Protein 4NT1 (pdb70)

Solvent-accessible surface area: 34996 Å² total

Secondary structure (DSSP, 8-state):
--HHHHHHHHHHHHHHHHTSSS---BHHHHHHHHHHHHHHHHHH-GGGTHHIIIII--HHHHHHGGG--BHHHHHHHHHHTT-TTSTT-HHHHHHHHHHHHHHHHHHHHHHHHTTT----HHHHHHHHHHHTGGGS-HHHHHHHHHHGGGPPPHHHHHHHTT--HHHHHHHHHHHHHHHHHHHHHHHHHHHTTT--S--/--HHHHHHHHHHHHHHHHTSSS---BHHHHHHHHHHHHHHHHHT-GGGTHHIIIII--HHHHHHHTT--BHHHHHHHHHHHT-TTSTT-HHHHHHHHHHHHHHHHHHHHHHHHTTT----HHHHHHHHHHHTGGGS-HHHHHHHHHGGGGPPPHHHHHHHTT--HHHHHHHHHHHHHHHHHHHHHHHHHHHHTT--S--/--HHHHHHHHHHHHHHHHTSSS---BHHHHHHHHHHHHHHHHHH-GGGTHHIIIII--HHHHHHTTT--BHHHHHHHHHHHT-TTSTT-HHHHHHHHHHHHHHHHHHHHHHHHTTT----HHHHHHHHHHHTGGG--HHHHHHHHHHGGGPPPHHHHHHHHT--HHHHHHHHHHHHHHHHHHHHHHHHHHHHTT--S--/--SHHHHHHHHHHHHHHHHTSSS---BHHHHHHHHHHHTHHHHHT-GGGTHHIIIII--HHHHHHTTT--BHHHHHHHHHHTT-TT-TT-HHHHHHHHHHHHHHHHHHHHHHHTTTT----HHHHHHHHHHHTGGGS-HHHHHHHHHHGGGPPPHHHHHHHHT--HHHHHHHHHHHHHHHHHHHHHHHHHHHT-

Foldseek 3Di:
DFLLQLLLVLLLVVLCQLPDPPHFAFLLSVLVSLQSCLCVLVLFPDLSPVCVVLANVSVLSNVVSVPGGGPLRQVVVCVVVVCCCPPSRPNVNLLSNLLSLQLLLQLLVVCLVPPVDFASLVSNVVSCVVRPVLPDDPVSVVSSVVTSVVGDTPVVSCVVSVHDPVVSNVSSVSSNVSSVSVSVVSQCSCVVVPNDSSD/DQLLVLLLVLLQVLLCLLPDPHNFAQLQSVLVSLLSLLVLQVLFPQLSVVCVVLANVSVLSNVCRVPAGGPLRLQVVCVVVVCCCPPSRNNVNLLSNLLSLQLLLQLLVVCLVPPPFFASLVSNLVSCVVRPVLQDDVVSVVSSVVGSVVGGTNVSSCVVSVHDPVVSNVSSVSSNVSSPSVSVSSQCSCVVVVNDSRD/DQLLVLLLVLLQVVLVQLPDPPRFAQLQSVLVSLLSCLVLLVLQWQLSVVCVVLANVSVLSNVCRVPAGGPLSLQVVCVVVVNQCPPSRNNVNLLSSLLVLQLLLQLLVVCLVPPVAFASLVSNVVSCVVRPVVLDDPVSVVSSVVTNVVGDTNVSSCVVSPHDPVVSNVSSVSSNVRSVSVSVSSQCSCVVVPNDRND/DPQLLVLLLVLLQVVLVQLPDPDHWAFLQSVLVSLLSLLVVLVQFPDLSPVCVVLAVVSVVSNVCSVPATTPLSLLVVCVVVVQQLHPPGVNVNLVSNLLSLQLLLQLLVVLLVPPPFQQSLVSNVVSCVVRPPVPDDPVSVVSSVVCSVVTGTNVSSCVVSVHDPVVSNVSSVSSNVRSVSVSVSSVVSVVVD

Radius of gyration: 30.1 Å; Cα contacts (8 Å, |Δi|>4): 1041; chains: 4; bounding box: 87×82×71 Å

GO terms:
  GO:0005737 cytoplasm (C, EXP)
  GO:0140338 sphingomyelin transfer activity (F, IDA)
  GO:0042742 defense response to bacterium (P, IMP)
  GO:0009751 response to salicylic acid (P, IMP)
  GO:0005515 protein binding (F, IPI)

B-factor: mean 27.27, std 8.45, range [14.64, 74.23]

CATH classification: 1.10.3520.10

Nearest PDB structures (foldseek):
  4nti-assembly2_B  TM=9.754E-01  e=1.206E-26  Arabidopsis thaliana
  4ntg-assembly2_B  TM=9.744E-01  e=2.266E-26  Arabidopsis thaliana
  4nt1-assembly4_D  TM=9.929E-01  e=7.839E-25  Arabidopsis thaliana
  4kbr-assembly7_G  TM=8.841E-01  e=5.913E-07  Mus musculus
  2evt-assembly1_A  TM=8.700E-01  e=7.537E-07  Homo sapiens

Organism: Arabidopsis thaliana (NCBI:txid3702)

Sequence (791 aa):
DKPLRKISAAFKKLAIIVVNSPNPEVPVTQFSHACSSLVSPLFGCLGIAFKFAEMDYVAVDDLVRASSSISTLVVMMDKDIEADCVRKAGSHTRNLLRVKRGLDMVKVLFEQIIASEGDNSLKDPATKSYAQVFAPHHGWAIRKAVSLGMYALPTRAHLLNNMLKEDEAAAKIHMQSYVNSSAPLITYLDNLFLSKQLGIDWDKPLRKISAAFKKLAIIVNSPNPEVPVTTQFSHHACSSLVSPLFGCLGIAFKFAEMDYVAVDDLVRASSSSISTLVVMMDKDIEADCVRKKAGSHTRNLLRVKRGLDMVKVLFEQIIASEGDNSLKDPATKSYAQVFAPHHGWAIRKAVSLGMYALPTRAHLLNMLKEDEAAAKIHMQSYVNSSAPLITTYLDNLFLSKQLGIDWDKPLRKISAAFKKLAIIVVNSPNPEVPVTQFSHACSLVSPLFGCLGIAFKFAEMDYVAVDDLVRASSSISTLVVMMDKDIEADDCVRKAGSHTRNLLRVKRGLDMVKVLFEQIIASEGDNSLKDPATKSYAQVFAPHHGWAIRKAVSLGMYALPTTRAHLLNMLKEDEAAAKIHMQSYVNSSAPLITYLDNLFLSKQQLGIDWADKPLRKISAAFKKKLAIIVNSPNPEVPVTTQFSHACSLVSPLLFGCLGIAFKFAEMDYVAVDDLVRASSSISTLVVMMDKDIEADCVRKAGSHTRNLLRVKRGLDMVKVLFEQIIASEGDNSLKDPATTKSYAQVFAPHHGWAIRRKKAVSLGMYALPTRAHLLNMLKEDEAAAKIHMQSYVNSSAPLITYLDNLFLSK

InterPro domains:
  IPR014830 Glycolipid transfer protein domain [PF08718] (31-169)
  IPR014830 Glycolipid transfer protein domain [PTHR10219] (1-197)
  IPR036497 Glycolipid transfer protein superfamily [G3DSA:1.10.3520.10] (1-206)
  IPR036497 Glycolipid transfer protein superfamily [SSF110004] (26-205)

Structure (mmCIF, N/CA/C/O backbone):
data_4NT1
#
_entry.id   4NT1
#
_cell.length_a   70.756
_cell.length_b   77.014
_cell.length_c   154.716
_cell.angle_alpha   90.000
_cell.angle_beta   90.000
_cell.angle_gamma   90.000
#
_symmetry.space_group_name_H-M   'P 21 21 21'
#
loop_
_entity.id
_entity.type
_entity.pdbx_description
1 polymer 'accelerated-cell-death 11'
2 non-polymer 'SODIUM ION'
3 water water
#
loop_
_atom_site.group_PDB
_atom_site.id
_atom_site.type_symbol
_atom_site.label_atom_id
_atom_site.label_alt_id
_atom_site.label_comp_id
_atom_site.label_asym_id
_atom_site.label_entity_id
_atom_site.label_seq_id
_atom_site.pdbx_PDB_ins_code
_atom_site.Cartn_x
_atom_site.Cartn_y
_atom_site.Cartn_z
_atom_site.occupancy
_atom_site.B_iso_or_equiv
_atom_site.auth_seq_id
_atom_site.auth_comp_id
_atom_site.auth_asym_id
_atom_site.auth_atom_id
_atom_site.pdbx_PDB_model_num
ATOM 1 N N . ASP A 1 8 ? 18.457 48.649 27.083 1.00 49.40 7 ASP A N 1
ATOM 2 C CA . ASP A 1 8 ? 18.910 47.354 26.580 1.00 51.36 7 ASP A CA 1
ATOM 3 C C . ASP A 1 8 ? 19.344 46.436 27.719 1.00 52.33 7 ASP A C 1
ATOM 4 O O . ASP A 1 8 ? 18.637 45.488 28.068 1.00 51.62 7 ASP A O 1
ATOM 6 N N . LYS A 1 9 ? 20.511 46.717 28.293 1.00 41.23 8 LYS A N 1
ATOM 7 C CA . LYS A 1 9 ? 21.039 45.904 29.387 1.00 38.94 8 LYS A CA 1
ATOM 8 C C . LYS A 1 9 ? 21.417 46.775 30.588 1.00 37.69 8 LYS A C 1
ATOM 9 O O . LYS A 1 9 ? 22.576 47.165 30.740 1.00 30.35 8 LYS A O 1
ATOM 15 N N . PRO A 1 10 ? 20.436 47.079 31.447 1.00 31.03 9 PRO A N 1
ATOM 16 C CA . PRO A 1 10 ? 20.649 48.020 32.557 1.00 31.00 9 PRO A CA 1
ATOM 17 C C . PRO A 1 10 ? 21.762 47.614 33.525 1.00 25.87 9 PRO A C 1
ATOM 18 O O . PRO A 1 10 ? 22.487 48.490 34.000 1.00 25.06 9 PRO A O 1
ATOM 22 N N . LEU A 1 11 ? 21.897 46.323 33.829 1.00 23.87 10 LEU A N 1
ATOM 23 C CA . LEU A 1 11 ? 22.977 45.881 34.709 1.00 26.91 10 LEU A CA 1
ATOM 24 C C . LEU A 1 11 ? 24.335 46.113 34.067 1.00 23.85 10 LEU A C 1
ATOM 25 O O . LEU A 1 11 ? 25.327 46.315 34.756 1.00 21.87 10 LEU A O 1
ATOM 30 N N . ARG A 1 12 ? 24.386 46.031 32.743 1.00 22.54 11 ARG A N 1
ATOM 31 C CA . ARG A 1 12 ? 25.651 46.197 32.039 1.00 25.12 11 ARG A CA 1
ATOM 32 C C . ARG A 1 12 ? 26.034 47.680 31.969 1.00 23.82 11 ARG A C 1
ATOM 33 O O . ARG A 1 12 ? 27.208 48.025 32.043 1.00 21.94 11 ARG A O 1
ATOM 41 N N . LYS A 1 13 ? 25.041 48.556 31.853 1.00 19.24 12 LYS A N 1
ATOM 42 C CA . LYS A 1 13 ? 25.307 49.995 31.907 1.00 19.26 12 LYS A CA 1
ATOM 43 C C . LYS A 1 13 ? 25.819 50.360 33.299 1.00 19.89 12 LYS A C 1
ATOM 44 O O . LYS A 1 13 ? 26.740 51.167 33.449 1.00 19.06 12 LYS A O 1
ATOM 50 N N . ILE A 1 14 ? 25.213 49.760 34.316 1.00 18.77 13 ILE A N 1
ATOM 51 C CA . ILE A 1 14 ? 25.678 49.953 35.684 1.00 18.51 13 ILE A CA 1
ATOM 52 C C . ILE A 1 14 ? 27.112 49.455 35.884 1.00 20.08 13 ILE A C 1
ATOM 53 O O . ILE A 1 14 ? 27.951 50.169 36.431 1.00 17.95 13 ILE A O 1
ATOM 58 N N . SER A 1 15 ? 27.409 48.235 35.445 1.00 20.01 14 SER A N 1
ATOM 59 C CA . SER A 1 15 ? 28.757 47.709 35.675 1.00 20.39 14 SER A CA 1
ATOM 60 C C . SER A 1 15 ? 29.817 48.513 34.910 1.00 23.35 14 SER A C 1
ATOM 61 O O . SER A 1 15 ? 30.922 48.734 35.414 1.00 20.54 14 SER A O 1
ATOM 64 N N . ALA A 1 16 ? 29.477 48.968 33.707 1.00 20.57 15 ALA A N 1
ATOM 65 C CA . ALA A 1 16 ? 30.421 49.745 32.906 1.00 21.35 15 ALA A CA 1
ATOM 66 C C . ALA A 1 16 ? 30.720 51.089 33.566 1.00 20.28 15 ALA A C 1
ATOM 67 O O . ALA A 1 16 ? 31.873 51.516 33.623 1.00 18.84 15 ALA A O 1
ATOM 69 N N . ALA A 1 17 ? 29.674 51.753 34.057 1.00 19.66 16 ALA A N 1
ATOM 70 C CA . ALA A 1 17 ? 29.838 53.073 34.653 1.00 18.99 16 ALA A CA 1
ATOM 71 C C . ALA A 1 17 ? 30.679 52.986 35.920 1.00 18.08 16 ALA A C 1
ATOM 72 O O . ALA A 1 17 ? 31.553 53.825 36.162 1.00 19.11 16 ALA A O 1
ATOM 74 N N . PHE A 1 18 ? 30.426 51.967 36.733 1.00 18.40 17 PHE A N 1
ATOM 75 C CA . PHE A 1 18 ? 31.155 51.852 37.988 1.00 19.53 17 PHE A CA 1
ATOM 76 C C . PHE A 1 18 ? 32.585 51.345 37.828 1.00 20.23 17 PHE A C 1
ATOM 77 O O . PHE A 1 18 ? 33.468 51.726 38.592 1.00 18.84 17 PHE A O 1
ATOM 85 N N . LYS A 1 19 ? 32.809 50.514 36.815 1.00 21.35 18 LYS A N 1
ATOM 86 C CA . LYS A 1 19 ? 34.159 50.133 36.447 1.00 20.03 18 LYS A CA 1
ATOM 87 C C . LYS A 1 19 ? 35.005 51.381 36.191 1.00 19.31 18 LYS A C 1
ATOM 88 O O . LYS A 1 19 ? 36.127 51.489 36.676 1.00 22.38 18 LYS A O 1
ATOM 94 N N . LYS A 1 20 ? 34.447 52.342 35.453 1.00 21.18 19 LYS A N 1
ATOM 95 C CA . LYS A 1 20 ? 35.164 53.580 35.144 1.00 21.80 19 LYS A CA 1
ATOM 96 C C . LYS A 1 20 ? 35.499 54.387 36.397 1.00 19.12 19 LYS A C 1
ATOM 97 O O . LYS A 1 20 ? 36.593 54.934 36.512 1.00 17.45 19 LYS A O 1
ATOM 103 N N . LEU A 1 21 ? 34.549 54.469 37.326 1.00 20.35 20 LEU A N 1
ATOM 104 C CA . LEU A 1 21 ? 34.773 55.176 38.580 1.00 21.06 20 LEU A CA 1
ATOM 105 C C . LEU A 1 21 ? 35.841 54.463 39.407 1.00 17.82 20 LEU A C 1
ATOM 106 O O . LEU A 1 21 ? 36.687 55.121 40.004 1.00 18.14 20 LEU A O 1
ATOM 111 N N . ALA A 1 22 ? 35.818 53.128 39.425 1.00 16.06 21 ALA A N 1
ATOM 112 C CA . ALA A 1 22 ? 36.837 52.371 40.174 1.00 19.33 21 ALA A CA 1
ATOM 113 C C . ALA A 1 22 ? 38.235 52.622 39.598 1.00 21.04 21 ALA A C 1
ATOM 114 O O . ALA A 1 22 ? 39.210 52.808 40.331 1.00 18.07 21 ALA A O 1
ATOM 116 N N . ILE A 1 23 ? 38.324 52.634 38.276 1.00 20.67 22 ILE A N 1
ATOM 117 C CA . ILE A 1 23 ? 39.586 52.961 37.603 1.00 21.64 22 ILE A CA 1
ATOM 118 C C . ILE A 1 23 ? 40.112 54.333 38.016 1.00 20.63 22 ILE A C 1
ATOM 119 O O . ILE A 1 23 ? 41.306 54.491 38.278 1.00 22.91 22 ILE A O 1
ATOM 124 N N . ILE A 1 24 ? 39.223 55.325 38.070 1.00 16.82 23 ILE A N 1
ATOM 125 C CA . ILE A 1 24 ? 39.596 56.667 38.503 1.00 18.58 23 ILE A CA 1
ATOM 126 C C . ILE A 1 24 ? 40.082 56.692 39.957 1.00 21.13 23 ILE A C 1
ATOM 127 O O . ILE A 1 24 ? 41.121 57.280 40.261 1.00 22.79 23 ILE A O 1
ATOM 132 N N . VAL A 1 25 ? 39.346 56.054 40.862 1.00 20.10 24 VAL A N 1
ATOM 133 C CA A VAL A 1 25 ? 39.709 56.043 42.274 0.38 19.74 24 VAL A CA 1
ATOM 134 C CA B VAL A 1 25 ? 39.751 56.100 42.264 0.62 19.70 24 VAL A CA 1
ATOM 135 C C . VAL A 1 25 ? 41.041 55.334 42.499 1.00 20.41 24 VAL A C 1
ATOM 136 O O . VAL A 1 25 ? 41.746 55.597 43.467 1.00 22.64 24 VAL A O 1
ATOM 143 N N . ASN A 1 26 ? 41.367 54.417 41.596 1.00 21.88 25 ASN A N 1
ATOM 144 C CA . ASN A 1 26 ? 42.573 53.604 41.757 1.00 22.44 25 ASN A CA 1
ATOM 145 C C . ASN A 1 26 ? 43.732 54.139 40.926 1.00 31.95 25 ASN A C 1
ATOM 146 O O . ASN A 1 26 ? 44.793 53.525 40.852 1.00 31.94 25 ASN A O 1
ATOM 151 N N . SER A 1 27 ? 43.512 55.285 40.292 1.00 30.39 26 SER A N 1
ATOM 152 C CA . SER A 1 27 ? 44.523 55.879 39.423 1.00 31.98 26 SER A CA 1
ATOM 153 C C . SER A 1 27 ? 45.349 56.899 40.201 1.00 26.90 26 SER A C 1
ATOM 154 O O . SER A 1 27 ? 44.917 57.402 41.243 1.00 25.20 26 SER A O 1
ATOM 157 N N . PRO A 1 28 ? 46.553 57.206 39.702 1.00 28.35 27 PRO A N 1
ATOM 158 C CA . PRO A 1 28 ? 47.361 58.256 40.332 1.00 29.41 27 PRO A CA 1
ATOM 159 C C . PRO A 1 28 ? 46.582 59.576 40.402 1.00 33.03 27 PRO A C 1
ATOM 160 O O . PRO A 1 28 ? 45.866 59.925 39.453 1.00 31.18 27 PRO A O 1
ATOM 164 N N . ASN A 1 29 ? 46.709 60.281 41.523 1.00 30.23 28 ASN A N 1
ATOM 165 C CA . ASN A 1 29 ? 46.013 61.549 41.733 1.00 35.43 28 ASN A CA 1
ATOM 166 C C . ASN A 1 29 ? 44.551 61.503 41.274 1.00 37.45 28 ASN A C 1
ATOM 167 O O . ASN A 1 29 ? 44.184 62.157 40.297 1.00 35.78 28 ASN A O 1
ATOM 169 N N . PRO A 1 30 ? 43.712 60.732 41.987 1.00 29.51 29 PRO A N 1
ATOM 170 C CA . PRO A 1 30 ? 42.328 60.502 41.555 1.00 26.91 29 PRO A CA 1
ATOM 171 C C . PRO A 1 30 ? 41.466 61.760 41.679 1.00 28.99 29 PRO A C 1
ATOM 172 O O . PRO A 1 30 ? 41.508 62.460 42.691 1.00 32.30 29 PRO A O 1
ATOM 176 N N . GLU A 1 31 ? 40.706 62.045 40.631 1.00 23.84 30 GLU A N 1
ATOM 177 C CA . GLU A 1 31 ? 39.747 63.143 40.638 1.00 24.10 30 GLU A CA 1
ATOM 178 C C . GLU A 1 31 ? 38.429 62.620 40.102 1.00 22.39 30 GLU A C 1
ATOM 179 O O . GLU A 1 31 ? 38.329 62.253 38.930 1.00 24.03 30 GLU A O 1
ATOM 185 N N . VAL A 1 32 ? 37.429 62.546 40.974 1.00 24.00 31 VAL A N 1
ATOM 186 C CA . VAL A 1 32 ? 36.130 62.042 40.576 1.00 19.40 31 VAL A CA 1
ATOM 187 C C . VAL A 1 32 ? 35.240 63.198 40.136 1.00 18.58 31 VAL A C 1
ATOM 188 O O . VAL A 1 32 ? 34.862 64.047 40.957 1.00 17.74 31 VAL A O 1
ATOM 192 N N . PRO A 1 33 ? 34.916 63.251 38.836 1.00 15.47 32 PRO A N 1
ATOM 193 C CA . PRO A 1 33 ? 34.074 64.339 38.338 1.00 17.46 32 PRO A CA 1
ATOM 194 C C . PRO A 1 33 ? 32.663 64.174 38.858 1.00 19.70 32 PRO A C 1
ATOM 195 O O . PRO A 1 33 ? 32.162 63.047 38.929 1.00 19.82 32 PRO A O 1
ATOM 199 N N . VAL A 1 34 ? 32.033 65.279 39.239 1.00 18.33 33 VAL A N 1
ATOM 200 C CA . VAL A 1 34 ? 30.728 65.175 39.867 1.00 22.33 33 VAL A CA 1
ATOM 201 C C . VAL A 1 34 ? 29.660 64.782 38.855 1.00 17.81 33 VAL A C 1
ATOM 202 O O . VAL A 1 34 ? 28.760 64.005 39.170 1.00 20.88 33 VAL A O 1
ATOM 206 N N . THR A 1 35 ? 29.775 65.299 37.635 1.00 15.64 34 THR A N 1
ATOM 207 C CA . THR A 1 35 ? 28.817 64.970 36.586 1.00 19.91 34 THR A CA 1
ATOM 208 C C . THR A 1 35 ? 28.873 63.470 36.314 1.00 23.57 34 THR A C 1
ATOM 209 O O . THR A 1 35 ? 27.856 62.787 36.417 1.00 18.45 34 THR A O 1
ATOM 213 N N . GLN A 1 36 ? 30.062 62.951 36.008 1.00 17.55 35 GLN A N 1
ATOM 214 C CA . GLN A 1 36 ? 30.211 61.507 35.759 1.00 19.64 35 GLN A CA 1
ATOM 215 C C . GLN A 1 36 ? 29.685 60.652 36.909 1.00 19.30 35 GLN A C 1
ATOM 216 O O . GLN A 1 36 ? 28.944 59.682 36.693 1.00 18.50 35 GLN A O 1
ATOM 222 N N . PHE A 1 37 ? 30.105 60.995 38.126 1.00 20.71 36 PHE A N 1
ATOM 223 C CA . PHE A 1 37 ? 29.662 60.283 39.326 1.00 18.95 36 PHE A CA 1
ATOM 224 C C . PHE A 1 37 ? 28.141 60.304 39.465 1.00 19.24 36 PHE A C 1
ATOM 225 O O . PHE A 1 37 ? 27.509 59.264 39.651 1.00 18.33 36 PHE A O 1
ATOM 233 N N . SER A 1 38 ? 27.542 61.484 39.355 1.00 18.45 37 SER A N 1
ATOM 234 C CA . SER A 1 38 ? 26.097 61.580 39.574 1.00 20.18 37 SER A CA 1
ATOM 235 C C . SER A 1 38 ? 25.312 60.803 38.509 1.00 17.92 37 SER A C 1
ATOM 236 O O . SER A 1 38 ? 24.309 60.144 38.816 1.00 18.29 37 SER A O 1
ATOM 239 N N . HIS A 1 39 ? 25.782 60.858 37.264 1.00 20.28 38 HIS A N 1
ATOM 240 C CA . HIS A 1 39 ? 25.174 60.078 36.190 1.00 20.70 38 HIS A CA 1
ATOM 241 C C . HIS A 1 39 ? 25.225 58.565 36.458 1.00 20.42 38 HIS A C 1
ATOM 242 O O . HIS A 1 39 ? 24.241 57.855 36.232 1.00 18.19 38 HIS A O 1
ATOM 249 N N . ALA A 1 40 ? 26.367 58.075 36.932 1.00 18.98 39 ALA A N 1
ATOM 250 C CA . ALA A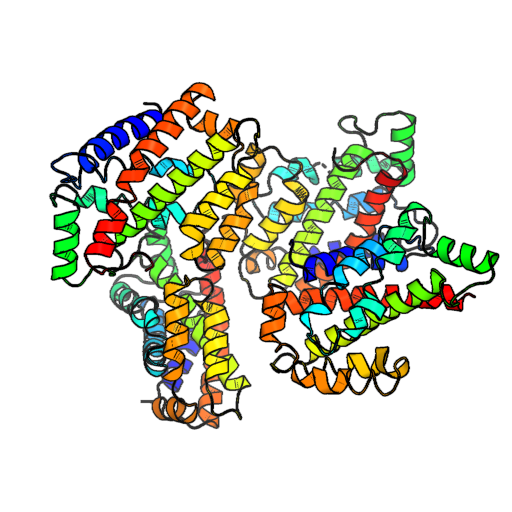 1 40 ? 26.501 56.651 37.256 1.00 18.49 39 ALA A CA 1
ATOM 251 C C . ALA A 1 40 ? 25.532 56.256 38.363 1.00 20.50 39 ALA A C 1
ATOM 252 O O . ALA A 1 40 ? 24.877 55.217 38.298 1.00 18.55 39 ALA A O 1
ATOM 254 N N . CYS A 1 41 ? 25.446 57.098 39.385 1.00 15.63 40 CYS A N 1
ATOM 255 C CA . CYS A 1 41 ? 24.520 56.857 40.478 1.00 16.96 40 CYS A CA 1
ATOM 256 C C . CYS A 1 41 ? 23.076 56.806 39.983 1.00 18.70 40 CYS A C 1
ATOM 257 O O . CYS A 1 41 ? 22.260 56.046 40.516 1.00 20.52 40 CYS A O 1
ATOM 260 N N . SER A 1 42 ? 22.768 57.596 38.959 1.00 18.67 41 SER A N 1
ATOM 261 C CA A SER A 1 42 ? 21.417 57.638 38.408 0.47 18.81 41 SER A CA 1
ATOM 262 C CA B SER A 1 42 ? 21.414 57.632 38.421 0.53 18.81 41 SER A CA 1
ATOM 263 C C . SER A 1 42 ? 21.058 56.329 37.705 1.00 18.95 41 SER A C 1
ATOM 264 O O . SER A 1 42 ? 19.891 55.968 37.610 1.00 21.73 41 SER A O 1
ATOM 269 N N . LEU A 1 43 ? 22.064 55.605 37.226 1.00 19.62 42 LEU A N 1
ATOM 270 C CA . LEU A 1 43 ? 21.788 54.316 36.585 1.00 21.01 42 LEU A CA 1
ATOM 271 C C . LEU A 1 43 ? 21.294 53.287 37.599 1.00 22.22 42 LEU A C 1
ATOM 272 O O . LEU A 1 43 ? 20.607 52.324 37.247 1.00 20.07 42 LEU A O 1
ATOM 277 N N . VAL A 1 44 ? 21.658 53.495 38.858 1.00 20.00 43 VAL A N 1
ATOM 278 C CA . VAL A 1 44 ? 21.259 52.602 39.940 1.00 20.18 43 VAL A CA 1
ATOM 279 C C . VAL A 1 44 ? 19.844 52.906 40.454 1.00 21.87 43 VAL A C 1
ATOM 280 O O . VAL A 1 44 ? 19.152 52.018 40.948 1.00 19.40 43 VAL A O 1
ATOM 284 N N . SER A 1 45 ? 19.405 54.154 40.317 1.00 21.18 44 SER A N 1
ATOM 285 C CA . SER A 1 45 ? 18.116 54.563 40.900 1.00 20.91 44 SER A CA 1
ATOM 286 C C . SER A 1 45 ? 16.938 53.617 40.619 1.00 18.03 44 SER A C 1
ATOM 287 O O . SER A 1 45 ? 16.158 53.319 41.523 1.00 23.89 44 SER A O 1
ATOM 290 N N . PRO A 1 46 ? 16.784 53.159 39.368 1.00 21.27 45 PRO A N 1
ATOM 291 C CA . PRO A 1 46 ? 15.588 52.358 39.074 1.00 23.36 45 PRO A CA 1
ATOM 292 C C . PRO A 1 46 ? 15.577 50.996 39.760 1.00 24.11 45 PRO A C 1
ATOM 293 O O . PRO A 1 46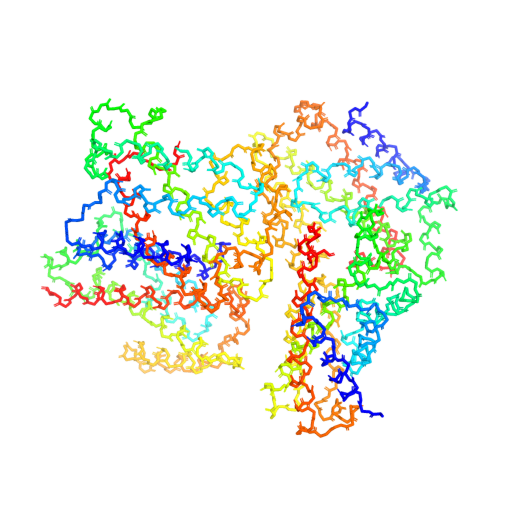 ? 14.521 50.375 39.832 1.00 26.49 45 PRO A O 1
ATOM 297 N N . LEU A 1 47 ? 16.715 50.531 40.267 1.00 23.99 46 LEU A N 1
ATOM 298 C CA . LEU A 1 47 ? 16.728 49.249 40.961 1.00 21.52 46 LEU A CA 1
ATOM 299 C C . LEU A 1 47 ? 15.815 49.256 42.187 1.00 27.34 46 LEU A C 1
ATOM 300 O O . LEU A 1 47 ? 15.181 48.249 42.496 1.00 26.66 46 LEU A O 1
ATOM 305 N N . PHE A 1 48 ? 15.750 50.381 42.893 1.00 23.60 47 PHE A N 1
ATOM 306 C CA . PHE A 1 48 ? 14.938 50.432 44.107 1.00 24.07 47 PHE A CA 1
ATOM 307 C C . PHE A 1 48 ? 13.463 50.221 43.784 1.00 25.95 47 PHE A C 1
ATOM 308 O O . PHE A 1 48 ? 12.753 49.527 44.512 1.00 26.77 47 PHE A O 1
ATOM 316 N N . GLY A 1 49 ? 13.015 50.799 42.673 1.00 25.11 48 GLY A N 1
ATOM 317 C CA . GLY A 1 49 ? 11.641 50.636 42.242 1.00 25.73 48 GLY A CA 1
ATOM 318 C C . GLY A 1 49 ? 11.363 49.187 41.902 1.00 27.65 48 GLY A C 1
ATOM 319 O O . GLY A 1 49 ? 10.274 48.680 42.163 1.00 29.25 48 GLY A O 1
ATOM 320 N N . CYS A 1 50 ? 12.360 48.521 41.321 1.00 25.36 49 CYS A N 1
ATOM 321 C CA . CYS A 1 50 ? 12.254 47.108 40.993 1.00 29.03 49 CYS A CA 1
ATOM 322 C C . CYS A 1 50 ? 11.942 46.257 42.216 1.00 26.53 49 CYS A C 1
ATOM 323 O O . CYS A 1 50 ? 11.193 45.292 42.113 1.00 27.22 49 CYS A O 1
ATOM 326 N N . LEU A 1 51 ? 12.520 46.607 43.362 1.00 22.85 50 LEU A N 1
ATOM 327 C CA . LEU A 1 51 ? 12.341 45.827 44.587 1.00 29.32 50 LEU A CA 1
ATOM 328 C C . LEU A 1 51 ? 10.956 45.991 45.217 1.00 32.91 50 LEU A C 1
ATOM 329 O O . LEU A 1 51 ? 10.557 45.199 46.075 1.00 27.21 50 LEU A O 1
ATOM 334 N N . GLY A 1 52 ? 10.228 47.022 44.801 1.00 31.46 51 GLY A N 1
ATOM 335 C CA . GLY A 1 52 ? 8.864 47.203 45.264 1.00 33.19 51 GLY A CA 1
ATOM 336 C C . GLY A 1 52 ? 8.683 48.091 46.479 1.00 33.18 51 GLY A C 1
ATOM 337 O O . GLY A 1 52 ? 9.589 48.824 46.888 1.00 29.89 51 GLY A O 1
ATOM 338 N N . ILE A 1 53 ? 7.497 48.006 47.071 1.00 31.45 52 ILE A N 1
ATOM 339 C CA . ILE A 1 53 ? 7.084 48.939 48.115 1.00 28.16 52 ILE A CA 1
ATOM 340 C C . ILE A 1 53 ? 7.964 48.950 49.369 1.00 26.96 52 ILE A C 1
ATOM 341 O O . ILE A 1 53 ? 8.037 49.954 50.067 1.00 30.59 52 ILE A O 1
ATOM 346 N N . ALA A 1 54 ? 8.655 47.848 49.649 1.00 27.49 53 ALA A N 1
ATOM 347 C CA . ALA A 1 54 ? 9.536 47.815 50.813 1.00 28.04 53 ALA A CA 1
ATOM 348 C C . ALA A 1 54 ? 10.535 48.966 50.734 1.00 25.22 53 ALA A C 1
ATOM 349 O O . ALA A 1 54 ? 10.953 49.521 51.750 1.00 24.04 53 ALA A O 1
ATOM 351 N N . PHE A 1 55 ? 10.907 49.316 49.510 1.00 25.82 54 PHE A N 1
ATOM 352 C CA . PHE A 1 55 ? 11.966 50.293 49.278 1.00 27.90 54 PHE A CA 1
ATOM 353 C C . PHE A 1 55 ? 11.470 51.643 48.772 1.00 29.13 54 PHE A C 1
ATOM 354 O O . PHE A 1 55 ? 12.224 52.399 48.162 1.00 28.51 54 PHE A O 1
ATOM 362 N N . LYS A 1 56 ? 10.213 51.961 49.069 1.00 30.96 55 LYS A N 1
ATOM 363 C CA . LYS A 1 56 ? 9.670 53.282 48.756 1.00 28.99 55 LYS A CA 1
ATOM 364 C C . LYS A 1 56 ? 10.499 54.413 49.370 1.00 26.23 55 LYS A C 1
ATOM 365 O O . LYS A 1 56 ? 10.583 55.502 48.797 1.00 28.13 55 LYS A O 1
ATOM 371 N N . PHE A 1 57 ? 11.114 54.154 50.524 1.00 25.68 56 PHE A N 1
ATOM 372 C CA . PHE A 1 57 ? 11.925 55.161 51.212 1.00 26.68 56 PHE A CA 1
ATOM 373 C C . PHE A 1 57 ? 13.047 55.675 50.316 1.00 26.26 56 PHE A C 1
ATOM 374 O O . PHE A 1 57 ? 13.492 56.817 50.440 1.00 24.42 56 PHE A O 1
ATOM 382 N N . ALA A 1 58 ? 13.513 54.812 49.425 1.00 22.82 57 ALA A N 1
ATOM 383 C CA . ALA A 1 58 ? 14.660 55.137 48.593 1.00 22.55 57 ALA A CA 1
ATOM 384 C C . ALA A 1 58 ? 14.330 56.224 47.578 1.00 25.39 57 ALA A C 1
ATOM 385 O O . ALA A 1 58 ? 15.227 56.866 47.032 1.00 24.57 57 ALA A O 1
ATOM 387 N N . GLU A 1 59 ? 13.046 56.430 47.304 1.00 24.24 58 GLU A N 1
ATOM 388 C CA . GLU A 1 59 ? 12.670 57.510 46.391 1.00 24.99 58 GLU A CA 1
ATOM 389 C C . GLU A 1 59 ? 13.148 58.876 46.910 1.00 25.30 58 GLU A C 1
ATOM 390 O O . GLU A 1 59 ? 13.751 59.647 46.170 1.00 25.50 58 GLU A O 1
ATOM 396 N N . MET A 1 60 ? 12.909 59.169 48.184 1.00 25.75 59 MET A N 1
ATOM 397 C CA . MET A 1 60 ? 13.449 60.400 48.771 1.00 27.57 59 MET A CA 1
ATOM 398 C C . MET A 1 60 ? 14.886 60.247 49.298 1.00 26.06 59 MET A C 1
ATOM 399 O O . MET A 1 60 ? 15.704 61.163 49.182 1.00 28.04 59 MET A O 1
ATOM 404 N N . ASP A 1 61 ? 15.195 59.086 49.867 1.00 23.42 60 ASP A N 1
ATOM 405 C CA . ASP A 1 61 ? 16.490 58.871 50.510 1.00 24.37 60 ASP A CA 1
ATOM 406 C C . ASP A 1 61 ? 17.642 58.697 49.520 1.00 21.40 60 ASP A C 1
ATOM 407 O O . ASP A 1 61 ? 18.795 58.970 49.847 1.00 22.30 60 ASP A O 1
ATOM 412 N N . TYR A 1 62 ? 17.331 58.233 48.317 1.00 23.06 61 TYR A N 1
ATOM 413 C CA . TYR A 1 62 ? 18.376 58.014 47.327 1.00 23.43 61 TYR A CA 1
ATOM 414 C C . TYR A 1 62 ? 18.084 58.708 46.002 1.00 19.78 61 TYR A C 1
ATOM 415 O O . TYR A 1 62 ? 18.850 59.560 45.573 1.00 20.04 61 TYR A O 1
ATOM 424 N N . VAL A 1 63 ? 16.971 58.360 45.365 1.00 19.56 62 VAL A N 1
ATOM 425 C CA . VAL A 1 63 ? 16.713 58.819 44.004 1.00 22.39 62 VAL A CA 1
ATOM 426 C C . VAL A 1 63 ? 16.662 60.346 43.894 1.00 25.72 62 VAL A C 1
ATOM 427 O O . VAL A 1 63 ? 17.302 60.935 43.018 1.00 22.27 62 VAL A O 1
ATOM 431 N N . ALA A 1 64 ? 15.906 60.991 44.777 1.00 22.19 63 ALA A N 1
ATOM 432 C CA . ALA A 1 64 ? 15.822 62.452 44.756 1.00 23.65 63 ALA A CA 1
ATOM 433 C C . ALA A 1 64 ? 17.174 63.107 45.060 1.00 24.82 63 ALA A C 1
ATOM 434 O O . ALA A 1 64 ? 17.472 64.202 44.571 1.00 24.94 63 ALA A O 1
ATOM 445 N N . VAL A 1 66 ? 20.189 61.754 44.361 1.00 19.97 65 VAL A N 1
ATOM 446 C CA . VAL A 1 66 ? 20.950 61.623 43.125 1.00 20.06 65 VAL A CA 1
ATOM 447 C C . VAL A 1 66 ? 20.526 62.719 42.165 1.00 23.73 65 VAL A C 1
ATOM 448 O O . VAL A 1 66 ? 21.367 63.401 41.592 1.00 22.00 65 VAL A O 1
ATOM 452 N N . ASP A 1 67 ? 19.221 62.898 41.993 1.00 22.72 66 ASP A N 1
ATOM 453 C CA . ASP A 1 67 ? 18.739 63.915 41.055 1.00 25.55 66 ASP A CA 1
ATOM 454 C C . ASP A 1 67 ? 19.203 65.314 41.465 1.00 25.86 66 ASP A C 1
ATOM 455 O O . ASP A 1 67 ? 19.523 66.133 40.605 1.00 26.13 66 ASP A O 1
ATOM 460 N N . ASP A 1 68 ? 19.263 65.579 42.770 1.00 24.85 67 ASP A N 1
ATOM 461 C CA . ASP A 1 68 ? 19.784 66.850 43.265 1.00 25.26 67 ASP A CA 1
ATOM 462 C C . ASP A 1 68 ? 21.255 67.043 42.876 1.00 29.05 67 ASP A C 1
ATOM 463 O O . ASP A 1 68 ? 21.671 68.146 42.505 1.00 28.31 67 ASP A O 1
ATOM 468 N N . LEU A 1 69 ? 22.048 65.979 42.960 1.00 21.75 68 LEU A N 1
ATOM 469 C CA . LEU A 1 69 ? 23.453 66.078 42.591 1.00 19.92 68 LEU A CA 1
ATOM 470 C C . LEU A 1 69 ? 23.630 66.228 41.073 1.00 21.51 68 LEU A C 1
ATOM 471 O O . LEU A 1 69 ? 24.507 66.954 40.622 1.00 20.79 68 LEU A O 1
ATOM 476 N N . VAL A 1 70 ? 22.808 65.527 40.298 1.00 19.90 69 VAL A N 1
ATOM 477 C CA . VAL A 1 70 ? 22.876 65.642 38.843 1.00 21.81 69 VAL A CA 1
ATOM 478 C C . VAL A 1 70 ? 22.594 67.088 38.450 1.00 26.25 69 VAL A C 1
ATOM 479 O O . VAL A 1 70 ? 23.356 67.698 37.694 1.00 23.08 69 VAL A O 1
ATOM 483 N N . ARG A 1 71 ? 21.508 67.635 38.985 1.00 26.97 70 ARG A N 1
ATOM 484 C CA . ARG A 1 71 ? 21.153 69.027 38.725 1.00 27.12 70 ARG A CA 1
ATOM 485 C C . ARG A 1 71 ? 22.301 69.957 39.087 1.00 27.37 70 ARG A C 1
ATOM 486 O O . ARG A 1 71 ? 22.671 70.831 38.298 1.00 30.87 70 ARG A O 1
ATOM 494 N N . ALA A 1 72 ? 22.878 69.754 40.266 1.00 25.99 71 ALA A N 1
ATOM 495 C CA . ALA A 1 72 ? 23.949 70.618 40.762 1.00 27.16 71 ALA A CA 1
ATOM 496 C C . ALA A 1 72 ? 25.284 70.426 40.038 1.00 29.16 71 ALA A C 1
ATOM 497 O O . ALA A 1 72 ? 26.112 71.333 39.988 1.00 25.07 71 ALA A O 1
ATOM 499 N N . SER A 1 73 ? 25.488 69.241 39.477 1.00 23.72 72 SER A N 1
ATOM 500 C CA . SER A 1 73 ? 26.773 68.883 38.894 1.00 24.02 72 SER A CA 1
ATOM 501 C C . SER A 1 73 ? 27.246 69.838 37.796 1.00 22.98 72 SER A C 1
ATOM 502 O O . SER A 1 73 ? 28.431 69.869 37.480 1.00 24.19 72 SER A O 1
ATOM 505 N N . SER A 1 74 ? 26.335 70.613 37.212 1.00 21.39 73 SER A N 1
ATOM 506 C CA . SER A 1 74 ? 26.720 71.509 36.116 1.00 24.54 73 SER A CA 1
ATOM 507 C C . SER A 1 74 ? 27.685 72.604 36.574 1.00 29.14 73 SER A C 1
ATOM 508 O O . SER A 1 74 ? 28.364 73.223 35.759 1.00 26.58 73 SER A O 1
ATOM 511 N N . SER A 1 75 ? 27.762 72.820 37.881 1.00 20.66 74 SER A N 1
ATOM 512 C CA . SER A 1 75 ? 28.599 73.880 38.439 1.00 21.83 74 SER A CA 1
ATOM 513 C C . SER A 1 75 ? 29.703 73.367 39.361 1.00 26.25 74 SER A C 1
ATOM 514 O O . SER A 1 75 ? 30.373 74.157 40.032 1.00 25.41 74 SER A O 1
ATOM 517 N N . ILE A 1 76 ? 29.901 72.050 39.409 1.00 20.46 75 ILE A N 1
ATOM 518 C CA . ILE A 1 76 ? 30.896 71.500 40.327 1.00 23.42 75 ILE A CA 1
ATOM 519 C C . ILE A 1 76 ? 31.861 70.606 39.571 1.00 24.91 75 ILE A C 1
ATOM 520 O O . ILE A 1 76 ? 31.426 69.795 38.778 1.00 21.98 75 ILE A O 1
ATOM 525 N N . SER A 1 77 ? 33.159 70.725 39.822 1.00 25.12 76 SER A N 1
ATOM 526 C CA . SER A 1 77 ? 34.123 69.904 39.088 1.00 21.78 76 SER A CA 1
ATOM 527 C C . SER A 1 77 ? 34.276 68.512 39.677 1.00 22.43 76 SER A C 1
ATOM 528 O O . SER A 1 77 ? 33.882 67.519 39.048 1.00 21.56 76 SER A O 1
ATOM 531 N N . THR A 1 78 ? 34.839 68.434 40.882 1.00 19.25 77 THR A N 1
ATOM 532 C CA . THR A 1 78 ? 35.168 67.135 41.475 1.00 18.60 77 THR A CA 1
ATOM 533 C C . THR A 1 78 ? 34.584 66.997 42.882 1.00 18.45 77 THR A C 1
ATOM 534 O O . THR A 1 78 ? 34.248 67.994 43.513 1.00 20.25 77 THR A O 1
ATOM 538 N N . LEU A 1 79 ? 34.484 65.760 43.372 1.00 17.04 78 LEU A N 1
ATOM 539 C CA . LEU A 1 79 ? 33.924 65.519 44.698 1.00 18.17 78 LEU A CA 1
ATOM 540 C C . LEU A 1 79 ? 34.731 66.206 45.790 1.00 20.38 78 LEU A C 1
ATOM 541 O O . LEU A 1 79 ? 34.164 66.739 46.745 1.00 22.33 78 LEU A O 1
ATOM 546 N N . VAL A 1 80 ? 36.054 66.196 45.648 1.00 20.12 79 VAL A N 1
ATOM 547 C CA . VAL A 1 80 ? 36.929 66.862 46.617 1.00 20.07 79 VAL A CA 1
ATOM 548 C C . VAL A 1 80 ? 36.654 68.363 46.682 1.00 21.69 79 VAL A C 1
ATOM 549 O O . VAL A 1 80 ? 36.487 68.927 47.763 1.00 23.58 79 VAL A O 1
ATOM 553 N N . VAL A 1 81 ? 36.609 69.007 45.523 1.00 23.01 80 VAL A N 1
ATOM 554 C CA . VAL A 1 81 ? 36.322 70.435 45.464 1.00 22.21 80 VAL A CA 1
ATOM 555 C C . VAL A 1 81 ? 34.954 70.735 46.060 1.00 21.32 80 VAL A C 1
ATOM 556 O O . VAL A 1 81 ? 34.802 71.681 46.835 1.00 20.75 80 VAL A O 1
ATOM 560 N N . MET A 1 82 ? 33.974 69.901 45.719 1.00 21.65 81 MET A N 1
ATOM 561 C CA . MET A 1 82 ? 32.612 70.040 46.217 1.00 18.18 81 MET A CA 1
ATOM 562 C C . MET A 1 82 ? 32.592 70.029 47.746 1.00 20.50 81 MET A C 1
ATOM 563 O O . MET A 1 82 ? 31.995 70.903 48.380 1.00 19.05 81 MET A O 1
ATOM 568 N N . MET A 1 83 ? 33.257 69.044 48.338 1.00 18.36 82 MET A N 1
ATOM 569 C CA . MET A 1 83 ? 33.283 68.927 49.794 1.00 20.15 82 MET A CA 1
ATOM 570 C C . MET A 1 83 ? 34.090 70.031 50.450 1.00 22.17 82 MET A C 1
ATOM 571 O O . MET A 1 83 ? 33.700 70.539 51.504 1.00 19.63 82 MET A O 1
ATOM 576 N N . ASP A 1 84 ? 35.214 70.400 49.846 1.00 20.39 83 ASP A N 1
ATOM 577 C CA . ASP A 1 84 ? 36.035 71.471 50.409 1.00 20.55 83 ASP A CA 1
ATOM 578 C C . ASP A 1 84 ? 35.224 72.773 50.515 1.00 20.68 83 ASP A C 1
ATOM 579 O O . ASP A 1 84 ? 35.350 73.509 51.494 1.00 23.97 83 ASP A O 1
ATOM 584 N N . LYS A 1 85 ? 34.394 73.067 49.515 1.00 21.61 84 LYS A N 1
ATOM 585 C CA . LYS A 1 85 ? 33.595 74.298 49.570 1.00 23.77 84 LYS A CA 1
ATOM 586 C C . LYS A 1 85 ? 32.560 74.268 50.701 1.00 23.90 84 LYS A C 1
ATOM 587 O O . LYS A 1 85 ? 32.263 75.305 51.310 1.00 21.42 84 LYS A O 1
ATOM 593 N N . ASP A 1 86 ? 32.016 73.085 50.987 1.00 22.04 85 ASP A N 1
ATOM 594 C CA . ASP A 1 86 ? 31.097 72.954 52.120 1.00 22.33 85 ASP A CA 1
ATOM 595 C C . ASP A 1 86 ? 31.836 73.120 53.447 1.00 24.48 85 ASP A C 1
ATOM 596 O O . ASP A 1 86 ? 31.299 73.684 54.397 1.00 22.86 85 ASP A O 1
ATOM 601 N N . ILE A 1 87 ? 33.062 72.605 53.517 1.00 19.11 86 ILE A N 1
ATOM 602 C CA . ILE A 1 87 ? 33.873 72.755 54.728 1.00 23.91 86 ILE A CA 1
ATOM 603 C C . ILE A 1 87 ? 34.217 74.234 54.957 1.00 25.50 86 ILE A C 1
ATOM 604 O O . ILE A 1 87 ? 34.171 74.733 56.085 1.00 22.01 86 ILE A O 1
ATOM 609 N N . GLU A 1 88 ? 34.544 74.923 53.872 1.00 22.87 87 GLU A N 1
ATOM 610 C CA . GLU A 1 88 ? 34.919 76.337 53.922 1.00 27.01 87 GLU A CA 1
ATOM 611 C C . GLU A 1 88 ? 33.755 77.191 54.429 1.00 26.15 87 GLU A C 1
ATOM 612 O O . GLU A 1 88 ? 33.942 78.127 55.212 1.00 28.70 87 GLU A O 1
ATOM 618 N N . ALA A 1 89 ? 32.550 76.861 53.983 1.00 22.87 88 ALA A N 1
ATOM 619 C CA . ALA A 1 89 ? 31.356 77.608 54.369 1.00 26.02 88 ALA A CA 1
ATOM 620 C C . ALA A 1 89 ? 30.740 77.069 55.652 1.00 29.67 88 ALA A C 1
ATOM 621 O O . ALA A 1 89 ? 29.744 77.612 56.148 1.00 29.10 88 ALA A O 1
ATOM 623 N N . ASP A 1 90 ? 31.322 75.993 56.178 1.00 24.59 89 ASP A N 1
ATOM 624 C CA . ASP A 1 90 ? 30.828 75.345 57.391 1.00 28.14 89 ASP A CA 1
ATOM 625 C C . ASP A 1 90 ? 29.366 74.926 57.268 1.00 28.96 89 ASP A C 1
ATOM 626 O O . ASP A 1 90 ? 28.583 75.127 58.194 1.00 30.46 89 ASP A O 1
ATOM 631 N N . CYS A 1 91 ? 29.002 74.332 56.132 1.00 22.54 90 CYS A N 1
ATOM 632 C CA . CYS A 1 91 ? 27.618 73.933 55.885 1.00 21.51 90 CYS A CA 1
ATOM 633 C C . CYS A 1 91 ? 27.483 72.443 55.564 1.00 23.84 90 CYS A C 1
ATOM 634 O O . CYS A 1 91 ? 26.510 72.018 54.943 1.00 24.80 90 CYS A O 1
ATOM 637 N N . VAL A 1 92 ? 28.458 71.651 55.992 1.00 21.38 91 VAL A N 1
ATOM 638 C CA . VAL A 1 92 ? 28.468 70.221 55.682 1.00 20.50 91 VAL A CA 1
ATOM 639 C C . VAL A 1 92 ? 27.148 69.516 56.007 1.00 23.03 91 VAL A C 1
ATOM 640 O O . VAL A 1 92 ? 26.595 68.799 55.174 1.00 22.63 91 VAL A O 1
ATOM 644 N N . ARG A 1 93 ? 26.632 69.743 57.209 1.00 24.97 92 ARG A N 1
ATOM 645 C CA . ARG A 1 93 ? 25.458 69.008 57.661 1.00 27.72 92 ARG A CA 1
ATOM 646 C C . ARG A 1 93 ? 24.139 69.728 57.410 1.00 25.66 92 ARG A C 1
ATOM 647 O O . ARG A 1 93 ? 23.071 69.238 57.796 1.00 25.72 92 ARG A O 1
ATOM 655 N N . LYS A 1 94 ? 24.204 70.881 56.758 1.00 25.50 93 LYS A N 1
ATOM 656 C CA . LYS A 1 94 ? 22.993 71.610 56.421 1.00 23.75 93 LYS A CA 1
ATOM 657 C C . LYS A 1 94 ? 22.118 70.810 55.468 1.00 25.92 93 LYS A C 1
ATOM 658 O O . LYS A 1 94 ? 22.616 70.103 54.593 1.00 25.55 93 LYS A O 1
ATOM 664 N N . ALA A 1 95 ? 20.804 70.916 55.643 1.00 24.97 94 ALA A N 1
ATOM 665 C CA . ALA A 1 95 ? 19.884 70.262 54.728 1.00 24.64 94 ALA A CA 1
ATOM 666 C C . ALA A 1 95 ? 20.189 70.681 53.295 1.00 25.51 94 ALA A C 1
ATOM 667 O O . ALA A 1 95 ? 20.402 71.863 53.016 1.00 24.31 94 ALA A O 1
ATOM 669 N N . GLY A 1 96 ? 20.229 69.711 52.392 1.00 23.44 95 GLY A N 1
ATOM 670 C CA . GLY A 1 96 ? 20.408 70.007 50.983 1.00 22.41 95 GLY A CA 1
ATOM 671 C C . GLY A 1 96 ? 21.814 70.389 50.553 1.00 20.66 95 GLY A C 1
ATOM 672 O O . GLY A 1 96 ? 22.023 70.709 49.381 1.00 23.58 95 GLY A O 1
ATOM 673 N N . SER A 1 97 ? 22.780 70.374 51.472 1.00 19.73 96 SER A N 1
ATOM 674 C CA . SER A 1 97 ? 24.170 70.600 51.060 1.00 19.99 96 SER A CA 1
ATOM 675 C C . SER A 1 97 ? 24.658 69.461 50.155 1.00 21.21 96 SER A C 1
ATOM 676 O O . SER A 1 97 ? 24.211 68.315 50.262 1.00 20.09 96 SER A O 1
ATOM 679 N N . HIS A 1 98 ? 25.571 69.792 49.253 1.00 20.74 97 HIS A N 1
ATOM 680 C CA . HIS A 1 98 ? 26.133 68.802 48.343 1.00 18.01 97 HIS A CA 1
ATOM 681 C C . HIS A 1 98 ? 26.712 67.616 49.112 1.00 21.25 97 HIS A C 1
ATOM 682 O O . HIS A 1 98 ? 26.539 66.461 48.716 1.00 20.32 97 HIS A O 1
ATOM 689 N N . THR A 1 99 ? 27.391 67.912 50.215 1.00 19.23 98 THR A N 1
ATOM 690 C CA . THR A 1 99 ? 28.104 66.900 50.978 1.00 19.23 98 THR A CA 1
ATOM 691 C C . THR A 1 99 ? 27.133 66.011 51.750 1.00 21.33 98 THR A C 1
ATOM 692 O O . THR A 1 99 ? 27.322 64.796 51.837 1.00 19.91 98 THR A O 1
ATOM 696 N N . ARG A 1 100 ? 26.080 66.614 52.289 1.00 17.54 99 ARG A N 1
ATOM 697 C CA . ARG A 1 100 ? 25.019 65.834 52.928 1.00 19.54 99 ARG A CA 1
ATOM 698 C C . ARG A 1 100 ? 24.368 64.887 51.921 1.00 20.48 99 ARG A C 1
ATOM 699 O O . ARG A 1 100 ? 24.136 63.709 52.215 1.00 21.54 99 ARG A O 1
ATOM 707 N N . ASN A 1 101 ? 24.067 65.399 50.733 1.00 19.55 100 ASN A N 1
ATOM 708 C CA . ASN A 1 101 ? 23.450 64.560 49.716 1.00 19.36 100 ASN A CA 1
ATOM 709 C C . ASN A 1 101 ? 24.399 63.465 49.252 1.00 19.32 100 ASN A C 1
ATOM 710 O O . ASN A 1 101 ? 23.979 62.333 49.028 1.00 17.56 100 ASN A O 1
ATOM 715 N N . LEU A 1 102 ? 25.690 63.789 49.175 1.00 15.90 101 LEU A N 1
ATOM 716 C CA . LEU A 1 102 ? 26.700 62.780 48.861 1.00 17.11 101 LEU A CA 1
ATOM 717 C C . LEU A 1 102 ? 26.685 61.617 49.850 1.00 17.29 101 LEU A C 1
ATOM 718 O O . LEU A 1 102 ? 26.774 60.454 49.443 1.00 16.52 101 LEU A O 1
ATOM 723 N N . LEU A 1 103 ? 26.606 61.926 51.146 1.00 18.31 102 LEU A N 1
ATOM 724 C CA . LEU A 1 103 ? 26.573 60.884 52.158 1.00 18.22 102 LEU A CA 1
ATOM 725 C C . LEU A 1 103 ? 25.357 59.980 51.947 1.00 18.43 102 LEU A C 1
ATOM 726 O O . LEU A 1 103 ? 25.454 58.756 52.061 1.00 17.95 102 LEU A O 1
ATOM 731 N N . ARG A 1 104 ? 24.209 60.575 51.641 1.00 17.95 103 ARG A N 1
ATOM 732 C CA . ARG A 1 104 ? 23.008 59.782 51.390 1.00 18.98 103 ARG A CA 1
ATOM 733 C C . ARG A 1 104 ? 23.154 58.889 50.149 1.00 18.62 103 ARG A C 1
ATOM 734 O O . ARG A 1 104 ? 22.764 57.705 50.164 1.00 19.23 103 ARG A O 1
ATOM 742 N N . VAL A 1 105 ? 23.738 59.440 49.091 1.00 16.33 104 VAL A N 1
ATOM 743 C CA . VAL A 1 105 ? 23.962 58.674 47.870 1.00 17.21 104 VAL A CA 1
ATOM 744 C C . VAL A 1 105 ? 24.920 57.513 48.142 1.00 18.12 104 VAL A C 1
ATOM 745 O O . VAL A 1 105 ? 24.671 56.381 47.733 1.00 17.03 104 VAL A O 1
ATOM 749 N N . LYS A 1 106 ? 25.993 57.782 48.872 1.00 16.88 105 LYS A N 1
ATOM 750 C CA . LYS A 1 106 ? 26.932 56.716 49.232 1.00 20.24 105 LYS A CA 1
ATOM 751 C C . LYS A 1 106 ? 26.205 55.528 49.881 1.00 19.87 105 LYS A C 1
ATOM 752 O O . LYS A 1 106 ? 26.483 54.360 49.566 1.00 18.33 105 LYS A O 1
ATOM 758 N N . ARG A 1 107 ? 25.276 55.814 50.788 1.00 18.93 106 ARG A N 1
ATOM 759 C CA . ARG A 1 107 ? 24.563 54.733 51.466 1.00 20.41 106 ARG A CA 1
ATOM 760 C C . ARG A 1 107 ? 23.771 53.868 50.485 1.00 18.21 106 ARG A C 1
ATOM 761 O O . ARG A 1 107 ? 23.730 52.638 50.615 1.00 20.68 106 ARG A O 1
ATOM 769 N N . GLY A 1 108 ? 23.137 54.501 49.502 1.00 15.17 107 GLY A N 1
ATOM 770 C CA . GLY A 1 108 ? 22.424 53.756 48.482 1.00 17.51 107 GLY A CA 1
ATOM 771 C C . GLY A 1 108 ? 23.332 52.827 47.681 1.00 17.50 107 GLY A C 1
ATOM 772 O O . GLY A 1 108 ? 22.987 51.672 47.419 1.00 16.65 107 GLY A O 1
ATOM 773 N N . LEU A 1 109 ? 24.497 53.336 47.280 1.00 15.63 108 LEU A N 1
ATOM 774 C CA . LEU A 1 109 ? 25.458 52.520 46.537 1.00 18.10 108 LEU A CA 1
ATOM 775 C C . LEU A 1 109 ? 25.884 51.327 47.370 1.00 17.71 108 LEU A C 1
ATOM 776 O O . LEU A 1 109 ? 26.053 50.222 46.849 1.00 19.05 108 LEU A O 1
ATOM 781 N N . ASP A 1 110 ? 26.067 51.559 48.667 1.00 18.49 109 ASP A N 1
ATOM 782 C CA . ASP A 1 110 ? 26.477 50.507 49.590 1.00 16.70 109 ASP A CA 1
ATOM 783 C C . ASP A 1 110 ? 25.354 49.481 49.746 1.00 19.25 109 ASP A C 1
ATOM 784 O O . ASP A 1 110 ? 25.607 48.275 49.706 1.00 19.78 109 ASP A O 1
ATOM 789 N N . MET A 1 111 ? 24.108 49.934 49.890 1.00 17.49 110 MET A N 1
ATOM 790 C CA . MET A 1 111 ? 23.008 48.969 49.999 1.00 21.33 110 MET A CA 1
ATOM 791 C C . MET A 1 111 ? 22.916 48.065 48.762 1.00 21.71 110 MET A C 1
ATOM 792 O O . MET A 1 111 ? 22.671 46.866 48.877 1.00 20.31 110 MET A O 1
ATOM 797 N N . VAL A 1 112 ? 23.091 48.649 47.582 1.00 16.81 111 VAL A N 1
ATOM 798 C CA . VAL A 1 112 ? 23.052 47.872 46.348 1.00 17.70 111 VAL A CA 1
ATOM 799 C C . VAL A 1 112 ? 24.228 46.897 46.316 1.00 17.84 111 VAL A C 1
ATOM 800 O O . VAL A 1 112 ? 24.059 45.730 45.962 1.00 20.25 111 VAL A O 1
ATOM 804 N N . LYS A 1 113 ? 25.407 47.360 46.717 1.00 16.97 112 LYS A N 1
ATOM 805 C CA . LYS A 1 113 ? 26.558 46.467 46.802 1.00 15.76 112 LYS A CA 1
ATOM 806 C C . LYS A 1 113 ? 26.270 45.240 47.678 1.00 20.35 112 LYS A C 1
ATOM 807 O O . LYS A 1 113 ? 26.569 44.115 47.285 1.00 21.27 112 LYS A O 1
ATOM 813 N N . VAL A 1 114 ? 25.707 45.458 48.867 1.00 18.73 113 VAL A N 1
ATOM 814 C CA . VAL A 1 114 ? 25.409 44.343 49.779 1.00 20.33 113 VAL A CA 1
ATOM 815 C C . VAL A 1 114 ? 24.291 43.480 49.226 1.00 22.79 113 VAL A C 1
ATOM 816 O O . VAL A 1 114 ? 24.344 42.253 49.297 1.00 21.18 113 VAL A O 1
ATOM 820 N N . LEU A 1 115 ? 23.270 44.125 48.675 1.00 17.64 114 LEU A N 1
ATOM 821 C CA . LEU A 1 115 ? 22.209 43.392 48.001 1.00 19.10 114 LEU A CA 1
ATOM 822 C C . LEU A 1 115 ? 22.783 42.410 46.968 1.00 20.33 114 LEU A C 1
ATOM 823 O O . LEU A 1 115 ? 22.451 41.215 46.979 1.00 22.40 114 LEU A O 1
ATOM 828 N N . PHE A 1 116 ? 23.639 42.912 46.074 1.00 19.97 115 PHE A N 1
ATOM 829 C CA . PHE A 1 116 ? 24.269 42.071 45.058 1.00 19.67 115 PHE A CA 1
ATOM 830 C C . PHE A 1 116 ? 25.128 40.949 45.666 1.00 18.23 115 PHE A C 1
ATOM 831 O O . PHE A 1 116 ? 25.058 39.792 45.239 1.00 20.97 115 PHE A O 1
ATOM 839 N N . GLU A 1 117 ? 25.951 41.291 46.647 1.00 18.06 116 GLU A N 1
ATOM 840 C CA . GLU A 1 117 ? 26.754 40.290 47.339 1.00 19.47 116 GLU A CA 1
ATOM 841 C C . GLU A 1 117 ? 25.850 39.185 47.883 1.00 21.39 116 GLU A C 1
ATOM 842 O O . GLU A 1 117 ? 26.172 37.997 47.804 1.00 20.83 116 GLU A O 1
ATOM 848 N N . GLN A 1 118 ? 24.721 39.576 48.460 1.00 19.89 117 GLN A N 1
ATOM 849 C CA . GLN A 1 118 ? 23.852 38.600 49.109 1.00 22.67 117 GLN A CA 1
ATOM 850 C C . GLN A 1 118 ? 23.081 37.756 48.102 1.00 24.45 117 GLN A C 1
ATOM 851 O O . GLN A 1 118 ? 22.833 36.568 48.345 1.00 20.76 117 GLN A O 1
ATOM 857 N N . ILE A 1 119 ? 22.699 38.361 46.981 1.00 21.51 118 ILE A N 1
ATOM 858 C CA . ILE A 1 119 ? 22.081 37.609 45.901 1.00 19.82 118 ILE A CA 1
ATOM 859 C C . ILE A 1 119 ? 23.052 36.542 45.401 1.00 24.35 118 ILE A C 1
ATOM 860 O O . ILE A 1 119 ? 22.698 35.371 45.273 1.00 25.08 118 ILE A O 1
ATOM 865 N N . ILE A 1 120 ? 24.289 36.942 45.140 1.00 20.74 119 ILE A N 1
ATOM 866 C CA . ILE A 1 120 ? 25.300 35.984 44.695 1.00 23.83 119 ILE A CA 1
ATOM 867 C C . ILE A 1 120 ? 25.510 34.873 45.725 1.00 26.93 119 ILE A C 1
ATOM 868 O O . ILE A 1 120 ? 25.539 33.684 45.379 1.00 28.29 119 ILE A O 1
ATOM 873 N N . ALA A 1 121 ? 25.626 35.259 46.992 1.00 21.09 120 ALA A N 1
ATOM 874 C CA . ALA A 1 121 ? 25.880 34.312 48.074 1.00 24.72 120 ALA A CA 1
ATOM 875 C C . ALA A 1 121 ? 24.714 33.349 48.303 1.00 29.53 120 ALA A C 1
ATOM 876 O O . ALA A 1 121 ? 24.899 32.250 48.818 1.00 31.07 120 ALA A O 1
ATOM 878 N N . SER A 1 122 ? 23.510 33.755 47.926 1.00 26.37 121 SER A N 1
ATOM 879 C CA . SER A 1 122 ? 22.350 32.897 48.147 1.00 30.79 121 SER A CA 1
ATOM 880 C C . SER A 1 122 ? 21.910 32.137 46.893 1.00 29.66 121 SER A C 1
ATOM 881 O O . SER A 1 122 ? 20.796 31.627 46.839 1.00 30.80 121 SER A O 1
ATOM 884 N N . GLU A 1 123 ? 22.791 32.050 45.898 1.00 26.10 122 GLU A N 1
ATOM 885 C CA . GLU A 1 123 ? 22.476 31.358 44.657 1.00 28.21 122 GLU A CA 1
ATOM 886 C C . GLU A 1 123 ? 21.849 29.991 44.948 1.00 28.26 122 GLU A C 1
ATOM 887 O O . GLU A 1 123 ? 22.373 29.226 45.755 1.00 28.60 122 GLU A O 1
ATOM 893 N N . GLY A 1 124 ? 20.728 29.694 44.298 1.00 27.27 123 GLY A N 1
ATOM 894 C CA . GLY A 1 124 ? 19.988 28.474 44.580 1.00 32.96 123 GLY A CA 1
ATOM 895 C C . GLY A 1 124 ? 18.700 28.762 45.331 1.00 35.75 123 GLY A C 1
ATOM 896 O O . GLY A 1 124 ? 17.764 27.960 45.330 1.00 36.63 123 GLY A O 1
ATOM 897 N N . ASP A 1 125 ? 18.660 29.916 45.985 1.00 30.54 124 ASP A N 1
ATOM 898 C CA . ASP A 1 125 ? 17.443 30.400 46.624 1.00 36.43 124 ASP A CA 1
ATOM 899 C C . ASP A 1 125 ? 16.615 31.149 45.586 1.00 30.37 124 ASP A C 1
ATOM 900 O O . ASP A 1 125 ? 17.145 31.961 44.829 1.00 28.42 124 ASP A O 1
ATOM 905 N N . ASN A 1 126 ? 15.316 30.869 45.536 1.00 24.91 125 ASN A N 1
ATOM 906 C CA . ASN A 1 126 ? 14.455 31.509 44.545 1.00 22.91 125 ASN A CA 1
ATOM 907 C C . ASN A 1 126 ? 13.854 32.817 45.064 1.00 23.92 125 ASN A C 1
ATOM 908 O O . ASN A 1 126 ? 13.254 33.578 44.313 1.00 25.04 125 ASN A O 1
ATOM 913 N N . SER A 1 127 ? 14.040 33.068 46.353 1.00 23.56 126 SER A N 1
ATOM 914 C CA . SER A 1 127 ? 13.502 34.269 46.992 1.00 25.88 126 SER A CA 1
ATOM 915 C C . SER A 1 127 ? 14.566 35.358 47.120 1.00 26.54 126 SER A C 1
ATOM 916 O O . SER A 1 127 ? 15.757 35.055 47.234 1.00 24.98 126 SER A O 1
ATOM 919 N N . LEU A 1 128 ? 14.133 36.618 47.101 1.00 23.31 127 LEU A N 1
ATOM 920 C CA . LEU A 1 128 ? 15.028 37.749 47.365 1.00 19.88 127 LEU A CA 1
ATOM 921 C C . LEU A 1 128 ? 14.910 38.253 48.801 1.00 23.42 127 LEU A C 1
ATOM 922 O O . LEU A 1 128 ? 15.554 39.236 49.169 1.00 24.12 127 LEU A O 1
ATOM 927 N N . LYS A 1 129 ? 14.090 37.595 49.612 1.00 25.00 128 LYS A N 1
ATOM 928 C CA . LYS A 1 129 ? 13.773 38.132 50.934 1.00 25.31 128 LYS A CA 1
ATOM 929 C C . LYS A 1 129 ? 15.004 38.318 51.824 1.00 26.80 128 LYS A C 1
ATOM 930 O O . LYS A 1 129 ? 15.204 39.379 52.400 1.00 25.34 128 LYS A O 1
ATOM 936 N N . ASP A 1 130 ? 15.837 37.292 51.935 1.00 26.54 129 ASP A N 1
ATOM 937 C CA . ASP A 1 130 ? 17.031 37.424 52.764 1.00 31.26 129 ASP A CA 1
ATOM 938 C C . ASP A 1 130 ? 18.052 38.461 52.247 1.00 25.88 129 ASP A C 1
ATOM 939 O O . ASP A 1 130 ? 18.511 39.306 53.018 1.00 25.24 129 ASP A O 1
ATOM 944 N N . PRO A 1 131 ? 18.397 38.418 50.947 1.00 23.80 130 PRO A N 1
ATOM 945 C CA . PRO A 1 131 ? 19.309 39.468 50.460 1.00 22.32 130 PRO A CA 1
ATOM 946 C C . PRO A 1 131 ? 18.759 40.885 50.638 1.00 21.88 130 PRO A C 1
ATOM 947 O O . PRO A 1 131 ? 19.505 41.779 51.040 1.00 23.60 130 PRO A O 1
ATOM 951 N N . ALA A 1 132 ? 17.486 41.102 50.321 1.00 21.22 131 ALA A N 1
ATOM 952 C CA . ALA A 1 132 ? 16.907 42.444 50.469 1.00 21.51 131 ALA A CA 1
ATOM 953 C C . ALA A 1 132 ? 16.850 42.848 51.945 1.00 22.62 131 ALA A C 1
ATOM 954 O O . ALA A 1 132 ? 17.181 43.980 52.309 1.00 19.82 131 ALA A O 1
ATOM 956 N N . THR A 1 133 ? 16.442 41.915 52.799 1.00 20.87 132 THR A N 1
ATOM 957 C CA . THR A 1 133 ? 16.396 42.183 54.239 1.00 21.82 132 THR A CA 1
ATOM 958 C C . THR A 1 133 ? 17.781 42.450 54.841 1.00 22.39 132 THR A C 1
ATOM 959 O O . THR A 1 133 ? 17.956 43.392 55.614 1.00 22.32 132 THR A O 1
ATOM 963 N N . LYS A 1 134 ? 18.769 41.631 54.483 1.00 23.39 133 LYS A N 1
ATOM 964 C CA . LYS A 1 134 ? 20.112 41.785 55.040 1.00 22.18 133 LYS A CA 1
ATOM 965 C C . LYS A 1 134 ? 20.781 43.085 54.595 1.00 24.27 133 LYS A C 1
ATOM 966 O O . LYS A 1 134 ? 21.470 43.739 55.378 1.00 24.13 133 LYS A O 1
ATOM 972 N N . SER A 1 135 ? 20.586 43.458 53.336 1.00 20.67 134 SER A N 1
ATOM 973 C CA . SER A 1 135 ? 21.203 44.684 52.843 1.00 19.48 134 SER A CA 1
ATOM 974 C C . SER A 1 135 ? 20.517 45.900 53.472 1.00 22.77 134 SER A C 1
ATOM 975 O O . SER A 1 135 ? 21.176 46.871 53.828 1.00 24.00 134 SER A O 1
ATOM 978 N N . TYR A 1 136 ? 19.198 45.839 53.634 1.00 21.10 135 TYR A N 1
ATOM 979 C CA . TYR A 1 136 ? 18.487 46.946 54.268 1.00 20.12 135 TYR A CA 1
ATOM 980 C C . TYR A 1 136 ? 18.903 47.107 55.726 1.00 20.59 135 TYR A C 1
ATOM 981 O O . TYR A 1 136 ? 19.202 48.215 56.183 1.00 19.77 135 TYR A O 1
ATOM 990 N N . ALA A 1 137 ? 18.932 45.994 56.452 1.00 21.02 136 ALA A N 1
ATOM 991 C CA . ALA A 1 137 ? 19.230 46.029 57.888 1.00 19.23 136 ALA A CA 1
ATOM 992 C C . ALA A 1 137 ? 20.662 46.487 58.168 1.00 24.03 136 ALA A C 1
ATOM 993 O O . ALA A 1 137 ? 20.921 47.162 59.154 1.00 23.94 136 ALA A O 1
ATOM 995 N N . GLN A 1 138 ? 21.599 46.115 57.302 1.00 23.41 137 GLN A N 1
ATOM 996 C CA . GLN A 1 138 ? 22.979 46.543 57.493 1.00 26.47 137 GLN A CA 1
ATOM 997 C C . GLN A 1 138 ? 23.182 48.017 57.159 1.00 25.89 137 GLN A C 1
ATOM 998 O O . GLN A 1 138 ? 23.863 48.740 57.887 1.00 25.04 137 GLN A O 1
ATOM 1004 N N . VAL A 1 139 ? 22.603 48.461 56.048 1.00 22.45 138 VAL A N 1
ATOM 1005 C CA . VAL A 1 139 ? 22.924 49.788 55.527 1.00 21.24 138 VAL A CA 1
ATOM 1006 C C . VAL A 1 139 ? 21.964 50.893 55.966 1.00 24.11 138 VAL A C 1
ATOM 1007 O O . VAL A 1 139 ? 22.402 51.967 56.380 1.00 26.96 138 VAL A O 1
ATOM 1011 N N . PHE A 1 140 ? 20.662 50.635 55.897 1.00 22.08 139 PHE A N 1
ATOM 1012 C CA . PHE A 1 140 ? 19.684 51.693 56.115 1.00 22.88 139 PHE A CA 1
ATOM 1013 C C . PHE A 1 140 ? 18.976 51.673 57.473 1.00 27.26 139 PHE A C 1
ATOM 1014 O O . PHE A 1 140 ? 18.657 52.724 58.017 1.00 26.10 139 PHE A O 1
ATOM 1022 N N . ALA A 1 141 ? 18.716 50.493 58.023 1.00 23.26 140 ALA A N 1
ATOM 1023 C CA . ALA A 1 141 ? 18.031 50.444 59.310 1.00 26.32 140 ALA A CA 1
ATOM 1024 C C . ALA A 1 141 ? 18.673 51.336 60.391 1.00 20.51 140 ALA A C 1
ATOM 1025 O O . ALA A 1 141 ? 17.955 51.955 61.165 1.00 27.65 140 ALA A O 1
ATOM 1027 N N . PRO A 1 142 ? 20.020 51.401 60.459 1.00 27.23 141 PRO A N 1
ATOM 1028 C CA . PRO A 1 142 ? 20.620 52.231 61.515 1.00 29.59 141 PRO A CA 1
ATOM 1029 C C . PRO A 1 142 ? 20.303 53.722 61.387 1.00 29.34 141 PRO A C 1
ATOM 1030 O O . PRO A 1 142 ? 20.544 54.477 62.329 1.00 34.39 141 PRO A O 1
ATOM 1034 N N . HIS A 1 143 ? 19.768 54.137 60.246 1.00 27.30 142 HIS A N 1
ATOM 1035 C CA . HIS A 1 143 ? 19.571 55.559 59.970 1.00 27.46 142 HIS A CA 1
ATOM 1036 C C . HIS A 1 143 ? 18.091 55.877 59.875 1.00 30.41 142 HIS A C 1
ATOM 1037 O O . HIS A 1 143 ? 17.701 57.019 59.610 1.00 31.00 142 HIS A O 1
ATOM 1044 N N . HIS A 1 144 ? 17.270 54.856 60.108 1.00 24.83 143 HIS A N 1
ATOM 1045 C CA . HIS A 1 144 ? 15.821 54.967 59.989 1.00 21.80 143 HIS A CA 1
ATOM 1046 C C . HIS A 1 144 ? 15.127 54.828 61.333 1.00 27.19 143 HIS A C 1
ATOM 1047 O O . HIS A 1 144 ? 15.494 53.982 62.134 1.00 28.12 143 HIS A O 1
ATOM 1054 N N . GLY A 1 145 ? 14.113 55.655 61.566 1.00 31.93 144 GLY A N 1
ATOM 1055 C CA . GLY A 1 145 ? 13.300 55.550 62.764 1.00 36.98 144 GLY A CA 1
ATOM 1056 C C . GLY A 1 145 ? 12.496 54.263 62.757 1.00 31.70 144 GLY A C 1
ATOM 1057 O O . GLY A 1 145 ? 12.265 53.674 61.702 1.00 30.02 144 GLY A O 1
ATOM 1058 N N . TRP A 1 146 ? 12.066 53.824 63.938 1.00 32.21 145 TRP A N 1
ATOM 1059 C CA . TRP A 1 146 ? 11.343 52.562 64.059 1.00 30.64 145 TRP A CA 1
ATOM 1060 C C . TRP A 1 146 ? 10.151 52.424 63.119 1.00 29.16 145 TRP A C 1
ATOM 1061 O O . TRP A 1 146 ? 9.957 51.372 62.519 1.00 31.03 145 TRP A O 1
ATOM 1072 N N . ALA A 1 147 ? 9.349 53.475 62.984 1.00 35.05 146 ALA A N 1
ATOM 1073 C CA . ALA A 1 147 ? 8.163 53.401 62.132 1.00 28.13 146 ALA A CA 1
ATOM 1074 C C . ALA A 1 147 ? 8.516 53.135 60.665 1.00 31.00 146 ALA A C 1
ATOM 1075 O O . ALA A 1 147 ? 7.773 52.458 59.955 1.00 28.54 146 ALA A O 1
ATOM 1077 N N . ILE A 1 148 ? 9.645 53.671 60.210 1.00 29.46 147 ILE A N 1
ATOM 1078 C CA . ILE A 1 148 ? 10.109 53.377 58.855 1.00 28.71 147 ILE A CA 1
ATOM 1079 C C . ILE A 1 148 ? 10.553 51.915 58.741 1.00 27.72 147 ILE A C 1
ATOM 1080 O O . ILE A 1 148 ? 10.189 51.226 57.791 1.00 28.64 147 ILE A O 1
ATOM 1085 N N . ARG A 1 149 ? 11.330 51.452 59.714 1.00 26.05 148 ARG A N 1
ATOM 1086 C CA . ARG A 1 149 ? 11.795 50.060 59.738 1.00 26.76 148 ARG A CA 1
ATOM 1087 C C . ARG A 1 149 ? 10.615 49.085 59.682 1.00 29.01 148 ARG A C 1
ATOM 1088 O O . ARG A 1 149 ? 10.647 48.091 58.947 1.00 23.93 148 ARG A O 1
ATOM 1096 N N . LYS A 1 150 ? 9.570 49.370 60.454 1.00 25.34 149 LYS A N 1
ATOM 1097 C CA . LYS A 1 150 ? 8.378 48.523 60.436 1.00 24.93 149 LYS A CA 1
ATOM 1098 C C . LYS A 1 150 ? 7.755 48.486 59.044 1.00 27.92 149 LYS A C 1
ATOM 1099 O O . LYS A 1 150 ? 7.414 47.421 58.535 1.00 28.65 149 LYS A O 1
ATOM 1105 N N . ALA A 1 151 ? 7.608 49.654 58.427 1.00 28.19 150 ALA A N 1
ATOM 1106 C CA . ALA A 1 151 ? 7.020 49.732 57.093 1.00 24.24 150 ALA A CA 1
ATOM 1107 C C . ALA A 1 151 ? 7.806 48.898 56.080 1.00 26.08 150 ALA A C 1
ATOM 1108 O O . ALA A 1 151 ? 7.221 48.216 55.235 1.00 28.17 150 ALA A O 1
ATOM 1110 N N . VAL A 1 152 ? 9.132 48.965 56.167 1.00 27.86 151 VAL A N 1
ATOM 1111 C CA . VAL A 1 152 ? 10.005 48.205 55.272 1.00 28.37 151 VAL A CA 1
ATOM 1112 C C . VAL A 1 152 ? 9.732 46.710 55.424 1.00 27.55 151 VAL A C 1
ATOM 1113 O O . VAL A 1 152 ? 9.493 46.003 54.446 1.00 26.17 151 VAL A O 1
ATOM 1117 N N . SER A 1 153 ? 9.725 46.242 56.664 1.00 27.97 152 SER A N 1
ATOM 1118 C CA . SER A 1 153 ? 9.519 44.818 56.938 1.00 26.45 152 SER A CA 1
ATOM 1119 C C . SER A 1 153 ? 8.205 44.298 56.359 1.00 23.10 152 SER A C 1
ATOM 1120 O O . SER A 1 153 ? 8.098 43.125 56.004 1.00 31.15 152 SER A O 1
ATOM 1123 N N . LEU A 1 154 ? 7.204 45.166 56.270 1.00 26.06 153 LEU A N 1
ATOM 1124 C CA . LEU A 1 154 ? 5.892 44.736 55.806 1.00 32.61 153 LEU A CA 1
ATOM 1125 C C . LEU A 1 154 ? 5.851 44.649 54.280 1.00 37.85 153 LEU A C 1
ATOM 1126 O O . LEU A 1 154 ? 5.079 43.879 53.708 1.00 40.82 153 LEU A O 1
ATOM 1131 N N . GLY A 1 155 ? 6.708 45.421 53.624 1.00 32.96 154 GLY A N 1
ATOM 1132 C CA . GLY A 1 155 ? 6.763 45.417 52.174 1.00 32.98 154 GLY A CA 1
ATOM 1133 C C . GLY A 1 155 ? 7.564 44.278 51.572 1.00 32.27 154 GLY A C 1
ATOM 1134 O O . GLY A 1 155 ? 7.531 44.067 50.358 1.00 36.60 154 GLY A O 1
ATOM 1135 N N . MET A 1 156 ? 8.278 43.534 52.412 1.00 32.21 155 MET A N 1
ATOM 1136 C CA . MET A 1 156 ? 9.149 42.470 51.930 1.00 33.93 155 MET A CA 1
ATOM 1137 C C . MET A 1 156 ? 8.400 41.358 51.194 1.00 36.01 155 MET A C 1
ATOM 1138 O O . MET A 1 156 ? 8.964 40.706 50.320 1.00 35.72 155 MET A O 1
ATOM 1143 N N . TYR A 1 157 ? 7.136 41.144 51.546 1.00 39.28 156 TYR A N 1
ATOM 1144 C CA . TYR A 1 157 ? 6.338 40.098 50.910 1.00 36.67 156 TYR A CA 1
ATOM 1145 C C . TYR A 1 157 ? 6.121 40.423 49.442 1.00 32.70 156 TYR A C 1
ATOM 1146 O O . TYR A 1 157 ? 5.858 39.536 48.629 1.00 41.90 156 TYR A O 1
ATOM 1148 N N . ALA A 1 158 ? 6.236 41.706 49.115 1.00 33.99 157 ALA A N 1
ATOM 1149 C CA . ALA A 1 158 ? 5.959 42.189 47.770 1.00 36.90 157 ALA A CA 1
ATOM 1150 C C . ALA A 1 158 ? 7.223 42.323 46.924 1.00 29.51 157 ALA A C 1
ATOM 1151 O O . ALA A 1 158 ? 7.196 42.934 45.866 1.00 29.98 157 ALA A O 1
ATOM 1153 N N . LEU A 1 159 ? 8.331 41.762 47.394 1.00 26.61 158 LEU A N 1
ATOM 1154 C CA . LEU A 1 159 ? 9.520 41.688 46.556 1.00 28.31 158 LEU A CA 1
ATOM 1155 C C . LEU A 1 159 ? 9.189 40.854 45.331 1.00 28.25 158 LEU A C 1
ATOM 1156 O O . LEU A 1 159 ? 8.417 39.901 45.419 1.00 30.26 158 LEU A O 1
ATOM 1161 N N . PRO A 1 160 ? 9.774 41.199 44.181 1.00 28.00 159 PRO A N 1
ATOM 1162 C CA . PRO A 1 160 ? 9.647 40.291 43.039 1.00 26.33 159 PRO A CA 1
ATOM 1163 C C . PRO A 1 160 ? 10.390 38.992 43.345 1.00 25.87 159 PRO A C 1
ATOM 1164 O O . PRO A 1 160 ? 11.290 38.997 44.179 1.00 25.73 159 PRO A O 1
ATOM 1168 N N . THR A 1 161 ? 10.021 37.898 42.688 1.00 27.15 160 THR A N 1
ATOM 1169 C CA . THR A 1 161 ? 10.845 36.695 42.731 1.00 24.88 160 THR A CA 1
ATOM 1170 C C . THR A 1 161 ? 12.214 37.010 42.134 1.00 26.93 160 THR A C 1
ATOM 1171 O O . THR A 1 161 ? 12.363 37.956 41.361 1.00 26.74 160 THR A O 1
ATOM 1175 N N . ARG A 1 162 ? 13.213 36.222 42.503 1.00 25.85 161 ARG A N 1
ATOM 1176 C CA . ARG A 1 162 ? 14.556 36.411 41.981 1.00 27.45 161 ARG A CA 1
ATOM 1177 C C . ARG A 1 162 ? 14.535 36.307 40.458 1.00 23.64 161 ARG A C 1
ATOM 1178 O O . ARG A 1 162 ? 15.148 37.117 39.755 1.00 27.73 161 ARG A O 1
ATOM 1186 N N . ALA A 1 163 ? 13.791 35.331 39.948 1.00 24.42 162 ALA A N 1
ATOM 1187 C CA . ALA A 1 163 ? 13.644 35.155 38.510 1.00 22.70 162 ALA A CA 1
ATOM 1188 C C . ALA A 1 163 ? 13.002 36.364 37.836 1.00 26.40 162 ALA A C 1
ATOM 1189 O O . ALA A 1 163 ? 13.387 36.751 36.734 1.00 26.18 162 ALA A O 1
ATOM 1191 N N . HIS A 1 164 ? 12.013 36.952 38.496 1.00 27.85 163 HIS A N 1
ATOM 1192 C CA . HIS A 1 164 ? 11.335 38.119 37.954 1.00 25.19 163 HIS A CA 1
ATOM 1193 C C . HIS A 1 164 ? 12.276 39.327 37.915 1.00 25.04 163 HIS A C 1
ATOM 1194 O O . HIS A 1 164 ? 12.267 40.090 36.953 1.00 26.14 163 HIS A O 1
ATOM 1201 N N . LEU A 1 165 ? 13.096 39.490 38.952 1.00 29.00 164 LEU A N 1
ATOM 1202 C CA . LEU A 1 165 ? 14.071 40.590 38.964 1.00 27.39 164 LEU A CA 1
ATOM 1203 C C . LEU A 1 165 ? 15.042 40.461 37.792 1.00 25.45 164 LEU A C 1
ATOM 1204 O O . LEU A 1 165 ? 15.337 41.438 37.094 1.00 27.20 164 LEU A O 1
ATOM 1209 N N . LEU A 1 166 ? 15.548 39.255 37.569 1.00 23.51 165 LEU A N 1
ATOM 1210 C CA . LEU A 1 166 ? 16.457 39.043 36.454 1.00 24.83 165 LEU A CA 1
ATOM 1211 C C . LEU A 1 166 ? 15.753 39.361 35.137 1.00 28.78 165 LEU A C 1
ATOM 1212 O O . LEU A 1 166 ? 16.355 39.891 34.210 1.00 26.98 165 LEU A O 1
ATOM 1217 N N . ASN A 1 167 ? 14.468 39.043 35.054 1.00 28.18 166 ASN A N 1
ATOM 1218 C CA A ASN A 1 167 ? 13.703 39.354 33.853 0.47 28.73 166 ASN A CA 1
ATOM 1219 C CA B ASN A 1 167 ? 13.698 39.353 33.857 0.53 28.72 166 ASN A CA 1
ATOM 1220 C C . ASN A 1 167 ? 13.614 40.860 33.629 1.00 28.61 166 ASN A C 1
ATOM 1221 O O . ASN A 1 167 ? 13.784 41.341 32.508 1.00 31.09 166 ASN A O 1
ATOM 1230 N N . MET A 1 168 ? 13.356 41.600 34.702 1.00 29.92 167 MET A N 1
ATOM 1231 C CA . MET A 1 168 ? 13.295 43.056 34.648 1.00 28.76 167 MET A CA 1
ATOM 1232 C C . MET A 1 168 ? 14.632 43.650 34.217 1.00 29.86 167 MET A C 1
ATOM 1233 O O . MET A 1 168 ? 14.673 44.701 33.571 1.00 34.74 167 MET A O 1
ATOM 1238 N N . LEU A 1 169 ? 15.721 42.980 34.578 1.00 27.01 168 LEU A N 1
ATOM 1239 C CA . LEU A 1 169 ? 17.065 43.450 34.234 1.00 26.89 168 LEU A CA 1
ATOM 1240 C C . LEU A 1 169 ? 17.577 42.866 32.912 1.00 29.23 168 LEU A C 1
ATOM 1241 O O . LEU A 1 169 ? 18.692 43.159 32.488 1.00 30.84 168 LEU A O 1
ATOM 1246 N N . LYS A 1 170 ? 16.764 42.031 32.279 1.00 27.23 169 LYS A N 1
ATOM 1247 C CA . LYS A 1 170 ? 17.093 41.490 30.964 1.00 35.53 169 LYS A CA 1
ATOM 1248 C C . LYS A 1 170 ? 18.360 40.629 30.970 1.00 31.83 169 LYS A C 1
ATOM 1249 O O . LYS A 1 170 ? 19.165 40.708 30.046 1.00 35.73 169 LYS A O 1
ATOM 1255 N N . GLU A 1 171 ? 18.536 39.811 32.006 1.00 27.30 170 GLU A N 1
ATOM 1256 C CA . GLU A 1 171 ? 19.701 38.928 32.097 1.00 28.25 170 GLU A CA 1
ATOM 1257 C C . GLU A 1 171 ? 19.297 37.531 32.560 1.00 26.60 170 GLU A C 1
ATOM 1258 O O . GLU A 1 171 ? 18.284 37.372 33.232 1.00 30.99 170 GLU A O 1
ATOM 1264 N N . ASP A 1 172 ? 20.095 36.520 32.227 1.00 29.35 171 ASP A N 1
ATOM 1265 C CA . ASP A 1 172 ? 19.924 35.218 32.864 1.00 31.23 171 ASP A CA 1
ATOM 1266 C C . ASP A 1 172 ? 20.846 35.125 34.081 1.00 28.15 171 ASP A C 1
ATOM 1267 O O . ASP A 1 172 ? 21.641 36.033 34.325 1.00 30.40 171 ASP A O 1
ATOM 1272 N N . GLU A 1 173 ? 20.728 34.047 34.849 1.00 26.01 172 GLU A N 1
ATOM 1273 C CA . GLU A 1 173 ? 21.501 33.909 36.083 1.00 32.52 172 GLU A CA 1
ATOM 1274 C C . GLU A 1 173 ? 22.999 34.095 35.842 1.00 32.54 172 GLU A C 1
ATOM 1275 O O . GLU A 1 173 ? 23.646 34.863 36.544 1.00 26.84 172 GLU A O 1
ATOM 1281 N N . ALA A 1 174 ? 23.548 33.404 34.847 1.00 30.96 173 ALA A N 1
ATOM 1282 C CA . ALA A 1 174 ? 24.990 33.462 34.611 1.00 25.88 173 ALA A CA 1
ATOM 1283 C C . ALA A 1 174 ? 25.492 34.885 34.351 1.00 28.68 173 ALA A C 1
ATOM 1284 O O . ALA A 1 174 ? 26.461 35.328 34.973 1.00 29.67 173 ALA A O 1
ATOM 1286 N N . ALA A 1 175 ? 24.838 35.589 33.431 1.00 25.48 174 ALA A N 1
ATOM 1287 C CA . ALA A 1 175 ? 25.251 36.943 33.046 1.00 25.62 174 ALA A CA 1
ATOM 1288 C C . ALA A 1 175 ? 25.010 37.931 34.184 1.00 27.94 174 ALA A C 1
ATOM 1289 O O . ALA A 1 175 ? 25.810 38.839 34.418 1.00 26.60 174 ALA A O 1
ATOM 1291 N N . ALA A 1 176 ? 23.885 37.767 34.866 1.00 24.46 175 ALA A N 1
ATOM 1292 C CA . ALA A 1 176 ? 23.557 38.627 35.996 1.00 27.64 175 ALA A CA 1
ATOM 1293 C C . ALA A 1 176 ? 24.604 38.469 37.103 1.00 26.21 175 ALA A C 1
ATOM 1294 O O . ALA A 1 176 ? 25.043 39.451 37.701 1.00 25.69 175 ALA A O 1
ATOM 1296 N N . LYS A 1 177 ? 25.025 37.237 37.370 1.00 22.92 176 LYS A N 1
ATOM 1297 C CA . LYS A 1 177 ? 26.064 37.030 38.377 1.00 29.22 176 LYS A CA 1
ATOM 1298 C C . LYS A 1 177 ? 27.338 37.782 37.997 1.00 26.47 176 LYS A C 1
ATOM 1299 O O . LYS A 1 177 ? 27.974 38.419 38.835 1.00 27.74 176 LYS A O 1
ATOM 1305 N N . ILE A 1 178 ? 27.712 37.713 36.728 1.00 23.43 177 ILE A N 1
ATOM 1306 C CA . ILE A 1 178 ? 28.938 38.380 36.295 1.00 23.26 177 ILE A CA 1
ATOM 1307 C C . ILE A 1 178 ? 28.878 39.893 36.492 1.00 25.86 177 ILE A C 1
ATOM 1308 O O . ILE A 1 178 ? 29.819 40.513 37.009 1.00 24.05 177 ILE A O 1
ATOM 1313 N N . HIS A 1 179 ? 27.772 40.498 36.090 1.00 22.84 178 HIS A N 1
ATOM 1314 C CA . HIS A 1 179 ? 27.675 41.952 36.170 1.00 20.71 178 HIS A CA 1
ATOM 1315 C C . HIS A 1 179 ? 27.379 42.459 37.573 1.00 24.08 178 HIS A C 1
ATOM 1316 O O . HIS A 1 179 ? 27.813 43.552 37.936 1.00 19.68 178 HIS A O 1
ATOM 1323 N N . MET A 1 180 ? 26.663 41.664 38.364 1.00 20.10 179 MET A N 1
ATOM 1324 C CA . MET A 1 180 ? 26.478 42.002 39.774 1.00 20.88 179 MET A CA 1
ATOM 1325 C C . MET A 1 180 ? 27.826 41.970 40.493 1.00 24.06 179 MET A C 1
ATOM 1326 O O . MET A 1 180 ? 28.182 42.897 41.227 1.00 22.77 179 MET A O 1
ATOM 1331 N N . GLN A 1 181 ? 28.585 40.903 40.274 1.00 20.82 180 GLN A N 1
ATOM 1332 C CA . GLN A 1 181 ? 29.899 40.799 40.890 1.00 20.89 180 GLN A CA 1
ATOM 1333 C C . GLN A 1 181 ? 30.811 41.938 40.427 1.00 20.36 180 GLN A C 1
ATOM 1334 O O . GLN A 1 181 ? 31.657 42.415 41.176 1.00 22.47 180 GLN A O 1
ATOM 1340 N N . SER A 1 182 ? 30.651 42.361 39.182 1.00 18.31 181 SER A N 1
ATOM 1341 C CA . SER A 1 182 ? 31.449 43.469 38.680 1.00 19.24 181 SER A CA 1
ATOM 1342 C C . SER A 1 182 ? 31.118 44.733 39.463 1.00 21.61 181 SER A C 1
ATOM 1343 O O . SER A 1 182 ? 32.019 45.434 39.930 1.00 18.66 181 SER A O 1
ATOM 1346 N N . TYR A 1 183 ? 29.822 45.014 39.611 1.00 19.54 182 TYR A N 1
ATOM 1347 C CA . TYR A 1 183 ? 29.399 46.170 40.406 1.00 18.05 182 TYR A CA 1
ATOM 1348 C C . TYR A 1 183 ? 29.940 46.082 41.826 1.00 21.90 182 TYR A C 1
ATOM 1349 O O . TYR A 1 183 ? 30.378 47.086 42.404 1.00 18.46 182 TYR A O 1
ATOM 1358 N N . VAL A 1 184 ? 29.892 44.883 42.399 1.00 19.22 183 VAL A N 1
ATOM 1359 C CA . VAL A 1 184 ? 30.396 44.702 43.752 1.00 20.03 183 VAL A CA 1
ATOM 1360 C C . VAL A 1 184 ? 31.879 45.047 43.814 1.00 22.76 183 VAL A C 1
ATOM 1361 O O . VAL A 1 184 ? 32.320 45.754 44.726 1.00 23.46 183 VAL A O 1
ATOM 1365 N N . ASN A 1 185 ? 32.644 44.559 42.840 1.00 18.98 184 ASN A N 1
ATOM 1366 C CA . ASN A 1 185 ? 34.092 44.806 42.814 1.00 23.27 184 ASN A CA 1
ATOM 1367 C C . ASN A 1 185 ? 34.476 46.256 42.552 1.00 24.32 184 ASN A C 1
ATOM 1368 O O . ASN A 1 185 ? 35.494 46.734 43.054 1.00 21.08 184 ASN A O 1
ATOM 1373 N N . SER A 1 186 ? 33.678 46.946 41.748 1.00 21.63 185 SER A N 1
ATOM 1374 C CA . SER A 1 186 ? 33.975 48.335 41.419 1.00 18.09 185 SER A CA 1
ATOM 1375 C C . SER A 1 186 ? 33.493 49.283 42.512 1.00 21.93 185 SER A C 1
ATOM 1376 O O . SER A 1 186 ? 34.189 50.238 42.880 1.00 20.78 185 SER A O 1
ATOM 1379 N N . SER A 1 187 ? 32.308 49.007 43.045 1.00 19.66 186 SER A N 1
ATOM 1380 C CA . SER A 1 187 ? 31.702 49.909 44.016 1.00 18.31 186 SER A CA 1
ATOM 1381 C C . SER A 1 187 ? 32.438 49.888 45.347 1.00 23.58 186 SER A C 1
ATOM 1382 O O . SER A 1 187 ? 32.470 50.895 46.062 1.00 22.48 186 SER A O 1
ATOM 1385 N N . ALA A 1 188 ? 33.048 48.758 45.685 1.00 21.72 187 ALA A N 1
ATOM 1386 C CA . ALA A 1 188 ? 33.694 48.661 46.994 1.00 20.22 187 ALA A CA 1
ATOM 1387 C C . ALA A 1 188 ? 34.782 49.717 47.191 1.00 19.63 187 ALA A C 1
ATOM 1388 O O . ALA A 1 188 ? 34.739 50.461 48.168 1.00 19.51 187 ALA A O 1
ATOM 1390 N N . PRO A 1 189 ? 35.751 49.810 46.260 1.00 22.66 188 PRO A N 1
ATOM 1391 C CA . PRO A 1 189 ? 36.777 50.851 46.417 1.00 18.67 188 PRO A CA 1
ATOM 1392 C C . PRO A 1 189 ? 36.210 52.270 46.318 1.00 19.08 188 PRO A C 1
ATOM 1393 O O . PRO A 1 189 ? 36.737 53.174 46.960 1.00 18.29 188 PRO A O 1
ATOM 1397 N N . LEU A 1 190 ? 35.172 52.461 45.506 1.00 19.30 189 LEU A N 1
ATOM 1398 C CA . LEU A 1 190 ? 34.518 53.765 45.393 1.00 19.90 189 LEU A CA 1
ATOM 1399 C C . LEU A 1 190 ? 33.883 54.196 46.717 1.00 18.52 189 LEU A C 1
ATOM 1400 O O . LEU A 1 190 ? 34.034 55.347 47.166 1.00 19.23 189 LEU A O 1
ATOM 1405 N N . ILE A 1 191 ? 33.169 53.265 47.338 1.00 21.02 190 ILE A N 1
ATOM 1406 C CA . ILE A 1 191 ? 32.514 53.524 48.611 1.00 20.05 190 ILE A CA 1
ATOM 1407 C C . ILE A 1 191 ? 33.548 53.829 49.695 1.00 22.27 190 ILE A C 1
ATOM 1408 O O . ILE A 1 191 ? 33.354 54.720 50.513 1.00 21.37 190 ILE A O 1
ATOM 1413 N N . THR A 1 192 ? 34.651 53.091 49.695 1.00 21.84 191 THR A N 1
ATOM 1414 C CA . THR A 1 192 ? 35.741 53.343 50.645 1.00 17.30 191 THR A CA 1
ATOM 1415 C C . THR A 1 192 ? 36.361 54.715 50.378 1.00 22.06 191 THR A C 1
ATOM 1416 O O . THR A 1 192 ? 36.666 55.467 51.302 1.00 21.52 191 THR A O 1
ATOM 1420 N N . TYR A 1 193 ? 36.565 55.024 49.101 1.00 18.97 192 TYR A N 1
ATOM 1421 C CA . TYR A 1 193 ? 37.061 56.338 48.703 1.00 20.02 192 TYR A CA 1
ATOM 1422 C C . TYR A 1 193 ? 36.127 57.427 49.237 1.00 20.39 192 TYR A C 1
ATOM 1423 O O . TYR A 1 193 ? 36.581 58.437 49.767 1.00 19.67 192 TYR A O 1
ATOM 1432 N N . LEU A 1 194 ? 34.821 57.210 49.119 1.00 16.60 193 LEU A N 1
ATOM 1433 C CA . LEU A 1 194 ? 33.856 58.209 49.588 1.00 16.98 193 LEU A CA 1
ATOM 1434 C C . LEU A 1 194 ? 33.912 58.360 51.111 1.00 21.60 193 LEU A C 1
ATOM 1435 O O . LEU A 1 194 ? 34.071 59.472 51.620 1.00 20.22 193 LEU A O 1
ATOM 1440 N N . ASP A 1 195 ? 33.794 57.247 51.835 1.00 19.67 194 ASP A N 1
ATOM 1441 C CA . ASP A 1 195 ? 33.924 57.264 53.293 1.00 23.66 194 ASP A CA 1
ATOM 1442 C C . ASP A 1 195 ? 35.163 58.043 53.715 1.00 21.09 194 ASP A C 1
ATOM 1443 O O . ASP A 1 195 ? 35.117 58.841 54.644 1.00 24.26 194 ASP A O 1
ATOM 1448 N N . ASN A 1 196 ? 36.280 57.782 53.046 1.00 21.75 195 ASN A N 1
ATOM 1449 C CA . ASN A 1 196 ? 37.538 58.436 53.396 1.00 20.40 195 ASN A CA 1
ATOM 1450 C C . ASN A 1 196 ? 37.547 59.953 53.185 1.00 25.02 195 ASN A C 1
ATOM 1451 O O . ASN A 1 196 ? 38.191 60.673 53.944 1.00 27.08 195 ASN A O 1
ATOM 1456 N N . LEU A 1 197 ? 36.846 60.442 52.164 1.00 22.02 196 LEU A N 1
ATOM 1457 C CA . LEU A 1 197 ? 36.698 61.892 52.011 1.00 21.61 196 LEU A CA 1
ATOM 1458 C C . LEU A 1 197 ? 36.112 62.503 53.287 1.00 23.98 196 LEU A C 1
ATOM 1459 O O . LEU A 1 197 ? 36.519 63.594 53.705 1.00 24.12 196 LEU A O 1
ATOM 1464 N N . PHE A 1 198 ? 35.153 61.804 53.889 1.00 21.37 197 PHE A N 1
ATOM 1465 C CA . PHE A 1 198 ? 34.506 62.279 55.115 1.00 20.93 197 PHE A CA 1
ATOM 1466 C C . PHE A 1 198 ? 35.423 62.091 56.325 1.00 25.01 197 PHE A C 1
ATOM 1467 O O . PHE A 1 198 ? 35.636 63.019 57.107 1.00 26.33 197 PHE A O 1
ATOM 1475 N N . LEU A 1 199 ? 35.959 60.884 56.476 1.00 24.86 198 LEU A N 1
ATOM 1476 C CA . LEU A 1 199 ? 36.738 60.536 57.659 1.00 24.55 198 LEU A CA 1
ATOM 1477 C C . LEU A 1 199 ? 38.063 61.284 57.767 1.00 25.97 198 LEU A C 1
ATOM 1478 O O . LEU A 1 199 ? 38.507 61.605 58.870 1.00 26.46 198 LEU A O 1
ATOM 1483 N N . SER A 1 200 ? 38.686 61.563 56.627 1.00 25.40 199 SER A N 1
ATOM 1484 C CA . SER A 1 200 ? 39.969 62.266 56.599 1.00 26.00 199 SER A CA 1
ATOM 1485 C C . SER A 1 200 ? 39.804 63.744 56.940 1.00 31.27 199 SER A C 1
ATOM 1486 O O . SER A 1 200 ? 40.779 64.433 57.253 1.00 34.56 199 SER A O 1
ATOM 1489 N N . LYS A 1 201 ? 38.569 64.230 56.874 1.00 25.26 200 LYS A N 1
ATOM 1490 C CA . LYS A 1 201 ? 38.272 65.609 57.262 1.00 29.98 200 LYS A CA 1
ATOM 1491 C C . LYS A 1 201 ? 37.502 65.663 58.580 1.00 30.79 200 LYS A C 1
ATOM 1492 O O . LYS A 1 201 ? 36.932 66.698 58.933 1.00 28.62 200 LYS A O 1
ATOM 1498 N N . GLN A 1 202 ? 37.486 64.543 59.297 1.00 27.29 201 GLN A N 1
ATOM 1499 C CA . GLN A 1 202 ? 36.811 64.454 60.596 1.00 30.43 201 GLN A CA 1
ATOM 1500 C C . GLN A 1 202 ? 35.331 64.828 60.542 1.00 32.22 201 GLN A C 1
ATOM 1501 O O . GLN A 1 202 ? 34.802 65.395 61.498 1.00 30.78 201 GLN A O 1
ATOM 1507 N N . LEU A 1 203 ? 34.654 64.503 59.442 1.00 21.82 202 LEU A N 1
ATOM 1508 C CA . LEU A 1 203 ? 33.267 64.916 59.281 1.00 23.71 202 LEU A CA 1
ATOM 1509 C C . LEU A 1 203 ? 32.252 63.906 59.813 1.00 23.05 202 LEU A C 1
ATOM 1510 O O . LEU A 1 203 ? 31.084 64.240 59.984 1.00 24.22 202 LEU A O 1
ATOM 1515 N N . GLY A 1 204 ? 32.690 62.667 60.027 1.00 25.35 203 GLY A N 1
ATOM 1516 C CA . GLY A 1 204 ? 31.799 61.592 60.416 1.00 25.23 203 GLY A CA 1
ATOM 1517 C C . GLY A 1 204 ? 31.003 61.094 59.225 1.00 24.60 203 GLY A C 1
ATOM 1518 O O . GLY A 1 204 ? 30.916 61.792 58.213 1.00 23.37 203 GLY A O 1
ATOM 1519 N N . ILE A 1 205 ? 30.416 59.900 59.338 1.00 21.31 204 ILE A N 1
ATOM 1520 C CA . ILE A 1 205 ? 29.576 59.369 58.267 1.00 21.84 204 ILE A CA 1
ATOM 1521 C C . ILE A 1 205 ? 28.248 58.822 58.776 1.00 27.83 204 ILE A C 1
ATOM 1522 O O . ILE A 1 205 ? 27.492 58.214 58.022 1.00 25.67 204 ILE A O 1
ATOM 1527 N N . ASP A 1 206 ? 27.950 59.049 60.049 1.00 26.79 205 ASP A N 1
ATOM 1528 C CA . ASP A 1 206 ? 26.770 58.426 60.641 1.00 28.60 205 ASP A CA 1
ATOM 1529 C C . ASP A 1 206 ? 25.612 59.406 60.869 1.00 31.55 205 ASP A C 1
ATOM 1530 O O . ASP A 1 206 ? 24.627 59.080 61.536 1.00 32.03 205 ASP A O 1
ATOM 1535 N N . TRP A 1 207 ? 25.723 60.596 60.281 1.00 29.75 206 TRP A N 1
ATOM 1536 C CA . TRP A 1 207 ? 24.711 61.641 60.463 1.00 29.63 206 TRP A CA 1
ATOM 1537 C C . TRP A 1 207 ? 23.753 61.769 59.280 1.00 36.50 206 TRP A C 1
ATOM 1538 O O . TRP A 1 207 ? 22.766 62.509 59.352 1.00 36.55 206 TRP A O 1
ATOM 1550 N N . ASP B 1 8 ? -10.496 47.833 79.357 1.00 47.25 7 ASP B N 1
ATOM 1551 C CA . ASP B 1 8 ? -10.266 47.608 77.934 1.00 48.04 7 ASP B CA 1
ATOM 1552 C C . ASP B 1 8 ? -8.785 47.365 77.648 1.00 51.74 7 ASP B C 1
ATOM 1553 O O . ASP B 1 8 ? -8.432 46.478 76.867 1.00 56.33 7 ASP B O 1
ATOM 1555 N N . LYS B 1 9 ? -7.931 48.170 78.279 1.00 42.66 8 LYS B N 1
ATOM 1556 C CA . LYS B 1 9 ? -6.477 48.053 78.169 1.00 33.59 8 LYS B CA 1
ATOM 1557 C C . LYS B 1 9 ? -6.025 46.588 78.140 1.00 32.32 8 LYS B C 1
ATOM 1558 O O . LYS B 1 9 ? -6.289 45.842 79.079 1.00 29.92 8 LYS B O 1
ATOM 1564 N N . PRO B 1 10 ? -5.325 46.180 77.074 1.00 32.71 9 PRO B N 1
ATOM 1565 C CA . PRO B 1 10 ? -4.984 44.759 76.906 1.00 31.75 9 PRO B CA 1
ATOM 1566 C C . PRO B 1 10 ? -4.202 44.154 78.079 1.00 26.97 9 PRO B C 1
ATOM 1567 O O . PRO B 1 10 ? -4.476 43.017 78.461 1.00 25.48 9 PRO B O 1
ATOM 1571 N N . LEU B 1 11 ? -3.236 44.882 78.630 1.00 23.37 10 LEU B N 1
ATOM 1572 C CA . LEU B 1 11 ? -2.421 44.333 79.712 1.00 23.96 10 LEU B CA 1
ATOM 1573 C C . LEU B 1 11 ? -3.274 44.089 80.955 1.00 27.16 10 LEU B C 1
ATOM 1574 O O . LEU B 1 11 ? -2.981 43.204 81.759 1.00 22.97 10 LEU B O 1
ATOM 1579 N N . ARG B 1 12 ? -4.327 44.884 81.118 1.00 26.50 11 ARG B N 1
ATOM 1580 C CA . ARG B 1 12 ? -5.182 44.744 82.295 1.00 22.14 11 ARG B CA 1
ATOM 1581 C C . ARG B 1 12 ? -6.224 43.646 82.103 1.00 24.38 11 ARG B C 1
ATOM 1582 O O . ARG B 1 12 ? -6.611 42.980 83.065 1.00 25.27 11 ARG B O 1
ATOM 1590 N N . LYS B 1 13 ? -6.672 43.441 80.867 1.00 24.06 12 LYS B N 1
ATOM 1591 C CA . LYS B 1 13 ? -7.542 42.302 80.587 1.00 27.19 12 LYS B CA 1
ATOM 1592 C C . LYS B 1 13 ? -6.777 41.010 80.869 1.00 24.77 12 LYS B C 1
ATOM 1593 O O . LYS B 1 13 ? -7.326 40.061 81.431 1.00 21.36 12 LYS B O 1
ATOM 1599 N N . ILE B 1 14 ? -5.508 40.991 80.468 1.00 19.83 13 ILE B N 1
ATOM 1600 C CA . ILE B 1 14 ? -4.621 39.857 80.717 1.00 20.99 13 ILE B CA 1
ATOM 1601 C C . ILE B 1 14 ? -4.405 39.612 82.216 1.00 22.24 13 ILE B C 1
ATOM 1602 O O . ILE B 1 14 ? -4.633 38.502 82.714 1.00 19.49 13 ILE B O 1
ATOM 1607 N N . SER B 1 15 ? -3.966 40.638 82.939 1.00 20.80 14 SER B N 1
ATOM 1608 C CA . SER B 1 15 ? -3.675 40.463 84.367 1.00 22.46 14 SER B CA 1
ATOM 1609 C C . SER B 1 15 ? -4.909 39.990 85.135 1.00 23.17 14 SER B C 1
ATOM 1610 O O . SER B 1 15 ? -4.812 39.137 86.017 1.00 21.26 14 SER B O 1
ATOM 1613 N N . ALA B 1 16 ? -6.074 40.530 84.796 1.00 22.05 15 ALA B N 1
ATOM 1614 C CA . ALA B 1 16 ? -7.300 40.132 85.487 1.00 28.53 15 ALA B CA 1
ATOM 1615 C C . ALA B 1 16 ? -7.654 38.667 85.233 1.00 22.92 15 ALA B C 1
ATOM 1616 O O . ALA B 1 16 ? -8.018 37.937 86.157 1.00 22.12 15 ALA B O 1
ATOM 1618 N N . 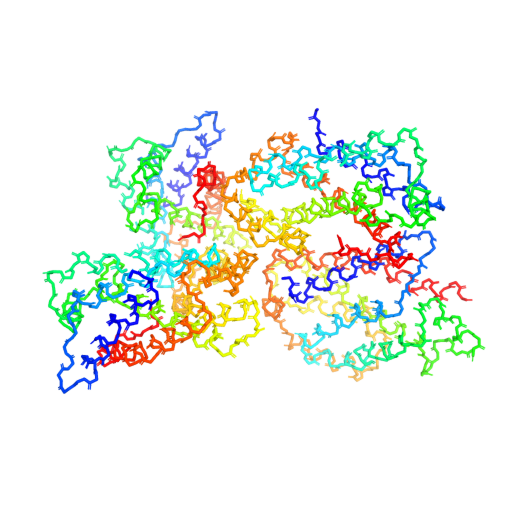ALA B 1 17 ? -7.539 38.229 83.983 1.00 21.69 16 ALA B N 1
ATOM 1619 C CA . ALA B 1 17 ? -7.917 36.866 83.641 1.00 19.68 16 ALA B CA 1
ATOM 1620 C C . ALA B 1 17 ? -6.943 35.853 84.222 1.00 20.58 16 ALA B C 1
ATOM 1621 O O . ALA B 1 17 ? -7.341 34.780 84.671 1.00 21.19 16 ALA B O 1
ATOM 1623 N N . PHE B 1 18 ? -5.661 36.184 84.200 1.00 19.80 17 PHE B N 1
ATOM 1624 C CA . PHE B 1 18 ? -4.687 35.217 84.672 1.00 19.40 17 PHE B CA 1
ATOM 1625 C C . PHE B 1 18 ? -4.663 35.163 86.183 1.00 20.44 17 PHE B C 1
ATOM 1626 O O . PHE B 1 18 ? -4.348 34.118 86.754 1.00 20.90 17 PHE B O 1
ATOM 1634 N N . LYS B 1 19 ? -5.027 36.271 86.829 1.00 19.32 18 LYS B N 1
ATOM 1635 C CA . LYS B 1 19 ? -5.168 36.250 88.288 1.00 19.63 18 LYS B CA 1
ATOM 1636 C C . LYS B 1 19 ? -6.201 35.200 88.701 1.00 20.57 18 LYS B C 1
ATOM 1637 O O . LYS B 1 19 ? -5.984 34.440 89.650 1.00 22.02 18 LYS B O 1
ATOM 1643 N N . LYS B 1 20 ? -7.324 35.158 87.990 1.00 22.08 19 LYS B N 1
ATOM 1644 C CA . LYS B 1 20 ? -8.399 34.219 88.304 1.00 20.37 19 LYS B CA 1
ATOM 1645 C C . LYS B 1 20 ? -7.951 32.775 88.078 1.00 25.27 19 LYS B C 1
ATOM 1646 O O . LYS B 1 20 ? -8.269 31.879 88.857 1.00 22.69 19 LYS B O 1
ATOM 1652 N N . LEU B 1 21 ? -7.205 32.543 87.005 1.00 22.53 20 LEU B N 1
ATOM 1653 C CA . LEU B 1 21 ? -6.675 31.208 86.757 1.00 23.62 20 LEU B CA 1
ATOM 1654 C C . LEU B 1 21 ? -5.689 30.769 87.848 1.00 21.30 20 LEU B C 1
ATOM 1655 O O . LEU B 1 21 ? -5.708 29.606 88.272 1.00 22.90 20 LEU B O 1
ATOM 1660 N N . ALA B 1 22 ? -4.813 31.679 88.271 1.00 19.41 21 ALA B N 1
ATOM 1661 C CA . ALA B 1 22 ? -3.822 31.342 89.300 1.00 23.87 21 ALA B CA 1
ATOM 1662 C C . ALA B 1 22 ? -4.514 31.015 90.624 1.00 23.95 21 ALA B C 1
ATOM 1663 O O . ALA B 1 22 ? -4.049 30.168 91.388 1.00 21.45 21 ALA B O 1
ATOM 1665 N N . ILE B 1 23 ? -5.635 31.674 90.892 1.00 23.45 22 ILE B N 1
ATOM 1666 C CA . ILE B 1 23 ? -6.422 31.321 92.071 1.00 24.46 22 ILE B CA 1
ATOM 1667 C C . ILE B 1 23 ? -6.876 29.863 92.010 1.00 23.99 22 ILE B C 1
ATOM 1668 O O . ILE B 1 23 ? -6.737 29.130 92.985 1.00 26.36 22 ILE B O 1
ATOM 1673 N N . ILE B 1 24 ? -7.384 29.433 90.859 1.00 20.82 23 ILE B N 1
ATOM 1674 C CA . ILE B 1 24 ? -7.821 28.055 90.704 1.00 22.49 23 ILE B CA 1
ATOM 1675 C C . ILE B 1 24 ? -6.652 27.098 90.893 1.00 25.99 23 ILE B C 1
ATOM 1676 O O . ILE B 1 24 ? -6.732 26.140 91.675 1.00 25.21 23 ILE B O 1
ATOM 1681 N N . VAL B 1 25 ? -5.554 27.378 90.203 1.00 19.36 24 VAL B N 1
ATOM 1682 C CA . VAL B 1 25 ? -4.410 26.477 90.229 1.00 19.21 24 VAL B CA 1
ATOM 1683 C C . VAL B 1 25 ? -3.845 26.320 91.639 1.00 24.88 24 VAL B C 1
ATOM 1684 O O . VAL B 1 25 ? -3.428 25.222 92.024 1.00 24.49 24 VAL B O 1
ATOM 1688 N N . ASN B 1 26 ? -3.855 27.415 92.398 1.00 23.35 25 ASN B N 1
ATOM 1689 C CA . ASN B 1 26 ? -3.327 27.439 93.774 1.00 23.16 25 ASN B CA 1
ATOM 1690 C C . ASN B 1 26 ? -4.340 26.992 94.831 1.00 24.24 25 ASN B C 1
ATOM 1691 O O . ASN B 1 26 ? -4.028 26.955 96.025 1.00 23.77 25 ASN B O 1
ATOM 1696 N N . SER B 1 27 ? -5.551 26.657 94.410 1.00 25.03 26 SER B N 1
ATOM 1697 C CA . SER B 1 27 ? -6.608 26.339 95.370 1.00 25.52 26 SER B CA 1
ATOM 1698 C C . SER B 1 27 ? -6.577 24.884 95.851 1.00 29.35 26 SER B C 1
ATOM 1699 O O . SER B 1 27 ? -5.855 24.048 95.304 1.00 25.77 26 SER B O 1
ATOM 1702 N N . PRO B 1 28 ? -7.355 24.585 96.905 1.00 23.36 27 PRO B N 1
ATOM 1703 C CA . PRO B 1 28 ? -7.522 23.221 97.411 1.00 25.76 27 PRO B CA 1
ATOM 1704 C C . PRO B 1 28 ? -8.167 22.320 96.363 1.00 30.26 27 PRO B C 1
ATOM 1705 O O . PRO B 1 28 ? -8.117 21.100 96.485 1.00 27.78 27 PRO B O 1
ATOM 1709 N N . ASN B 1 29 ? -8.762 22.926 95.338 1.00 29.34 28 ASN B N 1
ATOM 1710 C CA . ASN B 1 29 ? -9.423 22.173 94.278 1.00 30.29 28 ASN B CA 1
ATOM 1711 C C . ASN B 1 29 ? -9.094 22.738 92.897 1.00 35.75 28 ASN B C 1
ATOM 1712 O O . ASN B 1 29 ? -9.877 23.496 92.317 1.00 33.77 28 ASN B O 1
ATOM 1717 N N . PRO B 1 30 ? -7.932 22.365 92.361 1.00 31.38 29 PRO B N 1
ATOM 1718 C CA . PRO B 1 30 ? -7.491 22.940 91.084 1.00 27.21 29 PRO B CA 1
ATOM 1719 C C . PRO B 1 30 ? -8.077 22.269 89.832 1.00 31.96 29 PRO B C 1
ATOM 1720 O O . PRO B 1 30 ? -7.344 21.567 89.139 1.00 40.14 29 PRO B O 1
ATOM 1724 N N . GLU B 1 31 ? -9.365 22.485 89.553 1.00 30.70 30 GLU B N 1
ATOM 1725 C CA . GLU B 1 31 ? -9.989 22.028 88.307 1.00 22.60 30 GLU B CA 1
ATOM 1726 C C . GLU B 1 31 ? -10.074 23.225 87.364 1.00 27.57 30 GLU B C 1
ATOM 1727 O O . GLU B 1 31 ? -10.799 24.174 87.651 1.00 26.26 30 GLU B O 1
ATOM 1733 N N . VAL B 1 32 ? -9.351 23.191 86.249 1.00 22.51 31 VAL B N 1
ATOM 1734 C CA . VAL B 1 32 ? -9.284 24.352 85.360 1.00 17.67 31 VAL B CA 1
ATOM 1735 C C . VAL B 1 32 ? -10.220 24.166 84.169 1.00 22.10 31 VAL B C 1
ATOM 1736 O O . VAL B 1 32 ? -10.023 23.266 83.357 1.00 21.45 31 VAL B O 1
ATOM 1740 N N . PRO B 1 33 ? -11.254 25.012 84.066 1.00 20.38 32 PRO B N 1
ATOM 1741 C CA . PRO B 1 33 ? -12.189 24.916 82.940 1.00 19.67 32 PRO B CA 1
ATOM 1742 C C . PRO B 1 33 ? -11.503 25.258 81.617 1.00 17.02 32 PRO B C 1
ATOM 1743 O O . PRO B 1 33 ? -10.757 26.235 81.535 1.00 19.26 32 PRO B O 1
ATOM 1747 N N . VAL B 1 34 ? -11.761 24.458 80.596 1.00 19.85 33 VAL B N 1
ATOM 1748 C CA . VAL B 1 34 ? -11.191 24.726 79.275 1.00 18.90 33 VAL B CA 1
ATOM 1749 C C . VAL B 1 34 ? -11.659 26.091 78.761 1.00 22.04 33 VAL B C 1
ATOM 1750 O O . VAL B 1 34 ? -10.891 26.832 78.140 1.00 18.23 33 VAL B O 1
ATOM 1754 N N . THR B 1 35 ? -12.916 26.431 79.042 1.00 19.31 34 THR B N 1
ATOM 1755 C CA A THR B 1 35 ? -13.453 27.723 78.639 0.61 19.29 34 THR B CA 1
ATOM 1756 C CA B THR B 1 35 ? -13.472 27.724 78.663 0.39 19.34 34 THR B CA 1
ATOM 1757 C C . THR B 1 35 ? -12.656 28.878 79.221 1.00 20.86 34 THR B C 1
ATOM 1758 O O . THR B 1 35 ? -12.144 29.706 78.481 1.00 21.67 34 THR B O 1
ATOM 1765 N N . GLN B 1 36 ? -12.557 28.930 80.547 1.00 18.20 35 GLN B N 1
ATOM 1766 C CA . GLN B 1 36 ? -11.832 30.000 81.206 1.00 18.16 35 GLN B CA 1
ATOM 1767 C C . GLN B 1 36 ? -10.370 30.066 80.757 1.00 18.25 35 GLN B C 1
ATOM 1768 O O . GLN B 1 36 ? -9.840 31.152 80.489 1.00 17.74 35 GLN B O 1
ATOM 1774 N N . PHE B 1 37 ? -9.721 28.908 80.688 1.00 18.55 36 PHE B N 1
ATOM 1775 C CA . PHE B 1 37 ? -8.318 28.850 80.295 1.00 16.76 36 PHE B CA 1
ATOM 1776 C C . PHE B 1 37 ? -8.127 29.399 78.878 1.00 17.30 36 PHE B C 1
ATOM 1777 O O . PHE B 1 37 ? -7.275 30.257 78.643 1.00 17.15 36 PHE B O 1
ATOM 1785 N N . SER B 1 38 ? -8.930 28.911 77.944 1.00 18.82 37 SER B N 1
ATOM 1786 C CA . SER B 1 38 ? -8.726 29.266 76.541 1.00 19.45 37 SER B CA 1
ATOM 1787 C C . SER B 1 38 ? -9.016 30.743 76.284 1.00 16.93 37 SER B C 1
ATOM 1788 O O . SER B 1 38 ? -8.328 31.382 75.482 1.00 18.72 37 SER B O 1
ATOM 1791 N N . HIS B 1 39 ? -10.018 31.296 76.972 1.00 18.77 38 HIS B N 1
ATOM 1792 C CA A HIS B 1 39 ? -10.344 32.724 76.853 0.59 20.90 38 HIS B CA 1
ATOM 1793 C CA B HIS B 1 39 ? -10.334 32.704 76.810 0.41 20.89 38 HIS B CA 1
ATOM 1794 C C . HIS B 1 39 ? -9.186 33.583 77.316 1.00 20.50 38 HIS B C 1
ATOM 1795 O O . HIS B 1 39 ? -8.836 34.573 76.680 1.00 18.69 38 HIS B O 1
ATOM 1808 N N . ALA B 1 40 ? -8.597 33.202 78.448 1.00 20.40 39 ALA B N 1
ATOM 1809 C CA . ALA B 1 40 ? -7.456 33.931 78.982 1.00 17.54 39 ALA B CA 1
ATOM 1810 C C . ALA B 1 40 ? -6.283 33.913 77.994 1.00 17.61 39 ALA B C 1
ATOM 1811 O O . ALA B 1 40 ? -5.668 34.950 77.739 1.00 17.13 39 ALA B O 1
ATOM 1813 N N . CYS B 1 41 ? -5.980 32.738 77.444 1.00 17.49 40 CYS B N 1
ATOM 1814 C CA . CYS B 1 41 ? -4.887 32.617 76.480 1.00 17.56 40 CYS B CA 1
ATOM 1815 C C . CYS B 1 41 ? -5.127 33.468 75.235 1.00 17.51 40 CYS B C 1
ATOM 1816 O O . CYS B 1 41 ? -4.184 34.009 74.650 1.00 19.25 40 CYS B O 1
ATOM 1819 N N . SER B 1 42 ? -6.381 33.578 74.818 1.00 17.67 41 SER B N 1
ATOM 1820 C CA A SER B 1 42 ? -6.716 34.371 73.635 0.38 21.10 41 SER B CA 1
ATOM 1821 C CA B SER B 1 42 ? -6.702 34.360 73.633 0.62 21.12 41 SER B CA 1
ATOM 1822 C C . SER B 1 42 ? -6.391 35.850 73.848 1.00 21.01 41 SER B C 1
ATOM 1823 O O . SER B 1 42 ? -6.120 36.574 72.900 1.00 20.59 41 SER B O 1
ATOM 1828 N N . LEU B 1 43 ? -6.409 36.299 75.101 1.00 18.04 42 LEU B N 1
ATOM 1829 C CA . LEU B 1 43 ? -6.103 37.699 75.417 1.00 19.01 42 LEU B CA 1
ATOM 1830 C C . LEU B 1 43 ? -4.614 38.009 75.258 1.00 18.82 42 LEU B C 1
ATOM 1831 O O . LEU B 1 43 ? -4.218 39.160 75.080 1.00 19.56 42 LEU B O 1
ATOM 1836 N N . VAL B 1 44 ? -3.796 36.966 75.302 1.00 18.63 43 VAL B N 1
ATOM 1837 C CA . VAL B 1 44 ? -2.360 37.114 75.156 1.00 17.01 43 VAL B CA 1
ATOM 1838 C C . VAL B 1 44 ? -1.965 37.184 73.678 1.00 21.09 43 VAL B C 1
ATOM 1839 O O . VAL B 1 44 ? -0.942 37.760 73.323 1.00 18.19 43 VAL B O 1
ATOM 1843 N N . SER B 1 45 ? -2.793 36.594 72.828 1.00 18.31 44 SER B N 1
ATOM 1844 C CA . SER B 1 45 ? -2.510 36.506 71.390 1.00 18.25 44 SER B CA 1
ATOM 1845 C C . SER B 1 45 ? -1.994 37.789 70.727 1.00 19.38 44 SER B C 1
ATOM 1846 O O . SER B 1 45 ? -1.027 37.741 69.980 1.00 19.82 44 SER B O 1
ATOM 1849 N N . PRO B 1 46 ? -2.634 38.935 70.995 1.00 16.74 45 PRO B N 1
ATOM 1850 C CA . PRO B 1 46 ? -2.228 40.161 70.301 1.00 20.91 45 PRO B CA 1
ATOM 1851 C C . PRO B 1 46 ? -0.819 40.626 70.651 1.00 22.74 45 PRO B C 1
ATOM 1852 O O . PRO B 1 46 ? -0.244 41.390 69.886 1.00 20.79 45 PRO B O 1
ATOM 1856 N N . LEU B 1 47 ? -0.266 40.186 71.781 1.00 19.96 46 LEU B N 1
ATOM 1857 C CA . LEU B 1 47 ? 1.083 40.617 72.159 1.00 21.66 46 LEU B CA 1
ATOM 1858 C C . LEU B 1 47 ? 2.136 40.250 71.117 1.00 20.33 46 LEU B C 1
ATOM 1859 O O . LEU B 1 47 ? 3.066 41.017 70.869 1.00 21.89 46 LEU B O 1
ATOM 1864 N N . PHE B 1 48 ? 1.996 39.081 70.505 1.00 20.34 47 PHE B N 1
ATOM 1865 C CA . PHE B 1 48 ? 3.001 38.643 69.536 1.00 23.66 47 PHE B CA 1
ATOM 1866 C C . PHE B 1 48 ? 3.074 39.554 68.310 1.00 23.18 47 PHE B C 1
ATOM 1867 O O . PHE B 1 48 ? 4.160 39.948 67.892 1.00 22.90 47 PHE B O 1
ATOM 1875 N N . GLY B 1 49 ? 1.922 39.899 67.748 1.00 22.18 48 GLY B N 1
ATOM 1876 C CA . GLY B 1 49 ? 1.889 40.781 66.596 1.00 26.39 48 GLY B CA 1
ATOM 1877 C C . GLY B 1 49 ? 2.560 42.116 66.876 1.00 28.83 48 GLY B C 1
ATOM 1878 O O . GLY B 1 49 ? 3.158 42.699 65.977 1.00 23.07 48 GLY B O 1
ATOM 1879 N N . CYS B 1 50 ? 2.469 42.592 68.119 1.00 22.38 49 CYS B N 1
ATOM 1880 C CA . CYS B 1 50 ? 3.087 43.861 68.512 1.00 25.40 49 CYS B CA 1
ATOM 1881 C C . CYS B 1 50 ? 4.597 43.822 68.314 1.00 25.46 49 CYS B C 1
ATOM 1882 O O . CYS B 1 50 ? 5.223 44.848 68.075 1.00 25.88 49 CYS B O 1
ATOM 1885 N N . LEU B 1 51 ? 5.179 42.634 68.423 1.00 21.61 50 LEU B N 1
ATOM 1886 C CA . LEU B 1 51 ? 6.624 42.498 68.329 1.00 23.09 50 LEU B CA 1
ATOM 1887 C C . LEU B 1 51 ? 7.133 42.560 66.890 1.00 23.34 50 LEU B C 1
ATOM 1888 O O . LEU B 1 51 ? 8.335 42.632 66.666 1.00 26.19 50 LEU B O 1
ATOM 1893 N N . GLY B 1 52 ? 6.215 42.502 65.928 1.00 24.42 51 GLY B N 1
ATOM 1894 C CA . GLY B 1 52 ? 6.564 42.637 64.523 1.00 20.69 51 GLY B CA 1
ATOM 1895 C C . GLY B 1 52 ? 6.934 41.322 63.858 1.00 25.95 51 GLY B C 1
ATOM 1896 O O . GLY B 1 52 ? 6.769 40.237 64.434 1.00 23.03 51 GLY B O 1
ATOM 1897 N N . ILE B 1 53 ? 7.449 41.419 62.638 1.00 20.78 52 ILE B N 1
ATOM 1898 C CA . ILE B 1 53 ? 7.749 40.238 61.830 1.00 23.08 52 ILE B CA 1
ATOM 1899 C C . ILE B 1 53 ? 8.625 39.163 62.490 1.00 20.40 52 ILE B C 1
ATOM 1900 O O . ILE B 1 53 ? 8.535 37.991 62.127 1.00 21.00 52 ILE B O 1
ATOM 1905 N N . ALA B 1 54 ? 9.483 39.542 63.435 1.00 20.07 53 ALA B N 1
ATOM 1906 C CA . ALA B 1 54 ? 10.373 38.561 64.037 1.00 19.29 53 ALA B CA 1
ATOM 1907 C C . ALA B 1 54 ? 9.563 37.450 64.718 1.00 19.86 53 ALA B C 1
ATOM 1908 O O . ALA B 1 54 ? 10.025 36.318 64.834 1.00 21.90 53 ALA B O 1
ATOM 1910 N N . PHE B 1 55 ? 8.357 37.782 65.167 1.00 21.01 54 PHE B N 1
ATOM 1911 C CA . PHE B 1 55 ? 7.536 36.816 65.907 1.00 20.56 54 PHE B CA 1
ATOM 1912 C C . PHE B 1 55 ? 6.342 36.327 65.105 1.00 23.73 54 PHE B C 1
ATOM 1913 O O . PHE B 1 55 ? 5.337 35.881 65.655 1.00 20.10 54 PHE B O 1
ATOM 1921 N N . LYS B 1 56 ? 6.481 36.382 63.786 1.00 21.97 55 LYS B N 1
ATOM 1922 C CA . LYS B 1 56 ? 5.464 35.857 62.894 1.00 23.27 55 LYS B CA 1
ATOM 1923 C C . LYS B 1 56 ? 5.125 34.378 63.147 1.00 20.33 55 LYS B C 1
ATOM 1924 O O . LYS B 1 56 ? 3.984 33.964 62.958 1.00 21.67 55 LYS B O 1
ATOM 1930 N N . PHE B 1 57 ? 6.104 33.577 63.564 1.00 18.73 56 PHE B N 1
ATOM 1931 C CA . PHE B 1 57 ? 5.853 32.156 63.807 1.00 19.16 56 PHE B CA 1
ATOM 1932 C C . PHE B 1 57 ? 4.727 31.933 64.825 1.00 20.37 56 PHE B C 1
ATOM 1933 O O . PHE B 1 57 ? 4.107 30.880 64.838 1.00 19.14 56 PHE B O 1
ATOM 1941 N N . ALA B 1 58 ? 4.474 32.920 65.676 1.00 19.94 57 ALA B N 1
ATOM 1942 C CA . ALA B 1 58 ? 3.504 32.756 66.754 1.00 17.94 57 ALA B CA 1
ATOM 1943 C C . ALA B 1 58 ? 2.063 32.765 66.250 1.00 17.04 57 ALA B C 1
ATOM 1944 O O . ALA B 1 58 ? 1.148 32.309 66.945 1.00 19.02 57 ALA B O 1
ATOM 1946 N N . GLU B 1 59 ? 1.840 33.280 65.045 1.00 17.59 58 GLU B N 1
ATOM 1947 C CA . GLU B 1 59 ? 0.486 33.237 64.517 1.00 19.26 58 GLU B CA 1
ATOM 1948 C C . GLU B 1 59 ? 0.051 31.788 64.342 1.00 19.55 58 GLU B C 1
ATOM 1949 O O . GLU B 1 59 ? -1.059 31.416 64.738 1.00 21.39 58 GLU B O 1
ATOM 1955 N N . MET B 1 60 ? 0.928 30.968 63.758 1.00 18.02 59 MET B N 1
ATOM 1956 C CA . MET B 1 60 ? 0.646 29.544 63.554 1.00 21.66 59 MET B CA 1
ATOM 1957 C C . MET B 1 60 ? 0.817 28.715 64.836 1.00 21.24 59 MET B C 1
ATOM 1958 O O . MET B 1 60 ? 0.030 27.817 65.125 1.00 19.83 59 MET B O 1
ATOM 1963 N N . ASP B 1 61 ? 1.864 29.001 65.592 1.00 19.15 60 ASP B N 1
ATOM 1964 C CA . ASP B 1 61 ? 2.244 28.124 66.682 1.00 16.98 60 ASP B CA 1
ATOM 1965 C C . ASP B 1 61 ? 1.600 28.493 68.016 1.00 17.28 60 ASP B C 1
ATOM 1966 O O . ASP B 1 61 ? 1.672 27.716 68.967 1.00 17.99 60 ASP B O 1
ATOM 1971 N N . TYR B 1 62 ? 0.983 29.669 68.092 1.00 18.33 61 TYR B N 1
ATOM 1972 C CA . TYR B 1 62 ? 0.254 30.051 69.303 1.00 17.07 61 TYR B CA 1
ATOM 1973 C C . TYR B 1 62 ? -1.198 30.464 69.007 1.00 18.27 61 TYR B C 1
ATOM 1974 O O . TYR B 1 62 ? -2.139 29.794 69.438 1.00 18.81 61 TYR B O 1
ATOM 1983 N N . VAL B 1 63 ? -1.372 31.543 68.253 1.00 17.65 62 VAL B N 1
ATOM 1984 C CA . VAL B 1 63 ? -2.698 32.111 68.041 1.00 19.08 62 VAL B CA 1
ATOM 1985 C C . VAL B 1 63 ? -3.682 31.103 67.439 1.00 17.51 62 VAL B C 1
ATOM 1986 O O . VAL B 1 63 ? -4.795 30.942 67.937 1.00 18.41 62 VAL B O 1
ATOM 1990 N N . ALA B 1 64 ? -3.290 30.440 66.358 1.00 17.24 63 ALA B N 1
ATOM 1991 C CA . ALA B 1 64 ? -4.170 29.463 65.717 1.00 18.94 63 ALA B CA 1
ATOM 1992 C C . ALA B 1 64 ? -4.544 28.329 66.663 1.00 18.13 63 ALA B C 1
ATOM 1993 O O . ALA B 1 64 ? -5.669 27.801 66.628 1.00 17.02 63 ALA B O 1
ATOM 2007 N N . VAL B 1 66 ? -4.524 28.424 70.088 1.00 16.65 65 VAL B N 1
ATOM 2008 C CA . VAL B 1 66 ? -5.433 28.971 71.094 1.00 18.07 65 VAL B CA 1
ATOM 2009 C C . VAL B 1 66 ? -6.852 29.020 70.545 1.00 16.40 65 VAL B C 1
ATOM 2010 O O . VAL B 1 66 ? -7.809 28.623 71.221 1.00 17.38 65 VAL B O 1
ATOM 2014 N N . ASP B 1 67 ? -6.991 29.499 69.312 1.00 16.81 66 ASP B N 1
ATOM 2015 C CA . ASP B 1 67 ? -8.317 29.588 68.698 1.00 16.59 66 ASP B CA 1
ATOM 2016 C C . ASP B 1 67 ? -9.021 28.224 68.611 1.00 19.46 66 ASP B C 1
ATOM 2017 O O . ASP B 1 67 ? -10.223 28.135 68.849 1.00 18.07 66 ASP B O 1
ATOM 2022 N N . ASP B 1 68 ? -8.283 27.159 68.295 1.00 16.78 67 ASP B N 1
ATOM 2023 C CA . ASP B 1 68 ? -8.888 25.828 68.288 1.00 17.20 67 ASP B CA 1
ATOM 2024 C C . ASP B 1 68 ? -9.327 25.401 69.694 1.00 18.33 67 ASP B C 1
ATOM 2025 O O . ASP B 1 68 ? -10.358 24.742 69.861 1.00 18.90 67 ASP B O 1
ATOM 2030 N N . LEU B 1 69 ? -8.536 25.739 70.709 1.00 16.94 68 LEU B N 1
ATOM 2031 C CA . LEU B 1 69 ? -8.968 25.429 72.064 1.00 16.30 68 LEU B CA 1
ATOM 2032 C C . LEU B 1 69 ? -10.252 26.184 72.419 1.00 17.97 68 LEU B C 1
ATOM 2033 O O . LEU B 1 69 ? -11.164 25.598 73.002 1.00 19.96 68 LEU B O 1
ATOM 2038 N N . VAL B 1 70 ? -10.315 27.472 72.075 1.00 17.69 69 VAL B N 1
ATOM 2039 C CA . VAL B 1 70 ? -11.516 28.287 72.313 1.00 19.74 69 VAL B CA 1
ATOM 2040 C C . VAL B 1 70 ? -12.766 27.646 71.688 1.00 22.25 69 VAL B C 1
ATOM 2041 O O . VAL B 1 70 ? -13.820 27.538 72.331 1.00 20.64 69 VAL B O 1
ATOM 2045 N N . ARG B 1 71 ? -12.636 27.226 70.430 1.00 20.10 70 ARG B N 1
ATOM 2046 C CA . ARG B 1 71 ? -13.730 26.593 69.696 1.00 22.89 70 ARG B CA 1
ATOM 2047 C C . ARG B 1 71 ? -14.241 25.323 70.332 1.00 23.88 70 ARG B C 1
ATOM 2048 O O . ARG B 1 71 ? -15.415 24.980 70.184 1.00 23.64 70 ARG B O 1
ATOM 2056 N N . ALA B 1 72 ? -13.351 24.606 71.008 1.00 23.57 71 ALA B N 1
ATOM 2057 C CA . ALA B 1 72 ? -13.688 23.312 71.574 1.00 22.97 71 ALA B CA 1
ATOM 2058 C C . ALA B 1 72 ? -14.142 23.435 73.019 1.00 24.87 71 ALA B C 1
ATOM 2059 O O . ALA B 1 72 ? -14.749 22.522 73.566 1.00 26.14 71 ALA B O 1
ATOM 2061 N N . SER B 1 73 ? -13.847 24.572 73.629 1.00 21.38 72 SER B N 1
ATOM 2062 C CA . SER B 1 73 ? -13.944 24.690 75.082 1.00 22.73 72 SER B CA 1
ATOM 2063 C C . SER B 1 73 ? -15.357 24.463 75.634 1.00 25.72 72 SER B C 1
ATOM 2064 O O . SER B 1 73 ? -15.514 23.937 76.735 1.00 24.86 72 SER B O 1
ATOM 2067 N N . SER B 1 74 ? -16.385 24.846 74.884 1.00 22.77 73 SER B N 1
ATOM 2068 C CA . SER B 1 74 ? -17.754 24.620 75.352 1.00 26.13 73 SER B CA 1
ATOM 2069 C C . SER B 1 74 ? -18.178 23.141 75.348 1.00 29.27 73 SER B C 1
ATOM 2070 O O . SER B 1 74 ? -19.235 22.802 75.879 1.00 31.56 73 SER B O 1
ATOM 2073 N N . SER B 1 75 ? -17.348 22.265 74.777 1.00 22.71 74 SER B N 1
ATOM 2074 C CA A SER B 1 75 ? -17.695 20.851 74.655 0.41 26.10 74 SER B CA 1
ATOM 2075 C CA B SER B 1 75 ? -17.679 20.847 74.643 0.59 26.06 74 SER B CA 1
ATOM 2076 C C . SER B 1 75 ? -16.870 19.951 75.577 1.00 28.55 74 SER B C 1
ATOM 2077 O O . SER B 1 75 ? -17.115 18.743 75.664 1.00 28.80 74 SER B O 1
ATOM 2082 N N . ILE B 1 76 ? -15.890 20.533 76.258 1.00 27.02 75 ILE B N 1
ATOM 2083 C CA . ILE B 1 76 ? -15.028 19.764 77.150 1.00 25.44 75 ILE B CA 1
ATOM 2084 C C . ILE B 1 76 ? -14.892 20.480 78.488 1.00 25.02 75 ILE B C 1
ATOM 2085 O O . ILE B 1 76 ? -14.698 21.697 78.536 1.00 28.07 75 ILE B O 1
ATOM 2090 N N . SER B 1 77 ? -14.986 19.724 79.575 1.00 25.35 76 SER B N 1
ATOM 2091 C CA . SER B 1 77 ? -15.034 20.327 80.904 1.00 23.79 76 SER B CA 1
ATOM 2092 C C . SER B 1 77 ? -13.711 20.964 81.337 1.00 19.64 76 SER B C 1
ATOM 2093 O O . SER B 1 77 ? -13.579 22.182 81.357 1.00 18.82 76 SER B O 1
ATOM 2096 N N . THR B 1 78 ? -12.748 20.132 81.714 1.00 22.67 77 THR B N 1
ATOM 2097 C CA . THR B 1 78 ? -11.502 20.627 82.292 1.00 21.92 77 THR B CA 1
ATOM 2098 C C . THR B 1 78 ? -10.298 20.212 81.453 1.00 19.35 77 THR B C 1
ATOM 2099 O O . THR B 1 78 ? -10.390 19.340 80.586 1.00 20.63 77 THR B O 1
ATOM 2103 N N . LEU B 1 79 ? -9.159 20.840 81.724 1.00 21.60 78 LEU B N 1
ATOM 2104 C CA . LEU B 1 79 ? -7.933 20.486 81.027 1.00 19.37 78 LEU B CA 1
ATOM 2105 C C . LEU B 1 79 ? -7.562 19.030 81.272 1.00 21.83 78 LEU B C 1
ATOM 2106 O O . LEU B 1 79 ? -7.124 18.348 80.369 1.00 18.88 78 LEU B O 1
ATOM 2111 N N . VAL B 1 80 ? -7.725 18.557 82.502 1.00 22.11 79 VAL B N 1
ATOM 2112 C CA . VAL B 1 80 ? -7.398 17.166 82.811 1.00 22.47 79 VAL B CA 1
ATOM 2113 C C . VAL B 1 80 ? -8.259 16.178 82.012 1.00 21.44 79 VAL B C 1
ATOM 2114 O O . VAL B 1 80 ? -7.747 15.217 81.447 1.00 20.65 79 VAL B O 1
ATOM 2118 N N . VAL B 1 81 ? -9.562 16.429 81.950 1.00 19.34 80 VAL B N 1
ATOM 2119 C CA . VAL B 1 81 ? -10.455 15.574 81.181 1.00 18.67 80 VAL B CA 1
ATOM 2120 C C . VAL B 1 81 ? -10.072 15.589 79.705 1.00 22.86 80 VAL B C 1
ATOM 2121 O O . VAL B 1 81 ? -10.047 14.547 79.041 1.00 19.31 80 VAL B O 1
ATOM 2125 N N . MET B 1 82 ? -9.771 16.785 79.201 1.00 21.84 81 MET B N 1
ATOM 2126 C CA . MET B 1 82 ? -9.328 16.964 77.823 1.00 22.14 81 MET B CA 1
ATOM 2127 C C . MET B 1 82 ? -8.108 16.082 77.518 1.00 20.33 81 MET B C 1
ATOM 2128 O O . MET B 1 82 ? -8.079 15.350 76.523 1.00 22.09 81 MET B O 1
ATOM 2133 N N . MET B 1 83 ? -7.093 16.155 78.369 1.00 18.91 82 MET B N 1
ATOM 2134 C CA . MET B 1 83 ? -5.898 15.336 78.155 1.00 20.27 82 MET B CA 1
ATOM 2135 C C . MET B 1 83 ? -6.200 13.831 78.266 1.00 22.17 82 MET B C 1
ATOM 2136 O O . MET B 1 83 ? -5.761 13.033 77.439 1.00 20.01 82 MET B O 1
ATOM 2141 N N . ASP B 1 84 ? -6.955 13.437 79.283 1.00 21.91 83 ASP B N 1
ATOM 2142 C CA . ASP B 1 84 ? -7.268 12.023 79.459 1.00 20.46 83 ASP B CA 1
ATOM 2143 C C . ASP B 1 84 ? -7.993 11.424 78.252 1.00 24.36 83 ASP B C 1
ATOM 2144 O O . ASP B 1 84 ? -7.757 10.265 77.891 1.00 21.91 83 ASP B O 1
ATOM 2149 N N . LYS B 1 85 ? -8.872 12.204 77.631 1.00 23.88 84 LYS B N 1
ATOM 2150 C CA . LYS B 1 85 ? -9.565 11.739 76.438 1.00 22.36 84 LYS B CA 1
ATOM 2151 C C . LYS B 1 85 ? -8.595 11.486 75.293 1.00 23.65 84 LYS B C 1
ATOM 2152 O O . LYS B 1 85 ? -8.746 10.521 74.551 1.00 22.81 84 LYS B O 1
ATOM 2158 N N . ASP B 1 86 ? -7.600 12.358 75.143 1.00 21.81 85 ASP B N 1
ATOM 2159 C CA . ASP B 1 86 ? -6.611 12.167 74.082 1.00 19.64 85 ASP B CA 1
ATOM 2160 C C . ASP B 1 86 ? -5.690 10.978 74.340 1.00 18.89 85 ASP B C 1
ATOM 2161 O O . ASP B 1 86 ? -5.283 10.287 73.411 1.00 20.55 85 ASP B O 1
ATOM 2166 N N . ILE B 1 87 ? -5.338 10.766 75.604 1.00 20.84 86 ILE B N 1
ATOM 2167 C CA . ILE B 1 87 ? -4.561 9.587 75.986 1.00 20.97 86 ILE B CA 1
ATOM 2168 C C . ILE B 1 87 ? -5.329 8.313 75.636 1.00 22.64 86 ILE B C 1
ATOM 2169 O O . ILE B 1 87 ? -4.782 7.393 75.023 1.00 23.09 86 ILE B O 1
ATOM 2174 N N . GLU B 1 88 ? -6.608 8.272 76.003 1.00 21.13 87 GLU B N 1
ATOM 2175 C CA . GLU B 1 88 ? -7.452 7.113 75.708 1.00 23.80 87 GLU B CA 1
ATOM 2176 C C . GLU B 1 88 ? -7.626 6.891 74.206 1.00 27.41 87 GLU B C 1
ATOM 2177 O O . GLU B 1 88 ? -7.700 5.753 73.742 1.00 27.53 87 GLU B O 1
ATOM 2183 N N . ALA B 1 89 ? -7.674 7.980 73.449 1.00 23.73 88 ALA B N 1
ATOM 2184 C CA . ALA B 1 89 ? -7.859 7.899 72.007 1.00 26.79 88 ALA B CA 1
ATOM 2185 C C . ALA B 1 89 ? -6.527 7.696 71.291 1.00 27.28 88 ALA B C 1
ATOM 2186 O O . ALA B 1 89 ? -6.488 7.485 70.078 1.00 27.90 88 ALA B O 1
ATOM 2188 N N . ASP B 1 90 ? -5.446 7.771 72.060 1.00 24.62 89 ASP B N 1
ATOM 2189 C CA . ASP B 1 90 ? -4.081 7.703 71.542 1.00 26.19 89 ASP B CA 1
ATOM 2190 C C . ASP B 1 90 ? -3.796 8.727 70.435 1.00 27.93 89 ASP B C 1
ATOM 2191 O O . ASP B 1 90 ? -3.203 8.397 69.405 1.00 27.87 89 ASP B O 1
ATOM 2196 N N . CYS B 1 91 ? -4.206 9.972 70.656 1.00 20.71 90 CYS B N 1
ATOM 2197 C CA . CYS B 1 91 ? -3.993 11.031 69.671 1.00 22.72 90 CYS B CA 1
ATOM 2198 C C . CYS B 1 91 ? -3.297 12.247 70.284 1.00 23.46 90 CYS B C 1
ATOM 2199 O O . CYS B 1 91 ? -3.360 13.344 69.737 1.00 23.81 90 CYS B O 1
ATOM 2202 N N . VAL B 1 92 ? -2.645 12.042 71.426 1.00 19.06 91 VAL B N 1
ATOM 2203 C CA . VAL B 1 92 ? -1.921 13.109 72.100 1.00 20.47 91 VAL B CA 1
ATOM 2204 C C . VAL B 1 92 ? -1.027 13.913 71.161 1.00 22.42 91 VAL B C 1
ATOM 2205 O O . VAL B 1 92 ? -1.105 15.134 71.144 1.00 20.63 91 VAL B O 1
ATOM 2209 N N . ARG B 1 93 ? -0.174 13.251 70.379 1.00 18.87 92 ARG B N 1
ATOM 2210 C CA . ARG B 1 93 ? 0.780 14.027 69.595 1.00 18.59 92 ARG B CA 1
ATOM 2211 C C . ARG B 1 93 ? 0.299 14.370 68.188 1.00 21.58 92 ARG B C 1
ATOM 2212 O O . ARG B 1 93 ? 1.033 14.983 67.417 1.00 20.51 92 ARG B O 1
ATOM 2220 N N . LYS B 1 94 ? -0.936 14.000 67.873 1.00 19.10 93 LYS B N 1
ATOM 2221 C CA A LYS B 1 94 ? -1.494 14.244 66.545 0.44 21.57 93 LYS B CA 1
ATOM 2222 C CA B LYS B 1 94 ? -1.468 14.246 66.538 0.56 21.57 93 LYS B CA 1
ATOM 2223 C C . LYS B 1 94 ? -1.661 15.738 66.279 1.00 22.53 93 LYS B C 1
ATOM 2224 O O . LYS B 1 94 ? -2.137 16.480 67.138 1.00 20.04 93 LYS B O 1
ATOM 2235 N N . ALA B 1 95 ? -1.270 16.182 65.092 1.00 19.83 94 ALA B N 1
ATOM 2236 C CA . ALA B 1 95 ? -1.423 17.585 64.741 1.00 21.57 94 ALA B CA 1
ATOM 2237 C C . ALA B 1 95 ? -2.893 17.980 64.878 1.00 19.98 94 ALA B C 1
ATOM 2238 O O . ALA B 1 95 ? -3.782 17.304 64.348 1.00 21.84 94 ALA B O 1
ATOM 2240 N N . GLY B 1 96 ? -3.140 19.052 65.621 1.00 19.26 95 GLY B N 1
ATOM 2241 C CA . GLY B 1 96 ? -4.487 19.542 65.833 1.00 16.94 95 GLY B CA 1
ATOM 2242 C C . GLY B 1 96 ? -5.290 18.847 66.918 1.00 19.07 95 GLY B C 1
ATOM 2243 O O . GLY B 1 96 ? -6.491 19.107 67.039 1.00 18.25 95 GLY B O 1
ATOM 2244 N N . SER B 1 97 ? -4.657 17.964 67.698 1.00 17.76 96 SER B N 1
ATOM 2245 C CA . SER B 1 97 ? -5.321 17.415 68.884 1.00 17.29 96 SER B CA 1
ATOM 2246 C C . SER B 1 97 ? -5.396 18.502 69.964 1.00 19.89 96 SER B C 1
ATOM 2247 O O . SER B 1 97 ? -4.590 19.437 69.960 1.00 19.67 96 SER B O 1
ATOM 2250 N N . HIS B 1 98 ? -6.363 18.398 70.879 1.00 19.29 97 HIS B N 1
ATOM 2251 C CA . HIS B 1 98 ? -6.509 19.408 71.931 1.00 18.79 97 HIS B CA 1
ATOM 2252 C C . HIS B 1 98 ? -5.260 19.436 72.805 1.00 17.31 97 HIS B C 1
ATOM 2253 O O . HIS B 1 98 ? -4.819 20.489 73.247 1.00 16.98 97 HIS B O 1
ATOM 2260 N N . THR B 1 99 ? -4.699 18.257 73.070 1.00 19.53 98 THR B N 1
ATOM 2261 C CA . THR B 1 99 ? -3.551 18.164 73.965 1.00 19.20 98 THR B CA 1
ATOM 2262 C C . THR B 1 99 ? -2.280 18.718 73.329 1.00 17.70 98 THR B C 1
ATOM 2263 O O . THR B 1 99 ? -1.469 19.331 74.007 1.00 16.13 98 THR B O 1
ATOM 2267 N N . ARG B 1 100 ? -2.102 18.496 72.030 1.00 16.84 99 ARG B N 1
ATOM 2268 C CA . ARG B 1 100 ? -0.988 19.128 71.345 1.00 17.79 99 ARG B CA 1
ATOM 2269 C C . ARG B 1 100 ? -1.175 20.649 71.320 1.00 16.70 99 ARG B C 1
ATOM 2270 O O . ARG B 1 100 ? -0.224 21.418 71.517 1.00 15.15 99 ARG B O 1
ATOM 2278 N N . ASN B 1 101 ? -2.402 21.100 71.082 1.00 16.53 100 ASN B N 1
ATOM 2279 C CA . ASN B 1 101 ? -2.653 22.533 71.117 1.00 16.68 100 ASN B CA 1
ATOM 2280 C C . ASN B 1 101 ? -2.279 23.090 72.492 1.00 18.61 100 ASN B C 1
ATOM 2281 O O . ASN B 1 101 ? -1.672 24.154 72.604 1.00 18.35 100 ASN B O 1
ATOM 2286 N N . LEU B 1 102 ? -2.650 22.359 73.535 1.00 15.84 101 LEU B N 1
ATOM 2287 C CA . LEU B 1 102 ? -2.362 22.791 74.897 1.00 15.03 101 LEU B CA 1
ATOM 2288 C C . LEU B 1 102 ? -0.858 22.964 75.125 1.00 16.30 101 LEU B C 1
ATOM 2289 O O . LEU B 1 102 ? -0.425 23.959 75.693 1.00 15.52 101 LEU B O 1
ATOM 2294 N N . LEU B 1 103 ? -0.059 22.002 74.676 1.00 17.38 102 LEU B N 1
ATOM 2295 C CA . LEU B 1 103 ? 1.390 22.101 74.859 1.00 15.17 102 LEU B CA 1
ATOM 2296 C C . LEU B 1 103 ? 1.944 23.333 74.137 1.00 19.61 102 LEU B C 1
ATOM 2297 O O . LEU B 1 103 ? 2.786 24.056 74.677 1.00 15.11 102 LEU B O 1
ATOM 2302 N N . ARG B 1 104 ? 1.458 23.584 72.920 1.00 16.54 103 ARG B N 1
ATOM 2303 C CA . ARG B 1 104 ? 1.929 24.715 72.132 1.00 18.62 103 ARG B CA 1
ATOM 2304 C C . ARG B 1 104 ? 1.538 26.014 72.820 1.00 15.45 103 ARG B C 1
ATOM 2305 O O . ARG B 1 104 ? 2.319 26.948 72.878 1.00 16.86 103 ARG B O 1
ATOM 2313 N N . VAL B 1 105 ? 0.320 26.060 73.346 1.00 17.24 104 VAL B N 1
ATOM 2314 C CA . VAL B 1 105 ? -0.161 27.259 74.008 1.00 15.66 104 VAL B CA 1
ATOM 2315 C C . VAL B 1 105 ? 0.647 27.536 75.290 1.00 15.14 104 VAL B C 1
ATOM 2316 O O . VAL B 1 105 ? 0.988 28.670 75.581 1.00 16.30 104 VAL B O 1
ATOM 2320 N N . LYS B 1 106 ? 0.984 26.480 76.021 1.00 17.67 105 LYS B N 1
ATOM 2321 C CA . LYS B 1 106 ? 1.786 26.620 77.230 1.00 14.74 105 LYS B CA 1
ATOM 2322 C C . LYS B 1 106 ? 3.120 27.322 76.933 1.00 17.72 105 LYS B C 1
ATOM 2323 O O . LYS B 1 106 ? 3.553 28.190 77.693 1.00 17.07 105 LYS B O 1
ATOM 2329 N N . ARG B 1 107 ? 3.779 26.937 75.844 1.00 18.18 106 ARG B N 1
ATOM 2330 C CA . ARG B 1 107 ? 5.042 27.576 75.478 1.00 18.03 106 ARG B CA 1
ATOM 2331 C C . ARG B 1 107 ? 4.866 29.069 75.217 1.00 17.50 106 ARG B C 1
ATOM 2332 O O . ARG B 1 107 ? 5.708 29.873 75.596 1.00 19.50 106 ARG B O 1
ATOM 2340 N N . GLY B 1 108 ? 3.779 29.438 74.546 1.00 17.63 107 GLY B N 1
ATOM 2341 C CA . GLY B 1 108 ? 3.486 30.839 74.292 1.00 16.89 107 GLY B CA 1
ATOM 2342 C C . GLY B 1 108 ? 3.308 31.618 75.588 1.00 16.70 107 GLY B C 1
ATOM 2343 O O . GLY B 1 108 ? 3.832 32.710 75.733 1.00 17.20 107 GLY B O 1
ATOM 2344 N N . LEU B 1 109 ? 2.560 31.055 76.531 1.00 16.57 108 LEU B N 1
ATOM 2345 C CA . LEU B 1 109 ? 2.386 31.700 77.831 1.00 15.97 108 LEU B CA 1
ATOM 2346 C C . LEU B 1 109 ? 3.738 31.910 78.511 1.00 18.49 108 LEU B C 1
ATOM 2347 O O . LEU B 1 109 ? 3.991 32.957 79.109 1.00 19.21 108 LEU B O 1
ATOM 2352 N N . ASP B 1 110 ? 4.599 30.902 78.417 1.00 17.46 109 ASP B N 1
ATOM 2353 C CA . ASP B 1 110 ? 5.926 30.942 79.032 1.00 21.39 109 ASP B CA 1
ATOM 2354 C C . ASP B 1 110 ? 6.801 32.006 78.352 1.00 18.78 109 ASP B C 1
ATOM 2355 O O . ASP B 1 110 ? 7.519 32.741 79.027 1.00 17.72 109 ASP B O 1
ATOM 2360 N N . MET B 1 111 ? 6.725 32.136 77.027 1.00 17.43 110 MET B N 1
ATOM 2361 C CA . MET B 1 111 ? 7.558 33.146 76.363 1.00 17.58 110 MET B CA 1
ATOM 2362 C C . MET B 1 111 ? 7.177 34.547 76.799 1.00 18.30 110 MET B C 1
ATOM 2363 O O . MET B 1 111 ? 8.034 35.403 76.986 1.00 19.60 110 MET B O 1
ATOM 2368 N N . VAL B 1 112 ? 5.880 34.784 76.938 1.00 17.90 111 VAL B N 1
ATOM 2369 C CA . VAL B 1 112 ? 5.403 36.091 77.369 1.00 21.42 111 VAL B CA 1
ATOM 2370 C C . VAL B 1 112 ? 5.829 36.364 78.822 1.00 18.34 111 VAL B C 1
ATOM 2371 O O . VAL B 1 112 ? 6.218 37.488 79.160 1.00 21.78 111 VAL B O 1
ATOM 2375 N N . LYS B 1 113 ? 5.790 35.337 79.663 1.00 19.16 112 LYS B N 1
ATOM 2376 C CA . LYS B 1 113 ? 6.273 35.473 81.045 1.00 17.94 112 LYS B CA 1
ATOM 2377 C C . LYS B 1 113 ? 7.734 35.930 81.065 1.00 23.43 112 LYS B C 1
ATOM 2378 O O . LYS B 1 113 ? 8.084 36.887 81.762 1.00 22.91 112 LYS B O 1
ATOM 2384 N N . VAL B 1 114 ? 8.581 35.234 80.307 1.00 23.49 113 VAL B N 1
ATOM 2385 C CA . VAL B 1 114 ? 10.008 35.546 80.276 1.00 21.74 113 VAL B CA 1
ATOM 2386 C C . VAL B 1 114 ? 10.251 36.915 79.644 1.00 24.92 113 VAL B C 1
ATOM 2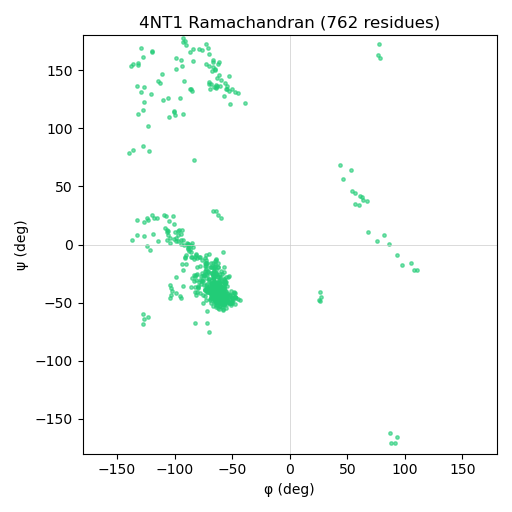387 O O . VAL B 1 114 ? 11.052 37.705 80.150 1.00 26.90 113 VAL B O 1
ATOM 2391 N N . LEU B 1 115 ? 9.552 37.198 78.549 1.00 21.87 114 LEU B N 1
ATOM 2392 C CA . LEU B 1 115 ? 9.591 38.525 77.941 1.00 21.89 114 LEU B CA 1
ATOM 2393 C C . LEU B 1 115 ? 9.294 39.628 78.968 1.00 26.69 114 LEU B C 1
ATOM 2394 O O . LEU B 1 115 ? 10.040 40.605 79.089 1.00 24.65 114 LEU B O 1
ATOM 2399 N N . PHE B 1 116 ? 8.205 39.471 79.710 1.00 24.41 115 PHE B N 1
ATOM 2400 C CA . PHE B 1 116 ? 7.832 40.469 80.712 1.00 26.60 115 PHE B CA 1
ATOM 2401 C C . PHE B 1 116 ? 8.891 40.606 81.823 1.00 26.38 115 PHE B C 1
ATOM 2402 O O . PHE B 1 116 ? 9.257 41.726 82.221 1.00 27.04 115 PHE B O 1
ATOM 2410 N N . GLU B 1 117 ? 9.383 39.474 82.317 1.00 25.14 116 GLU B N 1
ATOM 2411 C CA . GLU B 1 117 ? 10.419 39.480 83.354 1.00 29.29 116 GLU B CA 1
ATOM 2412 C C . GLU B 1 117 ? 11.616 40.304 82.889 1.00 32.71 116 GLU B C 1
ATOM 2413 O O . GLU B 1 117 ? 12.172 41.109 83.640 1.00 32.69 116 GLU B O 1
ATOM 2419 N N . GLN B 1 118 ? 12.003 40.093 81.638 1.00 26.36 117 GLN B N 1
ATOM 2420 C CA . GLN B 1 118 ? 13.132 40.791 81.041 1.00 27.43 117 GLN B CA 1
ATOM 2421 C C . GLN B 1 118 ? 12.850 42.273 80.800 1.00 31.17 117 GLN B C 1
ATOM 2422 O O . GLN B 1 118 ? 13.728 43.121 81.000 1.00 33.17 117 GLN B O 1
ATOM 2428 N N . ILE B 1 119 ? 11.633 42.597 80.374 1.00 25.07 118 ILE B N 1
ATOM 2429 C CA . ILE B 1 119 ? 11.281 43.992 80.137 1.00 30.52 118 ILE B CA 1
ATOM 2430 C C . ILE B 1 119 ? 11.337 44.752 81.452 1.00 34.91 118 ILE B C 1
ATOM 2431 O O . ILE B 1 119 ? 11.883 45.854 81.532 1.00 32.07 118 ILE B O 1
ATOM 2436 N N . ILE B 1 120 ? 10.788 44.128 82.486 1.00 31.41 119 ILE B N 1
ATOM 2437 C CA . ILE B 1 120 ? 10.781 44.691 83.826 1.00 32.40 119 ILE B CA 1
ATOM 2438 C C . ILE B 1 120 ? 12.208 44.895 84.332 1.00 41.94 119 ILE B C 1
ATOM 2439 O O . ILE B 1 120 ? 12.536 45.942 84.890 1.00 43.87 119 ILE B O 1
ATOM 2444 N N . ALA B 1 121 ? 13.055 43.895 84.114 1.00 31.36 120 ALA B N 1
ATOM 2445 C CA . ALA B 1 121 ? 14.417 43.891 84.636 1.00 38.50 120 ALA B CA 1
ATOM 2446 C C . ALA B 1 121 ? 15.348 44.852 83.900 1.00 44.52 120 ALA B C 1
ATOM 2447 O O . ALA B 1 121 ? 16.459 45.120 84.359 1.00 42.99 120 ALA B O 1
ATOM 2449 N N . SER B 1 122 ? 14.897 45.369 82.763 1.00 40.69 121 SER B N 1
ATOM 2450 C CA . SER B 1 122 ? 15.752 46.204 81.928 1.00 40.55 121 SER B CA 1
ATOM 2451 C C . SER B 1 122 ? 15.207 47.619 81.782 1.00 39.25 121 SER B C 1
ATOM 2452 O O . SER B 1 122 ? 15.529 48.317 80.818 1.00 45.71 121 SER B O 1
ATOM 2455 N N . GLU B 1 123 ? 14.373 48.038 82.728 1.00 42.40 122 GLU B N 1
ATOM 2456 C CA . GLU B 1 123 ? 13.817 49.387 82.712 1.00 45.03 122 GLU B CA 1
ATOM 2457 C C . GLU B 1 123 ? 14.940 50.418 82.585 1.00 41.81 122 GLU B C 1
ATOM 2458 O O . GLU B 1 123 ? 16.034 50.216 83.108 1.00 40.83 122 GLU B O 1
ATOM 2464 N N . GLY B 1 124 ? 14.667 51.509 81.876 1.00 43.92 123 GLY B N 1
ATOM 2465 C CA . GLY B 1 124 ? 15.667 52.534 81.632 1.00 47.39 123 GLY B CA 1
ATOM 2466 C C . GLY B 1 124 ? 16.326 52.372 80.274 1.00 50.84 123 GLY B C 1
ATOM 2467 O O . GLY B 1 124 ? 16.953 53.298 79.753 1.00 49.16 123 GLY B O 1
ATOM 2468 N N . ASP B 1 125 ? 16.182 51.180 79.702 1.00 41.25 124 ASP B N 1
ATOM 2469 C CA . ASP B 1 125 ? 16.730 50.869 78.389 1.00 42.12 124 ASP B CA 1
ATOM 2470 C C . ASP B 1 125 ? 15.571 50.846 77.401 1.00 39.35 124 ASP B C 1
ATOM 2471 O O . ASP B 1 125 ? 14.580 50.151 77.626 1.00 40.70 124 ASP B O 1
ATOM 2476 N N . ASN B 1 126 ? 15.682 51.613 76.323 1.00 32.89 125 ASN B N 1
ATOM 2477 C CA . ASN B 1 126 ? 14.595 51.720 75.356 1.00 35.92 125 ASN B CA 1
ATOM 2478 C C . ASN B 1 126 ? 14.620 50.623 74.301 1.00 33.84 125 ASN B C 1
ATOM 2479 O O . ASN B 1 126 ? 13.678 50.482 73.529 1.00 34.65 125 ASN B O 1
ATOM 2484 N N . SER B 1 127 ? 15.705 49.863 74.254 1.00 34.30 126 SER B N 1
ATOM 2485 C CA . SER B 1 127 ? 15.780 48.742 73.324 1.00 32.87 126 SER B CA 1
ATOM 2486 C C . SER B 1 127 ? 15.169 47.497 73.942 1.00 29.80 126 SER B C 1
ATOM 2487 O O . SER B 1 127 ? 15.445 47.162 75.096 1.00 36.18 126 SER B O 1
ATOM 2490 N N . LEU B 1 128 ? 14.343 46.812 73.165 1.00 30.82 127 LEU B N 1
ATOM 2491 C CA . LEU B 1 128 ? 13.721 45.573 73.603 1.00 30.92 127 LEU B CA 1
ATOM 2492 C C . LEU B 1 128 ? 14.457 44.373 73.029 1.00 31.02 127 LEU B C 1
ATOM 2493 O O . LEU B 1 128 ? 14.036 43.235 73.222 1.00 30.28 127 LEU B O 1
ATOM 2498 N N . LYS B 1 129 ? 15.561 44.626 72.333 1.00 33.09 128 LYS B N 1
ATOM 2499 C CA . LYS B 1 129 ? 16.289 43.559 71.650 1.00 31.09 128 LYS B CA 1
ATOM 2500 C C . LYS B 1 129 ? 16.716 42.419 72.566 1.00 29.80 128 LYS B C 1
ATOM 2501 O O . LYS B 1 129 ? 16.509 41.249 72.245 1.00 29.32 128 LYS B O 1
ATOM 2507 N N . ASP B 1 130 ? 17.309 42.745 73.709 1.00 33.80 129 ASP B N 1
ATOM 2508 C CA . ASP B 1 130 ? 17.723 41.706 74.644 1.00 35.01 129 ASP B CA 1
ATOM 2509 C C . ASP B 1 130 ? 16.544 40.905 75.211 1.00 30.73 129 ASP B C 1
ATOM 2510 O O . ASP B 1 130 ? 16.581 39.678 75.211 1.00 30.11 129 ASP B O 1
ATOM 2515 N N . PRO B 1 131 ? 15.505 41.595 75.712 1.00 31.58 130 PRO B N 1
ATOM 2516 C CA . PRO B 1 131 ? 14.351 40.850 76.228 1.00 29.69 130 PRO B CA 1
ATOM 2517 C C . PRO B 1 131 ? 13.708 39.937 75.183 1.00 27.35 130 PRO B C 1
ATOM 2518 O O . PRO B 1 131 ? 13.390 38.788 75.486 1.00 28.10 130 PRO B O 1
ATOM 2522 N N . ALA B 1 132 ? 13.516 40.437 73.969 1.00 28.89 131 ALA B N 1
ATOM 2523 C CA . ALA B 1 132 ? 12.878 39.639 72.928 1.00 26.97 131 ALA B CA 1
ATOM 2524 C C . ALA B 1 132 ? 13.747 38.448 72.541 1.00 29.20 131 ALA B C 1
ATOM 2525 O O . ALA B 1 132 ? 13.260 37.316 72.384 1.00 25.30 131 ALA B O 1
ATOM 2527 N N . THR B 1 133 ? 15.041 38.699 72.397 1.00 25.48 132 THR B N 1
ATOM 2528 C CA . THR B 1 133 ? 15.983 37.648 72.035 1.00 25.42 132 THR B CA 1
ATOM 2529 C C . THR B 1 133 ? 16.145 36.593 73.129 1.00 25.38 132 THR B C 1
ATOM 2530 O O . THR B 1 133 ? 16.193 35.402 72.844 1.00 26.99 132 THR B O 1
ATOM 2534 N N . LYS B 1 134 ? 16.229 37.034 74.381 1.00 31.41 133 LYS B N 1
ATOM 2535 C CA . LYS B 1 134 ? 16.373 36.109 75.503 1.00 27.36 133 LYS B CA 1
ATOM 2536 C C . LYS B 1 134 ? 15.124 35.254 75.706 1.00 21.67 133 LYS B C 1
ATOM 2537 O O . LYS B 1 134 ? 15.219 34.034 75.890 1.00 27.82 133 LYS B O 1
ATOM 2543 N N . SER B 1 135 ? 13.954 35.883 75.675 1.00 25.60 134 SER B N 1
ATOM 2544 C CA . SER B 1 135 ? 12.723 35.122 75.864 1.00 25.16 134 SER B CA 1
ATOM 2545 C C . SER B 1 135 ? 12.520 34.122 74.728 1.00 22.61 134 SER B C 1
ATOM 2546 O O . SER B 1 135 ? 12.132 32.980 74.966 1.00 24.34 134 SER B O 1
ATOM 2549 N N . TYR B 1 136 ? 12.799 34.535 73.494 1.00 22.21 135 TYR B N 1
ATOM 2550 C CA . TYR B 1 136 ? 12.686 33.598 72.383 1.00 19.45 135 TYR B CA 1
ATOM 2551 C C . TYR B 1 136 ? 13.690 32.452 72.539 1.00 25.65 135 TYR B C 1
ATOM 2552 O O . TYR B 1 136 ? 13.351 31.286 72.343 1.00 22.00 135 TYR B O 1
ATOM 2561 N N . ALA B 1 137 ? 14.919 32.785 72.922 1.00 21.81 136 ALA B N 1
ATOM 2562 C CA . ALA B 1 137 ? 15.975 31.783 72.995 1.00 25.19 136 ALA B CA 1
ATOM 2563 C C . ALA B 1 137 ? 15.679 30.737 74.068 1.00 25.29 136 ALA B C 1
ATOM 2564 O O . ALA B 1 137 ? 15.935 29.547 73.883 1.00 25.40 136 ALA B O 1
ATOM 2566 N N . GLN B 1 138 ? 15.127 31.182 75.190 1.00 28.45 137 GLN B N 1
ATOM 2567 C CA . GLN B 1 138 ? 14.894 30.283 76.313 1.00 24.42 137 GLN B CA 1
ATOM 2568 C C . GLN B 1 138 ? 13.699 29.379 76.056 1.00 32.25 137 GLN B C 1
ATOM 2569 O O . GLN B 1 138 ? 13.752 28.173 76.317 1.00 25.00 137 GLN B O 1
ATOM 2575 N N . VAL B 1 139 ? 12.628 29.958 75.521 1.00 23.38 138 VAL B N 1
ATOM 2576 C CA . VAL B 1 139 ? 11.354 29.246 75.416 1.00 22.62 138 VAL B CA 1
ATOM 2577 C C . VAL B 1 139 ? 11.076 28.558 74.079 1.00 21.38 138 VAL B C 1
ATOM 2578 O O . VAL B 1 139 ? 10.637 27.411 74.054 1.00 24.06 138 VAL B O 1
ATOM 2582 N N . PHE B 1 140 ? 11.339 29.235 72.964 1.00 21.64 139 PHE B N 1
ATOM 2583 C CA . PHE B 1 140 ? 10.972 28.675 71.660 1.00 20.76 139 PHE B CA 1
ATOM 2584 C C . PHE B 1 140 ? 12.127 28.052 70.861 1.00 23.00 139 PHE B C 1
ATOM 2585 O O . PHE B 1 140 ? 11.964 27.014 70.216 1.00 23.43 139 PHE B O 1
ATOM 2593 N N . ALA B 1 141 ? 13.290 28.690 70.900 1.00 22.63 140 ALA B N 1
ATOM 2594 C CA . ALA B 1 141 ? 14.422 28.232 70.104 1.00 24.73 140 ALA B CA 1
ATOM 2595 C C . ALA B 1 141 ? 14.698 26.727 70.222 1.00 29.84 140 ALA B C 1
ATOM 2596 O O . ALA B 1 141 ? 14.988 26.083 69.221 1.00 25.40 140 ALA B O 1
ATOM 2598 N N . PRO B 1 142 ? 14.611 26.161 71.440 1.00 27.86 141 PRO B N 1
ATOM 2599 C CA . PRO B 1 142 ? 14.907 24.723 71.537 1.00 31.55 141 PRO B CA 1
ATOM 2600 C C . PRO B 1 142 ? 13.952 23.840 70.728 1.00 29.84 141 PRO B C 1
ATOM 2601 O O . PRO B 1 142 ? 14.297 22.699 70.422 1.00 33.35 141 PRO B O 1
ATOM 2605 N N . HIS B 1 143 ? 12.781 24.362 70.379 1.00 27.85 142 HIS B N 1
ATOM 2606 C CA . HIS B 1 143 ? 11.765 23.591 69.669 1.00 24.87 142 HIS B CA 1
ATOM 2607 C C . HIS B 1 143 ? 11.672 23.940 68.189 1.00 27.48 142 HIS B C 1
ATOM 2608 O O . HIS B 1 143 ? 10.833 23.404 67.467 1.00 27.34 142 HIS B O 1
ATOM 2615 N N . HIS B 1 144 ? 12.528 24.851 67.742 1.00 25.25 143 HIS B N 1
ATOM 2616 C CA . HIS B 1 144 ? 12.498 25.314 66.368 1.00 22.81 143 HIS B CA 1
ATOM 2617 C C . HIS B 1 144 ? 13.718 24.852 65.569 1.00 25.34 143 HIS B C 1
ATOM 2618 O O . HIS B 1 144 ? 14.809 24.748 66.114 1.00 25.50 143 HIS B O 1
ATOM 2625 N N . GLY B 1 145 ? 13.526 24.606 64.274 1.00 24.49 144 GLY B N 1
ATOM 2626 C CA . GLY B 1 145 ? 14.639 24.363 63.371 1.00 28.82 144 GLY B CA 1
ATOM 2627 C C . GLY B 1 145 ? 15.330 25.676 63.041 1.00 27.89 144 GLY B C 1
ATOM 2628 O O . GLY B 1 145 ? 14.790 26.747 63.313 1.00 24.95 144 GLY B O 1
ATOM 2629 N N . TRP B 1 146 ? 16.511 25.617 62.435 1.00 29.18 145 TRP B N 1
ATOM 2630 C CA . TRP B 1 146 ? 17.262 26.855 62.218 1.00 30.81 145 TRP B CA 1
ATOM 2631 C C . TRP B 1 146 ? 16.621 27.871 61.254 1.00 26.27 145 TRP B C 1
ATOM 2632 O O . TRP B 1 146 ? 16.924 29.056 61.333 1.00 27.21 145 TRP B O 1
ATOM 2643 N N . ALA B 1 147 ? 15.723 27.425 60.375 1.00 24.57 146 ALA B N 1
ATOM 2644 C CA . ALA B 1 147 ? 15.060 28.336 59.453 1.00 24.79 146 ALA B CA 1
ATOM 2645 C C . ALA B 1 147 ? 14.243 29.376 60.214 1.00 25.00 146 ALA B C 1
ATOM 2646 O O . ALA B 1 147 ? 14.344 30.570 59.949 1.00 25.14 146 ALA B O 1
ATOM 2648 N N . ILE B 1 148 ? 13.438 28.916 61.162 1.00 20.78 147 ILE B N 1
ATOM 2649 C CA . ILE B 1 148 ? 12.655 29.825 61.993 1.00 24.69 147 ILE B CA 1
ATOM 2650 C C . ILE B 1 148 ? 13.559 30.632 62.920 1.00 23.46 147 ILE B C 1
ATOM 2651 O O . ILE B 1 148 ? 13.361 31.835 63.077 1.00 22.30 147 ILE B O 1
ATOM 2656 N N . ARG B 1 149 ? 14.579 30.001 63.499 1.00 18.74 148 ARG B N 1
ATOM 2657 C CA . ARG B 1 149 ? 15.468 30.734 64.401 1.00 22.14 148 ARG B CA 1
ATOM 2658 C C . ARG B 1 149 ? 16.159 31.883 63.666 1.00 21.75 148 ARG B C 1
ATOM 2659 O O . ARG B 1 149 ? 16.317 32.979 64.204 1.00 22.31 148 ARG B O 1
ATOM 2667 N N . LYS B 1 150 ? 16.573 31.626 62.431 1.00 23.68 149 LYS B N 1
ATOM 2668 C CA . LYS B 1 150 ? 17.252 32.662 61.653 1.00 25.80 149 LYS B CA 1
ATOM 2669 C C . LYS B 1 150 ? 16.311 33.802 61.291 1.00 26.24 149 LYS B C 1
ATOM 2670 O O . LYS B 1 150 ? 16.694 34.980 61.322 1.00 26.33 149 LYS B O 1
ATOM 2676 N N . ALA B 1 151 ? 15.073 33.456 60.965 1.00 22.37 150 ALA B N 1
ATOM 2677 C CA . ALA B 1 151 ? 14.070 34.463 60.628 1.00 24.99 150 ALA B CA 1
ATOM 2678 C C . ALA B 1 151 ? 13.747 35.355 61.829 1.00 23.99 150 ALA B C 1
ATOM 2679 O O . ALA B 1 151 ? 13.555 36.567 61.691 1.00 24.53 150 ALA B O 1
ATOM 2681 N N . VAL B 1 152 ? 13.651 34.755 63.007 1.00 20.81 151 VAL B N 1
ATOM 2682 C CA . VAL B 1 152 ? 13.406 35.535 64.217 1.00 23.56 151 VAL B CA 1
ATOM 2683 C C . VAL B 1 152 ? 14.540 36.542 64.427 1.00 26.92 151 VAL B C 1
ATOM 2684 O O . VAL B 1 152 ? 14.300 37.734 64.647 1.00 22.14 151 VAL B O 1
ATOM 2688 N N . SER B 1 153 ? 15.775 36.056 64.344 1.00 20.74 152 SER B N 1
ATOM 2689 C CA . SER B 1 153 ? 16.943 36.918 64.470 1.00 24.82 152 SER B CA 1
ATOM 2690 C C . SER B 1 153 ? 16.953 38.033 63.431 1.00 27.22 152 SER B C 1
ATOM 2691 O O . SER B 1 153 ? 17.240 39.190 63.750 1.00 25.79 152 SER B O 1
ATOM 2694 N N . LEU B 1 154 ? 16.652 37.675 62.184 1.00 24.54 153 LEU B N 1
ATOM 2695 C CA . LEU B 1 154 ? 16.636 38.630 61.076 1.00 28.62 153 LEU B CA 1
ATOM 2696 C C . LEU B 1 154 ? 15.565 39.704 61.193 1.00 32.83 153 LEU B C 1
ATOM 2697 O O . LEU B 1 154 ? 15.710 40.791 60.628 1.00 31.79 153 LEU B O 1
ATOM 2702 N N . GLY B 1 155 ? 14.473 39.400 61.884 1.00 20.79 154 GLY B N 1
ATOM 2703 C CA . GLY B 1 155 ? 13.372 40.344 61.962 1.00 17.59 154 GLY B CA 1
ATOM 2704 C C . GLY B 1 155 ? 13.502 41.328 63.114 1.00 22.03 154 GLY B C 1
ATOM 2705 O O . GLY B 1 155 ? 12.639 42.188 63.290 1.00 21.26 154 GLY B O 1
ATOM 2706 N N . MET B 1 156 ? 14.579 41.208 63.884 1.00 21.82 155 MET B N 1
ATOM 2707 C CA . MET B 1 156 ? 14.801 42.086 65.039 1.00 24.14 155 MET B CA 1
ATOM 2708 C C . MET B 1 156 ? 14.979 43.559 64.673 1.00 26.94 155 MET B C 1
ATOM 2709 O O . MET B 1 156 ? 14.765 44.441 65.504 1.00 23.13 155 MET B O 1
ATOM 2714 N N . TYR B 1 157 ? 15.351 43.845 63.434 1.00 22.11 156 TYR B N 1
ATOM 2715 C CA . TYR B 1 157 ? 15.460 45.249 63.039 1.00 22.73 156 TYR B CA 1
ATOM 2716 C C . TYR B 1 157 ? 14.106 45.966 63.072 1.00 26.08 156 TYR B C 1
ATOM 2717 O O . TYR B 1 157 ? 14.056 47.196 63.103 1.00 27.02 156 TYR B O 1
ATOM 2726 N N . ALA B 1 158 ? 13.010 45.208 63.069 1.00 19.64 157 ALA B N 1
ATOM 2727 C CA . ALA B 1 158 ? 11.681 45.817 63.072 1.00 19.90 157 ALA B CA 1
ATOM 2728 C C . ALA B 1 158 ? 11.007 45.742 64.442 1.00 21.65 157 ALA B C 1
ATOM 2729 O O . ALA B 1 158 ? 9.842 46.103 64.586 1.00 27.69 157 ALA B O 1
ATOM 2731 N N . LEU B 1 159 ? 11.736 45.256 65.430 1.00 22.44 158 LEU B N 1
ATOM 2732 C CA . LEU B 1 159 ? 11.206 45.136 66.786 1.00 24.25 158 LEU B CA 1
ATOM 2733 C C . LEU B 1 159 ? 10.898 46.530 67.355 1.00 30.43 158 LEU B C 1
ATOM 2734 O O . LEU B 1 159 ? 11.704 47.454 67.208 1.00 30.63 158 LEU B O 1
ATOM 2739 N N . PRO B 1 160 ? 9.719 46.701 67.985 1.00 30.69 159 PRO B N 1
ATOM 2740 C CA . PRO B 1 160 ? 9.435 48.008 68.601 1.00 29.97 159 PRO B CA 1
ATOM 2741 C C . PRO B 1 160 ? 10.421 48.342 69.708 1.00 26.84 159 PRO B C 1
ATOM 2742 O O . PRO B 1 160 ? 10.998 47.448 70.317 1.00 26.74 159 PRO B O 1
ATOM 2746 N N . THR B 1 161 ? 10.599 49.631 69.979 1.00 31.12 160 THR B N 1
ATOM 2747 C CA . THR B 1 161 ? 11.339 50.049 71.152 1.00 30.05 160 THR B CA 1
ATOM 2748 C C . THR B 1 161 ? 10.402 49.916 72.345 1.00 29.74 160 THR B C 1
ATOM 2749 O O . THR B 1 161 ? 9.200 49.730 72.175 1.00 29.64 160 THR B O 1
ATOM 2753 N N . ARG B 1 162 ? 10.948 50.022 73.548 1.00 32.07 161 ARG B N 1
ATOM 2754 C CA . ARG B 1 162 ? 10.132 49.993 74.760 1.00 28.40 161 ARG B CA 1
ATOM 2755 C C . ARG B 1 162 ? 8.990 51.007 74.686 1.00 29.37 161 ARG B C 1
ATOM 2756 O O . ARG B 1 162 ? 7.830 50.666 74.919 1.00 27.06 161 ARG B O 1
ATOM 2764 N N . ALA B 1 163 ? 9.316 52.253 74.351 1.00 31.12 162 ALA B N 1
ATOM 2765 C CA . ALA B 1 163 ? 8.306 53.308 74.310 1.00 28.96 162 ALA B CA 1
ATOM 2766 C C . ALA B 1 163 ? 7.203 53.014 73.293 1.00 28.49 162 ALA B C 1
ATOM 2767 O O . ALA B 1 163 ? 6.020 53.236 73.561 1.00 27.61 162 ALA B O 1
ATOM 2769 N N . HIS B 1 164 ? 7.580 52.502 72.128 1.00 26.96 163 HIS B N 1
ATOM 2770 C CA . HIS B 1 164 ? 6.580 52.171 71.119 1.00 29.07 163 HIS B CA 1
ATOM 2771 C C . HIS B 1 164 ? 5.682 51.018 71.560 1.00 24.14 163 HIS B C 1
ATOM 2772 O O . HIS B 1 164 ? 4.481 51.033 71.316 1.00 27.65 163 HIS B O 1
ATOM 2779 N N . LEU B 1 165 ? 6.267 50.022 72.209 1.00 24.34 164 LEU B N 1
ATOM 2780 C CA . LEU B 1 165 ? 5.474 48.906 72.712 1.00 27.77 164 LEU B CA 1
ATOM 2781 C C . LEU B 1 165 ? 4.447 49.394 73.738 1.00 25.54 164 LEU B C 1
ATOM 2782 O O . LEU B 1 165 ? 3.261 49.073 73.650 1.00 24.27 164 LEU B O 1
ATOM 2787 N N . LEU B 1 166 ? 4.898 50.179 74.711 1.00 29.26 165 LEU B N 1
ATOM 2788 C CA . LEU B 1 166 ? 3.974 50.691 75.719 1.00 28.19 165 LEU B CA 1
ATOM 2789 C C . LEU B 1 166 ? 2.870 51.524 75.076 1.00 28.35 165 LEU B C 1
ATOM 2790 O O . LEU B 1 166 ? 1.716 51.473 75.505 1.00 31.78 165 LEU B O 1
ATOM 2795 N N . ASN B 1 167 ? 3.220 52.280 74.037 1.00 26.10 166 ASN B N 1
ATOM 2796 C CA . ASN B 1 167 ? 2.222 53.043 73.310 1.00 28.37 166 ASN B CA 1
ATOM 2797 C C . ASN B 1 167 ? 1.177 52.144 72.663 1.00 28.61 166 ASN B C 1
ATOM 2798 O O . ASN B 1 167 ? -0.015 52.442 72.697 1.00 28.57 166 ASN B O 1
ATOM 2803 N N . MET B 1 168 ? 1.624 51.039 72.070 1.00 30.21 167 MET B N 1
ATOM 2804 C CA . MET B 1 168 ? 0.695 50.094 71.456 1.00 31.04 167 MET B CA 1
ATOM 2805 C C . MET B 1 168 ? -0.236 49.496 72.498 1.00 27.90 167 MET B C 1
ATOM 2806 O O . MET B 1 168 ? -1.405 49.212 72.222 1.00 28.10 167 MET B O 1
ATOM 2811 N N . LEU B 1 169 ? 0.294 49.299 73.695 1.00 28.67 168 LEU B N 1
ATOM 2812 C CA . LEU B 1 169 ? -0.456 48.654 74.760 1.00 29.35 168 LEU B CA 1
ATOM 2813 C C . LEU B 1 169 ? -1.263 49.650 75.588 1.00 32.53 168 LEU B C 1
ATOM 2814 O O . LEU B 1 169 ? -1.962 49.261 76.520 1.00 31.85 168 LEU B O 1
ATOM 2819 N N . LYS B 1 170 ? -1.151 50.931 75.253 1.00 28.74 169 LYS B N 1
ATOM 2820 C CA . LYS B 1 170 ? -1.979 51.965 75.877 1.00 36.71 169 LYS B CA 1
ATOM 2821 C C . LYS B 1 170 ? -1.668 52.166 77.361 1.00 32.91 169 LYS B C 1
ATOM 2822 O O . LYS B 1 170 ? -2.574 52.411 78.156 1.00 37.20 169 LYS B O 1
ATOM 2828 N N . GLU B 1 171 ? -0.394 52.072 77.732 1.00 32.96 170 GLU B N 1
ATOM 2829 C CA . GLU B 1 171 ? 0.013 52.268 79.124 1.00 34.62 170 GLU B CA 1
ATOM 2830 C C . GLU B 1 171 ? 1.281 53.098 79.236 1.00 32.73 170 GLU B C 1
ATOM 2831 O O . GLU B 1 171 ? 2.104 53.116 78.318 1.00 28.46 170 GLU B O 1
ATOM 2837 N N . ASP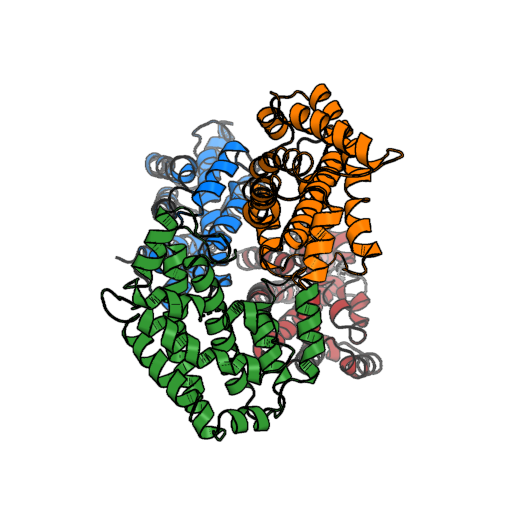 B 1 172 ? 1.439 53.785 80.365 1.00 31.98 171 ASP B N 1
ATOM 2838 C CA . ASP B 1 172 ? 2.725 54.386 80.694 1.00 34.32 171 ASP B CA 1
ATOM 2839 C C . ASP B 1 172 ? 3.560 53.388 81.496 1.00 30.23 171 ASP B C 1
ATOM 2840 O O . ASP B 1 172 ? 3.063 52.329 81.879 1.00 33.64 171 ASP B O 1
ATOM 2845 N N . GLU B 1 173 ? 4.826 53.717 81.729 1.00 24.79 172 GLU B N 1
ATOM 2846 C CA . GLU B 1 173 ? 5.760 52.800 82.372 1.00 30.92 172 GLU B CA 1
ATOM 2847 C C . GLU B 1 173 ? 5.219 52.221 83.669 1.00 31.58 172 GLU B C 1
ATOM 2848 O O . GLU B 1 173 ? 5.255 51.016 83.884 1.00 26.18 172 GLU B O 1
ATOM 2854 N N . ALA B 1 174 ? 4.727 53.086 84.545 1.00 31.80 173 ALA B N 1
ATOM 2855 C CA . ALA B 1 174 ? 4.243 52.639 85.848 1.00 31.01 173 ALA B CA 1
ATOM 2856 C C . ALA B 1 174 ? 3.129 51.596 85.749 1.00 27.57 173 ALA B C 1
ATOM 2857 O O . ALA B 1 174 ? 3.196 50.551 86.391 1.00 28.12 173 ALA B O 1
ATOM 2859 N N . ALA B 1 175 ? 2.102 51.888 84.959 1.00 28.46 174 ALA B N 1
ATOM 2860 C CA . ALA B 1 175 ? 0.958 50.991 84.833 1.00 28.32 174 ALA B CA 1
ATOM 2861 C C . ALA B 1 175 ? 1.374 49.692 84.148 1.00 26.24 174 ALA B C 1
ATOM 2862 O O . ALA B 1 175 ? 0.933 48.605 84.531 1.00 25.00 174 ALA B O 1
ATOM 2864 N N . ALA B 1 176 ? 2.215 49.812 83.124 1.00 26.83 175 ALA B N 1
ATOM 2865 C CA . ALA B 1 176 ? 2.666 48.638 82.383 1.00 28.58 175 ALA B CA 1
ATOM 2866 C C . ALA B 1 176 ? 3.431 47.705 83.311 1.00 28.42 175 ALA B C 1
ATOM 2867 O O . ALA B 1 176 ? 3.226 46.490 83.290 1.00 27.69 175 ALA B O 1
ATOM 2869 N N . LYS B 1 177 ? 4.300 48.279 84.140 1.00 29.74 176 LYS B N 1
ATOM 2870 C CA . LYS B 1 177 ? 5.077 47.489 85.089 1.00 31.13 176 LYS B CA 1
ATOM 2871 C C . LYS B 1 177 ? 4.187 46.683 86.034 1.00 30.27 176 LYS B C 1
ATOM 2872 O O . LYS B 1 177 ? 4.424 45.495 86.260 1.00 30.78 176 LYS B O 1
ATOM 2878 N N . ILE B 1 178 ? 3.165 47.331 86.582 1.00 26.51 177 ILE B N 1
ATOM 2879 C CA . ILE B 1 178 ? 2.237 46.671 87.496 1.00 26.17 177 ILE B CA 1
ATOM 2880 C C . ILE B 1 178 ? 1.573 45.460 86.861 1.00 27.55 177 ILE B C 1
ATOM 2881 O O . ILE B 1 178 ? 1.582 44.368 87.425 1.00 24.73 177 ILE B O 1
ATOM 2886 N N . HIS B 1 179 ? 1.012 45.656 85.672 1.00 28.84 178 HIS B N 1
ATOM 2887 C CA . HIS B 1 179 ? 0.269 44.595 85.014 1.00 27.45 178 HIS B CA 1
ATOM 2888 C C . HIS B 1 179 ? 1.150 43.517 84.381 1.00 22.08 178 HIS B C 1
ATOM 2889 O O . HIS B 1 179 ? 0.758 42.348 84.333 1.00 25.77 178 HIS B O 1
ATOM 2896 N N . MET B 1 180 ? 2.337 43.898 83.916 1.00 24.23 179 MET B N 1
ATOM 2897 C CA . MET B 1 180 ? 3.308 42.911 83.463 1.00 23.53 179 MET B CA 1
ATOM 2898 C C . MET B 1 180 ? 3.760 42.014 84.610 1.00 27.83 179 MET B C 1
ATOM 2899 O O . MET B 1 180 ? 3.787 40.792 84.480 1.00 23.23 179 MET B O 1
ATOM 2904 N N . GLN B 1 181 ? 4.110 42.621 85.739 1.00 25.30 180 GLN B N 1
ATOM 2905 C CA . GLN B 1 181 ? 4.536 41.850 86.900 1.00 25.28 180 GLN B CA 1
ATOM 2906 C C . GLN B 1 181 ? 3.396 40.962 87.407 1.00 20.12 180 GLN B C 1
ATOM 2907 O O . GLN B 1 181 ? 3.629 39.853 87.890 1.00 23.57 180 GLN B O 1
ATOM 2913 N N . SER B 1 182 ? 2.165 41.454 87.294 1.00 20.51 181 SER B N 1
ATOM 2914 C CA . SER B 1 182 ? 1.012 40.672 87.727 1.00 21.61 181 SER B CA 1
ATOM 2915 C C . SER B 1 182 ? 0.883 39.407 86.893 1.00 20.96 181 SER B C 1
ATOM 2916 O O . SER B 1 182 ? 0.710 38.318 87.442 1.00 21.49 181 SER B O 1
ATOM 2919 N N . TYR B 1 183 ? 0.984 39.539 85.567 1.00 19.65 182 TYR B N 1
ATOM 2920 C CA . TYR B 1 183 ? 0.959 38.354 84.716 1.00 20.36 182 TYR B CA 1
ATOM 2921 C C . TYR B 1 183 ? 2.102 37.395 85.033 1.00 19.11 182 TYR B C 1
ATOM 2922 O O . TYR B 1 183 ? 1.913 36.182 85.049 1.00 21.65 182 TYR B O 1
ATOM 2931 N N . VAL B 1 184 ? 3.293 37.930 85.271 1.00 22.98 183 VAL B N 1
ATOM 2932 C CA . VAL B 1 184 ? 4.422 37.083 85.637 1.00 21.48 183 VAL B CA 1
ATOM 2933 C C . VAL B 1 184 ? 4.097 36.267 86.885 1.00 21.89 183 VAL B C 1
ATOM 2934 O O . VAL B 1 184 ? 4.389 35.069 86.951 1.00 22.28 183 VAL B O 1
ATOM 2938 N N . ASN B 1 185 ? 3.487 36.920 87.873 1.00 22.51 184 ASN B N 1
ATOM 2939 C CA . ASN B 1 185 ? 3.126 36.253 89.122 1.00 24.44 184 ASN B CA 1
ATOM 2940 C C . ASN B 1 185 ? 2.032 35.208 88.927 1.00 22.03 184 ASN B C 1
ATOM 2941 O O . ASN B 1 185 ? 2.073 34.138 89.522 1.00 22.35 184 ASN B O 1
ATOM 2946 N N . SER B 1 186 ? 1.047 35.523 88.095 1.00 22.81 185 SER B N 1
ATOM 2947 C CA . SER B 1 186 ? -0.079 34.621 87.905 1.00 24.02 185 SER B CA 1
ATOM 2948 C C . SER B 1 186 ? 0.254 33.482 86.944 1.00 22.13 185 SER B C 1
ATOM 2949 O O . SER B 1 186 ? -0.149 32.341 87.165 1.00 20.60 185 SER B O 1
ATOM 2952 N N . SER B 1 187 ? 0.968 33.796 85.867 1.00 20.00 186 SER B N 1
ATOM 2953 C CA . SER B 1 187 ? 1.256 32.779 84.865 1.00 19.12 186 SER B CA 1
ATOM 2954 C C . SER B 1 187 ? 2.232 31.725 85.362 1.00 23.39 186 SER B C 1
ATOM 2955 O O . SER B 1 187 ? 2.180 30.588 84.910 1.00 20.57 186 SER B O 1
ATOM 2958 N N . ALA B 1 188 ? 3.127 32.087 86.276 1.00 21.48 187 ALA B N 1
ATOM 2959 C CA . ALA B 1 188 ? 4.157 31.134 86.710 1.00 22.40 187 ALA B CA 1
ATOM 2960 C C . ALA B 1 188 ? 3.581 29.807 87.236 1.00 22.39 187 ALA B C 1
ATOM 2961 O O . ALA B 1 188 ? 3.939 28.741 86.744 1.00 21.13 187 ALA B O 1
ATOM 2963 N N . PRO B 1 189 ? 2.673 29.862 88.224 1.00 21.56 188 PRO B N 1
ATOM 2964 C CA . PRO B 1 189 ? 2.091 28.609 88.730 1.00 21.46 188 PRO B CA 1
ATOM 2965 C C . PRO B 1 189 ? 1.205 27.886 87.709 1.00 22.12 188 PRO B C 1
ATOM 2966 O O . PRO B 1 189 ? 1.095 26.658 87.752 1.00 19.34 188 PRO B O 1
ATOM 2970 N N . LEU B 1 190 ? 0.576 28.633 86.807 1.00 21.58 189 LEU B N 1
ATOM 2971 C CA . LEU B 1 190 ? -0.225 28.017 85.750 1.00 20.12 189 LEU B CA 1
ATOM 2972 C C . LEU B 1 190 ? 0.661 27.236 84.775 1.00 17.87 189 LEU B C 1
ATOM 2973 O O . LEU B 1 190 ? 0.328 26.125 84.364 1.00 18.15 189 LEU B O 1
ATOM 2978 N N . ILE B 1 191 ? 1.781 27.836 84.392 1.00 18.92 190 ILE B N 1
ATOM 2979 C CA . ILE B 1 191 ? 2.705 27.181 83.467 1.00 19.95 190 ILE B CA 1
ATOM 2980 C C . ILE B 1 191 ? 3.265 25.888 84.075 1.00 21.47 190 ILE B C 1
ATOM 2981 O O . ILE B 1 191 ? 3.346 24.864 83.402 1.00 17.33 190 ILE B O 1
ATOM 2986 N N . THR B 1 192 ? 3.650 25.914 85.346 1.00 20.76 191 THR B N 1
ATOM 2987 C CA A THR B 1 192 ? 4.161 24.719 86.010 0.29 21.27 191 THR B CA 1
ATOM 2988 C CA B THR B 1 192 ? 4.180 24.690 85.935 0.71 21.24 191 THR B CA 1
ATOM 2989 C C . THR B 1 192 ? 3.077 23.648 86.136 1.00 20.53 191 THR B C 1
ATOM 2990 O O . THR B 1 192 ? 3.329 22.453 85.986 1.00 17.41 191 THR B O 1
ATOM 2997 N N . TYR B 1 193 ? 1.857 24.093 86.434 1.00 19.23 192 TYR B N 1
ATOM 2998 C CA . TYR B 1 193 ? 0.709 23.186 86.519 1.00 19.37 192 TYR B CA 1
ATOM 2999 C C . TYR B 1 193 ? 0.533 22.424 85.192 1.00 19.63 192 TYR B C 1
ATOM 3000 O O . TYR B 1 193 ? 0.382 21.198 85.163 1.00 18.32 192 TYR B O 1
ATOM 3009 N N . LEU B 1 194 ? 0.559 23.168 84.090 1.00 18.76 193 LEU B N 1
ATOM 3010 C CA . LEU B 1 194 ? 0.436 22.585 82.762 1.00 19.16 193 LEU B CA 1
ATOM 3011 C C . LEU B 1 194 ? 1.571 21.600 82.481 1.00 18.19 193 LEU B C 1
ATOM 3012 O O . LEU B 1 194 ? 1.317 20.477 82.083 1.00 18.66 193 LEU B O 1
ATOM 3017 N N . ASP B 1 195 ? 2.816 22.022 82.691 1.00 17.00 194 ASP B N 1
ATOM 3018 C CA . ASP B 1 195 ? 3.958 21.114 82.519 1.00 15.73 194 ASP B CA 1
ATOM 3019 C C . ASP B 1 195 ? 3.718 19.811 83.275 1.00 19.93 194 ASP B C 1
ATOM 3020 O O . ASP B 1 195 ? 3.951 18.719 82.757 1.00 18.66 194 ASP B O 1
ATOM 3025 N N . ASN B 1 196 ? 3.268 19.934 84.520 1.00 19.71 195 ASN B N 1
ATOM 3026 C CA . ASN B 1 196 ? 3.113 18.768 85.382 1.00 18.57 195 ASN B CA 1
ATOM 3027 C C . ASN B 1 196 ? 1.957 17.834 85.002 1.00 18.88 195 ASN B C 1
ATOM 3028 O O . ASN B 1 196 ? 1.992 16.653 85.309 1.00 19.38 195 ASN B O 1
ATOM 3033 N N . LEU B 1 197 ? 0.947 18.355 84.306 1.00 20.90 196 LEU B N 1
ATOM 3034 C CA . LEU B 1 197 ? -0.068 17.494 83.704 1.00 20.31 196 LEU B CA 1
ATOM 3035 C C . LEU B 1 197 ? 0.598 16.540 82.712 1.00 20.35 196 LEU B C 1
ATOM 3036 O O . LEU B 1 197 ? 0.325 15.339 82.707 1.00 19.51 196 LEU B O 1
ATOM 3041 N N . PHE B 1 198 ? 1.487 17.082 81.882 1.00 16.91 197 PHE B N 1
ATOM 3042 C CA . PHE B 1 198 ? 2.181 16.259 80.897 1.00 20.57 197 PHE B CA 1
ATOM 3043 C C . PHE B 1 198 ? 3.156 15.284 81.556 1.00 17.10 197 PHE B C 1
ATOM 3044 O O . PHE B 1 198 ? 3.137 14.099 81.264 1.00 20.13 197 PHE B O 1
ATOM 3052 N N . LEU B 1 199 ? 4.011 15.797 82.434 1.00 17.53 198 LEU B N 1
ATOM 3053 C CA . LEU B 1 199 ? 5.029 14.968 83.066 1.00 19.64 198 LEU B CA 1
ATOM 3054 C C . LEU B 1 199 ? 4.433 13.875 83.962 1.00 17.66 198 LEU B C 1
ATOM 3055 O O . LEU B 1 199 ? 4.906 12.739 83.950 1.00 18.08 198 LEU B O 1
ATOM 3060 N N . SER B 1 200 ? 3.392 14.206 84.723 1.00 19.25 199 SER B N 1
ATOM 3061 C CA . SER B 1 200 ? 2.769 13.216 85.604 1.00 18.43 199 SER B CA 1
ATOM 3062 C C . SER B 1 200 ? 2.101 12.112 84.800 1.00 21.79 199 SER B C 1
ATOM 3063 O O . SER B 1 200 ? 1.958 10.980 85.278 1.00 20.34 199 SER B O 1
ATOM 3066 N N . LYS B 1 201 ? 1.704 12.436 83.570 1.00 20.88 200 LYS B N 1
ATOM 3067 C CA . LYS B 1 201 ? 1.078 11.459 82.695 1.00 21.03 200 LYS B CA 1
ATOM 3068 C C . LYS B 1 201 ? 2.077 10.840 81.715 1.00 22.27 200 LYS B C 1
ATOM 3069 O O . LYS B 1 201 ? 1.678 10.159 80.776 1.00 21.22 200 LYS B O 1
ATOM 3075 N N . GLN B 1 202 ? 3.365 11.080 81.947 1.00 20.10 201 GLN B N 1
ATOM 3076 C CA . GLN B 1 202 ? 4.442 10.441 81.183 1.00 17.42 201 GLN B CA 1
ATOM 3077 C C . GLN B 1 202 ? 4.349 10.777 79.693 1.00 24.59 201 GLN B C 1
ATOM 3078 O O . GLN B 1 202 ? 4.712 9.972 78.832 1.00 21.51 201 GLN B O 1
ATOM 3084 N N . LEU B 1 203 ? 3.893 11.988 79.400 1.00 21.34 202 LEU B N 1
ATOM 3085 C CA . LEU B 1 203 ? 3.718 12.412 78.020 1.00 20.20 202 LEU B CA 1
ATOM 3086 C C . LEU B 1 203 ? 4.909 13.146 77.430 1.00 21.48 202 LEU B C 1
ATOM 3087 O O . LEU B 1 203 ? 5.036 13.217 76.214 1.00 22.70 202 LEU B O 1
ATOM 3092 N N . GLY B 1 204 ? 5.757 13.706 78.285 1.00 19.77 203 GLY B N 1
ATOM 3093 C CA . GLY B 1 204 ? 6.852 14.554 77.845 1.00 21.86 203 GLY B CA 1
ATOM 3094 C C . GLY B 1 204 ? 6.347 15.948 77.505 1.00 22.29 203 GLY B C 1
ATOM 3095 O O . GLY B 1 204 ? 5.152 16.123 77.288 1.00 20.59 203 GLY B O 1
ATOM 3096 N N . ILE B 1 205 ? 7.244 16.935 77.483 1.00 21.03 204 ILE B N 1
ATOM 3097 C CA . ILE B 1 205 ? 6.902 18.302 77.073 1.00 20.87 204 ILE B CA 1
ATOM 3098 C C . ILE B 1 205 ? 7.826 18.826 75.974 1.00 23.17 204 ILE B C 1
ATOM 3099 O O . ILE B 1 205 ? 7.766 20.000 75.605 1.00 21.19 204 ILE B O 1
ATOM 3104 N N . ASP B 1 206 ? 8.676 17.956 75.446 1.00 21.13 205 ASP B N 1
ATOM 3105 C CA . ASP B 1 206 ? 9.679 18.421 74.499 1.00 23.84 205 ASP B CA 1
ATOM 3106 C C . ASP B 1 206 ? 9.385 18.017 73.058 1.00 26.77 205 ASP B C 1
ATOM 3107 O O . ASP B 1 206 ? 10.235 18.175 72.186 1.00 34.28 205 ASP B O 1
ATOM 3112 N N . TRP B 1 207 ? 8.183 17.511 72.805 1.00 23.28 206 TRP B N 1
ATOM 3113 C CA . TRP B 1 207 ? 7.786 17.148 71.443 1.00 24.22 206 TRP B CA 1
ATOM 3114 C C . TRP B 1 207 ? 6.925 18.207 70.769 1.00 29.67 206 TRP B C 1
ATOM 3115 O O . TRP B 1 207 ? 6.660 18.126 69.554 1.00 25.12 206 TRP B O 1
ATOM 3127 N N . ASP C 1 8 ? 6.450 -2.642 37.738 1.00 44.94 7 ASP C N 1
ATOM 3128 C CA . ASP C 1 8 ? 7.104 -2.608 39.043 1.00 52.20 7 ASP C CA 1
ATOM 3129 C C . ASP C 1 8 ? 8.518 -2.043 38.931 1.00 54.66 7 ASP C C 1
ATOM 3130 O O . ASP C 1 8 ? 9.476 -2.620 39.448 1.00 51.66 7 ASP C O 1
ATOM 3132 N N . LYS C 1 9 ? 8.638 -0.917 38.237 1.00 49.99 8 LYS C N 1
ATOM 3133 C CA . LYS C 1 9 ? 9.900 -0.196 38.135 1.00 41.41 8 LYS C CA 1
ATOM 3134 C C . LYS C 1 9 ? 9.673 1.209 38.665 1.00 30.66 8 LYS C C 1
ATOM 3135 O O . LYS C 1 9 ? 9.481 2.143 37.888 1.00 34.58 8 LYS C O 1
ATOM 3141 N N . PRO C 1 10 ? 9.683 1.359 39.996 1.00 36.00 9 PRO C N 1
ATOM 3142 C CA . PRO C 1 10 ? 9.346 2.612 40.675 1.00 32.93 9 PRO C CA 1
ATOM 3143 C C . PRO C 1 10 ? 10.108 3.799 40.099 1.00 29.42 9 PRO C C 1
ATOM 3144 O O . PRO C 1 10 ? 9.504 4.843 39.856 1.00 31.05 9 PRO C O 1
ATOM 3148 N N . LEU C 1 11 ? 11.412 3.643 39.880 1.00 24.65 10 LEU C N 1
ATOM 3149 C CA . LEU C 1 11 ? 12.217 4.739 39.341 1.00 24.30 10 LEU C CA 1
ATOM 3150 C C . LEU C 1 11 ? 11.762 5.169 37.959 1.00 24.52 10 LEU C C 1
ATOM 3151 O O . LEU C 1 11 ? 11.762 6.354 37.643 1.00 28.08 10 LEU C O 1
ATOM 3156 N N . ARG C 1 12 ? 11.388 4.199 37.135 1.00 24.85 11 ARG C N 1
ATOM 3157 C CA . ARG C 1 12 ? 10.998 4.491 35.758 1.00 31.11 11 ARG C CA 1
ATOM 3158 C C . ARG C 1 12 ? 9.643 5.185 35.678 1.00 30.64 11 ARG C C 1
ATOM 3159 O O . ARG C 1 12 ? 9.419 6.024 34.801 1.00 27.91 11 ARG C O 1
ATOM 3167 N N . LYS C 1 13 ? 8.731 4.836 36.580 1.00 26.19 12 LYS C N 1
ATOM 3168 C CA . LYS C 1 13 ? 7.459 5.548 36.636 1.00 28.87 12 LYS C CA 1
ATOM 3169 C C . LYS C 1 13 ? 7.701 6.974 37.103 1.00 26.46 12 LYS C C 1
ATOM 3170 O O . LYS C 1 13 ? 7.081 7.921 36.614 1.00 25.09 12 LYS C O 1
ATOM 3176 N N . ILE C 1 14 ? 8.620 7.126 38.047 1.00 26.34 13 ILE C N 1
ATOM 3177 C CA . ILE C 1 14 ? 8.923 8.447 38.592 1.00 27.49 13 ILE C CA 1
ATOM 3178 C C . ILE C 1 14 ? 9.516 9.357 37.519 1.00 28.34 13 ILE C C 1
ATOM 3179 O O . ILE C 1 14 ? 9.055 10.491 37.325 1.00 24.72 13 ILE C O 1
ATOM 3184 N N . SER C 1 15 ? 10.531 8.869 36.814 1.00 24.85 14 SER C N 1
ATOM 3185 C CA . SER C 1 15 ? 11.190 9.708 35.819 1.00 25.28 14 SER C CA 1
ATOM 3186 C C . SER C 1 15 ? 10.246 10.086 34.687 1.00 26.11 14 SER C C 1
ATOM 3187 O O . SER C 1 15 ? 10.288 11.212 34.190 1.00 25.46 14 SER C O 1
ATOM 3190 N N . ALA C 1 16 ? 9.378 9.158 34.299 1.00 27.27 15 ALA C N 1
ATOM 3191 C CA . ALA C 1 16 ? 8.435 9.429 33.213 1.00 29.22 15 ALA C CA 1
ATOM 3192 C C . ALA C 1 16 ? 7.401 10.473 33.628 1.00 27.64 15 ALA C C 1
ATOM 3193 O O . ALA C 1 16 ? 7.087 11.391 32.865 1.00 27.88 15 ALA C O 1
ATOM 3195 N N . ALA C 1 17 ? 6.886 10.344 34.849 1.00 28.19 16 ALA C N 1
ATOM 3196 C CA . ALA C 1 17 ? 5.859 11.260 35.334 1.00 25.53 16 ALA C CA 1
ATOM 3197 C C . ALA C 1 17 ? 6.415 12.668 35.458 1.00 28.30 16 ALA C C 1
ATOM 3198 O O . ALA C 1 17 ? 5.745 13.649 35.122 1.00 24.85 16 ALA C O 1
ATOM 3200 N N . PHE C 1 18 ? 7.650 12.768 35.938 1.00 24.31 17 PHE C N 1
ATOM 3201 C CA . PHE C 1 18 ? 8.239 14.073 36.184 1.00 25.22 17 PHE C CA 1
ATOM 3202 C C . PHE C 1 18 ? 8.793 14.709 34.917 1.00 24.60 17 PHE C C 1
ATOM 3203 O O . PHE C 1 18 ? 8.856 15.933 34.804 1.00 25.91 17 PHE C O 1
ATOM 3211 N N . LYS C 1 19 ? 9.157 13.872 33.957 1.00 24.21 18 LYS C N 1
ATOM 3212 C CA . LYS C 1 19 ? 9.544 14.367 32.647 1.00 27.91 18 LYS C CA 1
ATOM 3213 C C . LYS C 1 19 ? 8.373 15.127 32.034 1.00 29.73 18 LYS C C 1
ATOM 3214 O O . LYS C 1 19 ? 8.551 16.208 31.473 1.00 25.48 18 LYS C O 1
ATOM 3220 N N . LYS C 1 20 ? 7.167 14.572 32.156 1.00 27.96 19 LYS C N 1
ATOM 3221 C CA . LYS C 1 20 ? 5.985 15.211 31.575 1.00 27.58 19 LYS C CA 1
ATOM 3222 C C . LYS C 1 20 ? 5.676 16.535 32.262 1.00 30.07 19 LYS C C 1
ATOM 3223 O O . LYS C 1 20 ? 5.314 17.514 31.613 1.00 26.60 19 LYS C O 1
ATOM 3229 N N . LEU C 1 21 ? 5.813 16.570 33.582 1.00 23.39 20 LEU C N 1
ATOM 3230 C CA . LEU C 1 21 ? 5.582 17.811 34.305 1.00 26.99 20 LEU C CA 1
ATOM 3231 C C . LEU C 1 21 ? 6.606 18.896 33.957 1.00 26.53 20 LEU C C 1
ATOM 3232 O O . LEU C 1 21 ? 6.264 20.077 33.882 1.00 25.17 20 LEU C O 1
ATOM 3237 N N . ALA C 1 22 ? 7.858 18.502 33.755 1.00 23.51 21 ALA C N 1
ATOM 3238 C CA . ALA C 1 22 ? 8.901 19.471 33.417 1.00 23.78 21 ALA C CA 1
ATOM 3239 C C . ALA C 1 22 ? 8.606 20.097 32.055 1.00 27.43 21 ALA C C 1
ATOM 3240 O O . ALA C 1 22 ? 8.868 21.279 31.832 1.00 28.89 21 ALA C O 1
ATOM 3242 N N . ILE C 1 23 ? 8.049 19.299 31.151 1.00 29.08 22 ILE C N 1
ATOM 3243 C CA . ILE C 1 23 ? 7.644 19.824 29.850 1.00 28.95 22 ILE C CA 1
ATOM 3244 C C . ILE C 1 23 ? 6.535 20.867 30.003 1.00 34.12 22 ILE C C 1
ATOM 3245 O O . ILE C 1 23 ? 6.551 21.897 29.329 1.00 29.11 22 ILE C O 1
ATOM 3250 N N . ILE C 1 24 ? 5.589 20.623 30.908 1.00 29.95 23 ILE C N 1
ATOM 3251 C CA . ILE C 1 24 ? 4.539 21.603 31.172 1.00 29.55 23 ILE C CA 1
ATOM 3252 C C . ILE C 1 24 ? 5.109 22.902 31.749 1.00 32.48 23 ILE C C 1
ATOM 3253 O O . ILE C 1 24 ? 4.861 23.986 31.219 1.00 33.28 23 ILE C O 1
ATOM 3258 N N . VAL C 1 25 ? 5.882 22.796 32.828 1.00 30.69 24 VAL C N 1
ATOM 3259 C CA A VAL C 1 25 ? 6.453 23.962 33.494 0.34 30.79 24 VAL C CA 1
ATOM 3260 C CA B VAL C 1 25 ? 6.408 23.994 33.472 0.66 30.78 24 VAL C CA 1
ATOM 3261 C C . VAL C 1 25 ? 7.385 24.765 32.584 1.00 32.90 24 VAL C C 1
ATOM 3262 O O . VAL C 1 25 ? 7.591 25.959 32.782 1.00 35.56 24 VAL C O 1
ATOM 3269 N N . ASN C 1 26 ? 7.961 24.101 31.590 1.00 30.85 25 ASN C N 1
ATOM 3270 C CA . ASN C 1 26 ? 8.889 24.786 30.689 1.00 34.56 25 ASN C CA 1
ATOM 3271 C C . ASN C 1 26 ? 8.213 25.307 29.422 1.00 39.95 25 ASN C C 1
ATOM 3272 O O . ASN C 1 26 ? 8.875 25.774 28.494 1.00 45.42 25 ASN C O 1
ATOM 3277 N N . SER C 1 27 ? 6.887 25.240 29.402 1.00 40.05 26 SER C N 1
ATOM 3278 C CA . SER C 1 27 ? 6.117 25.654 28.238 1.00 40.67 26 SER C CA 1
ATOM 3279 C C . SER C 1 27 ? 5.584 27.063 28.441 1.00 44.81 26 SER C C 1
ATOM 3280 O O . SER C 1 27 ? 5.511 27.551 29.572 1.00 40.69 26 SER C O 1
ATOM 3283 N N . PRO C 1 28 ? 5.211 27.734 27.344 1.00 48.77 27 PRO C N 1
ATOM 3284 C CA . PRO C 1 28 ? 4.566 29.037 27.516 1.00 51.89 27 PRO C CA 1
ATOM 3285 C C . PRO C 1 28 ? 3.240 28.843 28.244 1.00 50.19 27 PRO C C 1
ATOM 3286 O O . PRO C 1 28 ? 2.513 27.893 27.934 1.00 48.33 27 PRO C O 1
ATOM 3290 N N . ASN C 1 29 ? 2.938 29.717 29.199 1.00 51.30 28 ASN C N 1
ATOM 3291 C CA . ASN C 1 29 ? 1.679 29.642 29.932 1.00 46.94 28 ASN C CA 1
ATOM 3292 C C . ASN C 1 29 ? 1.442 28.255 30.536 1.00 49.73 28 ASN C C 1
ATOM 3293 O O . ASN C 1 29 ? 0.494 27.562 30.161 1.00 47.71 28 ASN C O 1
ATOM 3298 N N . PRO C 1 30 ? 2.310 27.843 31.471 1.00 45.87 29 PRO C N 1
ATOM 3299 C CA . PRO C 1 30 ? 2.152 26.525 32.095 1.00 43.39 29 PRO C CA 1
ATOM 3300 C C . PRO C 1 30 ? 0.857 26.419 32.880 1.00 32.09 29 PRO C C 1
ATOM 3301 O O . PRO C 1 30 ? 0.475 27.352 33.588 1.00 41.57 29 PRO C O 1
ATOM 3305 N N . GLU C 1 31 ? 0.175 25.292 32.719 1.00 36.03 30 GLU C N 1
ATOM 3306 C CA . GLU C 1 31 ? -0.972 24.947 33.549 1.00 35.16 30 GLU C CA 1
ATOM 3307 C C . GLU C 1 31 ? -0.738 23.551 34.103 1.00 30.13 30 GLU C C 1
ATOM 3308 O O . GLU C 1 31 ? -0.658 22.583 33.346 1.00 29.48 30 GLU C O 1
ATOM 3314 N N . VAL C 1 32 ? -0.613 23.443 35.422 1.00 28.29 31 VAL C N 1
ATOM 3315 C CA . VAL C 1 32 ? -0.298 22.156 36.036 1.00 28.30 31 VAL C CA 1
ATOM 3316 C C . VAL C 1 32 ? -1.535 21.560 36.696 1.00 26.51 31 VAL C C 1
ATOM 3317 O O . VAL C 1 32 ? -1.996 22.068 37.716 1.00 25.81 31 VAL C O 1
ATOM 3321 N N . PRO C 1 33 ? -2.077 20.484 36.114 1.00 27.44 32 PRO C N 1
ATOM 3322 C CA . PRO C 1 33 ? -3.265 19.844 36.691 1.00 28.67 32 PRO C CA 1
ATOM 3323 C C . PRO C 1 33 ? -2.960 19.259 38.068 1.00 27.94 32 PRO C C 1
ATOM 3324 O O . PRO C 1 33 ? -1.923 18.618 38.242 1.00 26.51 32 PRO C O 1
ATOM 3328 N N . VAL C 1 34 ? -3.851 19.470 39.030 1.00 27.80 33 VAL C N 1
ATOM 3329 C CA . VAL C 1 34 ? -3.663 18.897 40.360 1.00 26.50 33 VAL C CA 1
ATOM 3330 C C . VAL C 1 34 ? -3.614 17.374 40.265 1.00 28.29 33 VAL C C 1
ATOM 3331 O O . VAL C 1 34 ? -2.790 16.729 40.915 1.00 26.45 33 VAL C O 1
ATOM 3335 N N . THR C 1 35 ? -4.484 16.794 39.437 1.00 26.96 34 THR C N 1
ATOM 3336 C CA . THR C 1 35 ? -4.498 15.345 39.261 1.00 26.53 34 THR C CA 1
ATOM 3337 C C . THR C 1 35 ? -3.131 14.819 38.808 1.00 27.87 34 THR C C 1
ATOM 3338 O O . THR C 1 35 ? -2.575 13.901 39.415 1.00 27.63 34 THR C O 1
ATOM 3342 N N . GLN C 1 36 ? -2.591 15.409 37.748 1.00 25.63 35 GLN C N 1
ATOM 3343 C CA . GLN C 1 36 ? -1.310 14.963 37.209 1.00 27.27 35 GLN C CA 1
ATOM 3344 C C . GLN C 1 36 ? -0.180 15.196 38.213 1.00 26.90 35 GLN C C 1
ATOM 3345 O O . GLN C 1 36 ? 0.651 14.310 38.439 1.00 26.31 35 GLN C O 1
ATOM 3351 N N . PHE C 1 37 ? -0.162 16.380 38.819 1.00 28.45 36 PHE C N 1
ATOM 3352 C CA . PHE C 1 37 ? 0.861 16.712 39.808 1.00 27.42 36 PHE C CA 1
ATOM 3353 C C . PHE C 1 37 ? 0.815 15.756 40.997 1.00 25.79 36 PHE C C 1
ATOM 3354 O O . PHE C 1 37 ? 1.830 15.157 41.361 1.00 26.46 36 PHE C O 1
ATOM 3362 N N . SER C 1 38 ? -0.361 15.607 41.599 1.00 24.62 37 SER C N 1
ATOM 3363 C CA . SER C 1 38 ? -0.480 14.761 42.787 1.00 27.46 37 SER C CA 1
ATOM 3364 C C . SER C 1 38 ? -0.152 13.300 42.461 1.00 26.67 37 SER C C 1
ATOM 3365 O O . SER C 1 38 ? 0.456 12.596 43.269 1.00 21.11 37 SER C O 1
ATOM 3368 N N . HIS C 1 39 ? -0.536 12.838 41.273 1.00 25.70 38 HIS C N 1
ATOM 3369 C CA . HIS C 1 39 ? -0.196 11.480 40.874 1.00 22.62 38 HIS C CA 1
ATOM 3370 C C . HIS C 1 39 ? 1.310 11.230 40.853 1.00 26.33 38 HIS C C 1
ATOM 3371 O O . HIS C 1 39 ? 1.777 10.215 41.377 1.00 25.82 38 HIS C O 1
ATOM 3378 N N . ALA C 1 40 ? 2.054 12.131 40.212 1.00 21.17 39 ALA C N 1
ATOM 3379 C CA . ALA C 1 40 ? 3.513 12.011 40.149 1.00 21.48 39 ALA C CA 1
ATOM 3380 C C . ALA C 1 40 ? 4.109 12.038 41.559 1.00 19.87 39 ALA C C 1
ATOM 3381 O O . ALA C 1 40 ? 4.977 11.230 41.886 1.00 23.71 39 ALA C O 1
ATOM 3383 N N . CYS C 1 41 ? 3.639 12.960 42.389 1.00 21.33 40 CYS C N 1
ATOM 3384 C CA . CYS C 1 41 ? 4.128 13.028 43.767 1.00 22.04 40 CYS C CA 1
ATOM 3385 C C . CYS C 1 41 ? 3.855 11.731 44.518 1.00 23.92 40 CYS C C 1
ATOM 3386 O O . CYS C 1 41 ? 4.677 11.287 45.323 1.00 24.46 40 CYS C O 1
ATOM 3389 N N . SER C 1 42 ? 2.710 11.110 44.246 1.00 18.92 41 SER C N 1
ATOM 3390 C CA . SER C 1 42 ? 2.401 9.837 44.896 1.00 21.80 41 SER C CA 1
ATOM 3391 C C . SER C 1 42 ? 3.377 8.721 44.511 1.00 22.36 41 SER C C 1
ATOM 3392 O O . SER C 1 42 ? 3.552 7.761 45.261 1.00 26.71 41 SER C O 1
ATOM 3395 N N . LEU C 1 43 ? 4.004 8.832 43.341 1.00 22.71 42 LEU C N 1
ATOM 3396 C CA . LEU C 1 43 ? 4.976 7.830 42.910 1.00 20.50 42 LEU C CA 1
ATOM 3397 C C . LEU C 1 43 ? 6.270 7.887 43.722 1.00 23.48 42 LEU C C 1
ATOM 3398 O O . LEU C 1 43 ? 7.023 6.911 43.786 1.00 21.86 42 LEU C O 1
ATOM 3403 N N . VAL C 1 44 ? 6.529 9.045 44.315 1.00 23.30 43 VAL C N 1
ATOM 3404 C CA . VAL C 1 44 ? 7.730 9.257 45.116 1.00 23.20 43 VAL C CA 1
ATOM 3405 C C . VAL C 1 44 ? 7.494 8.781 46.554 1.00 25.71 43 VAL C C 1
ATOM 3406 O O . VAL C 1 44 ? 8.421 8.340 47.248 1.00 23.96 43 VAL C O 1
ATOM 3410 N N . SER C 1 45 ? 6.241 8.841 46.990 1.00 19.85 44 SER C N 1
ATOM 3411 C CA . SER C 1 45 ? 5.898 8.496 48.375 1.00 20.98 44 SER C CA 1
ATOM 3412 C C . SER C 1 45 ? 6.591 7.230 48.912 1.00 21.98 44 SER C C 1
ATOM 3413 O O . SER C 1 45 ? 7.136 7.253 50.020 1.00 23.08 44 SER C O 1
ATOM 3416 N N . PRO C 1 46 ? 6.580 6.126 48.144 1.00 22.18 45 PRO C N 1
ATOM 3417 C CA . PRO C 1 46 ? 7.144 4.889 48.699 1.00 29.84 45 PRO C CA 1
ATOM 3418 C C . PRO C 1 46 ? 8.656 4.944 48.952 1.00 27.81 45 PRO C C 1
ATOM 3419 O O . PRO C 1 46 ? 9.157 4.133 49.731 1.00 24.05 45 PRO C O 1
ATOM 3423 N N . LEU C 1 47 ? 9.376 5.873 48.326 1.00 26.50 46 LEU C N 1
ATOM 3424 C CA . LEU C 1 47 ? 10.820 5.968 48.576 1.00 24.12 46 LEU C CA 1
ATOM 3425 C C . LEU C 1 47 ? 11.128 6.263 50.043 1.00 22.36 46 LEU C C 1
ATOM 3426 O O . LEU C 1 47 ? 12.124 5.775 50.584 1.00 24.29 46 LEU C O 1
ATOM 3431 N N . PHE C 1 48 ? 10.296 7.069 50.694 1.00 19.10 47 PHE C N 1
ATOM 3432 C CA . PHE C 1 48 ? 10.551 7.392 52.101 1.00 20.30 47 PHE C CA 1
ATOM 3433 C C . PHE C 1 48 ? 10.513 6.158 53.008 1.00 22.36 47 PHE C C 1
ATOM 3434 O O . PHE C 1 48 ? 11.390 5.969 53.858 1.00 21.86 47 PHE C O 1
ATOM 3442 N N . GLY C 1 49 ? 9.506 5.312 52.816 1.00 25.23 48 GLY C N 1
ATOM 3443 C CA . GLY C 1 49 ? 9.418 4.052 53.537 1.00 24.75 48 GLY C CA 1
ATOM 3444 C C . GLY C 1 49 ? 10.637 3.176 53.304 1.00 22.00 48 GLY C C 1
ATOM 3445 O O . GLY C 1 49 ? 11.107 2.485 54.209 1.00 23.95 48 GLY C O 1
ATOM 3446 N N . CYS C 1 50 ? 11.169 3.214 52.089 1.00 20.96 49 CYS C N 1
ATOM 3447 C CA . CYS C 1 50 ? 12.353 2.414 51.773 1.00 26.26 49 CYS C CA 1
ATOM 3448 C C . CYS C 1 50 ? 13.549 2.808 52.615 1.00 20.53 49 CYS C C 1
ATOM 3449 O O . CYS C 1 50 ? 14.391 1.969 52.929 1.00 21.22 49 CYS C O 1
ATOM 3452 N N . LEU C 1 51 ? 13.636 4.092 52.956 1.00 19.43 50 LEU C N 1
AT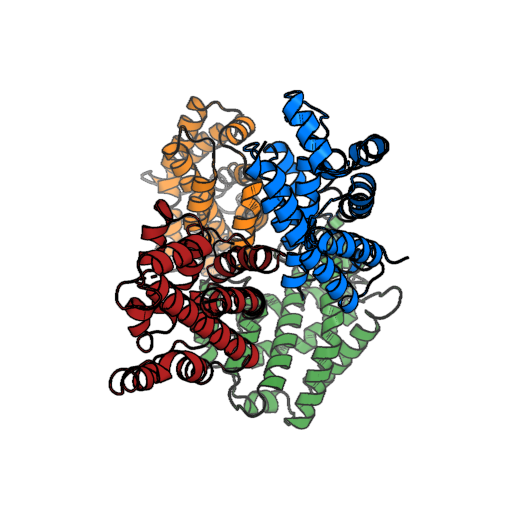OM 3453 C CA . LEU C 1 51 ? 14.789 4.607 53.679 1.00 19.01 50 LEU C CA 1
ATOM 3454 C C . LEU C 1 51 ? 14.758 4.223 55.157 1.00 20.35 50 LEU C C 1
ATOM 3455 O O . LEU C 1 51 ? 15.758 4.369 55.856 1.00 22.53 50 LEU C O 1
ATOM 3460 N N . GLY C 1 52 ? 13.608 3.739 55.627 1.00 19.08 51 GLY C N 1
ATOM 3461 C CA . GLY C 1 52 ? 13.502 3.220 56.981 1.00 22.97 51 GLY C CA 1
ATOM 3462 C C . GLY C 1 52 ? 13.089 4.225 58.042 1.00 21.91 51 GLY C C 1
ATOM 3463 O O . GLY C 1 52 ? 12.717 5.359 57.744 1.00 22.83 51 GLY C O 1
ATOM 3464 N N . ILE C 1 53 ? 13.174 3.808 59.301 1.00 21.32 52 ILE C N 1
ATOM 3465 C CA . ILE C 1 53 ? 12.607 4.579 60.411 1.00 22.55 52 ILE C CA 1
ATOM 3466 C C . ILE C 1 53 ? 13.165 5.991 60.589 1.00 25.33 52 ILE C C 1
ATOM 3467 O O . ILE C 1 53 ? 12.503 6.847 61.185 1.00 21.01 52 ILE C O 1
ATOM 3472 N N . ALA C 1 54 ? 14.374 6.241 60.091 1.00 19.42 53 ALA C N 1
ATOM 3473 C CA . ALA C 1 54 ? 14.911 7.597 60.150 1.00 18.65 53 ALA C CA 1
ATOM 3474 C C . ALA C 1 54 ? 13.958 8.585 59.477 1.00 22.61 53 ALA C C 1
ATOM 3475 O O . ALA C 1 54 ? 13.862 9.745 59.880 1.00 18.29 53 ALA C O 1
ATOM 3477 N N . PHE C 1 55 ? 13.275 8.129 58.430 1.00 20.46 54 PHE C N 1
ATOM 3478 C CA . PHE C 1 55 ? 12.399 9.011 57.677 1.00 19.39 54 PHE C CA 1
ATOM 3479 C C . PHE C 1 55 ? 10.927 8.823 58.025 1.00 21.58 54 PHE C C 1
ATOM 3480 O O . PHE C 1 55 ? 10.042 9.144 57.241 1.00 17.80 54 PHE C O 1
ATOM 3488 N N . LYS C 1 56 ? 10.667 8.331 59.231 1.00 19.11 55 LYS C N 1
ATOM 3489 C CA . LYS C 1 56 ? 9.291 8.196 59.697 1.00 21.19 55 LYS C CA 1
ATOM 3490 C C . LYS C 1 56 ? 8.500 9.505 59.621 1.00 19.42 55 LYS C C 1
ATOM 3491 O O . LYS C 1 56 ? 7.308 9.481 59.327 1.00 23.38 55 LYS C O 1
ATOM 3497 N N . PHE C 1 57 ? 9.148 10.645 59.884 1.00 15.64 56 PHE C N 1
ATOM 3498 C CA . PHE C 1 57 ? 8.459 11.931 59.818 1.00 18.37 56 PHE C CA 1
ATOM 3499 C C . PHE C 1 57 ? 7.769 12.132 58.471 1.00 20.37 56 PHE C C 1
ATOM 3500 O O . PHE C 1 57 ? 6.776 12.845 58.389 1.00 20.25 56 PHE C O 1
ATOM 3508 N N . ALA C 1 58 ? 8.304 11.514 57.422 1.00 18.56 57 ALA C N 1
ATOM 3509 C CA . ALA C 1 58 ? 7.775 11.749 56.080 1.00 21.76 57 ALA C CA 1
ATOM 3510 C C . ALA C 1 58 ? 6.407 11.100 55.860 1.00 23.36 57 ALA C C 1
ATOM 3511 O O . ALA C 1 58 ? 5.701 11.446 54.918 1.00 21.87 57 ALA C O 1
ATOM 3513 N N . GLU C 1 59 ? 6.020 10.165 56.721 1.00 21.97 58 GLU C N 1
ATOM 3514 C CA . GLU C 1 59 ? 4.695 9.577 56.569 1.00 25.85 58 GLU C CA 1
ATOM 3515 C C . GLU C 1 59 ? 3.609 10.647 56.732 1.00 22.46 58 GLU C C 1
ATOM 3516 O O . GLU C 1 59 ? 2.710 10.757 55.896 1.00 25.68 58 GLU C O 1
ATOM 3522 N N . MET C 1 60 ? 3.716 11.456 57.781 1.00 22.78 59 MET C N 1
ATOM 3523 C CA . MET C 1 60 ? 2.768 12.544 58.010 1.00 24.40 59 MET C CA 1
ATOM 3524 C C . MET C 1 60 ? 3.093 13.791 57.204 1.00 30.19 59 MET C C 1
ATOM 3525 O O . MET C 1 60 ? 2.187 14.487 56.744 1.00 28.20 59 MET C O 1
ATOM 3530 N N . ASP C 1 61 ? 4.381 14.083 57.044 1.00 24.26 60 ASP C N 1
ATOM 3531 C CA . ASP C 1 61 ? 4.787 15.350 56.438 1.00 23.39 60 ASP C CA 1
ATOM 3532 C C . ASP C 1 61 ? 4.960 15.312 54.924 1.00 20.51 60 ASP C C 1
ATOM 3533 O O . ASP C 1 61 ? 5.111 16.368 54.311 1.00 22.31 60 ASP C O 1
ATOM 3538 N N . TYR C 1 62 ? 4.952 14.119 54.333 1.00 22.48 61 TYR C N 1
ATOM 3539 C CA . TYR C 1 62 ? 4.926 13.999 52.865 1.00 18.29 61 TYR C CA 1
ATOM 3540 C C . TYR C 1 62 ? 3.800 13.098 52.357 1.00 23.57 61 TYR C C 1
ATOM 3541 O O . TYR C 1 62 ? 2.852 13.572 51.717 1.00 23.03 61 TYR C O 1
ATOM 3550 N N . VAL C 1 63 ? 3.905 11.802 52.635 1.00 19.79 62 VAL C N 1
ATOM 3551 C CA . VAL C 1 63 ? 2.948 10.839 52.094 1.00 22.68 62 VAL C CA 1
ATOM 3552 C C . VAL C 1 63 ? 1.492 11.262 52.338 1.00 22.16 62 VAL C C 1
ATOM 3553 O O . VAL C 1 63 ? 0.696 11.282 51.409 1.00 24.54 62 VAL C O 1
ATOM 3557 N N . ALA C 1 64 ? 1.152 11.607 53.578 1.00 21.94 63 ALA C N 1
ATOM 3558 C CA . ALA C 1 64 ? -0.233 11.965 53.921 1.00 28.15 63 ALA C CA 1
ATOM 3559 C C . ALA C 1 64 ? -0.690 13.253 53.257 1.00 30.10 63 ALA C C 1
ATOM 3560 O O . ALA C 1 64 ? -1.880 13.445 52.979 1.00 25.79 63 ALA C O 1
ATOM 3574 N N . VAL C 1 66 ? 0.517 14.352 50.309 1.00 18.88 65 VAL C N 1
ATOM 3575 C CA . VAL C 1 66 ? 0.299 13.977 48.910 1.00 21.72 65 VAL C CA 1
ATOM 3576 C C . VAL C 1 66 ? -1.094 13.357 48.747 1.00 30.12 65 VAL C C 1
ATOM 3577 O O . VAL C 1 66 ? -1.808 13.615 47.771 1.00 23.39 65 VAL C O 1
ATOM 3581 N N . ASP C 1 67 ? -1.475 12.527 49.709 1.00 24.44 66 ASP C N 1
ATOM 3582 C CA . ASP C 1 67 ? -2.752 11.829 49.622 1.00 26.78 66 ASP C CA 1
ATOM 3583 C C . ASP C 1 67 ? -3.900 12.820 49.715 1.00 28.36 66 ASP C C 1
ATOM 3584 O O . ASP C 1 67 ? -4.932 12.635 49.075 1.00 30.54 66 ASP C O 1
ATOM 3589 N N . ASP C 1 68 ? -3.718 13.873 50.509 1.00 27.00 67 ASP C N 1
ATOM 3590 C CA . ASP C 1 68 ? -4.723 14.927 50.615 1.00 31.44 67 ASP C CA 1
ATOM 3591 C C . ASP C 1 68 ? -4.889 15.628 49.271 1.00 31.46 67 ASP C C 1
ATOM 3592 O O . ASP C 1 68 ? -6.002 15.967 48.874 1.00 28.19 67 ASP C O 1
ATOM 3597 N N . LEU C 1 69 ? -3.779 15.856 48.575 1.00 27.52 68 LEU C N 1
ATOM 3598 C CA . LEU C 1 69 ? -3.832 16.516 47.273 1.00 25.85 68 LEU C CA 1
ATOM 3599 C C . LEU C 1 69 ? -4.509 15.633 46.238 1.00 27.53 68 LEU C C 1
ATOM 3600 O O . LEU C 1 69 ? -5.274 16.123 45.406 1.00 27.51 68 LEU C O 1
ATOM 3605 N N . VAL C 1 70 ? -4.215 14.337 46.285 1.00 25.45 69 VAL C N 1
ATOM 3606 C CA . VAL C 1 70 ? -4.837 13.373 45.380 1.00 26.62 69 VAL C CA 1
ATOM 3607 C C . VAL C 1 70 ? -6.351 13.409 45.561 1.00 27.56 69 VAL C C 1
ATOM 3608 O O . VAL C 1 70 ? -7.115 13.396 44.595 1.00 29.07 69 VAL C O 1
ATOM 3612 N N . ARG C 1 71 ? -6.767 13.466 46.818 1.00 30.28 70 ARG C N 1
ATOM 3613 C CA . ARG C 1 71 ? -8.171 13.540 47.191 1.00 34.85 70 ARG C CA 1
ATOM 3614 C C . ARG C 1 71 ? -8.848 14.784 46.622 1.00 36.27 70 ARG C C 1
ATOM 3615 O O . ARG C 1 71 ? -9.958 14.708 46.102 1.00 39.85 70 ARG C O 1
ATOM 3623 N N . ALA C 1 72 ? -8.183 15.930 46.724 1.00 28.69 71 ALA C N 1
ATOM 3624 C CA . ALA C 1 72 ? -8.785 17.190 46.286 1.00 32.11 71 ALA C CA 1
ATOM 3625 C C . ALA C 1 72 ? -8.688 17.399 44.778 1.00 35.37 71 ALA C C 1
ATOM 3626 O O . ALA C 1 72 ? -9.315 18.303 44.229 1.00 36.36 71 ALA C O 1
ATOM 3628 N N . SER C 1 73 ? -7.893 16.575 44.110 1.00 25.09 72 SER C N 1
ATOM 3629 C CA . SER C 1 73 ? -7.628 16.796 42.691 1.00 31.39 72 SER C CA 1
ATOM 3630 C C . SER C 1 73 ? -8.868 16.604 41.825 1.00 35.14 72 SER C C 1
ATOM 3631 O O . SER C 1 73 ? -8.970 17.184 40.743 1.00 35.00 72 SER C O 1
ATOM 3634 N N . SER C 1 74 ? -9.806 15.787 42.296 1.00 31.90 73 SER C N 1
ATOM 3635 C CA . SER C 1 74 ? -11.002 15.492 41.514 1.00 38.59 73 SER C CA 1
ATOM 3636 C C . SER C 1 74 ? -11.892 16.721 41.344 1.00 37.29 73 SER C C 1
ATOM 3637 O O . SER C 1 74 ? -12.769 16.737 40.482 1.00 46.28 73 SER C O 1
ATOM 3640 N N . SER C 1 75 ? -11.662 17.750 42.156 1.00 35.03 74 SER C N 1
ATOM 3641 C CA . SER C 1 75 ? -12.552 18.906 42.178 1.00 38.92 74 SER C CA 1
ATOM 3642 C C . SER C 1 75 ? -11.840 20.233 41.919 1.00 42.63 74 SER C C 1
ATOM 3643 O O . SER C 1 75 ? -12.472 21.287 41.900 1.00 40.18 74 SER C O 1
ATOM 3646 N N . ILE C 1 76 ? -10.526 20.188 41.733 1.00 33.52 75 ILE C N 1
ATOM 3647 C CA . ILE C 1 76 ? -9.766 21.405 41.480 1.00 30.77 75 ILE C CA 1
ATOM 3648 C C . ILE C 1 76 ? -8.899 21.205 40.245 1.00 34.48 75 ILE C C 1
ATOM 3649 O O . ILE C 1 76 ? -8.214 20.192 40.120 1.00 31.88 75 ILE C O 1
ATOM 3654 N N . SER C 1 77 ? -8.941 22.163 39.325 1.00 34.60 76 SER C N 1
ATOM 3655 C CA . SER C 1 77 ? -8.271 22.001 38.037 1.00 36.10 76 SER C CA 1
ATOM 3656 C C . SER C 1 77 ? -6.745 22.083 38.121 1.00 29.93 76 SER C C 1
ATOM 3657 O O . SER C 1 77 ? -6.053 21.092 37.888 1.00 33.74 76 SER C O 1
ATOM 3660 N N . THR C 1 78 ? -6.225 23.259 38.447 1.00 25.23 77 THR C N 1
ATOM 3661 C CA . THR C 1 78 ? -4.782 23.473 38.423 1.00 27.96 77 THR C CA 1
ATOM 3662 C C . THR C 1 78 ? -4.228 23.865 39.789 1.00 25.23 77 THR C C 1
ATOM 3663 O O . THR C 1 78 ? -4.980 24.234 40.693 1.00 27.63 77 THR C O 1
ATOM 3667 N N . LEU C 1 79 ? -2.906 23.789 39.925 1.00 23.47 78 LEU C N 1
ATOM 3668 C CA . LEU C 1 79 ? -2.226 24.256 41.130 1.00 24.00 78 LEU C CA 1
ATOM 3669 C C . LEU C 1 79 ? -2.472 25.739 41.384 1.00 26.08 78 LEU C C 1
ATOM 3670 O O . LEU C 1 79 ? -2.657 26.161 42.523 1.00 24.56 78 LEU C O 1
ATOM 3675 N N . VAL C 1 80 ? -2.467 26.542 40.328 1.00 26.51 79 VAL C N 1
ATOM 3676 C CA . VAL C 1 80 ? -2.712 27.966 40.498 1.00 29.98 79 VAL C CA 1
ATOM 3677 C C . VAL C 1 80 ? -4.116 28.209 41.053 1.00 25.62 79 VAL C C 1
ATOM 3678 O O . VAL C 1 80 ? -4.288 28.990 41.987 1.00 29.46 79 VAL C O 1
ATOM 3682 N N . VAL C 1 81 ? -5.108 27.530 40.483 1.00 29.15 80 VAL C N 1
ATOM 3683 C CA . VAL C 1 81 ? -6.483 27.673 40.952 1.00 28.33 80 VAL C CA 1
ATOM 3684 C C . VAL C 1 81 ? -6.544 27.247 42.411 1.00 27.26 80 VAL C C 1
ATOM 3685 O O . VAL C 1 81 ? -7.152 27.920 43.243 1.00 27.22 80 VAL C O 1
ATOM 3689 N N . MET C 1 82 ? -5.885 26.133 42.714 1.00 25.69 81 MET C N 1
ATOM 3690 C CA . MET C 1 82 ? -5.822 25.626 44.082 1.00 27.89 81 MET C CA 1
ATOM 3691 C C . MET C 1 82 ? -5.304 26.664 45.074 1.00 28.98 81 MET C C 1
ATOM 3692 O O . MET C 1 82 ? -5.897 26.877 46.137 1.00 24.56 81 MET C O 1
ATOM 3697 N N . MET C 1 83 ? -4.195 27.312 44.739 1.00 25.41 82 MET C N 1
ATOM 3698 C CA . MET C 1 83 ? -3.623 28.300 45.641 1.00 23.88 82 MET C CA 1
ATOM 3699 C C . MET C 1 83 ? -4.483 29.561 45.729 1.00 27.77 82 MET C C 1
ATOM 3700 O O . MET C 1 83 ? -4.665 30.114 46.809 1.00 25.26 82 MET C O 1
ATOM 3705 N N . ASP C 1 84 ? -5.013 30.016 44.598 1.00 26.99 83 ASP C N 1
ATOM 3706 C CA . ASP C 1 84 ? -5.866 31.207 44.609 1.00 29.74 83 ASP C CA 1
ATOM 3707 C C . ASP C 1 84 ? -7.093 31.046 45.515 1.00 28.47 83 ASP C C 1
ATOM 3708 O O . ASP C 1 84 ? -7.513 31.999 46.179 1.00 29.20 83 ASP C O 1
ATOM 3713 N N . LYS C 1 85 ? -7.660 29.845 45.541 1.00 27.88 84 LYS C N 1
ATOM 3714 C CA . LYS C 1 85 ? -8.825 29.577 46.374 1.00 28.57 84 LYS C CA 1
ATOM 3715 C C . LYS C 1 85 ? -8.480 29.686 47.863 1.00 31.48 84 LYS C C 1
ATOM 3716 O O . LYS C 1 85 ? -9.261 30.232 48.637 1.00 26.11 84 LYS C O 1
ATOM 3722 N N . ASP C 1 86 ? -7.312 29.176 48.258 1.00 27.33 85 ASP C N 1
ATOM 3723 C CA . ASP C 1 86 ? -6.873 29.269 49.654 1.00 24.79 85 ASP C CA 1
ATOM 3724 C C . ASP C 1 86 ? -6.580 30.718 50.047 1.00 23.17 85 ASP C C 1
ATOM 3725 O O . ASP C 1 86 ? -6.880 31.149 51.155 1.00 24.61 85 ASP C O 1
ATOM 3730 N N . ILE C 1 87 ? -5.989 31.469 49.122 1.00 27.94 86 ILE C N 1
ATOM 3731 C CA . ILE C 1 87 ? -5.702 32.874 49.356 1.00 27.00 86 ILE C CA 1
ATOM 3732 C C . ILE C 1 87 ? -7.010 33.638 49.540 1.00 26.71 86 ILE C C 1
ATOM 3733 O O . ILE C 1 87 ? -7.137 34.464 50.447 1.00 30.61 86 ILE C O 1
ATOM 3738 N N . GLU C 1 88 ? -7.988 33.337 48.692 1.00 28.65 87 GLU C N 1
ATOM 3739 C CA . GLU C 1 88 ? -9.303 33.960 48.806 1.00 28.70 87 GLU C CA 1
ATOM 3740 C C . GLU C 1 88 ? -9.993 33.603 50.120 1.00 32.92 87 GLU C C 1
ATOM 3741 O O . GLU C 1 88 ? -10.667 34.443 50.717 1.00 32.66 87 GLU C O 1
ATOM 3747 N N . ALA C 1 89 ? -9.819 32.361 50.566 1.00 28.04 88 ALA C N 1
ATOM 3748 C CA . ALA C 1 89 ? -10.430 31.899 51.813 1.00 29.96 88 ALA C CA 1
ATOM 3749 C C . ALA C 1 89 ? -9.652 32.308 53.064 1.00 30.21 88 ALA C C 1
ATOM 3750 O O . ALA C 1 89 ? -10.133 32.123 54.184 1.00 26.30 88 ALA C O 1
ATOM 3752 N N . ASP C 1 90 ? -8.458 32.867 52.863 1.00 25.73 89 ASP C N 1
ATOM 3753 C CA A ASP C 1 90 ? -7.537 33.225 53.942 0.55 27.60 89 ASP C CA 1
ATOM 3754 C CA B ASP C 1 90 ? -7.585 33.241 53.973 0.45 27.60 89 ASP C CA 1
ATOM 3755 C C . ASP C 1 90 ? -7.174 32.038 54.831 1.00 23.61 89 ASP C C 1
ATOM 3756 O O . ASP C 1 90 ? -7.121 32.145 56.050 1.00 26.95 89 ASP C O 1
ATOM 3765 N N . CYS C 1 91 ? -6.898 30.900 54.204 1.00 23.25 90 CYS C N 1
ATOM 3766 C CA . CYS C 1 91 ? -6.578 29.694 54.958 1.00 28.29 90 CYS C CA 1
ATOM 3767 C C . CYS C 1 91 ? -5.224 29.116 54.587 1.00 27.14 90 CYS C C 1
ATOM 3768 O O . CYS C 1 91 ? -4.966 27.944 54.835 1.00 25.46 90 CYS C O 1
ATOM 3771 N N . VAL C 1 92 ? -4.361 29.941 54.006 1.00 24.60 91 VAL C N 1
ATOM 3772 C CA . VAL C 1 92 ? -3.126 29.423 53.424 1.00 29.37 91 VAL C CA 1
ATOM 3773 C C . VAL C 1 92 ? -2.322 28.567 54.405 1.00 29.78 91 VAL C C 1
ATOM 3774 O O . VAL C 1 92 ? -1.932 27.444 54.086 1.00 25.88 91 VAL C O 1
ATOM 3778 N N . ARG C 1 93 ? -2.101 29.083 55.609 1.00 30.52 92 ARG C N 1
ATOM 3779 C CA . ARG C 1 93 ? -1.182 28.437 56.536 1.00 31.16 92 ARG C CA 1
ATOM 3780 C C . ARG C 1 93 ? -1.814 27.474 57.542 1.00 32.99 92 ARG C C 1
ATOM 3781 O O . ARG C 1 93 ? -1.107 26.903 58.369 1.00 29.24 92 ARG C O 1
ATOM 3789 N N . LYS C 1 94 ? -3.131 27.292 57.482 1.00 24.78 93 LYS C N 1
ATOM 3790 C CA . LYS C 1 94 ? -3.793 26.351 58.385 1.00 30.61 93 LYS C CA 1
ATOM 3791 C C . LYS C 1 94 ? -3.431 24.923 58.010 1.00 25.32 93 LYS C C 1
ATOM 3792 O O . LYS C 1 94 ? -3.397 24.576 56.829 1.00 27.32 93 LYS C O 1
ATOM 3798 N N . ALA C 1 95 ? -3.176 24.084 59.009 1.00 29.21 94 ALA C N 1
ATOM 3799 C CA . ALA C 1 95 ? -2.894 22.682 58.747 1.00 26.00 94 ALA C CA 1
ATOM 3800 C C . ALA C 1 95 ? -4.028 22.050 57.946 1.00 27.58 94 ALA C C 1
ATOM 3801 O O . ALA C 1 95 ? -5.204 22.258 58.240 1.00 28.99 94 ALA C O 1
ATOM 3803 N N . GLY C 1 96 ? -3.668 21.307 56.909 1.00 25.12 95 GLY C N 1
ATOM 3804 C CA . GLY C 1 96 ? -4.647 20.646 56.068 1.00 25.72 95 GLY C CA 1
ATOM 3805 C C . GLY C 1 96 ? -5.073 21.441 54.845 1.00 26.14 95 GLY C C 1
ATOM 3806 O O . GLY C 1 96 ? -5.772 20.922 53.978 1.00 24.74 95 GLY C O 1
ATOM 3807 N N . SER C 1 97 ? -4.656 22.698 54.764 1.00 24.05 96 SER C N 1
ATOM 3808 C CA . SER C 1 97 ? -4.973 23.492 53.590 1.00 24.53 96 SER C CA 1
ATOM 3809 C C . SER C 1 97 ? -4.221 22.893 52.415 1.00 26.55 96 SER C C 1
ATOM 3810 O O . SER C 1 97 ? -3.144 22.326 52.584 1.00 23.75 96 SER C O 1
ATOM 3813 N N . HIS C 1 98 ? -4.795 23.003 51.224 1.00 26.74 97 HIS C N 1
ATOM 3814 C CA . HIS C 1 98 ? -4.168 22.440 50.045 1.00 24.60 97 HIS C CA 1
ATOM 3815 C C . HIS C 1 98 ? -2.847 23.137 49.766 1.00 23.65 97 HIS C C 1
ATOM 3816 O O . HIS C 1 98 ? -1.869 22.506 49.361 1.00 21.82 97 HIS C O 1
ATOM 3823 N N . THR C 1 99 ? -2.816 24.439 49.999 1.00 20.30 98 THR C N 1
ATOM 3824 C CA . THR C 1 99 ? -1.604 25.215 49.731 1.00 21.68 98 THR C CA 1
ATOM 3825 C C . THR C 1 99 ? -0.482 24.855 50.698 1.00 23.53 98 THR C C 1
ATOM 3826 O O . THR C 1 99 ? 0.679 24.745 50.295 1.00 20.55 98 THR C O 1
ATOM 3830 N N . ARG C 1 100 ? -0.818 24.657 51.970 1.00 18.65 99 ARG C N 1
ATOM 3831 C CA . ARG C 1 100 ? 0.193 24.207 52.924 1.00 20.89 99 ARG C CA 1
ATOM 3832 C C . ARG C 1 100 ? 0.660 22.803 52.581 1.00 21.33 99 ARG C C 1
ATOM 3833 O O . ARG C 1 100 ? 1.843 22.478 52.701 1.00 20.41 99 ARG C O 1
ATOM 3841 N N . ASN C 1 101 ? -0.269 21.955 52.153 1.00 21.85 100 ASN C N 1
ATOM 3842 C CA . ASN C 1 101 ? 0.117 20.622 51.712 1.00 22.63 100 ASN C CA 1
ATOM 3843 C C . ASN C 1 101 ? 1.075 20.703 50.518 1.00 20.55 100 ASN C C 1
ATOM 3844 O O . ASN C 1 101 ? 2.041 19.943 50.437 1.00 18.16 100 ASN C O 1
ATOM 3849 N N . LEU C 1 102 ? 0.797 21.615 49.593 1.00 21.69 101 LEU C N 1
ATOM 3850 C CA . LEU C 1 102 ? 1.654 21.769 48.420 1.00 20.10 101 LEU C CA 1
ATOM 3851 C C . LEU C 1 102 ? 3.073 22.157 48.848 1.00 21.59 101 LEU C C 1
ATOM 3852 O O . LEU C 1 102 ? 4.059 21.661 48.301 1.00 18.64 101 LEU C O 1
ATOM 3857 N N . LEU C 1 103 ? 3.163 23.062 49.820 1.00 19.85 102 LEU C N 1
ATOM 3858 C CA . LEU C 1 103 ? 4.453 23.498 50.339 1.00 20.09 102 LEU C CA 1
ATOM 3859 C C . LEU C 1 103 ? 5.221 22.327 50.934 1.00 22.30 102 LEU C C 1
ATOM 3860 O O . LEU C 1 103 ? 6.409 22.162 50.666 1.00 20.62 102 LEU C O 1
ATOM 3865 N N . ARG C 1 104 ? 4.544 21.509 51.739 1.00 21.96 103 ARG C N 1
ATOM 3866 C CA . ARG C 1 104 ? 5.184 20.343 52.342 1.00 23.98 103 ARG C CA 1
ATOM 3867 C C . ARG C 1 104 ? 5.623 19.331 51.285 1.00 22.52 103 ARG C C 1
ATOM 3868 O O . ARG C 1 104 ? 6.691 18.721 51.396 1.00 22.16 103 ARG C O 1
ATOM 3876 N N . VAL C 1 105 ? 4.790 19.143 50.266 1.00 17.78 104 VAL C N 1
ATOM 3877 C CA . VAL C 1 105 ? 5.101 18.180 49.218 1.00 19.56 104 VAL C CA 1
ATOM 3878 C C . VAL C 1 105 ? 6.321 18.673 48.423 1.00 19.64 104 VAL C C 1
ATOM 3879 O O . VAL C 1 105 ? 7.188 17.883 48.058 1.00 19.45 104 VAL C O 1
ATOM 3883 N N . LYS C 1 106 ? 6.390 19.982 48.194 1.00 18.36 105 LYS C N 1
ATOM 3884 C CA . LYS C 1 106 ? 7.529 20.585 47.502 1.00 20.17 105 LYS C CA 1
ATOM 3885 C C . LYS C 1 106 ? 8.842 20.233 48.191 1.00 18.95 105 LYS C C 1
ATOM 3886 O O . LYS C 1 106 ? 9.823 19.865 47.536 1.00 17.36 105 LYS C O 1
ATOM 3892 N N . ARG C 1 107 ? 8.866 20.340 49.518 1.00 17.94 106 ARG C N 1
ATOM 3893 C CA . ARG C 1 107 ? 10.087 20.022 50.247 1.00 21.21 106 ARG C CA 1
ATOM 3894 C C . ARG C 1 107 ? 10.488 18.573 50.068 1.00 18.16 106 ARG C C 1
ATOM 3895 O O . ARG C 1 107 ? 11.677 18.253 49.991 1.00 19.24 106 ARG C O 1
ATOM 3903 N N . GLY C 1 108 ? 9.500 17.684 50.044 1.00 16.66 107 GLY C N 1
ATOM 3904 C CA . GLY C 1 108 ? 9.763 16.286 49.793 1.00 16.96 107 GLY C CA 1
ATOM 3905 C C . GLY C 1 108 ? 10.384 16.035 48.431 1.00 18.23 107 GLY C C 1
ATOM 3906 O O . GLY C 1 108 ? 11.309 15.229 48.309 1.00 17.19 107 GLY C O 1
ATOM 3907 N N . LEU C 1 109 ? 9.863 16.692 47.397 1.00 17.82 108 LEU C N 1
ATOM 3908 C CA . LEU C 1 109 ? 10.430 16.521 46.051 1.00 19.03 108 LEU C CA 1
ATOM 3909 C C . LEU C 1 109 ? 11.880 16.979 46.039 1.00 19.30 108 LEU C C 1
ATOM 3910 O O . LEU C 1 109 ? 12.741 16.392 45.366 1.00 19.57 108 LEU C O 1
ATOM 3915 N N . ASP C 1 110 ? 12.148 18.027 46.801 1.00 18.01 109 ASP C N 1
ATOM 3916 C CA . ASP C 1 110 ? 13.478 18.623 46.837 1.00 19.65 109 ASP C CA 1
ATOM 3917 C C . ASP C 1 110 ? 14.441 17.696 47.580 1.00 20.07 109 ASP C C 1
ATOM 3918 O O . ASP C 1 110 ? 15.587 17.521 47.165 1.00 19.03 109 ASP C O 1
ATOM 3923 N N . MET C 1 111 ? 13.987 17.082 48.669 1.00 17.40 110 MET C N 1
ATOM 3924 C CA . MET C 1 111 ? 14.867 16.148 49.373 1.00 18.52 110 MET C CA 1
ATOM 3925 C C . MET C 1 111 ? 15.222 14.959 48.492 1.00 20.45 110 MET C C 1
ATOM 3926 O O . MET C 1 111 ? 16.357 14.477 48.519 1.00 18.53 110 MET C O 1
ATOM 3931 N N . VAL C 1 112 ? 14.259 14.476 47.709 1.00 18.58 111 VAL C N 1
ATOM 3932 C CA . VAL C 1 112 ? 14.535 13.354 46.820 1.00 18.90 111 VAL C CA 1
ATOM 3933 C C . VAL C 1 112 ? 15.498 13.776 45.704 1.00 18.81 111 VAL C C 1
ATOM 3934 O O . VAL C 1 112 ? 16.386 13.009 45.326 1.00 17.90 111 VAL C O 1
ATOM 3938 N N . LYS C 1 113 ? 15.339 15.001 45.202 1.00 19.07 112 LYS C N 1
ATOM 3939 C CA . LYS C 1 113 ? 16.261 15.528 44.204 1.00 17.67 112 LYS C CA 1
ATOM 3940 C C . LYS C 1 113 ? 17.690 15.558 44.745 1.00 17.95 112 LYS C C 1
ATOM 3941 O O . LYS C 1 113 ? 18.611 15.094 44.083 1.00 19.52 112 LYS C O 1
ATOM 3947 N N . VAL C 1 114 ? 17.866 16.091 45.953 1.00 16.69 113 VAL C N 1
ATOM 3948 C CA . VAL C 1 114 ? 19.190 16.179 46.561 1.00 14.70 113 VAL C CA 1
ATOM 3949 C C . VAL C 1 114 ? 19.716 14.792 46.912 1.00 21.04 113 VAL C C 1
ATOM 3950 O O . VAL C 1 114 ? 20.895 14.507 46.712 1.00 19.44 113 VAL C O 1
ATOM 3954 N N . LEU C 1 115 ? 18.844 13.922 47.419 1.00 17.02 114 LEU C N 1
ATOM 3955 C CA . LEU C 1 115 ? 19.238 12.538 47.692 1.00 17.46 114 LEU C CA 1
ATOM 3956 C C . LEU C 1 115 ? 19.797 11.874 46.439 1.00 17.64 114 LEU C C 1
ATOM 3957 O O . LEU C 1 115 ? 20.845 11.226 46.486 1.00 16.90 114 LEU C O 1
ATOM 3962 N N . PHE C 1 116 ? 19.075 12.006 45.333 1.00 15.23 115 PHE C N 1
ATOM 3963 C CA . PHE C 1 116 ? 19.502 11.407 44.068 1.00 19.78 115 PHE C CA 1
ATOM 3964 C C . PHE C 1 116 ? 20.838 11.991 43.593 1.00 18.39 115 PHE C C 1
ATOM 3965 O O . PHE C 1 116 ? 21.737 11.245 43.176 1.00 18.22 115 PHE C O 1
ATOM 3973 N N . GLU C 1 117 ? 20.965 13.317 43.649 1.00 17.59 116 GLU C N 1
ATOM 3974 C CA . GLU C 1 117 ? 22.233 13.967 43.328 1.00 16.94 116 GLU C CA 1
ATOM 3975 C C . GLU C 1 117 ? 23.372 13.340 44.122 1.00 18.32 116 GLU C C 1
ATOM 3976 O O . GLU C 1 117 ? 24.431 13.028 43.573 1.00 18.67 116 GLU C O 1
ATOM 3982 N N . GLN C 1 118 ? 23.155 13.158 45.423 1.00 16.33 117 GLN C N 1
ATOM 3983 C CA . GLN C 1 118 ? 24.198 12.614 46.289 1.00 18.13 117 GLN C CA 1
ATOM 3984 C C . GLN C 1 118 ? 24.454 11.117 46.077 1.00 18.74 117 GLN C C 1
ATOM 3985 O O . GLN C 1 118 ? 25.593 10.656 46.185 1.00 18.98 117 GLN C O 1
ATOM 3991 N N . ILE C 1 119 ? 23.408 10.350 45.775 1.00 18.96 118 ILE C N 1
ATOM 3992 C CA . ILE C 1 119 ? 23.603 8.924 45.483 1.00 18.70 118 ILE C CA 1
ATOM 3993 C C . ILE C 1 119 ? 24.434 8.773 44.208 1.00 19.97 118 ILE C C 1
ATOM 3994 O O . ILE C 1 119 ? 25.344 7.944 44.135 1.00 21.35 118 ILE C O 1
ATOM 3999 N N . ILE C 1 120 ? 24.131 9.598 43.213 1.00 21.08 119 ILE C N 1
ATOM 4000 C CA . ILE C 1 120 ? 24.922 9.598 41.990 1.00 21.80 119 ILE C CA 1
ATOM 4001 C C . ILE C 1 120 ? 26.376 9.951 42.307 1.00 23.25 119 ILE C C 1
ATOM 4002 O O . ILE C 1 120 ? 27.312 9.321 41.801 1.00 25.38 119 ILE C O 1
ATOM 4007 N N . ALA C 1 121 ? 26.561 10.943 43.166 1.00 22.24 120 ALA C N 1
ATOM 4008 C CA . ALA C 1 121 ? 27.893 11.419 43.520 1.00 26.15 120 ALA C CA 1
ATOM 4009 C C . ALA C 1 121 ? 28.692 10.399 44.326 1.00 26.56 120 ALA C C 1
ATOM 4010 O O . ALA C 1 121 ? 29.917 10.320 44.206 1.00 28.89 120 ALA C O 1
ATOM 4012 N N . SER C 1 122 ? 28.004 9.614 45.144 1.00 21.45 121 SER C N 1
ATOM 4013 C CA . SER C 1 122 ? 28.694 8.676 46.024 1.00 21.94 121 SER C CA 1
ATOM 4014 C C . SER C 1 122 ? 28.841 7.269 45.439 1.00 23.63 121 SER C C 1
ATOM 4015 O O . SER C 1 122 ? 29.194 6.332 46.157 1.00 26.62 121 SER C O 1
ATOM 4018 N N . GLU C 1 123 ? 28.581 7.120 44.146 1.00 21.97 122 GLU C N 1
ATOM 4019 C CA . GLU C 1 123 ? 28.776 5.832 43.489 1.00 26.13 122 GLU C CA 1
ATOM 4020 C C . GLU C 1 123 ? 30.171 5.318 43.822 1.00 27.52 122 GLU C C 1
ATOM 4021 O O . GLU C 1 123 ? 31.144 6.073 43.782 1.00 30.69 122 GLU C O 1
ATOM 4027 N N . GLY C 1 124 ? 30.263 4.043 44.186 1.00 29.91 123 GLY C N 1
ATOM 4028 C CA . GLY C 1 124 ? 31.520 3.475 44.642 1.00 31.51 123 GLY C CA 1
ATOM 4029 C C . GLY C 1 124 ? 31.553 3.266 46.146 1.00 33.83 123 GLY C C 1
ATOM 4030 O O . GLY C 1 124 ? 32.407 2.546 46.668 1.00 35.44 123 GLY C O 1
ATOM 4031 N N . ASP C 1 125 ? 30.621 3.907 46.846 1.00 25.61 124 ASP C N 1
ATOM 4032 C CA . ASP C 1 125 ? 30.489 3.763 48.288 1.00 25.97 124 ASP C CA 1
ATOM 4033 C C . ASP C 1 125 ? 29.209 2.982 48.573 1.00 25.81 124 ASP C C 1
ATOM 4034 O O . ASP C 1 125 ? 28.126 3.387 48.139 1.00 25.07 124 ASP C O 1
ATOM 4039 N N . ASN C 1 126 ? 29.318 1.879 49.310 1.00 22.69 125 ASN C N 1
ATOM 4040 C CA . ASN C 1 126 ? 28.155 1.013 49.542 1.00 19.61 125 ASN C CA 1
ATOM 4041 C C . ASN C 1 126 ? 27.208 1.532 50.613 1.00 21.40 125 ASN C C 1
ATOM 4042 O O . ASN C 1 126 ? 26.110 1.002 50.793 1.00 24.25 125 ASN C O 1
ATOM 4047 N N . SER C 1 127 ? 27.644 2.552 51.341 1.00 20.96 126 SER C N 1
ATOM 4048 C CA . SER C 1 127 ? 26.818 3.133 52.390 1.00 18.69 126 SER C CA 1
ATOM 4049 C C . SER C 1 127 ? 25.998 4.290 51.828 1.00 21.70 126 SER C C 1
ATOM 4050 O O . SER C 1 127 ? 26.489 5.052 50.990 1.00 20.43 126 SER C O 1
ATOM 4053 N N . LEU C 1 128 ? 24.743 4.390 52.265 1.00 17.22 127 LEU C N 1
ATOM 4054 C CA . LEU C 1 128 ? 23.880 5.513 51.900 1.00 15.75 127 LEU C CA 1
ATOM 4055 C C . LEU C 1 128 ? 23.868 6.584 52.984 1.00 19.22 127 LEU C C 1
ATOM 4056 O O . LEU C 1 128 ? 23.146 7.581 52.869 1.00 21.92 127 LEU C O 1
ATOM 4061 N N . LYS C 1 129 ? 24.652 6.386 54.040 1.00 17.98 128 LYS C N 1
ATOM 4062 C CA . LYS C 1 129 ? 24.595 7.311 55.164 1.00 21.91 128 LYS C CA 1
ATOM 4063 C C . LYS C 1 129 ? 24.915 8.750 54.767 1.00 20.49 128 LYS C C 1
ATOM 4064 O O . LYS C 1 129 ? 24.218 9.674 55.185 1.00 17.51 128 LYS C O 1
ATOM 4067 N N . ASP C 1 130 ? 25.950 8.961 53.955 1.00 18.68 129 ASP C N 1
ATOM 4068 C CA . ASP C 1 130 ? 26.298 10.339 53.603 1.00 20.64 129 ASP C CA 1
ATOM 4069 C C . ASP C 1 130 ? 25.235 10.991 52.701 1.00 21.89 129 ASP C C 1
ATOM 4070 O O . ASP C 1 130 ? 24.810 12.129 52.945 1.00 17.70 129 ASP C O 1
ATOM 4075 N N . PRO C 1 131 ? 24.811 10.288 51.638 1.00 19.56 130 PRO C N 1
ATOM 4076 C CA . PRO C 1 131 ? 23.755 10.870 50.797 1.00 16.82 130 PRO C CA 1
ATOM 4077 C C . PRO C 1 131 ? 22.442 11.128 51.549 1.00 20.03 130 PRO C C 1
ATOM 4078 O O . PRO C 1 131 ? 21.804 12.154 51.329 1.00 19.73 130 PRO C O 1
ATOM 4082 N N . ALA C 1 132 ? 22.039 10.198 52.407 1.00 19.57 131 ALA C N 1
ATOM 4083 C CA . ALA C 1 132 ? 20.807 10.354 53.177 1.00 22.54 131 ALA C CA 1
ATOM 4084 C C . ALA C 1 132 ? 20.931 11.511 54.164 1.00 20.99 131 ALA C C 1
ATOM 4085 O O . ALA C 1 132 ? 20.023 12.332 54.281 1.00 20.53 131 ALA C O 1
ATOM 4087 N N . THR C 1 133 ? 22.056 11.580 54.870 1.00 15.87 132 THR C N 1
ATOM 4088 C CA . THR C 1 133 ? 22.250 12.642 55.857 1.00 16.97 132 THR C CA 1
ATOM 4089 C C . THR C 1 133 ? 22.437 14.020 55.227 1.00 20.22 132 THR C C 1
ATOM 4090 O O . THR C 1 133 ? 21.909 15.020 55.740 1.00 20.19 132 THR C O 1
ATOM 4094 N N . LYS C 1 134 ? 23.173 14.080 54.117 1.00 19.56 133 LYS C N 1
ATOM 4095 C CA . LYS C 1 134 ? 23.320 15.349 53.393 1.00 18.99 133 LYS C CA 1
ATOM 4096 C C . LYS C 1 134 ? 21.989 15.866 52.865 1.00 20.68 133 LYS C C 1
ATOM 4097 O O . LYS C 1 134 ? 21.702 17.059 52.976 1.00 23.41 133 LYS C O 1
ATOM 4103 N N . SER C 1 135 ? 21.179 14.984 52.282 1.00 19.22 134 SER C N 1
ATOM 4104 C CA . SER C 1 135 ? 19.909 15.430 51.724 1.00 17.96 134 SER C CA 1
ATOM 4105 C C . SER C 1 135 ? 18.962 15.871 52.839 1.00 20.88 134 SER C C 1
ATOM 4106 O O . SER C 1 135 ? 18.308 16.907 52.732 1.00 21.14 134 SER C O 1
ATOM 4109 N N . TYR C 1 136 ? 18.904 15.092 53.911 1.00 18.36 135 TYR C N 1
ATOM 4110 C CA . TYR C 1 136 ? 18.101 15.470 55.068 1.00 19.04 135 TYR C CA 1
ATOM 4111 C C . TYR C 1 136 ? 18.530 16.840 55.613 1.00 17.35 135 TYR C C 1
ATOM 4112 O O . TYR C 1 136 ? 17.713 17.739 55.798 1.00 17.55 135 TYR C O 1
ATOM 4121 N N . ALA C 1 137 ? 19.824 16.987 55.848 1.00 21.60 136 ALA C N 1
ATOM 4122 C CA . ALA C 1 137 ? 20.383 18.210 56.410 1.00 21.85 136 ALA C CA 1
ATOM 4123 C C . ALA C 1 137 ? 20.080 19.436 55.564 1.00 20.80 136 ALA C C 1
ATOM 4124 O O . ALA C 1 137 ? 19.766 20.497 56.084 1.00 21.53 136 ALA C O 1
ATOM 4126 N N . GLN C 1 138 ? 20.182 19.300 54.248 1.00 20.53 137 GLN C N 1
ATOM 4127 C CA . GLN C 1 138 ? 19.954 20.439 53.387 1.00 19.35 137 GLN C CA 1
ATOM 4128 C C . GLN C 1 138 ? 18.492 20.858 53.314 1.00 23.33 137 GLN C C 1
ATOM 4129 O O . GLN C 1 138 ? 18.179 22.055 53.312 1.00 21.58 137 GLN C O 1
ATOM 4135 N N . VAL C 1 139 ? 17.602 19.876 53.252 1.00 17.71 138 VAL C N 1
ATOM 4136 C CA . VAL C 1 139 ? 16.216 20.142 52.879 1.00 19.79 138 VAL C CA 1
ATOM 4137 C C . VAL C 1 139 ? 15.244 20.147 54.060 1.00 20.00 138 VAL C C 1
ATOM 4138 O O . VAL C 1 139 ? 14.390 21.039 54.154 1.00 19.14 138 VAL C O 1
ATOM 4142 N N . PHE C 1 140 ? 15.375 19.176 54.963 1.00 17.77 139 PHE C N 1
ATOM 4143 C CA . PHE C 1 140 ? 14.411 19.040 56.074 1.00 15.94 139 PHE C CA 1
ATOM 4144 C C . PHE C 1 140 ? 14.903 19.536 57.429 1.00 21.46 139 PHE C C 1
ATOM 4145 O O . PHE C 1 140 ? 14.126 20.097 58.208 1.00 19.78 139 PHE C O 1
ATOM 4153 N N . ALA C 1 141 ? 16.179 19.322 57.721 1.00 17.99 140 ALA C N 1
ATOM 4154 C CA . ALA C 1 141 ? 16.719 19.738 59.012 1.00 20.32 140 ALA C CA 1
ATOM 4155 C C . ALA C 1 141 ? 16.366 21.190 59.401 1.00 20.86 140 ALA C C 1
ATOM 4156 O O . ALA C 1 141 ? 16.051 21.454 60.565 1.00 21.20 140 ALA C O 1
ATOM 4158 N N . PRO C 1 142 ? 16.419 22.135 58.443 1.00 19.40 141 PRO C N 1
ATOM 4159 C CA . PRO C 1 142 ? 16.137 23.539 58.797 1.00 21.14 141 PRO C CA 1
ATOM 4160 C C . PRO C 1 142 ? 14.722 23.760 59.315 1.00 25.84 141 PRO C C 1
ATOM 4161 O O . PRO C 1 142 ? 14.468 24.761 59.982 1.00 25.46 141 PRO C O 1
ATOM 4165 N N . HIS C 1 143 ? 13.821 22.831 59.022 1.00 22.11 142 HIS C N 1
ATOM 4166 C CA . HIS C 1 143 ? 12.417 22.970 59.395 1.00 20.97 142 HIS C CA 1
ATOM 4167 C C . HIS C 1 143 ? 12.039 22.074 60.564 1.00 24.62 142 HIS C C 1
ATOM 4168 O O . HIS C 1 143 ? 10.866 21.966 60.909 1.00 26.35 142 HIS C O 1
ATOM 4175 N N . HIS C 1 144 ? 13.039 21.439 61.166 1.00 23.31 143 HIS C N 1
ATOM 4176 C CA . HIS C 1 144 ? 12.824 20.449 62.224 1.00 22.81 143 HIS C CA 1
ATOM 4177 C C . HIS C 1 144 ? 13.501 20.859 63.532 1.00 24.90 143 HIS C C 1
ATOM 4178 O O . HIS C 1 144 ? 14.693 21.180 63.551 1.00 22.30 143 HIS C O 1
ATOM 4185 N N . GLY C 1 145 ? 12.752 20.830 64.629 1.00 21.88 144 GLY C N 1
ATOM 4186 C CA . GLY C 1 145 ? 13.343 21.032 65.942 1.00 19.62 144 GLY C CA 1
ATOM 4187 C C . GLY C 1 145 ? 14.161 19.827 66.373 1.00 24.98 144 GLY C C 1
ATOM 4188 O O . GLY C 1 145 ? 14.135 18.795 65.715 1.00 21.78 144 GLY C O 1
ATOM 4189 N N . TRP C 1 146 ? 14.875 19.951 67.491 1.00 25.08 145 TRP C N 1
ATOM 4190 C CA . TRP C 1 146 ? 15.782 18.897 67.944 1.00 23.81 145 TRP C CA 1
ATOM 4191 C C . TRP C 1 146 ? 15.092 17.557 68.153 1.00 20.11 145 TRP C C 1
ATOM 4192 O O . TRP C 1 146 ? 15.647 16.510 67.828 1.00 24.13 145 TRP C O 1
ATOM 4203 N N . ALA C 1 147 ? 13.896 17.581 68.737 1.00 22.86 146 ALA C N 1
ATOM 4204 C CA . ALA C 1 147 ? 13.144 16.349 68.971 1.00 22.18 146 ALA C CA 1
ATOM 4205 C C . ALA C 1 147 ? 13.076 15.479 67.703 1.00 22.00 146 ALA C C 1
ATOM 4206 O O . ALA C 1 147 ? 13.338 14.275 67.748 1.00 21.71 146 ALA C O 1
ATOM 4208 N N . ILE C 1 148 ? 12.730 16.095 66.578 1.00 20.67 147 ILE C N 1
ATOM 4209 C CA . ILE C 1 148 ? 12.659 15.380 65.303 1.00 17.56 147 ILE C CA 1
ATOM 4210 C C . ILE C 1 148 ? 14.056 15.035 64.769 1.00 20.13 147 ILE C C 1
ATOM 4211 O O . ILE C 1 148 ? 14.315 13.892 64.374 1.00 17.63 147 ILE C O 1
ATOM 4216 N N . ARG C 1 149 ? 14.957 16.013 64.763 1.00 21.61 148 ARG C N 1
ATOM 4217 C CA . ARG C 1 149 ? 16.307 15.776 64.238 1.00 19.80 148 ARG C CA 1
ATOM 4218 C C . ARG C 1 149 ? 16.999 14.634 64.983 1.00 22.39 148 ARG C C 1
ATOM 4219 O O . ARG C 1 149 ? 17.688 13.820 64.376 1.00 19.69 148 ARG C O 1
ATOM 4227 N N . LYS C 1 150 ? 16.808 14.572 66.301 1.00 17.69 149 LYS C N 1
ATOM 4228 C CA . LYS C 1 150 ? 17.384 13.495 67.102 1.00 21.16 149 LYS C CA 1
ATOM 4229 C C . LYS C 1 150 ? 16.870 12.121 66.674 1.00 21.42 149 LYS C C 1
ATOM 4230 O O . LYS C 1 150 ? 17.634 11.152 66.590 1.00 21.39 149 LYS C O 1
ATOM 4236 N N . ALA C 1 151 ? 15.568 12.029 66.433 1.00 19.42 150 ALA C N 1
ATOM 4237 C CA . ALA C 1 151 ? 14.970 10.777 65.981 1.00 19.89 150 ALA C CA 1
ATOM 4238 C C . ALA C 1 151 ? 15.502 10.373 64.610 1.00 18.76 150 ALA C C 1
ATOM 4239 O O . ALA C 1 151 ? 15.699 9.189 64.332 1.00 23.02 150 ALA C O 1
ATOM 4241 N N . VAL C 1 152 ? 15.714 11.349 63.739 1.00 20.07 151 VAL C N 1
ATOM 4242 C CA . VAL C 1 152 ? 16.228 11.048 62.402 1.00 16.53 151 VAL C CA 1
ATOM 4243 C C . VAL C 1 152 ? 17.634 10.453 62.511 1.00 22.72 151 VAL C C 1
ATOM 4244 O O . VAL C 1 152 ? 17.951 9.446 61.857 1.00 23.02 151 VAL C O 1
ATOM 4248 N N . SER C 1 153 ? 18.461 11.054 63.364 1.00 26.33 152 SER C N 1
ATOM 4249 C CA . SER C 1 153 ? 19.808 10.537 63.638 1.00 22.98 152 SER C CA 1
ATOM 4250 C C . SER C 1 153 ? 19.806 9.126 64.210 1.00 27.68 152 SER C C 1
ATOM 4251 O O . SER C 1 153 ? 20.611 8.269 63.813 1.00 26.46 152 SER C O 1
ATOM 4254 N N . LEU C 1 154 ? 18.928 8.880 65.172 1.00 22.95 153 LEU C N 1
ATOM 4255 C CA . LEU C 1 154 ? 18.889 7.577 65.814 1.00 29.84 153 LEU C CA 1
ATOM 4256 C C . LEU C 1 154 ? 18.427 6.489 64.846 1.00 33.42 153 LEU C C 1
ATOM 4257 O O . LEU C 1 154 ? 18.822 5.333 64.973 1.00 34.65 153 LEU C O 1
ATOM 4262 N N . GLY C 1 155 ? 17.605 6.864 63.871 1.00 29.74 154 GLY C N 1
ATOM 4263 C CA . GLY C 1 155 ? 17.047 5.898 62.937 1.00 27.17 154 GLY C CA 1
ATOM 4264 C C . GLY C 1 155 ? 17.951 5.580 61.756 1.00 25.40 154 GLY C C 1
ATOM 4265 O O . GLY C 1 155 ? 17.686 4.637 61.003 1.00 27.34 154 GLY C O 1
ATOM 4266 N N . MET C 1 156 ? 19.017 6.355 61.592 1.00 26.74 155 MET C N 1
ATOM 4267 C CA . MET C 1 156 ? 19.948 6.160 60.482 1.00 32.14 155 MET C CA 1
ATOM 4268 C C . MET C 1 156 ? 20.578 4.771 60.465 1.00 38.55 155 MET C C 1
ATOM 4269 O O . MET C 1 156 ? 21.001 4.293 59.410 1.00 30.74 155 MET C O 1
ATOM 4274 N N . TYR C 1 157 ? 20.657 4.138 61.635 1.00 36.70 156 TYR C N 1
ATOM 4275 C CA . TYR C 1 157 ? 21.213 2.792 61.745 1.00 38.46 156 TYR C CA 1
ATOM 4276 C C . TYR C 1 157 ? 20.445 1.828 60.846 1.00 35.41 156 TYR C C 1
ATOM 4277 O O . TYR C 1 157 ? 21.019 0.879 60.309 1.00 41.20 156 TYR C O 1
ATOM 4286 N N . ALA C 1 158 ? 19.147 2.083 60.685 1.00 28.40 157 ALA C N 1
ATOM 4287 C CA . ALA C 1 158 ? 18.258 1.231 59.905 1.00 32.99 157 ALA C CA 1
ATOM 4288 C C . ALA C 1 158 ? 18.210 1.594 58.417 1.00 21.18 157 ALA C C 1
ATOM 4289 O O . ALA C 1 158 ? 17.473 0.976 57.649 1.00 28.83 157 ALA C O 1
ATOM 4291 N N . LEU C 1 159 ? 18.962 2.612 58.012 1.00 24.88 158 LEU C N 1
ATOM 4292 C CA . LEU C 1 159 ? 18.959 3.025 56.610 1.00 19.66 158 LEU C CA 1
ATOM 4293 C C . LEU C 1 159 ? 19.442 1.841 55.776 1.00 20.79 158 LEU C C 1
ATOM 4294 O O . LEU C 1 159 ? 20.391 1.164 56.156 1.00 20.42 158 LEU C O 1
ATOM 4299 N N . PRO C 1 160 ? 18.769 1.563 54.649 1.00 21.67 159 PRO C N 1
ATOM 4300 C CA . PRO C 1 160 ? 19.196 0.397 53.871 1.00 23.01 159 PRO C CA 1
ATOM 4301 C C . PRO C 1 160 ? 20.583 0.615 53.277 1.00 22.08 159 PRO C C 1
ATOM 4302 O O . PRO C 1 160 ? 20.968 1.760 53.036 1.00 18.15 159 PRO C O 1
ATOM 4306 N N . THR C 1 161 ? 21.331 -0.459 53.044 1.00 20.09 160 THR C N 1
ATOM 4307 C CA A THR C 1 161 ? 22.584 -0.364 52.304 0.04 21.23 160 THR C CA 1
ATOM 4308 C CA B THR C 1 161 ? 22.586 -0.322 52.318 0.96 21.18 160 THR C CA 1
ATOM 4309 C C . THR C 1 161 ? 22.256 -0.017 50.857 1.00 21.03 160 THR C C 1
ATOM 4310 O O . THR C 1 161 ? 21.122 -0.197 50.425 1.00 20.95 160 THR C O 1
ATOM 4317 N N . ARG C 1 162 ? 23.245 0.463 50.102 1.00 18.07 161 ARG C N 1
ATOM 4318 C CA . ARG C 1 162 ? 23.004 0.902 48.726 1.00 18.39 161 ARG C CA 1
ATOM 4319 C C . ARG C 1 162 ? 22.434 -0.209 47.834 1.00 22.08 161 ARG C C 1
ATOM 4320 O O . ARG C 1 162 ? 21.509 0.014 47.054 1.00 18.94 161 ARG C O 1
ATOM 4328 N N . ALA C 1 163 ? 22.982 -1.410 47.963 1.00 19.70 162 ALA C N 1
ATOM 4329 C CA . ALA C 1 163 ? 22.522 -2.530 47.150 1.00 21.80 162 ALA C CA 1
ATOM 4330 C C . ALA C 1 163 ? 21.069 -2.868 47.437 1.00 21.89 162 ALA C C 1
ATOM 4331 O O . ALA C 1 163 ? 20.315 -3.263 46.541 1.00 19.65 162 ALA C O 1
ATOM 4333 N N . HIS C 1 164 ? 20.682 -2.712 48.700 1.00 17.91 163 HIS C N 1
ATOM 4334 C CA . HIS C 1 164 ? 19.358 -3.100 49.151 1.00 19.74 163 HIS C CA 1
ATOM 4335 C C . HIS C 1 164 ? 18.343 -2.090 48.632 1.00 19.69 163 HIS C C 1
ATOM 4336 O O . HIS C 1 164 ? 17.258 -2.464 48.212 1.00 20.86 163 HIS C O 1
ATOM 4343 N N . LEU C 1 165 ? 18.701 -0.807 48.630 1.00 18.21 164 LEU C N 1
ATOM 4344 C CA . LEU C 1 165 ? 17.814 0.199 48.052 1.00 19.08 164 LEU C CA 1
ATOM 4345 C C . LEU C 1 165 ? 17.586 -0.071 46.563 1.00 21.21 164 LEU C C 1
ATOM 4346 O O . LEU C 1 165 ? 16.452 -0.033 46.079 1.00 22.94 164 LEU C O 1
ATOM 4351 N N . LEU C 1 166 ? 18.661 -0.371 45.844 1.00 21.18 165 LEU C N 1
ATOM 4352 C CA . LEU C 1 166 ? 18.561 -0.639 44.410 1.00 23.47 165 LEU C CA 1
ATOM 4353 C C . LEU C 1 166 ? 17.715 -1.886 44.151 1.00 23.62 165 LEU C C 1
ATOM 4354 O O . LEU C 1 166 ? 16.904 -1.912 43.222 1.00 25.97 165 LEU C O 1
ATOM 4359 N N . ASN C 1 167 ? 17.888 -2.904 44.988 1.00 24.45 166 ASN C N 1
ATOM 4360 C CA . ASN C 1 167 ? 17.069 -4.108 44.886 1.00 26.09 166 ASN C CA 1
ATOM 4361 C C . ASN C 1 167 ? 15.602 -3.789 45.078 1.00 29.82 166 ASN C C 1
ATOM 4362 O O . ASN C 1 167 ? 14.754 -4.286 44.346 1.00 30.55 166 ASN C O 1
ATOM 4367 N N . MET C 1 168 ? 15.301 -2.973 46.086 1.00 26.92 167 MET C N 1
ATOM 4368 C CA . MET C 1 168 ? 13.925 -2.586 46.344 1.00 25.66 167 MET C CA 1
ATOM 4369 C C . MET C 1 168 ? 13.335 -1.831 45.162 1.00 30.81 167 MET C C 1
ATOM 4370 O O . MET C 1 168 ? 12.139 -1.928 44.897 1.00 31.35 167 MET C O 1
ATOM 4375 N N . LEU C 1 169 ? 14.174 -1.072 44.460 1.00 24.17 168 LEU C N 1
ATOM 4376 C CA . LEU C 1 169 ? 13.733 -0.336 43.276 1.00 27.67 168 LEU C CA 1
ATOM 4377 C C . LEU C 1 169 ? 13.841 -1.185 42.009 1.00 29.96 168 LEU C C 1
ATOM 4378 O O . LEU C 1 169 ? 13.427 -0.759 40.927 1.00 32.63 168 LEU C O 1
ATOM 4383 N N . LYS C 1 170 ? 14.412 -2.378 42.154 1.00 29.76 169 LYS C N 1
ATOM 4384 C CA . LYS C 1 170 ? 14.518 -3.328 41.052 1.00 33.18 169 LYS C CA 1
ATOM 4385 C C . LYS C 1 170 ? 15.389 -2.833 39.893 1.00 33.81 169 LYS C C 1
ATOM 4386 O O . LYS C 1 170 ? 15.081 -3.081 38.728 1.00 31.20 169 LYS C O 1
ATOM 4392 N N . GLU C 1 171 ? 16.483 -2.148 40.213 1.00 28.34 170 GLU C N 1
ATOM 4393 C CA . GLU C 1 171 ? 17.399 -1.646 39.191 1.00 27.81 170 GLU C CA 1
ATOM 4394 C C . GLU C 1 171 ? 18.842 -1.992 39.534 1.00 22.32 170 GLU C C 1
ATOM 4395 O O . GLU C 1 171 ? 19.177 -2.181 40.701 1.00 28.01 170 GLU C O 1
ATOM 4401 N N . ASP C 1 172 ? 19.699 -2.078 38.524 1.00 21.19 171 ASP C N 1
ATOM 4402 C CA . ASP C 1 172 ? 21.133 -2.120 38.789 1.00 24.95 171 ASP C CA 1
ATOM 4403 C C . ASP C 1 172 ? 21.677 -0.691 38.783 1.00 23.58 171 ASP C C 1
ATOM 4404 O O . ASP C 1 172 ? 20.928 0.249 38.519 1.00 25.33 171 ASP C O 1
ATOM 4409 N N . GLU C 1 173 ? 22.957 -0.530 39.106 1.00 24.44 172 GLU C N 1
ATOM 4410 C CA . GLU C 1 173 ? 23.560 0.793 39.223 1.00 24.21 172 GLU C CA 1
ATOM 4411 C C . GLU C 1 173 ? 23.421 1.626 37.948 1.00 26.26 172 GLU C C 1
ATOM 4412 O O . GLU C 1 173 ? 23.017 2.798 37.992 1.00 25.29 172 GLU C O 1
ATOM 4418 N N . ALA C 1 174 ? 23.780 1.035 36.813 1.00 22.55 173 ALA C N 1
ATOM 4419 C CA . ALA C 1 174 ? 23.731 1.763 35.546 1.00 24.00 173 ALA C CA 1
ATOM 4420 C C . ALA C 1 174 ? 22.342 2.303 35.222 1.00 25.70 173 ALA C C 1
ATOM 4421 O O . ALA C 1 174 ? 22.195 3.480 34.878 1.00 28.07 173 ALA C O 1
ATOM 4423 N N . ALA C 1 175 ? 21.325 1.452 35.315 1.00 23.35 174 ALA C N 1
ATOM 4424 C CA . ALA C 1 175 ? 19.960 1.886 35.006 1.00 22.31 174 ALA C CA 1
ATOM 4425 C C . ALA C 1 175 ? 19.432 2.898 36.025 1.00 24.01 174 ALA C C 1
ATOM 4426 O O . ALA C 1 175 ? 18.795 3.884 35.659 1.00 21.23 174 ALA C O 1
ATOM 4428 N N . ALA C 1 176 ? 19.675 2.650 37.307 1.00 24.20 175 ALA C N 1
ATOM 4429 C CA . ALA C 1 176 ? 19.221 3.584 38.323 1.00 21.41 175 ALA C CA 1
ATOM 4430 C C . ALA C 1 176 ? 19.826 4.976 38.114 1.00 20.99 175 ALA C C 1
ATOM 4431 O O . ALA C 1 176 ? 19.152 5.988 38.294 1.00 21.19 175 ALA C O 1
ATOM 4433 N N . LYS C 1 177 ? 21.093 5.028 37.721 1.00 22.70 176 LYS C N 1
ATOM 4434 C CA . LYS C 1 177 ? 21.747 6.311 37.481 1.00 24.72 176 LYS C CA 1
ATOM 4435 C C . LYS C 1 177 ? 21.023 7.125 36.407 1.00 22.53 176 LYS C C 1
ATOM 4436 O O . LYS C 1 177 ? 20.822 8.328 36.562 1.00 23.64 176 LYS C O 1
ATOM 4442 N N . ILE C 1 178 ? 20.632 6.465 35.321 1.00 20.97 177 ILE C N 1
ATOM 4443 C CA . ILE C 1 178 ? 19.897 7.133 34.244 1.00 23.72 177 ILE C CA 1
ATOM 4444 C C . ILE C 1 178 ? 18.570 7.721 34.736 1.00 22.57 177 ILE C C 1
ATOM 4445 O O . ILE C 1 178 ? 18.249 8.878 34.453 1.00 21.85 177 ILE C O 1
ATOM 4450 N N . HIS C 1 179 ? 17.804 6.936 35.490 1.00 21.14 178 HIS C N 1
ATOM 4451 C CA . HIS C 1 179 ? 16.512 7.404 35.983 1.00 22.27 178 HIS C CA 1
ATOM 4452 C C . HIS C 1 179 ? 16.622 8.465 37.081 1.00 19.23 178 HIS C C 1
ATOM 4453 O O . HIS C 1 179 ? 15.850 9.424 37.090 1.00 21.06 178 HIS C O 1
ATOM 4460 N N . MET C 1 180 ? 17.589 8.317 37.980 1.00 19.01 179 MET C N 1
ATOM 4461 C CA . MET C 1 180 ? 17.846 9.361 38.970 1.00 17.99 179 MET C CA 1
ATOM 4462 C C . MET C 1 180 ? 18.296 10.672 38.314 1.00 20.00 179 MET C C 1
ATOM 4463 O O . MET C 1 180 ? 17.847 11.746 38.701 1.00 17.55 179 MET C O 1
ATOM 4468 N N . GLN C 1 181 ? 19.176 10.589 37.323 1.00 19.34 180 GLN C N 1
ATOM 4469 C CA . GLN C 1 181 ? 19.593 11.796 36.605 1.00 22.31 180 GLN C CA 1
ATOM 4470 C C . GLN C 1 181 ? 18.374 12.480 35.991 1.00 19.59 180 GLN C C 1
ATOM 4471 O O . GLN C 1 181 ? 18.241 13.709 36.033 1.00 19.73 180 GLN C O 1
ATOM 4477 N N . SER C 1 182 ? 17.484 11.670 35.418 1.00 20.10 181 SER C N 1
ATOM 4478 C CA . SER C 1 182 ? 16.292 12.188 34.770 1.00 23.13 181 SER C CA 1
ATOM 4479 C C . SER C 1 182 ? 15.407 12.904 35.770 1.00 20.42 181 SER C C 1
ATOM 4480 O O . SER C 1 182 ? 14.934 14.008 35.499 1.00 22.05 181 SER C O 1
ATOM 4483 N N . TYR C 1 183 ? 15.181 12.288 36.929 1.00 19.08 182 TYR C N 1
ATOM 4484 C CA . TYR C 1 183 ? 14.376 12.946 37.954 1.00 22.13 182 TYR C CA 1
ATOM 4485 C C . TYR C 1 183 ? 15.015 14.258 38.402 1.00 19.37 182 TYR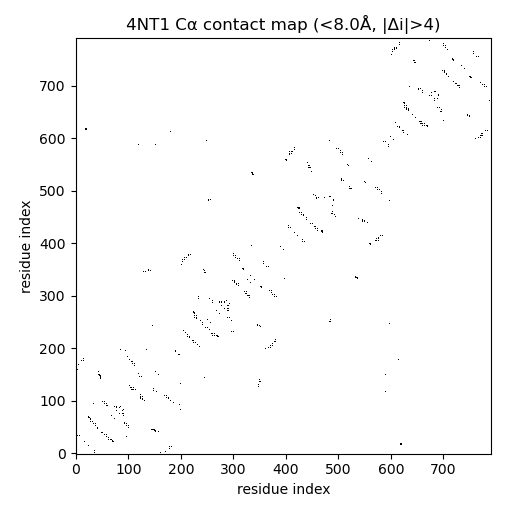 C C 1
ATOM 4486 O O . TYR C 1 183 ? 14.339 15.274 38.557 1.00 19.05 182 TYR C O 1
ATOM 4495 N N . VAL C 1 184 ? 16.320 14.224 38.630 1.00 20.08 183 VAL C N 1
ATOM 4496 C CA . VAL C 1 184 ? 17.042 15.415 39.048 1.00 18.21 183 VAL C CA 1
ATOM 4497 C C . VAL C 1 184 ? 16.863 16.534 38.025 1.00 19.43 183 VAL C C 1
ATOM 4498 O O . VAL C 1 184 ? 16.594 17.690 38.385 1.00 22.08 183 VAL C O 1
ATOM 4502 N N . ASN C 1 185 ? 17.026 16.186 36.750 1.00 20.57 184 ASN C N 1
ATOM 4503 C CA . ASN C 1 185 ? 16.865 17.146 35.664 1.00 24.29 184 ASN C CA 1
ATOM 4504 C C . ASN C 1 185 ? 15.438 17.696 35.560 1.00 24.12 184 ASN C C 1
ATOM 4505 O O . ASN C 1 185 ? 15.245 18.887 35.331 1.00 23.58 184 ASN C O 1
ATOM 4510 N N . SER C 1 186 ? 14.448 16.824 35.727 1.00 21.02 185 SER C N 1
ATOM 4511 C CA . SER C 1 186 ? 13.036 17.197 35.585 1.00 22.14 185 SER C CA 1
ATOM 4512 C C . SER C 1 186 ? 12.463 17.901 36.797 1.00 24.36 185 SER C C 1
ATOM 4513 O O . SER C 1 186 ? 11.620 18.794 36.666 1.00 24.93 185 SER C O 1
ATOM 4516 N N . SER C 1 187 ? 12.890 17.486 37.983 1.00 20.40 186 SER C N 1
ATOM 4517 C CA . SER C 1 187 ? 12.294 18.009 39.203 1.00 21.72 186 SER C CA 1
ATOM 4518 C C . SER C 1 187 ? 12.762 19.430 39.491 1.00 23.71 186 SER C C 1
ATOM 4519 O O . SER C 1 187 ? 12.067 20.197 40.148 1.00 23.18 186 SER C O 1
ATOM 4522 N N . ALA C 1 188 ? 13.941 19.778 38.998 1.00 21.05 187 ALA C N 1
ATOM 4523 C CA . ALA C 1 188 ? 14.520 21.087 39.290 1.00 22.78 187 ALA C CA 1
ATOM 4524 C C . ALA C 1 188 ? 13.614 22.248 38.857 1.00 23.59 187 ALA C C 1
ATOM 4525 O O . ALA C 1 188 ? 13.245 23.075 39.691 1.00 23.12 187 ALA C O 1
ATOM 4527 N N . PRO C 1 189 ? 13.232 22.304 37.564 1.00 22.80 188 PRO C N 1
ATOM 4528 C CA . PRO C 1 189 ? 12.339 23.389 37.127 1.00 24.80 188 PRO C CA 1
ATOM 4529 C C . PRO C 1 189 ? 10.966 23.345 37.805 1.00 25.31 188 PRO C C 1
ATOM 4530 O O . PRO C 1 189 ? 10.355 24.395 38.032 1.00 22.35 188 PRO C O 1
ATOM 4534 N N . LEU C 1 190 ? 10.486 22.146 38.118 1.00 22.87 189 LEU C N 1
ATOM 4535 C CA . LEU C 1 190 ? 9.219 22.011 38.830 1.00 21.97 189 LEU C CA 1
ATOM 4536 C C . LEU C 1 190 ? 9.307 22.647 40.223 1.00 24.12 189 LEU C C 1
ATOM 4537 O O . LEU C 1 190 ? 8.452 23.436 40.613 1.00 21.92 189 LEU C O 1
ATOM 4542 N N . ILE C 1 191 ? 10.350 22.310 40.970 1.00 22.10 190 ILE C N 1
ATOM 4543 C CA . ILE C 1 191 ? 10.536 22.879 42.299 1.00 20.89 190 ILE C CA 1
ATOM 4544 C C . ILE C 1 191 ? 10.681 24.408 42.192 1.00 26.98 190 ILE C C 1
ATOM 4545 O O . ILE C 1 191 ? 10.144 25.156 43.003 1.00 24.06 190 ILE C O 1
ATOM 4550 N N . THR C 1 192 ? 11.380 24.877 41.163 1.00 23.58 191 THR C N 1
ATOM 4551 C CA . THR C 1 192 ? 11.515 26.318 40.964 1.00 25.52 191 THR C CA 1
ATOM 4552 C C . THR C 1 192 ? 10.170 26.950 40.627 1.00 19.73 191 THR C C 1
ATOM 4553 O O . THR C 1 192 ? 9.819 28.012 41.154 1.00 27.39 191 THR C O 1
ATOM 4557 N N . TYR C 1 193 ? 9.412 26.286 39.762 1.00 22.73 192 TYR C N 1
ATOM 4558 C CA . TYR C 1 193 ? 8.074 26.750 39.410 1.00 23.56 192 TYR C CA 1
ATOM 4559 C C . TYR C 1 193 ? 7.204 26.870 40.670 1.00 25.13 192 TYR C C 1
ATOM 4560 O O . TYR C 1 193 ? 6.523 27.878 40.887 1.00 26.20 192 TYR C O 1
ATOM 4569 N N . LEU C 1 194 ? 7.261 25.852 41.519 1.00 24.50 193 LEU C N 1
ATOM 4570 C CA . LEU C 1 194 ? 6.470 25.845 42.747 1.00 25.23 193 LEU C CA 1
ATOM 4571 C C . LEU C 1 194 ? 6.893 26.973 43.695 1.00 26.51 193 LEU C C 1
ATOM 4572 O O . LEU C 1 194 ? 6.061 27.762 44.151 1.00 28.18 193 LEU C O 1
ATOM 4577 N N . ASP C 1 195 ? 8.189 27.052 43.984 1.00 24.57 194 ASP C N 1
ATOM 4578 C CA . ASP C 1 195 ? 8.726 28.158 44.764 1.00 28.18 194 ASP C CA 1
ATOM 4579 C C . ASP C 1 195 ? 8.213 29.502 44.240 1.00 29.05 194 ASP C C 1
ATOM 4580 O O . ASP C 1 195 ? 7.791 30.361 45.018 1.00 30.53 194 ASP C O 1
ATOM 4585 N N . ASN C 1 196 ? 8.234 29.683 42.922 1.00 28.29 195 ASN C N 1
ATOM 4586 C CA . ASN C 1 196 ? 7.831 30.959 42.339 1.00 30.02 195 ASN C CA 1
ATOM 4587 C C . ASN C 1 196 ? 6.348 31.269 42.508 1.00 32.42 195 ASN C C 1
ATOM 4588 O O . ASN C 1 196 ? 5.966 32.431 42.627 1.00 30.99 195 ASN C O 1
ATOM 4593 N N . LEU C 1 197 ? 5.512 30.238 42.497 1.00 28.01 196 LEU C N 1
ATOM 4594 C CA . LEU C 1 197 ? 4.095 30.434 42.785 1.00 29.46 196 LEU C CA 1
ATOM 4595 C C . LEU C 1 197 ? 3.909 31.018 44.188 1.00 29.64 196 LEU C C 1
ATOM 4596 O O . LEU C 1 197 ? 3.161 31.977 44.376 1.00 34.19 196 LEU C O 1
ATOM 4601 N N . PHE C 1 198 ? 4.590 30.449 45.175 1.00 31.56 197 PHE C N 1
ATOM 4602 C CA . PHE C 1 198 ? 4.444 30.943 46.540 1.00 30.58 197 PHE C CA 1
ATOM 4603 C C . PHE C 1 198 ? 4.970 32.370 46.670 1.00 38.98 197 PHE C C 1
ATOM 4604 O O . PHE C 1 198 ? 4.324 33.225 47.284 1.00 33.87 197 PHE C O 1
ATOM 4612 N N . LEU C 1 199 ? 6.132 32.625 46.073 1.00 36.36 198 LEU C N 1
ATOM 4613 C CA . LEU C 1 199 ? 6.784 33.930 46.182 1.00 37.38 198 LEU C CA 1
ATOM 4614 C C . LEU C 1 199 ? 6.019 35.012 45.430 1.00 30.75 198 LEU C C 1
ATOM 4615 O O . LEU C 1 199 ? 5.785 36.097 45.967 1.00 37.01 198 LEU C O 1
ATOM 4620 N N . SER C 1 200 ? 5.621 34.717 44.195 1.00 34.22 199 SER C N 1
ATOM 4621 C CA . SER C 1 200 ? 4.915 35.689 43.367 1.00 36.16 199 SER C CA 1
ATOM 4622 C C . SER C 1 200 ? 3.524 35.979 43.922 1.00 42.15 199 SER C C 1
ATOM 4623 O O . SER C 1 200 ? 2.918 37.000 43.594 1.00 40.19 199 SER C O 1
ATOM 4626 N N . LYS C 1 201 ? 3.029 35.079 44.767 1.00 34.77 200 LYS C N 1
ATOM 4627 C CA . LYS C 1 201 ? 1.746 35.279 45.442 1.00 37.93 200 LYS C CA 1
ATOM 4628 C C . LYS C 1 201 ? 1.909 35.788 46.880 1.00 38.18 200 LYS C C 1
ATOM 4629 O O . LYS C 1 201 ? 0.946 35.820 47.647 1.00 42.67 200 LYS C O 1
ATOM 4635 N N . GLN C 1 202 ? 3.133 36.180 47.235 1.00 37.07 201 GLN C N 1
ATOM 4636 C CA A GLN C 1 202 ? 3.398 36.819 48.525 0.43 38.89 201 GLN C CA 1
ATOM 4637 C CA B GLN C 1 202 ? 3.426 36.809 48.526 0.57 38.88 201 GLN C CA 1
ATOM 4638 C C . GLN C 1 202 ? 3.163 35.916 49.741 1.00 40.28 201 GLN C C 1
ATOM 4639 O O . GLN C 1 202 ? 2.769 36.397 50.805 1.00 41.18 201 GLN C O 1
ATOM 4650 N N . LEU C 1 203 ? 3.413 34.619 49.596 1.00 36.06 202 LEU C N 1
ATOM 4651 C CA . LEU C 1 203 ? 3.164 33.674 50.683 1.00 36.48 202 LEU C CA 1
ATOM 4652 C C . LEU C 1 203 ? 4.410 33.305 51.503 1.00 40.52 202 LEU C C 1
ATOM 4653 O O . LEU C 1 203 ? 4.301 32.970 52.684 1.00 37.31 202 LEU C O 1
ATOM 4658 N N . GLY C 1 204 ? 5.588 33.356 50.881 1.00 38.60 203 GLY C N 1
ATOM 4659 C CA . GLY C 1 204 ? 6.803 32.851 51.505 1.00 36.04 203 GLY C CA 1
ATOM 4660 C C . GLY C 1 204 ? 6.860 31.331 51.430 1.00 36.71 203 GLY C C 1
ATOM 4661 O O . GLY C 1 204 ? 5.883 30.706 51.023 1.00 34.62 203 GLY C O 1
ATOM 4662 N N . ILE C 1 205 ? 7.986 30.730 51.821 1.00 39.55 204 ILE C N 1
ATOM 4663 C CA . ILE C 1 205 ? 8.154 29.273 51.719 1.00 33.09 204 ILE C CA 1
ATOM 4664 C C . ILE C 1 205 ? 8.813 28.609 52.930 1.00 36.30 204 ILE C C 1
ATOM 4665 O O . ILE C 1 205 ? 9.074 27.402 52.911 1.00 36.37 204 ILE C O 1
ATOM 4670 N N . ASP C 1 206 ? 9.088 29.381 53.978 1.00 34.39 205 ASP C N 1
ATOM 4671 C CA . ASP C 1 206 ? 9.784 28.837 55.142 1.00 34.46 205 ASP C CA 1
ATOM 4672 C C . ASP C 1 206 ? 8.872 28.621 56.335 1.00 34.95 205 ASP C C 1
ATOM 4673 O O . ASP C 1 206 ? 9.343 28.379 57.449 1.00 40.10 205 ASP C O 1
ATOM 4678 N N . TRP C 1 207 ? 7.568 28.710 56.101 1.00 37.06 206 TRP C N 1
ATOM 4679 C CA . TRP C 1 207 ? 6.598 28.482 57.158 1.00 39.46 206 TRP C CA 1
ATOM 4680 C C . TRP C 1 207 ? 6.098 27.041 57.157 1.00 33.84 206 TRP C C 1
ATOM 4681 O O . TRP C 1 207 ? 5.463 26.583 58.104 1.00 40.24 206 TRP C O 1
ATOM 4693 N N . ALA D 1 7 ? 26.040 37.596 60.893 1.00 40.54 6 ALA D N 1
ATOM 4694 C CA . ALA D 1 7 ? 27.203 38.318 60.376 1.00 42.83 6 ALA D CA 1
ATOM 4695 C C . ALA D 1 7 ? 28.310 38.457 61.424 1.00 50.39 6 ALA D C 1
ATOM 4696 O O . ALA D 1 7 ? 29.374 39.019 61.148 1.00 53.88 6 ALA D O 1
ATOM 4698 N N . ASP D 1 8 ? 28.049 37.951 62.627 1.00 50.33 7 ASP D N 1
ATOM 4699 C CA . ASP D 1 8 ? 29.065 37.884 63.672 1.00 45.50 7 ASP D CA 1
ATOM 4700 C C . ASP D 1 8 ? 29.944 36.648 63.455 1.00 49.14 7 ASP D C 1
ATOM 4701 O O . ASP D 1 8 ? 30.988 36.488 64.088 1.00 53.95 7 ASP D O 1
ATOM 4703 N N . LYS D 1 9 ? 29.504 35.781 62.551 1.00 41.28 8 LYS D N 1
ATOM 4704 C CA . LYS D 1 9 ? 30.210 34.544 62.235 1.00 34.03 8 LYS D CA 1
ATOM 4705 C C . LYS D 1 9 ? 31.662 34.805 61.834 1.00 29.77 8 LYS D C 1
ATOM 4706 O O . LYS D 1 9 ? 31.941 35.721 61.063 1.00 31.57 8 LYS D O 1
ATOM 4712 N N . PRO D 1 10 ? 32.590 33.991 62.361 1.00 33.86 9 PRO D N 1
ATOM 4713 C CA . PRO D 1 10 ? 34.036 34.223 62.241 1.00 28.08 9 PRO D CA 1
ATOM 4714 C C . PRO D 1 10 ? 34.554 34.342 60.797 1.00 25.36 9 PRO D C 1
ATOM 4715 O O . PRO D 1 10 ? 35.375 35.208 60.558 1.00 27.82 9 PRO D O 1
ATOM 4719 N N . LEU D 1 11 ? 34.102 33.506 59.867 1.00 23.93 10 LEU D N 1
ATOM 4720 C CA . LEU D 1 11 ? 34.577 33.622 58.489 1.00 23.86 10 LEU D CA 1
ATOM 4721 C C . LEU D 1 11 ? 34.119 34.917 57.853 1.00 23.94 10 LEU D C 1
ATOM 4722 O O . LEU D 1 11 ? 34.762 35.429 56.939 1.00 24.05 10 LEU D O 1
ATOM 4727 N N . ARG D 1 12 ? 32.988 35.435 58.318 1.00 27.40 11 ARG D N 1
ATOM 4728 C CA . ARG D 1 12 ? 32.455 36.673 57.773 1.00 23.13 11 ARG D CA 1
ATOM 4729 C C . ARG D 1 12 ? 33.160 37.899 58.350 1.00 25.84 11 ARG D C 1
ATOM 4730 O O . ARG D 1 12 ? 33.418 38.863 57.635 1.00 26.35 11 ARG D O 1
ATOM 4738 N N . LYS D 1 13 ? 33.499 37.864 59.634 1.00 27.55 12 LYS D N 1
ATOM 4739 C CA . LYS D 1 13 ? 34.297 38.954 60.191 1.00 23.26 12 LYS D CA 1
ATOM 4740 C C . LYS D 1 13 ? 35.635 39.001 59.460 1.00 21.40 12 LYS D C 1
ATOM 4741 O O . LYS D 1 13 ? 36.124 40.067 59.097 1.00 21.04 12 LYS D O 1
ATOM 4747 N N . ILE D 1 14 ? 36.222 37.828 59.245 1.00 23.32 13 ILE D N 1
ATOM 4748 C CA . ILE D 1 14 ? 37.476 37.728 58.508 1.00 21.22 13 ILE D CA 1
ATOM 4749 C C . ILE D 1 14 ? 37.338 38.264 57.086 1.00 23.36 13 ILE D C 1
ATOM 4750 O O . ILE D 1 14 ? 38.104 39.125 56.672 1.00 22.20 13 ILE D O 1
ATOM 4755 N N . SER D 1 15 ? 36.356 37.768 56.341 1.00 23.10 14 SER D N 1
ATOM 4756 C CA . SER D 1 15 ? 36.235 38.191 54.949 1.00 23.20 14 SER D CA 1
ATOM 4757 C C . SER D 1 15 ? 36.022 39.703 54.842 1.00 21.90 14 SER D C 1
ATOM 4758 O O . SER D 1 15 ? 36.599 40.351 53.974 1.00 23.67 14 SER D O 1
ATOM 4761 N N . ALA D 1 16 ? 35.217 40.264 55.742 1.00 22.26 15 ALA D N 1
ATOM 4762 C CA . ALA D 1 16 ? 34.907 41.696 55.712 1.00 23.49 15 ALA D CA 1
ATOM 4763 C C . ALA D 1 16 ? 36.145 42.544 55.975 1.00 26.92 15 ALA D C 1
ATOM 4764 O O . ALA D 1 16 ? 36.417 43.517 55.269 1.00 24.47 15 ALA D O 1
ATOM 4766 N N . ALA D 1 17 ? 36.905 42.160 56.992 1.00 23.94 16 ALA D N 1
ATOM 4767 C CA . ALA D 1 17 ? 38.107 42.897 57.364 1.00 22.98 16 ALA D CA 1
ATOM 4768 C C . ALA D 1 17 ? 39.171 42.850 56.283 1.00 23.18 16 ALA D C 1
ATOM 4769 O O . ALA D 1 17 ? 39.814 43.862 55.985 1.00 22.52 16 ALA D O 1
ATOM 4771 N N . PHE D 1 18 ? 39.373 41.681 55.682 1.00 22.63 17 PHE D N 1
ATOM 4772 C CA . PHE D 1 18 ? 40.433 41.567 54.690 1.00 20.47 17 PHE D CA 1
ATOM 4773 C C . PHE D 1 18 ? 40.072 42.205 53.354 1.00 20.76 17 PHE D C 1
ATOM 4774 O O . PHE D 1 18 ? 40.953 42.645 52.618 1.00 21.69 17 PHE D O 1
ATOM 4782 N N . LYS D 1 19 ? 38.786 42.276 53.037 1.00 20.24 18 LYS D N 1
ATOM 4783 C CA A LYS D 1 19 ? 38.382 42.994 51.833 0.40 24.14 18 LYS D CA 1
ATOM 4784 C CA B LYS D 1 19 ? 38.355 42.999 51.845 0.60 24.14 18 LYS D CA 1
ATOM 4785 C C . LYS D 1 19 ? 38.792 44.464 51.933 1.00 22.46 18 LYS D C 1
ATOM 4786 O O . LYS D 1 19 ? 39.261 45.052 50.949 1.00 21.85 18 LYS D O 1
ATOM 4797 N N . LYS D 1 20 ? 38.637 45.049 53.117 1.00 25.15 19 LYS D N 1
ATOM 4798 C CA . LYS D 1 20 ? 39.036 46.434 53.343 1.00 27.62 19 LYS D CA 1
ATOM 4799 C C . LYS D 1 20 ? 40.529 46.610 53.111 1.00 27.07 19 LYS D C 1
ATOM 4800 O O . LYS D 1 20 ? 40.961 47.593 52.517 1.00 24.29 19 LYS D O 1
ATOM 4806 N N . LEU D 1 21 ? 41.327 45.657 53.584 1.00 26.61 20 LEU D N 1
ATOM 4807 C CA . LEU D 1 21 ? 42.772 45.770 53.450 1.00 20.81 20 LEU D CA 1
ATOM 4808 C C . LEU D 1 21 ? 43.207 45.603 51.990 1.00 19.18 20 LEU D C 1
ATOM 4809 O O . LEU D 1 21 ? 44.146 46.257 51.541 1.00 23.18 20 LEU D O 1
ATOM 4814 N N . ALA D 1 22 ? 42.529 44.730 51.253 1.00 21.98 21 ALA D N 1
ATOM 4815 C CA . ALA D 1 22 ? 42.856 44.526 49.846 1.00 23.62 21 ALA D CA 1
ATOM 4816 C C . ALA D 1 22 ? 42.606 45.820 49.065 1.00 20.61 21 ALA D C 1
ATOM 4817 O O . ALA D 1 22 ? 43.376 46.174 48.183 1.00 25.15 21 ALA D O 1
ATOM 4819 N N . ILE D 1 23 ? 41.524 46.511 49.398 1.00 24.50 22 ILE D N 1
ATOM 4820 C CA . ILE D 1 23 ? 41.217 47.787 48.746 1.00 24.03 22 ILE D CA 1
ATOM 4821 C C . ILE D 1 23 ? 42.379 48.755 48.948 1.00 30.11 22 ILE D C 1
ATOM 4822 O O . ILE D 1 23 ? 42.849 49.397 48.002 1.00 28.03 22 ILE D O 1
ATOM 4827 N N . ILE D 1 24 ? 42.863 48.837 50.182 1.00 23.34 23 ILE D N 1
ATOM 4828 C CA . ILE D 1 24 ? 43.973 49.725 50.496 1.00 24.41 23 ILE D CA 1
ATOM 4829 C C . ILE D 1 24 ? 45.254 49.354 49.747 1.00 27.50 23 ILE D C 1
ATOM 4830 O O . ILE D 1 24 ? 45.884 50.204 49.124 1.00 26.86 23 ILE D O 1
ATOM 4835 N N . VAL D 1 25 ? 45.651 48.086 49.800 1.00 26.89 24 VAL D N 1
ATOM 4836 C CA . VAL D 1 25 ? 46.943 47.728 49.236 1.00 23.72 24 VAL D CA 1
ATOM 4837 C C . VAL D 1 25 ? 46.950 47.754 47.713 1.00 24.66 24 VAL D C 1
ATOM 4838 O O . VAL D 1 25 ? 48.011 47.735 47.111 1.00 25.24 24 VAL D O 1
ATOM 4842 N N . ASN D 1 26 ? 45.769 47.819 47.104 1.00 25.20 25 ASN D N 1
ATOM 4843 C CA . ASN D 1 26 ? 45.669 47.828 45.644 1.00 27.23 25 ASN D CA 1
ATOM 4844 C C . ASN D 1 26 ? 45.714 49.235 45.044 1.00 30.46 25 ASN D C 1
ATOM 4845 O O . ASN D 1 26 ? 45.629 49.401 43.827 1.00 27.64 25 ASN D O 1
ATOM 4850 N N . SER D 1 27 ? 45.868 50.235 45.908 1.00 25.00 26 SER D N 1
ATOM 4851 C CA . SER D 1 27 ? 45.913 51.636 45.483 1.00 28.30 26 SER D CA 1
ATOM 4852 C C . SER D 1 27 ? 47.331 52.071 45.096 1.00 29.72 26 SER D C 1
ATOM 4853 O O . SER D 1 27 ? 48.296 51.365 45.370 1.00 26.36 26 SER D O 1
ATOM 4856 N N . PRO D 1 28 ? 47.456 53.222 44.414 1.00 27.42 27 PRO D N 1
ATOM 4857 C CA . PRO D 1 28 ? 48.768 53.689 43.938 1.00 28.59 27 PRO D CA 1
ATOM 4858 C C . PRO D 1 28 ? 49.815 53.830 45.041 1.00 28.31 27 PRO D C 1
ATOM 4859 O O . PRO D 1 28 ? 50.984 53.493 44.835 1.00 28.60 27 PRO D O 1
ATOM 4863 N N . ASN D 1 29 ? 49.394 54.322 46.198 1.00 23.81 28 ASN D N 1
ATOM 4864 C CA . ASN D 1 29 ? 50.303 54.529 47.322 1.00 30.32 28 ASN D CA 1
ATOM 4865 C C . ASN D 1 29 ? 49.621 54.133 48.629 1.00 29.11 28 ASN D C 1
ATOM 4866 O O . ASN D 1 29 ? 49.142 54.993 49.373 1.00 31.14 28 ASN D O 1
ATOM 4871 N N . PRO D 1 30 ? 49.558 52.818 48.903 1.00 27.11 29 PRO D N 1
ATOM 4872 C CA . PRO D 1 30 ? 48.789 52.312 50.040 1.00 27.56 29 PRO D CA 1
ATOM 4873 C C . PRO D 1 30 ? 49.272 52.878 51.364 1.00 26.93 29 PRO D C 1
ATOM 4874 O O . PRO D 1 30 ? 50.474 53.052 51.566 1.00 28.79 29 PRO D O 1
ATOM 4878 N N . GLU D 1 31 ? 48.326 53.170 52.249 1.00 21.66 30 GLU D N 1
ATOM 4879 C CA . GLU D 1 31 ? 48.633 53.549 53.619 1.00 26.19 30 GLU D CA 1
ATOM 4880 C C . GLU D 1 31 ? 47.910 52.585 54.554 1.00 27.24 30 GLU D C 1
ATOM 4881 O O . GLU D 1 31 ? 46.707 52.704 54.772 1.00 27.03 30 GLU D O 1
ATOM 4887 N N . VAL D 1 32 ? 48.649 51.620 55.094 1.00 26.30 31 VAL D N 1
ATOM 4888 C CA . VAL D 1 32 ? 48.055 50.575 55.922 1.00 24.39 31 VAL D CA 1
ATOM 4889 C C . VAL D 1 32 ? 48.229 50.837 57.417 1.00 23.00 31 VAL D C 1
ATOM 4890 O O . VAL D 1 32 ? 49.341 50.775 57.937 1.00 25.06 31 VAL D O 1
ATOM 4894 N N . PRO D 1 33 ? 47.124 51.134 58.112 1.00 23.68 32 PRO D N 1
ATOM 4895 C CA . PRO D 1 33 ? 47.183 51.414 59.549 1.00 24.89 32 PRO D CA 1
ATOM 4896 C C . PRO D 1 33 ? 47.544 50.165 60.337 1.00 28.53 32 PRO D C 1
ATOM 4897 O O . PRO D 1 33 ? 47.016 49.094 60.038 1.00 24.44 32 PRO D O 1
ATOM 4901 N N . VAL D 1 34 ? 48.416 50.292 61.333 1.00 24.52 33 VAL D N 1
ATOM 4902 C CA . VAL D 1 34 ? 48.782 49.130 62.143 1.00 27.68 33 VAL D CA 1
ATOM 4903 C C . VAL D 1 34 ? 47.585 48.627 62.942 1.00 25.72 33 VAL D C 1
ATOM 4904 O O . VAL D 1 34 ? 47.398 47.423 63.101 1.00 25.49 33 VAL D O 1
ATOM 4908 N N . THR D 1 35 ? 46.763 49.549 63.434 1.00 26.75 34 THR D N 1
ATOM 4909 C CA A THR D 1 35 ? 45.553 49.171 64.153 0.30 27.51 34 THR D CA 1
ATOM 4910 C CA B THR D 1 35 ? 45.543 49.182 64.144 0.70 27.51 34 THR D CA 1
ATOM 4911 C C . THR D 1 35 ? 44.631 48.308 63.287 1.00 25.06 34 THR D C 1
ATOM 4912 O O . THR D 1 35 ? 44.213 47.237 63.706 1.00 26.80 34 THR D O 1
ATOM 4919 N N . GLN D 1 36 ? 44.320 48.781 62.083 1.00 23.17 35 GLN D N 1
ATOM 4920 C CA . GLN D 1 36 ? 43.441 48.062 61.176 1.00 25.57 35 GLN D CA 1
ATOM 4921 C C . GLN D 1 36 ? 44.047 46.714 60.793 1.00 21.16 35 GLN D C 1
ATOM 4922 O O . GLN D 1 36 ? 43.353 45.695 60.787 1.00 25.37 35 GLN D O 1
ATOM 4928 N N . PHE D 1 37 ? 45.341 46.714 60.478 1.00 22.79 36 PHE D N 1
ATOM 4929 C CA . PHE D 1 37 ? 46.026 45.489 60.075 1.00 24.83 36 PHE D CA 1
ATOM 4930 C C . PHE D 1 37 ? 46.037 44.459 61.199 1.00 20.18 36 PHE D C 1
ATOM 4931 O O . PHE D 1 37 ? 45.634 43.311 61.003 1.00 21.73 36 PHE D O 1
ATOM 4939 N N . SER D 1 38 ? 46.478 44.872 62.383 1.00 26.78 37 SER D N 1
ATOM 4940 C CA . SER D 1 38 ? 46.569 43.944 63.499 1.00 24.94 37 SER D CA 1
ATOM 4941 C C . SER D 1 38 ? 45.200 43.396 63.892 1.00 23.67 37 SER D C 1
ATOM 4942 O O . SER D 1 38 ? 45.072 42.217 64.200 1.00 21.44 37 SER D O 1
ATOM 4945 N N . HIS D 1 39 ? 44.172 44.239 63.847 1.00 23.83 38 HIS D N 1
ATOM 4946 C CA . HIS D 1 39 ? 42.825 43.781 64.171 1.00 24.97 38 HIS D CA 1
ATOM 4947 C C . HIS D 1 39 ? 42.344 42.682 63.229 1.00 18.56 38 HIS D C 1
ATOM 4948 O O . HIS D 1 39 ? 41.813 41.662 63.679 1.00 23.83 38 HIS D O 1
ATOM 4955 N N . ALA D 1 40 ? 42.513 42.896 61.922 1.00 21.67 39 ALA D N 1
ATOM 4956 C CA . ALA D 1 40 ? 42.171 41.885 60.932 1.00 21.51 39 ALA D CA 1
ATOM 4957 C C . ALA D 1 40 ? 42.882 40.552 61.202 1.00 18.63 39 ALA D C 1
ATOM 4958 O O . ALA D 1 40 ? 42.258 39.484 61.178 1.00 19.54 39 ALA D O 1
ATOM 4960 N N . CYS D 1 41 ? 44.189 40.617 61.441 1.00 20.79 40 CYS D N 1
ATOM 4961 C CA . CYS D 1 41 ? 44.969 39.410 61.714 1.00 21.78 40 CYS D CA 1
ATOM 4962 C C . CYS D 1 41 ? 44.478 38.727 62.980 1.00 21.00 40 CYS D C 1
ATOM 4963 O O . CYS D 1 41 ? 44.584 37.507 63.115 1.00 19.65 40 CYS D O 1
ATOM 4966 N N . SER D 1 42 ? 43.924 39.503 63.904 1.00 19.62 41 SER D N 1
ATOM 4967 C CA . SER D 1 42 ? 43.461 38.924 65.164 1.00 18.57 41 SER D CA 1
ATOM 4968 C C . SER D 1 42 ? 42.188 38.091 64.966 1.00 21.89 41 SER D C 1
ATOM 4969 O O . SER D 1 42 ? 41.873 37.200 65.768 1.00 20.43 41 SER D O 1
ATOM 4972 N N . LEU D 1 43 ? 41.462 38.384 63.892 1.00 19.87 42 LEU D N 1
ATOM 4973 C CA . LEU D 1 43 ? 40.256 37.631 63.539 1.00 21.13 42 LEU D CA 1
ATOM 4974 C C . LEU D 1 43 ? 40.599 36.251 62.985 1.00 21.32 42 LEU D C 1
ATOM 4975 O O . LEU D 1 43 ? 39.769 35.340 63.011 1.00 19.63 42 LEU D O 1
ATOM 4980 N N . VAL D 1 44 ? 41.820 36.111 62.472 1.00 18.35 43 VAL D N 1
ATOM 4981 C CA . VAL D 1 44 ? 42.293 34.837 61.939 1.00 16.83 43 VAL D CA 1
ATOM 4982 C C . VAL D 1 44 ? 42.787 33.921 63.063 1.00 17.30 43 VAL D C 1
ATOM 4983 O O . VAL D 1 44 ? 42.681 32.706 62.971 1.00 19.33 43 VAL D O 1
ATOM 4987 N N . SER D 1 45 ? 43.308 34.521 64.127 1.00 20.20 44 SER D N 1
ATOM 4988 C CA . SER D 1 45 ? 43.915 33.761 65.226 1.00 17.54 44 SER D CA 1
ATOM 4989 C C . SER D 1 45 ? 43.087 32.570 65.720 1.00 19.70 44 SER D C 1
ATOM 4990 O O . SER D 1 45 ? 43.625 31.471 65.892 1.00 18.57 44 SER D O 1
ATOM 4993 N N . PRO D 1 46 ? 41.775 32.770 65.926 1.00 20.80 45 PRO D N 1
ATOM 4994 C CA . PRO D 1 46 ? 40.904 31.682 66.386 1.00 24.07 45 PRO D CA 1
ATOM 4995 C C . PRO D 1 46 ? 40.901 30.427 65.503 1.00 20.02 45 PRO D C 1
ATOM 4996 O O . PRO D 1 46 ? 40.551 29.349 65.980 1.00 19.09 45 PRO D O 1
ATOM 5000 N N A LEU D 1 47 ? 41.280 30.568 64.236 0.12 19.50 46 LEU D N 1
ATOM 5001 N N B LEU D 1 47 ? 41.253 30.551 64.221 0.88 19.46 46 LEU D N 1
ATOM 5002 C CA A LEU D 1 47 ? 41.285 29.433 63.321 0.12 18.78 46 LEU D CA 1
ATOM 5003 C CA B LEU D 1 47 ? 41.241 29.381 63.353 0.88 18.70 46 LEU D CA 1
ATOM 5004 C C A LEU D 1 47 ? 42.225 28.321 63.773 0.12 18.17 46 LEU D C 1
ATOM 5005 C C B LEU D 1 47 ? 42.227 28.299 63.784 0.88 18.01 46 LEU D C 1
ATOM 5006 O O A LEU D 1 47 ? 41.917 27.140 63.617 0.12 19.93 46 LEU D O 1
ATOM 5007 O O B LEU D 1 47 ? 41.965 27.112 63.606 0.88 20.00 46 LEU D O 1
ATOM 5016 N N . PHE D 1 48 ? 43.371 28.698 64.330 1.00 20.24 47 PHE D N 1
ATOM 5017 C CA . PHE D 1 48 ? 44.384 27.703 64.699 1.00 18.92 47 PHE D CA 1
ATOM 5018 C C . PHE D 1 48 ? 43.910 26.720 65.770 1.00 21.16 47 PHE D C 1
ATOM 5019 O O . PHE D 1 48 ? 44.198 25.517 65.692 1.00 21.34 47 PHE D O 1
ATOM 5027 N N . GLY D 1 49 ? 43.163 27.226 66.746 1.00 19.61 48 GLY D N 1
ATOM 5028 C CA . GLY D 1 49 ? 42.549 26.381 67.754 1.00 19.30 48 GLY D CA 1
ATOM 5029 C C . GLY D 1 49 ? 41.563 25.375 67.181 1.00 21.39 48 GLY D C 1
ATOM 5030 O O . GLY D 1 49 ? 41.414 24.274 67.716 1.00 18.58 48 GLY D O 1
ATOM 5031 N N . CYS D 1 50 ? 40.903 25.747 66.085 1.00 19.61 49 CYS D N 1
ATOM 5032 C CA . CYS D 1 50 ? 39.950 24.872 65.408 1.00 21.07 49 CYS D CA 1
ATOM 5033 C C . CYS D 1 50 ? 40.608 23.656 64.746 1.00 20.07 49 CYS D C 1
ATOM 5034 O O . CYS D 1 50 ? 39.969 22.624 64.566 1.00 21.82 49 CYS D O 1
ATOM 5037 N N . LEU D 1 51 ? 41.889 23.769 64.408 1.00 16.82 50 LEU D N 1
ATOM 5038 C CA . LEU D 1 51 ? 42.575 22.714 63.680 1.00 16.75 50 LEU D CA 1
ATOM 5039 C C . LEU D 1 51 ? 43.194 21.686 64.622 1.00 18.51 50 LEU D C 1
ATOM 5040 O O . LEU D 1 51 ? 43.761 20.692 64.174 1.00 20.32 50 LEU D O 1
ATOM 5045 N N . GLY D 1 52 ? 43.091 21.934 65.927 1.00 18.92 51 GLY D N 1
ATOM 5046 C CA . GLY D 1 52 ? 43.448 20.924 66.908 1.00 21.71 51 GLY D CA 1
ATOM 5047 C C . GLY D 1 52 ? 44.909 20.878 67.317 1.00 21.63 51 GLY D C 1
ATOM 5048 O O . GLY D 1 52 ? 45.681 21.815 67.080 1.00 20.37 51 GLY D O 1
ATOM 5049 N N . ILE D 1 53 ? 45.311 19.763 67.915 1.00 20.46 52 ILE D N 1
ATOM 5050 C CA . ILE D 1 53 ? 46.627 19.717 68.560 1.00 22.07 52 ILE D CA 1
ATOM 5051 C C . ILE D 1 53 ? 47.802 19.902 67.605 1.00 20.69 52 ILE D C 1
ATOM 5052 O O . ILE D 1 53 ? 48.872 20.353 68.023 1.00 19.14 52 ILE D O 1
ATOM 5057 N N . ALA D 1 54 ? 47.614 19.562 66.327 1.00 19.17 53 ALA D N 1
ATOM 5058 C CA . ALA D 1 54 ? 48.673 19.731 65.331 1.00 22.92 53 ALA D CA 1
ATOM 5059 C C . ALA D 1 54 ? 49.188 21.165 65.258 1.00 21.25 53 ALA D C 1
ATOM 5060 O O . ALA D 1 54 ? 50.365 21.404 64.978 1.00 20.92 53 ALA D O 1
ATOM 5062 N N . PHE D 1 55 ? 48.303 22.122 65.498 1.00 17.95 54 PHE D N 1
ATOM 5063 C CA . PHE D 1 55 ? 48.629 23.523 65.265 1.00 18.47 54 PHE D CA 1
ATOM 5064 C C . PHE D 1 55 ? 48.906 24.326 66.530 1.00 17.32 54 PHE D C 1
ATOM 5065 O O . PHE D 1 55 ? 48.871 25.565 66.518 1.00 20.90 54 PHE D O 1
ATOM 5073 N N . LYS D 1 56 ? 49.227 23.626 67.614 1.00 19.58 55 LYS D N 1
ATOM 5074 C CA . LYS D 1 56 ? 49.544 24.310 68.868 1.00 20.89 55 LYS D CA 1
ATOM 5075 C C . LYS D 1 56 ? 50.707 25.301 68.689 1.00 19.32 55 LYS D C 1
ATOM 5076 O O . LYS D 1 56 ? 50.744 26.337 69.345 1.00 19.86 55 LYS D O 1
ATOM 5082 N N . PHE D 1 57 ? 51.636 24.986 67.787 1.00 19.02 56 PHE D N 1
ATOM 5083 C CA . PHE D 1 57 ? 52.776 25.878 67.512 1.00 17.78 56 PHE D CA 1
ATOM 5084 C C . PHE D 1 57 ? 52.320 27.279 67.131 1.00 14.81 56 PHE D C 1
ATOM 5085 O O . PHE D 1 57 ? 53.042 28.249 67.331 1.00 16.05 56 PHE D O 1
ATOM 5093 N N . ALA D 1 58 ? 51.125 27.384 66.558 1.00 18.02 57 ALA D N 1
ATOM 5094 C CA . ALA D 1 58 ? 50.672 28.666 6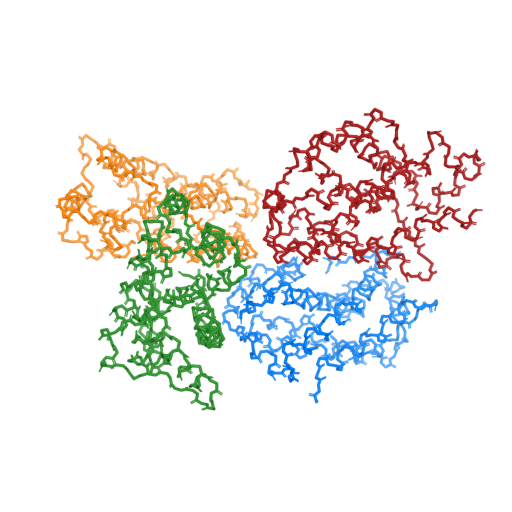6.034 1.00 16.74 57 ALA D CA 1
ATOM 5095 C C . ALA D 1 58 ? 50.289 29.666 67.112 1.00 20.21 57 ALA D C 1
ATOM 5096 O O . ALA D 1 58 ? 50.240 30.869 66.857 1.00 19.71 57 ALA D O 1
ATOM 5098 N N . GLU D 1 59 ? 50.045 29.193 68.328 1.00 19.34 58 GLU D N 1
ATOM 5099 C CA . GLU D 1 59 ? 49.788 30.132 69.402 1.00 19.48 58 GLU D CA 1
ATOM 5100 C C . GLU D 1 59 ? 51.015 31.024 69.610 1.00 22.33 58 GLU D C 1
ATOM 5101 O O . GLU D 1 59 ? 50.882 32.209 69.870 1.00 18.10 58 GLU D O 1
ATOM 5107 N N . MET D 1 60 ? 52.212 30.464 69.462 1.00 21.60 59 MET D N 1
ATOM 5108 C CA . MET D 1 60 ? 53.423 31.286 69.579 1.00 20.20 59 MET D CA 1
ATOM 5109 C C . MET D 1 60 ? 53.919 31.844 68.230 1.00 17.67 59 MET D C 1
ATOM 5110 O O . MET D 1 60 ? 54.401 32.975 68.157 1.00 20.03 59 MET D O 1
ATOM 5115 N N . ASP D 1 61 ? 53.788 31.074 67.158 1.00 19.40 60 ASP D N 1
ATOM 5116 C CA . ASP D 1 61 ? 54.274 31.537 65.858 1.00 19.84 60 ASP D CA 1
ATOM 5117 C C . ASP D 1 61 ? 53.407 32.626 65.251 1.00 20.13 60 ASP D C 1
ATOM 5118 O O . ASP D 1 61 ? 53.895 33.462 64.483 1.00 21.95 60 ASP D O 1
ATOM 5123 N N . TYR D 1 62 ? 52.120 32.606 65.577 1.00 19.42 61 TYR D N 1
ATOM 5124 C CA . TYR D 1 62 ? 51.195 33.558 64.981 1.00 19.41 61 TYR D CA 1
ATOM 5125 C C . TYR D 1 62 ? 50.430 34.403 65.994 1.00 20.54 61 TYR D C 1
ATOM 5126 O O . TYR D 1 62 ? 50.553 35.626 66.011 1.00 18.78 61 TYR D O 1
ATOM 5135 N N . VAL D 1 63 ? 49.624 33.759 66.830 1.00 18.38 62 VAL D N 1
ATOM 5136 C CA . VAL D 1 63 ? 48.735 34.514 67.724 1.00 20.38 62 VAL D CA 1
ATOM 5137 C C . VAL D 1 63 ? 49.492 35.512 68.604 1.00 21.40 62 VAL D C 1
ATOM 5138 O O . VAL D 1 63 ? 49.111 36.683 68.708 1.00 20.10 62 VAL D O 1
ATOM 5142 N N . ALA D 1 64 ? 50.584 35.054 69.206 1.00 19.52 63 ALA D N 1
ATOM 5143 C CA . ALA D 1 64 ? 51.390 35.899 70.077 1.00 22.92 63 ALA D CA 1
ATOM 5144 C C . ALA D 1 64 ? 51.973 37.086 69.317 1.00 23.37 63 ALA D C 1
ATOM 5145 O O . ALA D 1 64 ? 52.074 38.202 69.853 1.00 23.83 63 ALA D O 1
ATOM 5156 N N . VAL D 1 66 ? 50.678 38.447 66.536 1.00 21.91 65 VAL D N 1
ATOM 5157 C CA . VAL D 1 66 ? 49.589 39.372 66.246 1.00 21.62 65 VAL D CA 1
ATOM 5158 C C . VAL D 1 66 ? 49.355 40.269 67.462 1.00 23.99 65 VAL D C 1
ATOM 5159 O O . VAL D 1 66 ? 49.282 41.491 67.340 1.00 25.19 65 VAL D O 1
ATOM 5163 N N . ASP D 1 67 ? 49.249 39.660 68.637 1.00 24.30 66 ASP D N 1
ATOM 5164 C CA . ASP D 1 67 ? 49.030 40.422 69.860 1.00 27.52 66 ASP D CA 1
ATOM 5165 C C . ASP D 1 67 ? 50.137 41.459 70.081 1.00 28.77 66 ASP D C 1
ATOM 5166 O O . ASP D 1 67 ? 49.863 42.573 70.523 1.00 29.58 66 ASP D O 1
ATOM 5171 N N . ASP D 1 68 ? 51.375 41.112 69.738 1.00 23.87 67 ASP D N 1
ATOM 5172 C CA . ASP D 1 68 ? 52.480 42.076 69.828 1.00 25.38 67 ASP D CA 1
ATOM 5173 C C . ASP D 1 68 ? 52.249 43.264 68.893 1.00 29.15 67 ASP D C 1
ATOM 5174 O O . ASP D 1 68 ? 52.551 44.410 69.239 1.00 29.08 67 ASP D O 1
ATOM 5179 N N . LEU D 1 69 ? 51.744 42.983 67.693 1.00 27.40 68 LEU D N 1
ATOM 5180 C CA . LEU D 1 69 ? 51.418 44.045 66.751 1.00 25.51 68 LEU D CA 1
ATOM 5181 C C . LEU D 1 69 ? 50.264 44.907 67.262 1.00 25.23 68 LEU D C 1
ATOM 5182 O O . LEU D 1 69 ? 50.302 46.131 67.133 1.00 26.66 68 LEU D O 1
ATOM 5187 N N . VAL D 1 70 ? 49.245 44.271 67.837 1.00 27.44 69 VAL D N 1
ATOM 5188 C CA . VAL D 1 70 ? 48.120 45.010 68.406 1.00 30.38 69 VAL D CA 1
ATOM 5189 C C . VAL D 1 70 ? 48.638 45.981 69.456 1.00 33.87 69 VAL D C 1
ATOM 5190 O O . VAL D 1 70 ? 48.246 47.146 69.489 1.00 30.22 69 VAL D O 1
ATOM 5194 N N . ARG D 1 71 ? 49.529 45.490 70.311 1.00 30.77 70 ARG D N 1
ATOM 5195 C CA . ARG D 1 71 ? 50.192 46.329 71.316 1.00 34.87 70 ARG D CA 1
ATOM 5196 C C . ARG D 1 71 ? 50.888 47.534 70.680 1.00 38.40 70 ARG D C 1
ATOM 5197 O O . ARG D 1 71 ? 50.713 48.679 71.113 1.00 36.39 70 ARG D O 1
ATOM 5205 N N . ALA D 1 72 ? 51.675 47.271 69.646 1.00 34.66 71 ALA D N 1
ATOM 5206 C CA . ALA D 1 72 ? 52.454 48.312 68.998 1.00 31.98 71 ALA D CA 1
ATOM 5207 C C . ALA D 1 72 ? 51.592 49.336 68.254 1.00 34.32 71 ALA D C 1
ATOM 5208 O O . ALA D 1 72 ? 52.049 50.445 67.984 1.00 34.87 71 ALA D O 1
ATOM 5210 N N . SER D 1 73 ? 50.350 48.975 67.935 1.00 29.62 72 SER D N 1
ATOM 5211 C CA . SER D 1 73 ? 49.510 49.824 67.083 1.00 27.70 72 SER D CA 1
ATOM 5212 C C . SER D 1 73 ? 49.157 51.169 67.712 1.00 35.30 72 SER D C 1
ATOM 5213 O O . SER D 1 73 ? 48.677 52.065 67.023 1.00 31.68 72 SER D O 1
ATOM 5216 N N . SER D 1 74 ? 49.388 51.309 69.013 1.00 32.33 73 SER D N 1
ATOM 5217 C CA . SER D 1 74 ? 49.107 52.573 69.693 1.00 39.61 73 SER D CA 1
ATOM 5218 C C . SER D 1 74 ? 50.215 53.603 69.481 1.00 40.46 73 SER D C 1
ATOM 5219 O O . SER D 1 74 ? 49.994 54.803 69.650 1.00 42.79 73 SER D O 1
ATOM 5222 N N . SER D 1 75 ? 51.402 53.142 69.100 1.00 40.15 74 SER D N 1
ATOM 5223 C CA . SER D 1 75 ? 52.541 54.042 68.948 1.00 36.56 74 SER D CA 1
ATOM 5224 C C . SER D 1 75 ? 53.143 54.045 67.545 1.00 40.10 74 SER D C 1
ATOM 5225 O O . SER D 1 75 ? 54.057 54.821 67.261 1.00 38.47 74 SER D O 1
ATOM 5228 N N . ILE D 1 76 ? 52.645 53.174 66.672 1.00 33.22 75 ILE D N 1
ATOM 5229 C CA . ILE D 1 76 ? 53.116 53.141 65.290 1.00 31.06 75 ILE D CA 1
ATOM 5230 C C . ILE D 1 76 ? 51.923 53.253 64.347 1.00 38.02 75 ILE D C 1
ATOM 5231 O O . ILE D 1 76 ? 50.997 52.443 64.405 1.00 32.90 75 ILE D O 1
ATOM 5236 N N . SER D 1 77 ? 51.951 54.263 63.485 1.00 31.04 76 SER D N 1
ATOM 5237 C CA . SER D 1 77 ? 50.794 54.606 62.668 1.00 34.40 76 SER D CA 1
ATOM 5238 C C . SER D 1 77 ? 50.507 53.604 61.546 1.00 27.08 76 SER D C 1
ATOM 5239 O O . SER D 1 77 ? 49.396 53.076 61.450 1.00 30.02 76 SER D O 1
ATOM 5242 N N . THR D 1 78 ? 51.487 53.377 60.675 1.00 30.28 77 THR D N 1
ATOM 5243 C CA . THR D 1 78 ? 51.278 52.509 59.516 1.00 26.35 77 THR D CA 1
ATOM 5244 C C . THR D 1 78 ? 52.374 51.465 59.410 1.00 25.29 77 THR D C 1
ATOM 5245 O O . THR D 1 78 ? 53.396 51.558 60.084 1.00 25.61 77 THR D O 1
ATOM 5249 N N . LEU D 1 79 ? 52.165 50.485 58.537 1.00 26.69 78 LEU D N 1
ATOM 5250 C CA . LEU D 1 79 ? 53.162 49.455 58.305 1.00 22.56 78 LEU D CA 1
ATOM 5251 C C . LEU D 1 79 ? 54.432 50.058 57.727 1.00 25.94 78 LEU D C 1
ATOM 5252 O O . LEU D 1 79 ? 55.539 49.634 58.064 1.00 24.32 78 LEU D O 1
ATOM 5257 N N . VAL D 1 80 ? 54.283 51.062 56.866 1.00 28.18 79 VAL D N 1
ATOM 5258 C CA . VAL D 1 80 ? 55.452 51.723 56.289 1.00 28.87 79 VAL D CA 1
ATOM 5259 C C . VAL D 1 80 ? 56.300 52.360 57.379 1.00 22.97 79 VAL D C 1
ATOM 5260 O O . VAL D 1 80 ? 57.521 52.251 57.372 1.00 27.13 79 VAL D O 1
ATOM 5264 N N . VAL D 1 81 ? 55.647 53.024 58.320 1.00 25.05 80 VAL D N 1
ATOM 5265 C CA . VAL D 1 81 ? 56.373 53.643 59.427 1.00 25.60 80 VAL D CA 1
ATOM 5266 C C . VAL D 1 81 ? 57.038 52.577 60.298 1.00 30.28 80 VAL D C 1
ATOM 5267 O O . VAL D 1 81 ? 58.191 52.728 60.706 1.00 30.35 80 VAL D O 1
ATOM 5271 N N . MET D 1 82 ? 56.318 51.487 60.563 1.00 28.68 81 MET D N 1
ATOM 5272 C CA . MET D 1 82 ? 56.891 50.384 61.323 1.00 27.93 81 MET D CA 1
ATOM 5273 C C . MET D 1 82 ? 58.202 49.936 60.677 1.00 29.06 81 MET D C 1
ATOM 5274 O O . MET D 1 82 ? 59.209 49.741 61.355 1.00 26.40 81 MET D O 1
ATOM 5279 N N . MET D 1 83 ? 58.198 49.793 59.358 1.00 27.77 82 MET D N 1
ATOM 5280 C CA . MET D 1 83 ? 59.409 49.393 58.647 1.00 28.24 82 MET D CA 1
ATOM 5281 C C . MET D 1 83 ? 60.495 50.471 58.744 1.00 28.40 82 MET D C 1
ATOM 5282 O O . MET D 1 83 ? 61.651 50.165 59.043 1.00 28.88 82 MET D O 1
ATOM 5287 N N . ASP D 1 84 ? 60.123 51.726 58.490 1.00 31.60 83 ASP D N 1
ATOM 5288 C CA . ASP D 1 84 ? 61.077 52.837 58.556 1.00 32.13 83 ASP D CA 1
ATOM 5289 C C . ASP D 1 84 ? 61.745 52.950 59.918 1.00 32.13 83 ASP D C 1
ATOM 5290 O O . ASP D 1 84 ? 62.922 53.287 60.008 1.00 40.04 83 ASP D O 1
ATOM 5295 N N . LYS D 1 85 ? 60.991 52.678 60.976 1.00 30.74 84 LYS D N 1
ATOM 5296 C CA . LYS D 1 85 ? 61.543 52.754 62.325 1.00 31.69 84 LYS D CA 1
ATOM 5297 C C . LYS D 1 85 ? 62.567 51.643 62.589 1.00 39.69 84 LYS D C 1
ATOM 5298 O O . LYS D 1 85 ? 63.594 51.882 63.226 1.00 36.53 84 LYS D O 1
ATOM 5304 N N . ASP D 1 86 ? 62.298 50.439 62.087 1.00 33.34 85 ASP D N 1
ATOM 5305 C CA . ASP D 1 86 ? 63.251 49.333 62.207 1.00 36.15 85 ASP D CA 1
ATOM 5306 C C . ASP D 1 86 ? 64.460 49.542 61.305 1.00 37.14 85 ASP D C 1
ATOM 5307 O O . ASP D 1 86 ? 65.547 49.042 61.589 1.00 37.39 85 ASP D O 1
ATOM 5312 N N . ILE D 1 87 ? 64.275 50.289 60.222 1.00 34.58 86 ILE D N 1
ATOM 5313 C CA . ILE D 1 87 ? 65.401 50.636 59.366 1.00 38.01 86 ILE D CA 1
ATOM 5314 C C . ILE D 1 87 ? 66.338 51.595 60.098 1.00 41.18 86 ILE D C 1
ATOM 5315 O O . ILE D 1 87 ? 67.559 51.415 60.093 1.00 42.59 86 ILE D O 1
ATOM 5320 N N . GLU D 1 88 ? 65.758 52.601 60.743 1.00 39.88 87 GLU D N 1
ATOM 5321 C CA . GLU D 1 88 ? 66.539 53.600 61.469 1.00 45.60 87 GLU D CA 1
ATOM 5322 C C . GLU D 1 88 ? 67.342 52.964 62.597 1.00 48.34 87 GLU D C 1
ATOM 5323 O O . GLU D 1 88 ? 68.492 53.336 62.835 1.00 49.94 87 GLU D O 1
ATOM 5329 N N . ALA D 1 89 ? 66.732 52.009 63.291 1.00 43.08 88 ALA D N 1
ATOM 5330 C CA . ALA D 1 89 ? 67.393 51.328 64.399 1.00 38.43 88 ALA D CA 1
ATOM 5331 C C . ALA D 1 89 ? 68.244 50.158 63.908 1.00 42.56 88 ALA D C 1
ATOM 5332 O O . ALA D 1 89 ? 68.863 49.451 64.704 1.00 46.11 88 ALA D O 1
ATOM 5334 N N . ASP D 1 90 ? 68.270 49.974 62.591 1.00 42.40 89 ASP D N 1
ATOM 5335 C CA . ASP D 1 90 ? 68.963 48.857 61.954 1.00 44.22 89 ASP D CA 1
ATOM 5336 C C . ASP D 1 90 ? 68.662 47.534 62.664 1.00 47.05 89 ASP D C 1
ATOM 5337 O O . ASP D 1 90 ? 69.572 46.829 63.106 1.00 46.24 89 ASP D O 1
ATOM 5342 N N . CYS D 1 91 ? 67.378 47.210 62.773 1.00 41.04 90 CYS D N 1
ATOM 5343 C CA . CYS D 1 91 ? 66.971 45.933 63.344 1.00 32.50 90 CYS D CA 1
ATOM 5344 C C . CYS D 1 91 ? 65.916 45.260 62.480 1.00 34.25 90 CYS D C 1
ATOM 5345 O O . CYS D 1 91 ? 65.180 44.399 62.949 1.00 29.27 90 CYS D O 1
ATOM 5348 N N . VAL D 1 92 ? 65.842 45.644 61.209 1.00 31.79 91 VAL D N 1
ATOM 5349 C CA . VAL D 1 92 ? 64.875 45.022 60.318 1.00 31.55 91 VAL D CA 1
ATOM 5350 C C . VAL D 1 92 ? 64.967 43.494 60.339 1.00 31.31 91 VAL D C 1
ATOM 5351 O O . VAL D 1 92 ? 66.011 42.917 60.036 1.00 31.70 91 VAL D O 1
ATOM 5355 N N . ARG D 1 93 ? 63.859 42.851 60.704 1.00 29.51 92 ARG D N 1
ATOM 5356 C CA . ARG D 1 93 ? 63.735 41.391 60.691 1.00 27.01 92 ARG D CA 1
ATOM 5357 C C . ARG D 1 93 ? 64.593 40.657 61.735 1.00 27.76 92 ARG D C 1
ATOM 5358 O O . ARG D 1 93 ? 64.703 39.436 61.692 1.00 31.35 92 ARG D O 1
ATOM 5360 N N . LYS D 1 94 ? 65.182 41.381 62.680 1.00 27.84 93 LYS D N 1
ATOM 5361 C CA . LYS D 1 94 ? 65.987 40.719 63.707 1.00 27.02 93 LYS D CA 1
ATOM 5362 C C . LYS D 1 94 ? 65.133 40.192 64.852 1.00 27.85 93 LYS D C 1
ATOM 5363 O O . LYS D 1 94 ? 64.015 40.657 65.071 1.00 23.99 93 LYS D O 1
ATOM 5369 N N . ALA D 1 95 ? 65.668 39.218 65.583 1.00 23.10 94 ALA D N 1
ATOM 5370 C CA . ALA D 1 95 ? 65.008 38.734 66.789 1.00 22.97 94 ALA D CA 1
ATOM 5371 C C . ALA D 1 95 ? 64.531 39.919 67.616 1.00 26.65 94 ALA D C 1
ATOM 5372 O O . ALA D 1 95 ? 65.301 40.843 67.879 1.00 26.76 94 ALA D O 1
ATOM 5374 N N . GLY D 1 96 ? 63.267 39.884 68.026 1.00 24.50 95 GLY D N 1
ATOM 5375 C CA . GLY D 1 96 ? 62.710 40.890 68.910 1.00 29.51 95 GLY D CA 1
ATOM 5376 C C . GLY D 1 96 ? 62.157 42.131 68.230 1.00 29.80 95 GLY D C 1
ATOM 5377 O O . GLY D 1 96 ? 61.667 43.035 68.902 1.00 29.39 95 GLY D O 1
ATOM 5378 N N . SER D 1 97 ? 62.225 42.175 66.904 1.00 22.24 96 SER D N 1
ATOM 5379 C CA . SER D 1 97 ? 61.816 43.366 66.161 1.00 22.91 96 SER D CA 1
ATOM 5380 C C . SER D 1 97 ? 60.361 43.274 65.715 1.00 24.76 96 SER D C 1
ATOM 5381 O O . SER D 1 97 ? 59.831 42.185 65.524 1.00 23.27 96 SER D O 1
ATOM 5384 N N . HIS D 1 98 ? 59.720 44.427 65.541 1.00 23.92 97 HIS D N 1
ATOM 5385 C CA . HIS D 1 98 ? 58.366 44.461 65.011 1.00 23.64 97 HIS D CA 1
ATOM 5386 C C . HIS D 1 98 ? 58.336 43.868 63.606 1.00 25.14 97 HIS D C 1
ATOM 5387 O O . HIS D 1 98 ? 57.385 43.180 63.232 1.00 22.72 97 HIS D O 1
ATOM 5394 N N . THR D 1 99 ? 59.379 44.126 62.824 1.00 23.77 98 THR D N 1
ATOM 5395 C CA . THR D 1 99 ? 59.378 43.658 61.435 1.00 20.86 98 THR D CA 1
ATOM 5396 C C . THR D 1 99 ? 59.509 42.141 61.357 1.00 22.84 98 THR D C 1
ATOM 5397 O O . THR D 1 99 ? 58.968 41.514 60.449 1.00 20.30 98 THR D O 1
ATOM 5401 N N . ARG D 1 100 ? 60.208 41.538 62.317 1.00 23.45 99 ARG D N 1
ATOM 5402 C CA . ARG D 1 100 ? 60.225 40.079 62.375 1.00 20.18 99 ARG D CA 1
ATOM 5403 C C . ARG D 1 100 ? 58.838 39.566 62.728 1.00 19.71 99 ARG D C 1
ATOM 5404 O O . ARG D 1 100 ? 58.370 38.590 62.145 1.00 22.86 99 ARG D O 1
ATOM 5412 N N . ASN D 1 101 ? 58.184 40.223 63.682 1.00 19.39 100 ASN D N 1
ATOM 5413 C CA . ASN D 1 101 ? 56.810 39.874 64.045 1.00 21.67 100 ASN D CA 1
ATOM 5414 C C . ASN D 1 101 ? 55.902 39.993 62.818 1.00 20.29 100 ASN D C 1
ATOM 5415 O O . ASN D 1 101 ? 55.056 39.139 62.556 1.00 19.73 100 ASN D O 1
ATOM 5420 N N . LEU D 1 102 ? 56.088 41.060 62.053 1.00 19.17 101 LEU D N 1
ATOM 5421 C CA . LEU D 1 102 ? 55.269 41.269 60.868 1.00 21.73 101 LEU D CA 1
ATOM 5422 C C . LEU D 1 102 ? 55.470 40.147 59.855 1.00 22.10 101 LEU D C 1
ATOM 5423 O O . LEU D 1 102 ? 54.514 39.661 59.243 1.00 19.14 101 LEU D O 1
ATOM 5428 N N . LEU D 1 103 ? 56.716 39.732 59.666 1.00 19.85 102 LEU D N 1
ATOM 5429 C CA . LEU D 1 103 ? 57.002 38.659 58.721 1.00 20.37 102 LEU D CA 1
ATOM 5430 C C . LEU D 1 103 ? 56.345 37.349 59.173 1.00 20.01 102 LEU D C 1
ATOM 5431 O O . LEU D 1 103 ? 55.862 36.559 58.362 1.00 18.67 102 LEU D O 1
ATOM 5436 N N . ARG D 1 104 ? 56.315 37.110 60.474 1.00 19.80 103 ARG D N 1
ATOM 5437 C CA . ARG D 1 104 ? 55.724 35.864 60.954 1.00 18.96 103 ARG D CA 1
ATOM 5438 C C . ARG D 1 104 ? 54.206 35.878 60.887 1.00 17.34 103 ARG D C 1
ATOM 5439 O O . ARG D 1 104 ? 53.572 34.846 60.672 1.00 18.63 103 ARG D O 1
ATOM 5447 N N . VAL D 1 105 ? 53.631 37.058 61.064 1.00 19.35 104 VAL D N 1
ATOM 5448 C CA . VAL D 1 105 ? 52.204 37.223 60.888 1.00 16.55 104 VAL D CA 1
ATOM 5449 C C . VAL D 1 105 ? 51.874 36.988 59.424 1.00 18.04 104 VAL D C 1
ATOM 5450 O O . VAL D 1 105 ? 50.945 36.256 59.104 1.00 15.95 104 VAL D O 1
ATOM 5454 N N . LYS D 1 106 ? 52.662 37.578 58.530 1.00 18.68 105 LYS D N 1
ATOM 5455 C CA . LYS D 1 106 ? 52.505 37.305 57.101 1.00 20.44 105 LYS D CA 1
ATOM 5456 C C . LYS D 1 106 ? 52.468 35.802 56.792 1.00 18.82 105 LYS D C 1
ATOM 5457 O O . LYS D 1 106 ? 51.658 35.342 55.999 1.00 16.93 105 LYS D O 1
ATOM 5463 N N . ARG D 1 107 ? 53.348 35.031 57.417 1.00 18.14 106 ARG D N 1
ATOM 5464 C CA . ARG D 1 107 ? 53.359 33.600 57.158 1.00 20.84 106 ARG D CA 1
ATOM 5465 C C . ARG D 1 107 ? 52.063 32.917 57.588 1.00 18.42 106 ARG D C 1
ATOM 5466 O O . ARG D 1 107 ? 51.563 32.044 56.888 1.00 19.52 106 ARG D O 1
ATOM 5474 N N . GLY D 1 108 ? 51.507 33.326 58.724 1.00 16.42 107 GLY D N 1
ATOM 5475 C CA . GLY D 1 108 ? 50.236 32.772 59.169 1.00 20.10 107 GLY D CA 1
ATOM 5476 C C . GLY D 1 108 ? 49.109 33.067 58.182 1.00 19.89 107 GLY D C 1
ATOM 5477 O O . GLY D 1 108 ? 48.284 32.196 57.867 1.00 16.25 107 GLY D O 1
ATOM 5478 N N . LEU D 1 109 ? 49.068 34.302 57.695 1.00 17.09 108 LEU D N 1
ATOM 5479 C CA . LEU D 1 109 ? 48.047 34.683 56.725 1.00 18.80 108 LEU D CA 1
ATOM 5480 C C . LEU D 1 109 ? 48.178 33.825 55.468 1.00 18.09 108 LEU D C 1
ATOM 5481 O O . LEU D 1 109 ? 47.178 33.411 54.882 1.00 19.94 108 LEU D O 1
ATOM 5486 N N . ASP D 1 110 ? 49.416 33.559 55.063 1.00 18.23 109 ASP D N 1
ATOM 5487 C CA . ASP D 1 110 ? 49.682 32.769 53.867 1.00 20.62 109 ASP D CA 1
ATOM 5488 C C . ASP D 1 110 ? 49.270 31.305 54.097 1.00 21.63 109 ASP D C 1
ATOM 5489 O O . ASP D 1 110 ? 48.701 30.666 53.217 1.00 18.59 109 ASP D O 1
ATOM 5494 N N . MET D 1 111 ? 49.553 30.763 55.279 1.00 19.35 110 MET D N 1
ATOM 5495 C CA . MET D 1 111 ? 49.166 29.379 55.527 1.00 17.88 110 MET D CA 1
ATOM 5496 C C . MET D 1 111 ? 47.651 29.244 55.447 1.00 18.67 110 MET D C 1
ATOM 5497 O O . MET D 1 111 ? 47.135 28.276 54.883 1.00 17.96 110 MET D O 1
ATOM 5502 N N . VAL D 1 112 ? 46.936 30.219 56.003 1.00 18.05 111 VAL D N 1
ATOM 5503 C CA . VAL D 1 112 ? 45.484 30.144 55.997 1.00 17.91 111 VAL D CA 1
ATOM 5504 C C . VAL D 1 112 ? 44.958 30.297 54.572 1.00 19.40 111 VAL D C 1
ATOM 5505 O O . VAL D 1 112 ? 43.990 29.646 54.190 1.00 18.63 111 VAL D O 1
ATOM 5509 N N . LYS D 1 113 ? 45.606 31.149 53.790 1.00 17.18 112 LYS D N 1
ATOM 5510 C CA . LYS D 1 113 ? 45.247 31.291 52.375 1.00 17.96 112 LYS D CA 1
ATOM 5511 C C . LYS D 1 113 ? 45.387 29.962 51.645 1.00 17.87 112 LYS D C 1
ATOM 5512 O O . LYS D 1 113 ? 44.469 29.538 50.939 1.00 19.19 112 LYS D O 1
ATOM 5518 N N . VAL D 1 114 ? 46.520 29.285 51.829 1.00 17.04 113 VAL D N 1
ATOM 5519 C CA . VAL D 1 114 ? 46.727 28.001 51.165 1.00 16.47 113 VAL D CA 1
ATOM 5520 C C . VAL D 1 114 ? 45.757 26.954 51.703 1.00 16.52 113 VAL D C 1
ATOM 5521 O O . VAL D 1 114 ? 45.202 26.164 50.937 1.00 19.70 113 VAL D O 1
ATOM 5525 N N . LEU D 1 115 ? 45.548 26.944 53.022 1.00 17.00 114 LEU D N 1
ATOM 5526 C CA . LEU D 1 115 ? 44.624 25.981 53.603 1.00 15.75 114 LEU D CA 1
ATOM 5527 C C . LEU D 1 115 ? 43.243 26.130 52.957 1.00 17.24 114 LEU D C 1
ATOM 5528 O O . LEU D 1 115 ? 42.630 25.136 52.545 1.00 19.71 114 LEU D O 1
ATOM 5533 N N . PHE D 1 116 ? 42.757 27.372 52.895 1.00 17.15 115 PHE D N 1
ATOM 5534 C CA . PHE D 1 116 ? 41.438 27.680 52.332 1.00 18.51 115 PHE D CA 1
ATOM 5535 C C . PHE D 1 116 ? 41.336 27.267 50.853 1.00 20.07 115 PHE D C 1
ATOM 5536 O O . PHE D 1 116 ? 40.351 26.650 50.438 1.00 17.55 115 PHE D O 1
ATOM 5544 N N . GLU D 1 117 ? 42.344 27.607 50.061 1.00 19.51 116 GLU D N 1
ATOM 5545 C CA . GLU D 1 117 ? 42.377 27.177 48.658 1.00 19.42 116 GLU D CA 1
ATOM 5546 C C . GLU D 1 117 ? 42.220 25.660 48.553 1.00 21.11 116 GLU D C 1
ATOM 5547 O O . GLU D 1 117 ? 41.500 25.148 47.694 1.00 20.46 116 GLU D O 1
ATOM 5553 N N . GLN D 1 118 ? 42.906 24.934 49.427 1.00 19.53 117 GLN D N 1
ATOM 5554 C CA . GLN D 1 118 ? 42.878 23.476 49.352 1.00 22.99 117 GLN D CA 1
ATOM 5555 C C . GLN D 1 118 ? 41.551 22.918 49.822 1.00 17.84 117 GLN D C 1
ATOM 5556 O O . GLN D 1 118 ? 41.067 21.928 49.277 1.00 18.71 117 GLN D O 1
ATOM 5562 N N . ILE D 1 119 ? 40.984 23.533 50.861 1.00 17.66 118 ILE D N 1
ATOM 5563 C CA . ILE D 1 119 ? 39.679 23.137 51.365 1.00 21.21 118 ILE D CA 1
ATOM 5564 C C . ILE D 1 119 ? 38.618 23.354 50.285 1.00 22.16 118 ILE D C 1
ATOM 5565 O O . ILE D 1 119 ? 37.786 22.474 50.012 1.00 22.33 118 ILE D O 1
ATOM 5570 N N . ILE D 1 120 ? 38.674 24.519 49.654 1.00 21.30 119 ILE D N 1
ATOM 5571 C CA . ILE D 1 120 ? 37.710 24.852 48.613 1.00 20.37 119 ILE D CA 1
ATOM 5572 C C . ILE D 1 120 ? 37.795 23.835 47.478 1.00 22.84 119 ILE D C 1
ATOM 5573 O O . ILE D 1 120 ? 36.779 23.426 46.914 1.00 25.37 119 ILE D O 1
ATOM 5578 N N . ALA D 1 121 ? 39.006 23.407 47.164 1.00 18.19 120 ALA D N 1
ATOM 5579 C CA . ALA D 1 121 ? 39.210 22.545 46.004 1.00 22.52 120 ALA D CA 1
ATOM 5580 C C . ALA D 1 121 ? 38.964 21.061 46.320 1.00 24.04 120 ALA D C 1
ATOM 5581 O O . ALA D 1 121 ? 39.025 20.221 45.428 1.00 26.90 120 ALA D O 1
ATOM 5583 N N . SER D 1 122 ? 38.659 20.745 47.578 1.00 21.11 121 SER D N 1
ATOM 5584 C CA . SER D 1 122 ? 38.469 19.348 47.974 1.00 21.62 121 SER D CA 1
ATOM 5585 C C . SER D 1 122 ? 37.068 19.072 48.517 1.00 25.43 121 SER D C 1
ATOM 5586 O O . SER D 1 122 ? 36.857 18.130 49.279 1.00 24.66 121 SER D O 1
ATOM 5589 N N . GLU D 1 123 ? 36.104 19.886 48.105 1.00 24.80 122 GLU D N 1
ATOM 5590 C CA . GLU D 1 123 ? 34.716 19.657 48.474 1.00 24.99 122 GLU D CA 1
ATOM 5591 C C . GLU D 1 123 ? 34.291 18.227 48.118 1.00 26.30 122 GLU D C 1
ATOM 5592 O O . GLU D 1 123 ? 34.545 17.753 47.006 1.00 26.77 122 GLU D O 1
ATOM 5598 N N . GLY D 1 124 ? 33.656 17.541 49.069 1.00 29.34 123 GLY D N 1
ATOM 5599 C CA . GLY D 1 124 ? 33.290 16.142 48.908 1.00 29.63 123 GLY D CA 1
ATOM 5600 C C . GLY D 1 124 ? 34.095 15.204 49.794 1.00 31.27 123 GLY D C 1
ATOM 5601 O O . GLY D 1 124 ? 33.673 14.076 50.067 1.00 37.81 123 GLY D O 1
ATOM 5602 N N . ASP D 1 125 ? 35.268 15.658 50.225 1.00 27.89 124 ASP D N 1
ATOM 5603 C CA . ASP D 1 125 ? 36.107 14.897 51.151 1.00 27.57 124 ASP D CA 1
ATOM 5604 C C . ASP D 1 125 ? 35.819 15.367 52.557 1.00 24.57 124 ASP D C 1
ATOM 5605 O O . ASP D 1 125 ? 35.939 16.554 52.838 1.00 25.38 124 ASP D O 1
ATOM 5610 N N . ASN D 1 126 ? 35.478 14.454 53.460 1.00 24.06 125 ASN D N 1
ATOM 5611 C CA . ASN D 1 126 ? 35.259 14.881 54.836 1.00 27.38 125 ASN D CA 1
ATOM 5612 C C . ASN D 1 126 ? 36.581 14.987 55.608 1.00 25.12 125 ASN D C 1
ATOM 5613 O O . ASN D 1 126 ? 36.629 15.541 56.698 1.00 24.62 125 ASN D O 1
ATOM 5618 N N . SER D 1 127 ? 37.653 14.449 55.038 1.00 25.84 126 SER D N 1
ATOM 5619 C CA . SER D 1 127 ? 38.963 14.547 55.671 1.00 22.79 126 SER D CA 1
ATOM 5620 C C . SER D 1 127 ? 39.662 15.864 55.318 1.00 22.81 126 SER D C 1
ATOM 5621 O O . SER D 1 127 ? 39.724 16.241 54.151 1.00 25.28 126 SER D O 1
ATOM 5624 N N . LEU D 1 128 ? 40.203 16.554 56.320 1.00 18.63 127 LEU D N 1
ATOM 5625 C CA . LEU D 1 128 ? 40.978 17.768 56.068 1.00 21.87 127 LEU D CA 1
ATOM 5626 C C . LEU D 1 128 ? 42.480 17.482 56.030 1.00 17.51 127 LEU D C 1
ATOM 5627 O O . LEU D 1 128 ? 43.288 18.414 55.975 1.00 20.40 127 LEU D O 1
ATOM 5632 N N . LYS D 1 129 ? 42.850 16.207 56.060 1.00 19.03 128 LYS D N 1
ATOM 5633 C CA . LYS D 1 129 ? 44.260 15.830 56.162 1.00 18.10 128 LYS D CA 1
ATOM 5634 C C . LYS D 1 129 ? 45.120 16.415 55.038 1.00 21.05 128 LYS D C 1
ATOM 5635 O O . LYS D 1 129 ? 46.157 17.029 55.281 1.00 19.99 128 LYS D O 1
ATOM 5641 N N . ASP D 1 130 ? 44.697 16.226 53.795 1.00 22.08 129 ASP D N 1
ATOM 5642 C CA . ASP D 1 130 ? 45.511 16.728 52.694 1.00 20.91 129 ASP D CA 1
ATOM 5643 C C . ASP D 1 130 ? 45.623 18.261 52.678 1.00 17.51 129 ASP D C 1
ATOM 5644 O O . ASP D 1 130 ? 46.725 18.789 52.531 1.00 20.49 129 ASP D O 1
ATOM 5649 N N . PRO D 1 131 ? 44.495 18.990 52.831 1.00 20.96 130 PRO D N 1
ATOM 5650 C CA . PRO D 1 131 ? 44.658 20.450 52.861 1.00 18.79 130 PRO D CA 1
ATOM 5651 C C . PRO D 1 131 ? 45.526 20.928 54.020 1.00 24.03 130 PRO D C 1
ATOM 5652 O O . PRO D 1 131 ? 46.356 21.804 53.802 1.00 20.28 130 PRO D O 1
ATOM 5656 N N . ALA D 1 132 ? 45.351 20.369 55.219 1.00 19.12 131 ALA D N 1
ATOM 5657 C CA . ALA D 1 132 ? 46.150 20.816 56.356 1.00 19.03 131 ALA D CA 1
ATOM 5658 C C . ALA D 1 132 ? 47.630 20.489 56.153 1.00 19.83 131 ALA D C 1
ATOM 5659 O O . ALA D 1 132 ? 48.502 21.323 56.419 1.00 19.10 131 ALA D O 1
ATOM 5661 N N . THR D 1 133 ? 47.911 19.281 55.672 1.00 19.54 132 THR D N 1
ATOM 5662 C CA A THR D 1 133 ? 49.287 18.831 55.470 0.57 20.47 132 THR D CA 1
ATOM 5663 C CA B THR D 1 133 ? 49.298 18.860 55.492 0.43 20.48 132 THR D CA 1
ATOM 5664 C C . THR D 1 133 ? 49.979 19.658 54.385 1.00 18.43 132 THR D C 1
ATOM 5665 O O . THR D 1 133 ? 51.133 20.069 54.540 1.00 19.16 132 THR D O 1
ATOM 5672 N N . LYS D 1 134 ? 49.269 19.908 53.284 1.00 19.24 133 LYS D N 1
ATOM 5673 C CA . LYS D 1 134 ? 49.860 20.704 52.202 1.00 20.46 133 LYS D CA 1
ATOM 5674 C C . LYS D 1 134 ? 50.141 22.141 52.647 1.00 20.51 133 LYS D C 1
ATOM 5675 O O . LYS D 1 134 ? 51.222 22.692 52.392 1.00 18.06 133 LYS D O 1
ATOM 5681 N N . SER D 1 135 ? 49.178 22.751 53.333 1.00 19.72 134 SER D N 1
ATOM 5682 C CA . SER D 1 135 ? 49.351 24.140 53.729 1.00 18.85 134 SER D CA 1
ATOM 5683 C C . SER D 1 135 ? 50.491 24.271 54.752 1.00 20.84 134 SER D C 1
ATOM 5684 O O . SER D 1 135 ? 51.342 25.165 54.638 1.00 18.39 134 SER D O 1
ATOM 5687 N N . TYR D 1 136 ? 50.528 23.362 55.724 1.00 18.23 135 TYR D N 1
ATOM 5688 C CA . TYR D 1 136 ? 51.629 23.326 56.691 1.00 18.46 135 TYR D CA 1
ATOM 5689 C C . TYR D 1 136 ? 52.996 23.128 56.007 1.00 16.89 135 TYR D C 1
ATOM 5690 O O . TYR D 1 136 ? 53.937 23.877 56.266 1.00 18.68 135 TYR D O 1
ATOM 5699 N N . ALA D 1 137 ? 53.091 22.143 55.117 1.00 20.14 136 ALA D N 1
ATOM 5700 C CA . ALA D 1 137 ? 54.349 21.866 54.415 1.00 20.33 136 ALA D CA 1
ATOM 5701 C C . ALA D 1 137 ? 54.830 23.046 53.578 1.00 21.02 136 ALA D C 1
ATOM 5702 O O . ALA D 1 137 ? 56.022 23.324 53.492 1.00 20.35 136 ALA D O 1
ATOM 5704 N N . GLN D 1 138 ? 53.904 23.731 52.933 1.00 19.27 137 GLN D N 1
ATOM 5705 C CA . GLN D 1 138 ? 54.296 24.807 52.044 1.00 20.04 137 GLN D CA 1
ATOM 5706 C C . GLN D 1 138 ? 54.803 26.029 52.810 1.00 22.47 137 GLN D C 1
ATOM 5707 O O . GLN D 1 138 ? 55.791 26.641 52.409 1.00 21.75 137 GLN D O 1
ATOM 5713 N N . VAL D 1 139 ? 54.143 26.369 53.919 1.00 18.27 138 VAL D N 1
ATOM 5714 C CA . VAL D 1 139 ? 54.390 27.642 54.588 1.00 17.31 138 VAL D CA 1
ATOM 5715 C C . VAL D 1 139 ? 55.229 27.537 55.867 1.00 19.39 138 VAL D C 1
ATOM 5716 O O . VAL D 1 139 ? 56.175 28.302 56.051 1.00 17.62 138 VAL D O 1
ATOM 5720 N N . PHE D 1 140 ? 54.902 26.588 56.734 1.00 18.57 139 PHE D N 1
ATOM 5721 C CA . PHE D 1 140 ? 55.544 26.531 58.058 1.00 16.86 139 PHE D CA 1
ATOM 5722 C C . PHE D 1 140 ? 56.691 25.536 58.220 1.00 20.54 139 PHE D C 1
ATOM 5723 O O . PHE D 1 140 ? 57.694 25.839 58.872 1.00 19.20 139 PHE D O 1
ATOM 5731 N N . ALA D 1 141 ? 56.528 24.342 57.667 1.00 18.06 140 ALA D N 1
ATOM 5732 C CA . ALA D 1 141 ? 57.524 23.286 57.832 1.00 19.00 140 ALA D CA 1
ATOM 5733 C C . ALA D 1 141 ? 58.969 23.748 57.567 1.00 17.80 140 ALA D C 1
ATOM 5734 O O . ALA D 1 141 ? 59.888 23.368 58.294 1.00 17.70 140 ALA D O 1
ATOM 5736 N N . PRO D 1 142 ? 59.184 24.555 56.523 1.00 18.56 141 PRO D N 1
ATOM 5737 C CA . PRO D 1 142 ? 60.567 24.976 56.249 1.00 21.57 141 PRO D CA 1
ATOM 5738 C C . PRO D 1 142 ? 61.193 25.826 57.360 1.00 22.68 141 PRO D C 1
ATOM 5739 O O . PRO D 1 142 ? 62.410 26.020 57.367 1.00 24.19 141 PRO D O 1
ATOM 5743 N N . HIS D 1 143 ? 60.379 26.320 58.290 1.00 17.94 142 HIS D N 1
ATOM 5744 C CA . HIS D 1 143 ? 60.880 27.181 59.354 1.00 19.13 142 HIS D CA 1
ATOM 5745 C C . HIS D 1 143 ? 60.936 26.457 60.705 1.00 21.28 142 HIS D C 1
ATOM 5746 O O . HIS D 1 143 ? 61.286 27.054 61.731 1.00 21.23 142 HIS D O 1
ATOM 5753 N N . HIS D 1 144 ? 60.604 25.172 60.697 1.00 21.78 143 HIS D N 1
ATOM 5754 C CA . HIS D 1 144 ? 60.456 24.423 61.937 1.00 18.15 143 HIS D CA 1
ATOM 5755 C C . HIS D 1 144 ? 61.507 23.330 62.072 1.00 19.20 143 HIS D C 1
ATOM 5756 O O . HIS D 1 144 ? 61.851 22.669 61.101 1.00 20.65 143 HIS D O 1
ATOM 5763 N N . GLY D 1 145 ? 62.007 23.147 63.289 1.00 16.31 144 GLY D N 1
ATOM 5764 C CA . GLY D 1 145 ? 62.931 22.063 63.566 1.00 19.58 144 GLY D CA 1
ATOM 5765 C C . GLY D 1 145 ? 62.263 20.700 63.526 1.00 20.37 144 GLY D C 1
ATOM 5766 O O . GLY D 1 145 ? 61.036 20.583 63.595 1.00 19.66 144 GLY D O 1
ATOM 5767 N N . TRP D 1 146 ? 63.076 19.651 63.433 1.00 17.61 145 TRP D N 1
ATOM 5768 C CA . TRP D 1 146 ? 62.554 18.292 63.323 1.00 17.85 145 TRP D CA 1
ATOM 5769 C C . TRP D 1 146 ? 61.503 17.914 64.369 1.00 18.95 145 TRP D C 1
ATOM 5770 O O . TRP D 1 146 ? 60.466 17.334 64.030 1.00 21.01 145 TRP D O 1
ATOM 5781 N N . ALA D 1 147 ? 61.771 18.227 65.637 1.00 18.91 146 ALA D N 1
ATOM 5782 C CA . ALA D 1 147 ? 60.854 17.869 66.699 1.00 18.52 146 ALA D CA 1
ATOM 5783 C C . ALA D 1 147 ? 59.492 18.523 66.512 1.00 19.82 146 ALA D C 1
ATOM 5784 O O . ALA D 1 147 ? 58.469 17.887 66.752 1.00 19.94 146 ALA D O 1
ATOM 5786 N N . ILE D 1 148 ? 59.485 19.779 66.074 1.00 19.20 147 ILE D N 1
ATOM 5787 C CA . ILE D 1 148 ? 58.226 20.495 65.823 1.00 20.06 147 ILE D CA 1
ATOM 5788 C C . ILE D 1 148 ? 57.487 19.837 64.651 1.00 17.69 147 ILE D C 1
ATOM 5789 O O . ILE D 1 148 ? 56.294 19.519 64.743 1.00 18.70 147 ILE D O 1
ATOM 5794 N N . ARG D 1 149 ? 58.198 19.607 63.554 1.00 16.43 148 ARG D N 1
ATOM 5795 C CA A ARG D 1 149 ? 57.600 18.959 62.392 0.43 21.08 148 ARG D CA 1
ATOM 5796 C CA B ARG D 1 149 ? 57.607 18.961 62.386 0.57 21.09 148 ARG D CA 1
ATOM 5797 C C . ARG D 1 149 ? 57.024 17.588 62.745 1.00 21.84 148 ARG D C 1
ATOM 5798 O O . ARG D 1 149 ? 55.942 17.216 62.278 1.00 21.22 148 ARG D O 1
ATOM 5813 N N . LYS D 1 150 ? 57.734 16.837 63.581 1.00 20.74 149 LYS D N 1
ATOM 5814 C CA A LYS D 1 150 ? 57.270 15.514 63.970 0.37 24.33 149 LYS D CA 1
ATOM 5815 C CA B LYS D 1 150 ? 57.276 15.510 63.994 0.63 24.38 149 LYS D CA 1
ATOM 5816 C C . LYS D 1 150 ? 55.988 15.611 64.802 1.00 21.91 149 LYS D C 1
ATOM 5817 O O . LYS D 1 150 ? 55.048 14.836 64.599 1.00 21.42 149 LYS D O 1
ATOM 5828 N N . ALA D 1 151 ? 55.948 16.563 65.729 1.00 19.06 150 ALA D N 1
ATOM 5829 C CA . ALA D 1 151 ? 54.754 16.760 66.552 1.00 22.14 150 ALA D CA 1
ATOM 5830 C C . ALA D 1 151 ? 53.572 17.175 65.680 1.00 21.32 150 ALA D C 1
ATOM 5831 O O . ALA D 1 151 ? 52.439 16.727 65.887 1.00 21.26 150 ALA D O 1
ATOM 5833 N N . VAL D 1 152 ? 53.828 18.037 64.701 1.00 19.24 151 VAL D N 1
ATOM 5834 C CA . VAL D 1 152 ? 52.747 18.461 63.808 1.00 18.76 151 VAL D CA 1
ATOM 5835 C C . VAL D 1 152 ? 52.214 17.274 63.012 1.00 21.79 151 VAL D C 1
ATOM 5836 O O . VAL D 1 152 ? 50.996 17.072 62.906 1.00 20.70 151 VAL D O 1
ATOM 5840 N N . SER D 1 153 ? 53.128 16.479 62.465 1.00 21.39 152 SER D N 1
ATOM 5841 C CA . SER D 1 153 ? 52.737 15.307 61.688 1.00 19.22 152 SER D CA 1
ATOM 5842 C C . SER D 1 153 ? 51.874 14.329 62.501 1.00 21.65 152 SER D C 1
ATOM 5843 O O . SER D 1 153 ? 50.880 13.814 61.993 1.00 25.22 152 SER D O 1
ATOM 5846 N N . LEU D 1 154 ? 52.242 14.078 63.756 1.00 22.77 153 LEU D N 1
ATOM 5847 C CA . LEU D 1 154 ? 51.439 13.204 64.616 1.00 23.56 153 LEU D CA 1
ATOM 5848 C C . LEU D 1 154 ? 50.061 13.806 64.920 1.00 28.92 153 LEU D C 1
ATOM 5849 O O . LEU D 1 154 ? 49.073 13.087 65.050 1.00 29.02 153 LEU D O 1
ATOM 5854 N N . GLY D 1 155 ? 49.997 15.127 65.016 1.00 21.12 154 GLY D N 1
ATOM 5855 C CA . GLY D 1 155 ? 48.750 15.810 65.294 1.00 21.37 154 GLY D CA 1
ATOM 5856 C C . GLY D 1 155 ? 47.785 15.827 64.125 1.00 21.91 154 GLY D C 1
ATOM 5857 O O . GLY D 1 155 ? 46.593 16.099 64.303 1.00 23.22 154 GLY D O 1
ATOM 5858 N N . MET D 1 156 ? 48.288 15.545 62.924 1.00 22.58 155 MET D N 1
ATOM 5859 C CA . MET D 1 156 ? 47.440 15.566 61.732 1.00 23.94 155 MET D CA 1
ATOM 5860 C C . MET D 1 156 ? 46.357 14.493 61.808 1.00 25.49 155 MET D C 1
ATOM 5861 O O . MET D 1 156 ? 45.308 14.611 61.173 1.00 26.14 155 MET D O 1
ATOM 5866 N N . TYR D 1 157 ? 46.618 13.445 62.585 1.00 24.21 156 TYR D N 1
ATOM 5867 C CA . TYR D 1 157 ? 45.626 12.396 62.788 1.00 26.62 156 TYR D CA 1
ATOM 5868 C C . TYR D 1 157 ? 44.473 12.843 63.688 1.00 25.10 156 TYR D C 1
ATOM 5869 O O . TYR D 1 157 ? 43.473 12.129 63.818 1.00 29.08 156 TYR D O 1
ATOM 5878 N N . ALA D 1 158 ? 44.614 14.021 64.292 1.00 22.72 157 ALA D N 1
ATOM 5879 C CA . ALA D 1 158 ? 43.621 14.558 65.226 1.00 21.91 157 ALA D CA 1
ATOM 5880 C C . ALA D 1 158 ? 42.949 15.839 64.730 1.00 17.09 157 ALA D C 1
ATOM 5881 O O . ALA D 1 158 ? 42.427 16.621 65.521 1.00 17.70 157 ALA D O 1
ATOM 5883 N N . LEU D 1 159 ? 42.961 16.056 63.417 1.00 20.23 158 LEU D N 1
ATOM 5884 C CA . LEU D 1 159 ? 42.263 17.202 62.849 1.00 17.23 158 LEU D CA 1
ATOM 5885 C C . LEU D 1 159 ? 40.756 17.040 62.950 1.00 15.23 158 LEU D C 1
ATOM 5886 O O . LEU D 1 159 ? 40.255 15.921 62.944 1.00 21.14 158 LEU D O 1
ATOM 5891 N N . PRO D 1 160 ? 40.026 18.159 62.981 1.00 17.98 159 PRO D N 1
ATOM 5892 C CA . PRO D 1 160 ? 38.575 18.104 62.799 1.00 17.97 159 PRO D CA 1
ATOM 5893 C C . PRO D 1 160 ? 38.263 17.613 61.396 1.00 24.65 159 PRO D C 1
ATOM 5894 O O . PRO D 1 160 ? 39.071 17.829 60.491 1.00 20.00 159 PRO D O 1
ATOM 5898 N N . THR D 1 161 ? 37.126 16.947 61.212 1.00 21.72 160 THR D N 1
ATOM 5899 C CA . THR D 1 161 ? 36.668 16.665 59.855 1.00 18.81 160 THR D CA 1
ATOM 5900 C C . THR D 1 161 ? 36.221 17.968 59.233 1.00 18.01 160 THR D C 1
ATOM 5901 O O . THR D 1 161 ? 36.087 18.985 59.905 1.00 19.65 160 THR D O 1
ATOM 5905 N N . ARG D 1 162 ? 35.975 17.941 57.926 1.00 17.94 161 ARG D N 1
ATOM 5906 C CA . ARG D 1 162 ? 35.444 19.106 57.258 1.00 16.52 161 ARG D CA 1
ATOM 5907 C C . ARG D 1 162 ? 34.134 19.521 57.909 1.00 21.61 161 ARG D C 1
ATOM 5908 O O . ARG D 1 162 ? 33.899 20.697 58.143 1.00 19.13 161 ARG D O 1
ATOM 5916 N N . ALA D 1 163 ? 33.265 18.558 58.199 1.00 21.26 162 ALA D N 1
ATOM 5917 C CA . ALA D 1 163 ? 31.980 18.916 58.786 1.00 24.39 162 ALA D CA 1
ATOM 5918 C C . ALA D 1 163 ? 32.153 19.550 60.176 1.00 22.84 162 ALA D C 1
ATOM 5919 O O . ALA D 1 163 ? 31.443 20.492 60.528 1.00 20.12 162 ALA D O 1
ATOM 5921 N N . HIS D 1 164 ? 33.098 19.032 60.963 1.00 24.67 163 HIS D N 1
ATOM 5922 C CA . HIS D 1 164 ? 33.359 19.591 62.294 1.00 21.89 163 HIS D CA 1
ATOM 5923 C C . HIS D 1 164 ? 33.774 21.050 62.168 1.00 21.69 163 HIS D C 1
ATOM 5924 O O . HIS D 1 164 ? 33.323 21.906 62.931 1.00 19.68 163 HIS D O 1
ATOM 5931 N N . LEU D 1 165 ? 34.663 21.321 61.210 1.00 19.18 164 LEU D N 1
ATOM 5932 C CA . LEU D 1 165 ? 35.181 22.667 61.027 1.00 17.29 164 LEU D CA 1
ATOM 5933 C C . LEU D 1 165 ? 34.061 23.617 60.628 1.00 18.10 164 LEU D C 1
ATOM 5934 O O . LEU D 1 165 ? 33.974 24.733 61.145 1.00 19.14 164 LEU D O 1
ATOM 5939 N N . LEU D 1 166 ? 33.209 23.191 59.692 1.00 21.22 165 LEU D N 1
ATOM 5940 C CA . LEU D 1 166 ? 32.090 24.042 59.288 1.00 25.07 165 LEU D CA 1
ATOM 5941 C C . LEU D 1 166 ? 31.179 24.344 60.478 1.00 21.03 165 LEU D C 1
ATOM 5942 O O . LEU D 1 166 ? 30.725 25.475 60.647 1.00 25.02 165 LEU D O 1
ATOM 5947 N N . ASN D 1 167 ? 30.912 23.337 61.304 1.00 26.46 166 ASN D N 1
ATOM 5948 C CA . ASN D 1 167 ? 30.157 23.566 62.544 1.00 26.73 166 ASN D CA 1
ATOM 5949 C C . ASN D 1 167 ? 30.809 24.575 63.487 1.00 27.37 166 ASN D C 1
ATOM 5950 O O . ASN D 1 167 ? 30.141 25.464 64.032 1.00 26.37 166 ASN D O 1
ATOM 5955 N N . MET D 1 168 ? 32.113 24.436 63.701 1.00 26.80 167 MET D N 1
ATOM 5956 C CA . MET D 1 168 ? 32.829 25.401 64.538 1.00 20.73 167 MET D CA 1
ATOM 5957 C C . MET D 1 168 ? 32.676 26.810 63.993 1.00 24.54 167 MET D C 1
ATOM 5958 O O . MET D 1 168 ? 32.571 27.767 64.751 1.00 24.71 167 MET D O 1
ATOM 5963 N N . LEU D 1 169 ? 32.709 26.932 62.668 1.00 22.91 168 LEU D N 1
ATOM 5964 C CA . LEU D 1 169 ? 32.650 28.227 62.011 1.00 24.48 168 LEU D CA 1
ATOM 5965 C C . LEU D 1 169 ? 31.213 28.685 61.782 1.00 26.71 168 LEU D C 1
ATOM 5966 O O . LEU D 1 169 ? 30.977 29.791 61.301 1.00 25.78 168 LEU D O 1
ATOM 5971 N N . LYS D 1 170 ? 30.265 27.821 62.125 1.00 29.62 169 LYS D N 1
ATOM 5972 C CA . LYS D 1 170 ? 28.843 28.133 62.007 1.00 31.15 169 LYS D CA 1
ATOM 5973 C C . LYS D 1 170 ? 28.407 28.439 60.574 1.00 29.95 169 LYS D C 1
ATOM 5974 O O . LYS D 1 170 ? 27.627 29.366 60.349 1.00 31.73 169 LYS D O 1
ATOM 5980 N N . GLU D 1 171 ? 28.900 27.662 59.615 1.00 27.58 170 GLU D N 1
ATOM 5981 C CA . GLU D 1 171 ? 28.535 27.866 58.209 1.00 31.55 170 GLU D CA 1
ATOM 5982 C C . GLU D 1 171 ? 28.136 26.559 57.550 1.00 29.06 170 GLU D C 1
ATOM 5983 O O . GLU D 1 171 ? 28.544 25.493 58.002 1.00 29.09 170 GLU D O 1
ATOM 5989 N N . ASP D 1 172 ? 27.345 26.623 56.478 1.00 27.81 171 ASP D N 1
ATOM 5990 C CA . ASP D 1 172 ? 27.171 25.439 55.642 1.00 28.65 171 ASP D CA 1
ATOM 5991 C C . ASP D 1 172 ? 28.198 25.462 54.505 1.00 26.00 171 ASP D C 1
ATOM 5992 O O . ASP D 1 172 ? 28.975 26.409 54.408 1.00 28.53 171 ASP D O 1
ATOM 5997 N N . GLU D 1 173 ? 28.217 24.429 53.668 1.00 23.56 172 GLU D N 1
ATOM 5998 C CA . GLU D 1 173 ? 29.231 24.326 52.611 1.00 29.33 172 GLU D CA 1
ATOM 5999 C C . GLU D 1 173 ? 29.268 25.554 51.713 1.00 30.36 172 GLU D C 1
ATOM 6000 O O . GLU D 1 173 ? 30.341 26.076 51.416 1.00 25.56 172 GLU D O 1
ATOM 6006 N N . ALA D 1 174 ? 28.096 25.997 51.266 1.00 28.90 173 ALA D N 1
ATOM 6007 C CA . ALA D 1 174 ? 28.013 27.070 50.273 1.00 27.51 173 ALA D CA 1
ATOM 6008 C C . ALA D 1 174 ? 28.545 28.386 50.817 1.00 27.25 173 ALA D C 1
ATOM 6009 O O . ALA D 1 174 ? 29.312 29.070 50.146 1.00 23.41 173 ALA D O 1
ATOM 6011 N N . ALA D 1 175 ? 28.130 28.728 52.035 1.00 27.86 174 ALA D N 1
ATOM 6012 C CA . ALA D 1 175 ? 28.515 29.991 52.656 1.00 24.26 174 ALA D CA 1
ATOM 6013 C C . ALA D 1 175 ? 30.000 30.005 53.013 1.00 23.75 174 ALA D C 1
ATOM 6014 O O . ALA D 1 175 ? 30.679 31.017 52.834 1.00 23.12 174 ALA D O 1
ATOM 6016 N N . ALA D 1 176 ? 30.506 28.885 53.519 1.00 24.05 175 ALA D N 1
ATOM 6017 C CA . ALA D 1 176 ? 31.921 28.804 53.877 1.00 25.34 175 ALA D CA 1
ATOM 6018 C C . ALA D 1 176 ? 32.808 28.977 52.635 1.00 23.61 175 ALA D C 1
ATOM 6019 O O . ALA D 1 176 ? 33.856 29.621 52.690 1.00 23.43 175 ALA D O 1
ATOM 6021 N N . LYS D 1 177 ? 32.385 28.393 51.524 1.00 21.89 176 LYS D N 1
ATOM 6022 C CA . LYS D 1 177 ? 33.140 28.496 50.279 1.00 23.88 176 LYS D CA 1
ATOM 6023 C C . LYS D 1 177 ? 33.250 29.956 49.858 1.00 22.70 176 LYS D C 1
ATOM 6024 O O . LYS D 1 177 ? 34.338 30.445 49.539 1.00 22.84 176 LYS D O 1
ATOM 6030 N N . ILE D 1 178 ? 32.118 30.656 49.873 1.00 20.71 177 ILE D N 1
ATOM 6031 C CA . ILE D 1 178 ? 32.093 32.065 49.500 1.00 21.13 177 ILE D CA 1
ATOM 6032 C C . ILE D 1 178 ? 33.069 32.863 50.354 1.00 21.36 177 ILE D C 1
ATOM 6033 O O . ILE D 1 178 ? 33.862 33.656 49.848 1.00 22.44 177 ILE D O 1
ATOM 6038 N N . HIS D 1 179 ? 33.007 32.666 51.667 1.00 20.80 178 HIS D N 1
ATOM 6039 C CA . HIS D 1 179 ? 33.817 33.495 52.542 1.00 20.60 178 HIS D CA 1
ATOM 6040 C C . HIS D 1 179 ? 35.281 33.061 52.592 1.00 19.10 178 HIS D C 1
ATOM 6041 O O . HIS D 1 179 ? 36.180 33.900 52.736 1.00 21.91 178 HIS D O 1
ATOM 6048 N N . MET D 1 180 ? 35.527 31.765 52.460 1.00 19.52 179 MET D N 1
ATOM 6049 C CA . MET D 1 180 ? 36.906 31.303 52.324 1.00 20.95 179 MET D CA 1
ATOM 6050 C C . MET D 1 180 ? 37.506 31.853 51.040 1.00 19.83 179 MET D C 1
ATOM 6051 O O . MET D 1 180 ? 38.650 32.323 51.030 1.00 18.09 179 MET D O 1
ATOM 6056 N N . GLN D 1 181 ? 36.734 31.798 49.955 1.00 21.09 180 GLN D N 1
ATOM 6057 C CA . GLN D 1 181 ? 37.226 32.311 48.679 1.00 18.63 180 GLN D CA 1
ATOM 6058 C C . GLN D 1 181 ? 37.492 33.811 48.758 1.00 19.93 180 GLN D C 1
ATOM 6059 O O . GLN D 1 181 ? 38.450 34.299 48.171 1.00 22.40 180 GLN D O 1
ATOM 6065 N N . SER D 1 182 ? 36.651 34.540 49.485 1.00 21.35 181 SER D N 1
ATOM 6066 C CA . SER D 1 182 ? 36.861 35.972 49.646 1.00 24.46 181 SER D CA 1
ATOM 6067 C C . SER D 1 182 ? 38.190 36.263 50.355 1.00 24.50 181 SER D C 1
ATOM 6068 O O . SER D 1 182 ? 38.962 37.122 49.928 1.00 21.07 181 SER D O 1
ATOM 6071 N N . TYR D 1 183 ? 38.461 35.541 51.438 1.00 19.42 182 TYR D N 1
ATOM 6072 C CA . TYR D 1 183 ? 39.739 35.694 52.112 1.00 17.51 182 TYR D CA 1
ATOM 6073 C C . TYR D 1 183 ? 40.918 35.355 51.197 1.00 18.92 182 TYR D C 1
ATOM 6074 O O . TYR D 1 183 ? 41.949 36.025 51.243 1.00 19.77 182 TYR D O 1
ATOM 6083 N N . VAL D 1 184 ? 40.770 34.314 50.379 1.00 15.95 183 VAL D N 1
ATOM 6084 C CA . VAL D 1 184 ? 41.841 33.919 49.461 1.00 17.81 183 VAL D CA 1
ATOM 6085 C C . VAL D 1 184 ? 42.089 35.068 48.483 1.00 22.41 183 VAL D C 1
ATOM 6086 O O . VAL D 1 184 ? 43.235 35.425 48.198 1.00 20.07 183 VAL D O 1
ATOM 6090 N N . ASN D 1 185 ? 41.006 35.655 47.987 1.00 22.06 184 ASN D N 1
ATOM 6091 C CA . ASN D 1 185 ? 41.119 36.788 47.061 1.00 21.36 184 ASN D CA 1
ATOM 6092 C C . ASN D 1 185 ? 41.795 38.005 47.690 1.00 23.82 184 ASN D C 1
ATOM 6093 O O . ASN D 1 185 ? 42.623 38.668 47.060 1.00 23.75 184 ASN D O 1
ATOM 6098 N N . SER D 1 186 ? 41.419 38.310 48.926 1.00 22.52 185 SER D N 1
ATOM 6099 C CA . SER D 1 186 ? 41.885 39.517 49.605 1.00 20.43 185 SER D CA 1
ATOM 6100 C C . SER D 1 186 ? 43.284 39.399 50.181 1.00 25.25 185 SER D C 1
ATOM 6101 O O . SER D 1 186 ? 44.025 40.379 50.215 1.00 23.12 185 SER D O 1
ATOM 6104 N N . SER D 1 187 ? 43.638 38.216 50.677 1.00 21.31 186 SER D N 1
ATOM 6105 C CA . SER D 1 187 ? 44.925 38.063 51.349 1.00 22.11 186 SER D CA 1
ATOM 6106 C C . SER D 1 187 ? 46.083 38.003 50.356 1.00 23.74 186 SER D C 1
ATOM 6107 O O . SER D 1 187 ? 47.213 38.348 50.699 1.00 22.95 186 SER D O 1
ATOM 6110 N N . ALA D 1 188 ? 45.802 37.591 49.123 1.00 19.65 187 ALA D N 1
ATOM 6111 C CA . ALA D 1 188 ? 46.851 37.503 48.103 1.00 22.56 187 ALA D CA 1
ATOM 6112 C C . ALA D 1 188 ? 47.553 38.851 47.877 1.00 23.36 187 ALA D C 1
ATOM 6113 O O . ALA D 1 188 ? 48.773 38.941 48.026 1.00 21.91 187 ALA D O 1
ATOM 6115 N N . PRO D 1 189 ? 46.788 39.911 47.550 1.00 24.75 188 PRO D N 1
ATOM 6116 C CA . PRO D 1 189 ? 47.481 41.196 47.369 1.00 23.24 188 PRO D CA 1
ATOM 6117 C C . PRO D 1 189 ? 48.100 41.723 48.658 1.00 23.59 188 PRO D C 1
ATOM 6118 O O . PRO D 1 189 ? 49.132 42.381 48.595 1.00 23.12 188 PRO D O 1
ATOM 6122 N N . LEU D 1 190 ? 47.484 41.455 49.805 1.00 20.14 189 LEU D N 1
ATOM 6123 C CA . LEU D 1 190 ? 48.042 41.941 51.072 1.00 18.19 189 LEU D CA 1
ATOM 6124 C C . LEU D 1 190 ? 49.409 41.293 51.325 1.00 20.08 189 LEU D C 1
ATOM 6125 O O . LEU D 1 190 ? 50.379 41.968 51.692 1.00 21.86 189 LEU D O 1
ATOM 6130 N N . ILE D 1 191 ? 49.481 39.984 51.113 1.00 22.53 190 ILE D N 1
ATOM 6131 C CA . ILE D 1 191 ? 50.736 39.251 51.275 1.00 21.02 190 ILE D CA 1
ATOM 6132 C C . ILE D 1 191 ? 51.799 39.815 50.327 1.00 24.61 190 ILE D C 1
ATOM 6133 O O . ILE D 1 191 ? 52.953 40.017 50.717 1.00 24.24 190 ILE D O 1
ATOM 6138 N N . THR D 1 192 ? 51.405 40.117 49.094 1.00 22.59 191 THR D N 1
ATOM 6139 C CA . THR D 1 192 ? 52.339 40.710 48.151 1.00 26.45 191 THR D CA 1
ATOM 6140 C C . THR D 1 192 ? 52.827 42.059 48.662 1.00 25.22 191 THR D C 1
ATOM 6141 O O . THR D 1 192 ? 54.024 42.358 48.606 1.00 25.64 191 THR D O 1
ATOM 6145 N N . TYR D 1 193 ? 51.896 42.871 49.157 1.00 24.52 192 TYR D N 1
ATOM 6146 C CA . TYR D 1 193 ? 52.245 44.170 49.706 1.00 23.95 192 TYR D CA 1
ATOM 6147 C C . TYR D 1 193 ? 53.227 44.022 50.875 1.00 28.48 192 TYR D C 1
ATOM 6148 O O . TYR D 1 193 ? 54.223 44.754 50.956 1.00 26.95 192 TYR D O 1
ATOM 6157 N N . LEU D 1 194 ? 52.946 43.076 51.770 1.00 24.31 193 LEU D N 1
ATOM 6158 C CA . LEU D 1 194 ? 53.812 42.827 52.932 1.00 23.85 193 LEU D CA 1
ATOM 6159 C C . LEU D 1 194 ? 55.210 42.383 52.504 1.00 32.62 193 LEU D C 1
ATOM 6160 O O . LEU D 1 194 ? 56.207 42.837 53.060 1.00 32.87 193 LEU D O 1
ATOM 6165 N N . ASP D 1 195 ? 55.275 41.495 51.514 1.00 27.23 194 ASP D N 1
ATOM 6166 C CA . ASP D 1 195 ? 56.551 41.052 50.963 1.00 33.98 194 ASP D CA 1
ATOM 6167 C C . ASP D 1 195 ? 57.332 42.228 50.405 1.00 36.06 194 ASP D C 1
ATOM 6168 O O . ASP D 1 195 ? 58.554 42.297 50.535 1.00 38.32 194 ASP D O 1
ATOM 6173 N N . ASN D 1 196 ? 56.614 43.149 49.773 1.00 32.90 195 ASN D N 1
ATOM 6174 C CA . ASN D 1 196 ? 57.238 44.267 49.084 1.00 32.44 195 ASN D CA 1
ATOM 6175 C C . ASN D 1 196 ? 57.705 45.374 50.028 1.00 30.85 195 ASN D C 1
ATOM 6176 O O . ASN D 1 196 ? 58.528 46.206 49.651 1.00 34.63 195 ASN D O 1
ATOM 6181 N N . LEU D 1 197 ? 57.173 45.389 51.247 1.00 29.15 196 LEU D N 1
ATOM 6182 C CA . LEU D 1 197 ? 57.661 46.297 52.277 1.00 32.58 196 LEU D CA 1
ATOM 6183 C C . LEU D 1 197 ? 59.106 45.946 52.585 1.00 33.42 196 LEU D C 1
ATOM 6184 O O . LEU D 1 197 ? 59.930 46.826 52.821 1.00 36.90 196 LEU D O 1
ATOM 6189 N N . PHE D 1 198 ? 59.393 44.647 52.598 1.00 33.10 197 PHE D N 1
ATOM 6190 C CA . PHE D 1 198 ? 60.728 44.143 52.892 1.00 36.21 197 PHE D CA 1
ATOM 6191 C C . PHE D 1 198 ? 61.623 44.218 51.650 1.00 37.34 197 PHE D C 1
ATOM 6192 O O . PHE D 1 198 ? 62.777 44.628 51.735 1.00 48.45 197 PHE D O 1
ATOM 6200 N N . LEU D 1 199 ? 61.078 43.835 50.499 1.00 41.58 198 LEU D N 1
ATOM 6201 C CA . LEU D 1 199 ? 61.850 43.788 49.251 1.00 46.82 198 LEU D CA 1
ATOM 6202 C C . LEU D 1 199 ? 62.375 45.152 48.801 1.00 48.16 198 LEU D C 1
ATOM 6203 O O . LEU D 1 199 ? 63.532 45.269 48.394 1.00 51.79 198 LEU D O 1
ATOM 6208 N N . SER D 1 200 ? 61.527 46.175 48.863 1.00 45.11 199 SER D N 1
ATOM 6209 C CA . SER D 1 200 ? 61.955 47.532 48.526 1.00 51.73 199 SER D CA 1
ATOM 6210 C C . SER D 1 200 ? 63.123 47.970 49.420 1.00 56.79 199 SER D C 1
ATOM 6211 O O . SER D 1 200 ? 63.714 49.032 49.213 1.00 57.78 199 SER D O 1
ATOM 6214 N N . LYS D 1 201 ? 63.447 47.130 50.404 1.00 58.55 200 LYS D N 1
ATOM 6215 C CA . LYS D 1 201 ? 64.647 47.285 51.227 1.00 60.75 200 LYS D CA 1
ATOM 6216 C C . LYS D 1 201 ? 64.767 48.678 51.827 1.00 63.16 200 LYS D C 1
ATOM 6217 O O . LYS D 1 201 ? 65.746 49.381 51.575 1.00 73.31 200 LYS D O 1
#